Protein AF-0000000075527143 (afdb_homodimer)

Solvent-accessible surface area (backbone atoms only — not comparable to full-atom values): 62314 Å² total; per-residue (Å²): 132,77,71,43,80,44,74,42,84,62,47,63,58,47,31,34,53,36,48,44,52,30,52,75,68,61,48,81,47,60,26,31,40,34,23,93,89,42,77,44,71,37,40,59,63,62,45,31,33,53,15,58,44,46,29,58,50,49,64,45,95,42,78,63,37,70,41,49,66,47,80,48,83,88,42,47,52,67,7,45,50,36,50,51,45,20,70,48,66,33,37,35,72,39,32,86,89,49,39,66,39,33,50,48,24,29,60,69,38,38,25,69,74,53,50,61,53,51,35,51,49,43,53,71,61,50,41,93,87,37,26,44,58,39,30,44,51,20,56,74,71,67,32,62,69,28,25,54,53,32,49,50,48,45,34,66,42,41,42,63,55,64,70,41,60,57,86,80,38,55,67,64,70,45,47,70,69,61,51,46,51,54,55,59,46,52,64,39,45,55,56,55,57,57,59,52,50,51,51,52,53,51,40,35,64,72,38,73,79,48,53,81,50,44,63,69,49,58,71,47,53,38,52,54,63,42,55,66,69,57,50,52,48,61,73,68,49,74,88,58,87,72,52,69,67,54,50,50,51,49,50,51,26,51,51,48,68,73,38,65,67,36,40,45,78,64,67,46,80,36,54,52,71,46,38,55,40,71,24,38,34,40,41,42,9,26,43,90,88,32,73,28,36,60,25,38,30,36,24,82,87,78,70,43,77,42,66,53,63,58,49,100,54,47,27,30,48,48,40,65,51,68,49,70,61,26,41,35,39,41,36,4,33,25,71,53,81,65,87,70,86,70,87,72,83,52,72,38,52,31,27,52,26,38,35,35,38,53,93,74,54,41,77,44,78,54,63,43,50,92,56,40,24,19,35,40,28,53,42,72,49,94,69,28,40,37,43,38,32,3,27,27,66,94,71,36,63,25,27,52,21,35,36,33,36,38,82,71,52,42,60,42,81,52,72,56,50,99,54,33,24,28,28,29,22,35,34,58,60,93,76,25,39,37,39,37,36,6,32,39,83,88,38,91,57,57,27,30,51,24,37,34,36,36,78,89,75,63,50,78,40,80,51,62,52,52,97,61,45,19,25,52,27,47,47,47,61,52,91,82,33,39,36,41,45,31,6,49,89,40,38,37,31,48,30,35,36,34,32,74,88,75,52,43,72,46,81,50,71,52,49,92,58,54,40,30,46,44,16,55,42,74,57,86,67,29,41,35,38,40,34,2,29,25,80,50,95,93,32,86,39,69,31,30,47,26,36,32,35,35,68,87,74,60,44,77,42,81,73,53,67,50,95,59,38,32,31,42,27,40,41,45,76,36,58,35,57,54,76,42,77,81,55,59,61,53,43,59,50,61,64,58,54,71,76,101,132,78,72,43,80,44,75,43,84,61,47,61,59,47,31,35,54,36,48,44,50,30,49,76,67,62,47,79,47,58,28,32,39,34,23,92,89,42,77,44,70,37,42,58,64,62,44,31,32,53,14,57,44,45,29,59,49,49,64,44,95,41,78,64,35,70,42,50,67,48,79,48,82,90,44,47,52,67,9,45,50,36,49,51,44,19,71,46,67,32,38,34,73,40,35,85,88,49,38,65,40,33,52,47,24,29,60,69,39,39,25,68,74,53,50,61,53,51,33,51,50,42,52,72,62,51,40,94,87,38,27,43,57,40,29,44,52,20,57,75,71,67,33,61,68,29,26,53,52,30,48,51,49,45,36,65,42,40,42,63,53,65,72,41,61,57,86,80,36,55,67,64,70,46,47,69,70,59,50,47,52,55,56,59,48,52,64,40,44,55,56,54,57,58,59,52,51,51,48,51,53,51,39,36,65,72,39,70,81,46,53,81,49,44,65,68,49,57,71,46,51,39,52,53,64,43,56,66,68,56,49,53,49,60,73,66,49,74,89,60,87,72,52,70,68,55,51,50,50,51,49,51,27,52,51,46,67,72,39,65,67,38,40,45,79,64,67,46,80,35,53,53,72,47,38,56,40,73,24,37,33,39,39,42,9,25,43,90,88,31,71,28,36,60,26,37,30,37,25,82,88,78,69,43,77,42,65,54,63,57,48,98,52,47,29,30,46,48,40,66,52,68,49,70,60,26,42,35,40,39,34,3,34,25,73,52,82,63,88,72,88,70,87,72,84,54,72,37,51,32,25,53,25,39,35,37,39,53,92,75,53,41,77,43,78,52,62,42,51,91,58,40,24,19,34,40,26,53,44,71,51,95,68,30,40,37,42,38,34,3,28,27,66,95,70,35,64,26,25,53,20,37,36,33,36,38,80,70,50,41,60,44,81,51,72,56,50,98,54,33,25,29,28,30,23,35,36,55,59,95,76,25,40,38,39,37,36,7,32,40,82,87,39,92,57,55,27,30,50,24,36,33,37,35,77,90,74,62,50,78,40,82,50,61,51,51,97,61,46,20,24,53,28,46,46,46,60,51,91,82,33,38,36,40,44,31,6,51,90,39,38,38,30,49,31,35,35,35,31,74,88,74,53,43,73,44,82,51,69,53,50,92,59,52,40,30,46,43,16,55,42,74,57,87,67,30,41,35,38,39,35,3,29,25,78,50,97,94,32,85,38,69,30,30,48,27,37,33,35,34,67,86,74,60,45,78,43,83,72,51,67,50,96,59,39,33,31,41,27,41,41,45,74,36,58,34,57,56,78,42,78,82,54,60,60,53,41,63,49,60,62,56,53,72,74,101

Structure (mmCIF, N/CA/C/O backbone):
data_AF-0000000075527143-model_v1
#
loop_
_entity.id
_entity.type
_entity.pdbx_description
1 polymer 'Kelch-like family member 34'
#
loop_
_atom_site.group_PDB
_atom_site.id
_atom_site.type_symbol
_atom_site.label_atom_id
_atom_site.label_alt_id
_atom_site.label_comp_id
_atom_site.label_asym_id
_atom_site.label_entity_id
_atom_site.label_seq_id
_atom_site.pdbx_PDB_ins_code
_atom_site.Cartn_x
_atom_site.Cartn_y
_atom_site.Cartn_z
_atom_site.occupancy
_atom_site.B_iso_or_equiv
_atom_site.auth_seq_id
_atom_site.auth_comp_id
_atom_site.auth_asym_id
_atom_site.auth_atom_id
_atom_site.pdbx_PDB_model_num
ATOM 1 N N . MET A 1 1 ? -13.523 -28.516 17.469 1 49.75 1 MET A N 1
ATOM 2 C CA . MET A 1 1 ? -13.703 -28.453 16.016 1 49.75 1 MET A CA 1
ATOM 3 C C . MET A 1 1 ? -13.367 -27.062 15.484 1 49.75 1 MET A C 1
ATOM 5 O O . MET A 1 1 ? -13.922 -26.078 15.953 1 49.75 1 MET A O 1
ATOM 9 N N . SER A 1 2 ? -12.242 -26.844 14.867 1 66.81 2 SER A N 1
ATOM 10 C CA . SER A 1 2 ? -11.648 -25.547 14.516 1 66.81 2 SER A CA 1
ATOM 11 C C . SER A 1 2 ? -12.484 -24.828 13.461 1 66.81 2 SER A C 1
ATOM 13 O O . SER A 1 2 ? -12.93 -25.453 12.492 1 66.81 2 SER A O 1
ATOM 15 N N . TYR A 1 3 ? -13.219 -23.75 13.961 1 78.56 3 TYR A N 1
ATOM 16 C CA . TYR A 1 3 ? -14 -22.938 13.031 1 78.56 3 TYR A CA 1
ATOM 17 C C . TYR A 1 3 ? -13.141 -21.859 12.398 1 78.56 3 TYR A C 1
ATOM 19 O O . TYR A 1 3 ? -12.18 -21.375 13.008 1 78.56 3 TYR A O 1
ATOM 27 N N . PHE A 1 4 ? -13.398 -21.781 11.078 1 87.38 4 PHE A N 1
ATOM 28 C CA . PHE A 1 4 ? -12.773 -20.703 10.305 1 87.38 4 PHE A CA 1
ATOM 29 C C . PHE A 1 4 ? -13.812 -19.688 9.867 1 87.38 4 PHE A C 1
ATOM 31 O O . PHE A 1 4 ? -14.922 -20.047 9.484 1 87.38 4 PHE A O 1
ATOM 38 N N . LEU A 1 5 ? -13.508 -18.359 10.242 1 91.12 5 LEU A N 1
ATOM 39 C CA . LEU A 1 5 ? -14.391 -17.297 9.789 1 91.12 5 LEU A CA 1
ATOM 40 C C . LEU A 1 5 ? -13.875 -16.672 8.5 1 91.12 5 LEU A C 1
ATOM 42 O O . LEU A 1 5 ? -12.727 -16.219 8.438 1 91.12 5 LEU A O 1
ATOM 46 N N . ALA A 1 6 ? -14.742 -16.75 7.461 1 93.12 6 ALA A N 1
ATOM 47 C CA . ALA A 1 6 ? -14.383 -16.172 6.176 1 93.12 6 ALA A CA 1
ATOM 48 C C . ALA A 1 6 ? -15.211 -14.914 5.898 1 93.12 6 ALA A C 1
ATOM 50 O O . ALA A 1 6 ? -16.422 -14.906 6.109 1 93.12 6 ALA A O 1
ATOM 51 N N . TYR A 1 7 ? -14.539 -13.883 5.512 1 94.25 7 TYR A N 1
ATOM 52 C CA . TYR A 1 7 ? -15.188 -12.594 5.281 1 94.25 7 TYR A CA 1
ATOM 53 C C . TYR A 1 7 ? -15.383 -12.336 3.791 1 94.25 7 TYR A C 1
ATOM 55 O O . TYR A 1 7 ? -14.469 -12.562 2.994 1 94.25 7 TYR A O 1
ATOM 63 N N . CYS A 1 8 ? -16.516 -11.914 3.455 1 94.25 8 CYS A N 1
ATOM 64 C CA . CYS A 1 8 ? -16.797 -11.539 2.072 1 94.25 8 CYS A CA 1
ATOM 65 C C . CYS A 1 8 ? -16.859 -10.023 1.916 1 94.25 8 CYS A C 1
ATOM 67 O O . CYS A 1 8 ? -17.875 -9.398 2.223 1 94.25 8 CYS A O 1
ATOM 69 N N . LYS A 1 9 ? -15.914 -9.438 1.314 1 90.12 9 LYS A N 1
ATOM 70 C CA . LYS A 1 9 ? -15.75 -7.988 1.203 1 90.12 9 LYS A CA 1
ATOM 71 C C . LYS A 1 9 ? -16.828 -7.379 0.318 1 90.12 9 LYS A C 1
ATOM 73 O O . LYS A 1 9 ? -17.266 -6.246 0.547 1 90.12 9 LYS A O 1
ATOM 78 N N . SER A 1 10 ? -17.281 -8.078 -0.637 1 93.06 10 SER A N 1
ATOM 79 C CA . SER A 1 10 ? -18.203 -7.535 -1.631 1 93.06 10 SER A CA 1
ATOM 80 C C . SER A 1 10 ? -19.656 -7.652 -1.166 1 93.06 10 SER A C 1
ATOM 82 O O . SER A 1 10 ? -20.547 -7.059 -1.762 1 93.06 10 SER A O 1
ATOM 84 N N . HIS A 1 11 ? -19.906 -8.352 -0.127 1 95.5 11 HIS A N 1
ATOM 85 C CA . HIS A 1 11 ? -21.266 -8.648 0.3 1 95.5 11 HIS A CA 1
ATOM 86 C C . HIS A 1 11 ? -22.031 -7.375 0.634 1 95.5 11 HIS A C 1
ATOM 88 O O . HIS A 1 11 ? -23.141 -7.172 0.148 1 95.5 11 HIS A O 1
ATOM 94 N N . ARG A 1 12 ? -21.516 -6.516 1.445 1 94.75 12 ARG A N 1
ATOM 95 C CA . ARG A 1 12 ? -22.172 -5.281 1.861 1 94.75 12 ARG A CA 1
ATOM 96 C C . ARG A 1 12 ? -22.531 -4.418 0.657 1 94.75 12 ARG A C 1
ATOM 98 O O . ARG A 1 12 ? -23.625 -3.885 0.575 1 94.75 12 ARG A O 1
ATOM 105 N N . GLY A 1 13 ? -21.547 -4.301 -0.17 1 94.25 13 GLY A N 1
ATOM 106 C CA . GLY A 1 13 ? -21.797 -3.533 -1.378 1 94.25 13 GLY A CA 1
ATOM 107 C C . GLY A 1 13 ? -22.938 -4.094 -2.219 1 94.25 13 GLY A C 1
ATOM 108 O O . GLY A 1 13 ? -23.781 -3.344 -2.711 1 94.25 13 GLY A O 1
ATOM 109 N N . THR A 1 14 ? -22.984 -5.359 -2.379 1 95.19 14 THR A N 1
ATOM 110 C CA . THR A 1 14 ? -24.031 -6.02 -3.154 1 95.19 14 THR A CA 1
ATOM 111 C C . THR A 1 14 ? -25.406 -5.793 -2.52 1 95.19 14 THR A C 1
ATOM 113 O O . THR A 1 14 ? -26.375 -5.539 -3.223 1 95.19 14 THR A O 1
ATOM 116 N N . VAL A 1 15 ? -25.391 -5.863 -1.252 1 96.25 15 VAL A N 1
ATOM 117 C CA . VAL A 1 15 ? -26.641 -5.66 -0.527 1 96.25 15 VAL A CA 1
ATOM 118 C C . VAL A 1 15 ? -27.156 -4.254 -0.786 1 96.25 15 VAL A C 1
ATOM 120 O O . VAL A 1 15 ? -28.344 -4.066 -1.061 1 96.25 15 VAL A O 1
ATOM 123 N N . PHE A 1 16 ? -26.391 -3.281 -0.712 1 96.44 16 PHE A N 1
ATOM 124 C CA . PHE A 1 16 ? -26.781 -1.896 -0.93 1 96.44 16 PHE A CA 1
ATOM 125 C C . PHE A 1 16 ? -27.266 -1.689 -2.363 1 96.44 16 PHE A C 1
ATOM 127 O O . PHE A 1 16 ? -28.25 -0.982 -2.602 1 96.44 16 PHE A O 1
ATOM 134 N N . THR A 1 17 ? -26.578 -2.334 -3.281 1 96.12 17 THR A N 1
ATOM 135 C CA . THR A 1 17 ? -27 -2.256 -4.676 1 96.12 17 THR A CA 1
ATOM 136 C C . THR A 1 17 ? -28.406 -2.828 -4.848 1 96.12 17 THR A C 1
ATOM 138 O O . THR A 1 17 ? -29.234 -2.25 -5.551 1 96.12 17 THR A O 1
ATOM 141 N N . GLN A 1 18 ? -28.609 -3.859 -4.195 1 96.06 18 GLN A N 1
ATOM 142 C CA . GLN A 1 18 ? -29.922 -4.496 -4.285 1 96.06 18 GLN A CA 1
ATOM 143 C C . GLN A 1 18 ? -30.984 -3.646 -3.607 1 96.06 18 GLN A C 1
ATOM 145 O O . GLN A 1 18 ? -32.125 -3.564 -4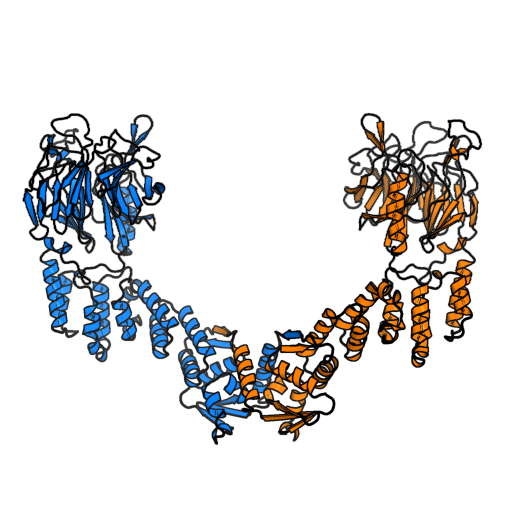.09 1 96.06 18 GLN A O 1
ATOM 150 N N . TYR A 1 19 ? -30.656 -3.041 -2.5 1 96.94 19 TYR A N 1
ATOM 151 C CA . TYR A 1 19 ? -31.594 -2.137 -1.843 1 96.94 19 TYR A CA 1
ATOM 152 C C . TYR A 1 19 ? -31.984 -0.989 -2.768 1 96.94 19 TYR A C 1
ATOM 154 O O . TYR A 1 19 ? -33.125 -0.568 -2.787 1 96.94 19 TYR A O 1
ATOM 162 N N . GLN A 1 20 ? -31.016 -0.452 -3.457 1 96.5 20 GLN A N 1
ATOM 163 C CA . GLN A 1 20 ? -31.281 0.609 -4.418 1 96.5 20 GLN A CA 1
ATOM 164 C C . GLN A 1 20 ? -32.281 0.147 -5.48 1 96.5 20 GLN A C 1
ATOM 166 O O . GLN A 1 20 ? -33.219 0.874 -5.824 1 96.5 20 GLN A O 1
ATOM 171 N N . MET A 1 21 ? -32.094 -1.056 -5.926 1 96.06 21 MET A N 1
ATOM 172 C CA . MET A 1 21 ? -32.969 -1.613 -6.941 1 96.06 21 MET A CA 1
ATOM 173 C C . MET A 1 21 ? -34.375 -1.828 -6.383 1 96.06 21 MET A C 1
ATOM 175 O O . MET A 1 21 ? -35.375 -1.49 -7.035 1 96.06 21 MET A O 1
ATOM 179 N N . LEU A 1 22 ? -34.406 -2.361 -5.184 1 95.44 22 LEU A N 1
ATOM 180 C CA . LEU A 1 22 ? -35.688 -2.58 -4.539 1 95.44 22 LEU A CA 1
ATOM 181 C C . LEU A 1 22 ? -36.469 -1.267 -4.391 1 95.44 22 LEU A C 1
ATOM 183 O O . LEU A 1 22 ? -37.656 -1.209 -4.648 1 95.44 22 LEU A O 1
ATOM 187 N N . ARG A 1 23 ? -35.75 -0.227 -3.979 1 95.81 23 ARG A N 1
ATOM 188 C CA . ARG A 1 23 ? -36.406 1.069 -3.787 1 95.81 23 ARG A CA 1
ATOM 189 C C . ARG A 1 23 ? -36.875 1.646 -5.117 1 95.81 23 ARG A C 1
ATOM 191 O O . ARG A 1 23 ? -38 2.176 -5.207 1 95.81 23 ARG A O 1
ATOM 198 N N . ALA A 1 24 ? -36.031 1.55 -6.133 1 95.25 24 ALA A N 1
ATOM 199 C CA . ALA A 1 24 ? -36.375 2.061 -7.461 1 95.25 24 ALA A CA 1
ATOM 200 C C . ALA A 1 24 ? -37.625 1.395 -8 1 95.25 24 ALA A C 1
ATOM 202 O O . ALA A 1 24 ? -38.438 2.043 -8.656 1 95.25 24 ALA A O 1
ATOM 203 N N . GLU A 1 25 ? -37.812 0.14 -7.633 1 93.75 25 GLU A N 1
ATOM 204 C CA . GLU A 1 25 ? -38.969 -0.621 -8.117 1 93.75 25 GLU A CA 1
ATOM 205 C C . GLU A 1 25 ? -40.125 -0.594 -7.102 1 93.75 25 GLU A C 1
ATOM 207 O O . GLU A 1 25 ? -41.156 -1.226 -7.312 1 93.75 25 GLU A O 1
ATOM 212 N N . ARG A 1 26 ? -39.906 0.109 -5.977 1 93.38 26 ARG A N 1
ATOM 213 C CA . ARG A 1 26 ? -40.875 0.227 -4.895 1 93.38 26 ARG A CA 1
ATOM 214 C C . ARG A 1 26 ? -41.281 -1.146 -4.355 1 93.38 26 ARG A C 1
ATOM 216 O O . ARG A 1 26 ? -42.438 -1.403 -4.094 1 93.38 26 ARG A O 1
ATOM 223 N N . GLN A 1 27 ? -40.25 -2.027 -4.418 1 92.38 27 GLN A N 1
ATOM 224 C CA . GLN A 1 27 ? -40.469 -3.369 -3.887 1 92.38 27 GLN A CA 1
ATOM 225 C C . GLN A 1 27 ? -40.125 -3.439 -2.404 1 92.38 27 GLN A C 1
ATOM 227 O O . GLN A 1 27 ? -39.094 -2.912 -1.979 1 92.38 27 GLN A O 1
ATOM 232 N N . LEU A 1 28 ? -41 -3.988 -1.606 1 91.94 28 LEU A N 1
ATOM 233 C CA . LEU A 1 28 ? -40.844 -4.246 -0.178 1 91.94 28 LEU A CA 1
ATOM 234 C C . LEU A 1 28 ? -40.688 -2.939 0.596 1 91.94 28 LEU A C 1
ATOM 236 O O . LEU A 1 28 ? -40.156 -2.93 1.705 1 91.94 28 LEU A O 1
ATOM 240 N N . CYS A 1 29 ? -40.969 -1.819 -0.063 1 94 29 CYS A N 1
ATOM 241 C CA . CYS A 1 29 ? -41 -0.562 0.677 1 94 29 CYS A CA 1
ATOM 242 C C . CYS A 1 29 ? -42.188 -0.521 1.646 1 94 29 CYS A C 1
ATOM 244 O O . CYS A 1 29 ? -43.344 -0.59 1.227 1 94 29 CYS A O 1
ATOM 246 N N . ASP A 1 30 ? -41.906 -0.37 2.867 1 92.06 30 ASP A N 1
ATOM 247 C CA . ASP A 1 30 ? -42.969 -0.5 3.863 1 92.06 30 ASP A CA 1
ATOM 248 C C . ASP A 1 30 ? -43.25 0.843 4.523 1 92.06 30 ASP A C 1
ATOM 250 O O . ASP A 1 30 ? -44.031 0.912 5.48 1 92.06 30 ASP A O 1
ATOM 254 N N . VAL A 1 31 ? -42.688 1.921 4.039 1 94.31 31 VAL A N 1
ATOM 255 C CA . VAL A 1 31 ? -42.969 3.258 4.539 1 94.31 31 VAL A CA 1
ATOM 256 C C . VAL A 1 31 ? -42.844 4.273 3.406 1 94.31 31 VAL A C 1
ATOM 258 O O . VAL A 1 31 ? -42.031 4.098 2.496 1 94.31 31 VAL A O 1
ATOM 261 N N . SER A 1 32 ? -43.656 5.27 3.43 1 96.38 32 SER A N 1
ATOM 262 C CA . SER A 1 32 ? -43.594 6.41 2.521 1 96.38 32 SER A CA 1
ATOM 263 C C . SER A 1 32 ? -43.438 7.719 3.289 1 96.38 32 SER A C 1
ATOM 265 O O . SER A 1 32 ? -44.281 8.055 4.129 1 96.38 32 SER A O 1
ATOM 267 N N . LEU A 1 33 ? -42.375 8.422 3.062 1 96.56 33 LEU A N 1
ATOM 268 C CA . LEU A 1 33 ? -42.094 9.719 3.686 1 96.56 33 LEU A CA 1
ATOM 269 C C . LEU A 1 33 ? -42.656 10.852 2.826 1 96.56 33 LEU A C 1
ATOM 271 O O . LEU A 1 33 ? -42.406 10.898 1.619 1 96.56 33 LEU A O 1
ATOM 275 N N . ILE A 1 34 ? -43.406 11.711 3.396 1 97.12 34 ILE A N 1
ATOM 276 C CA . ILE A 1 34 ? -44.031 12.805 2.662 1 97.12 34 ILE A CA 1
ATOM 277 C C . ILE A 1 34 ? -43.438 14.133 3.135 1 97.12 34 ILE A C 1
ATOM 279 O O . ILE A 1 34 ? -43.5 14.453 4.324 1 97.12 34 ILE A O 1
ATOM 283 N N . VAL A 1 35 ? -42.875 14.891 2.242 1 96.62 35 VAL A N 1
ATOM 284 C CA . VAL A 1 35 ? -42.344 16.203 2.504 1 96.62 35 VAL A CA 1
ATOM 285 C C . VAL A 1 35 ? -42.719 17.172 1.377 1 96.62 35 VAL A C 1
ATOM 287 O O . VAL A 1 35 ? -42.469 16.891 0.203 1 96.62 35 VAL A O 1
ATOM 290 N N . ASP A 1 36 ? -43.281 18.297 1.653 1 92.88 36 ASP A N 1
ATOM 291 C CA . ASP A 1 36 ? -43.625 19.328 0.684 1 92.88 36 ASP A CA 1
ATOM 292 C C . ASP A 1 36 ? -44.469 18.75 -0.448 1 92.88 36 ASP A C 1
ATOM 294 O O . ASP A 1 36 ? -44.219 19 -1.624 1 92.88 36 ASP A O 1
ATOM 298 N N . GLY A 1 37 ? -45.312 17.734 -0.16 1 92.38 37 GLY A N 1
ATOM 299 C CA . GLY A 1 37 ? -46.188 17.125 -1.146 1 92.38 37 GLY A CA 1
ATOM 300 C C . GLY A 1 37 ? -45.531 16.031 -1.945 1 92.38 37 GLY A C 1
ATOM 301 O O . GLY A 1 37 ? -46.156 15.375 -2.766 1 92.38 37 GLY A O 1
ATOM 302 N N . ASN A 1 38 ? -44.219 15.82 -1.76 1 96.38 38 ASN A N 1
ATOM 303 C CA . ASN A 1 38 ? -43.5 14.75 -2.441 1 96.38 38 ASN A CA 1
ATOM 304 C C . ASN A 1 38 ? -43.438 13.477 -1.597 1 96.38 38 ASN A C 1
ATOM 306 O O . ASN A 1 38 ? -43.281 13.547 -0.376 1 96.38 38 ASN A O 1
ATOM 310 N N . GLU A 1 39 ? -43.594 12.367 -2.262 1 96.62 39 GLU A N 1
ATOM 311 C CA . GLU A 1 39 ? -43.562 11.078 -1.584 1 96.62 39 GLU A CA 1
ATOM 312 C C . GLU A 1 39 ? -42.25 10.336 -1.861 1 96.62 39 GLU A C 1
ATOM 314 O O . GLU A 1 39 ? -41.812 10.227 -3.014 1 96.62 39 GLU A O 1
ATOM 319 N N . PHE A 1 40 ? -41.625 9.812 -0.819 1 97.56 40 PHE A N 1
ATOM 320 C CA . PHE A 1 40 ? -40.375 9.055 -0.914 1 97.56 40 PHE A CA 1
ATOM 321 C C . PHE A 1 40 ? -40.531 7.68 -0.278 1 97.56 40 PHE A C 1
ATOM 323 O O . PHE A 1 40 ? -40.469 7.547 0.946 1 97.56 40 PHE A O 1
ATOM 330 N N . PRO A 1 41 ? -40.75 6.688 -1.113 1 97 41 PRO A N 1
ATOM 331 C CA . PRO A 1 41 ? -40.812 5.336 -0.547 1 97 41 PRO A CA 1
ATOM 332 C C . PRO A 1 41 ? -39.469 4.879 0.03 1 97 41 PRO A C 1
ATOM 334 O O . PRO A 1 41 ? -38.406 5.223 -0.506 1 97 41 PRO A O 1
ATOM 337 N N . ALA A 1 42 ? -39.438 4.168 1.118 1 97.25 42 ALA A N 1
ATOM 338 C CA . ALA A 1 42 ? -38.219 3.695 1.765 1 97.25 42 ALA A CA 1
ATOM 339 C C . ALA A 1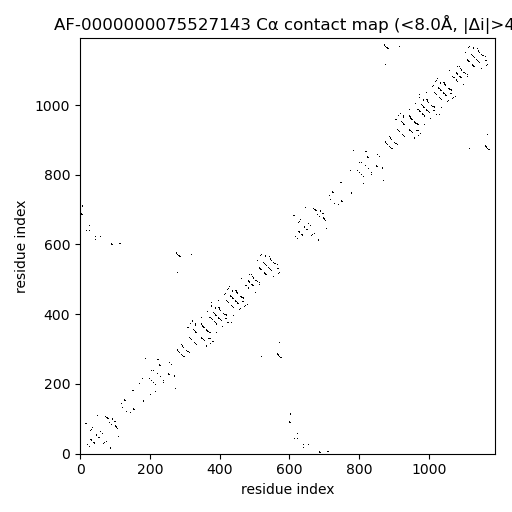 42 ? -38.469 2.422 2.564 1 97.25 42 ALA A C 1
ATOM 341 O O . ALA A 1 42 ? -39.594 1.94 2.623 1 97.25 42 ALA A O 1
ATOM 342 N N . HIS A 1 43 ? -37.5 1.777 3.01 1 96 43 HIS A N 1
ATOM 343 C CA . HIS A 1 43 ? -37.562 0.599 3.865 1 96 43 HIS A CA 1
ATOM 344 C C . HIS A 1 43 ? -37.344 0.968 5.328 1 96 43 HIS A C 1
ATOM 346 O O . HIS A 1 43 ? -36.312 1.522 5.68 1 96 43 HIS A O 1
ATOM 352 N N . LYS A 1 44 ? -38.25 0.644 6.211 1 95.12 44 LYS A N 1
ATOM 353 C CA . LYS A 1 44 ? -38.219 1.036 7.617 1 95.12 44 LYS A CA 1
ATOM 354 C C . LYS A 1 44 ? -36.938 0.553 8.289 1 95.12 44 LYS A C 1
ATOM 356 O O . LYS A 1 44 ? -36.281 1.314 9 1 95.12 44 LYS A O 1
ATOM 361 N N . SER A 1 45 ? -36.625 -0.708 8.047 1 94.88 45 SER A N 1
ATOM 362 C CA . SER A 1 45 ? -35.469 -1.288 8.727 1 94.88 45 SER A CA 1
ATOM 363 C C . SER A 1 45 ? -34.188 -0.594 8.305 1 94.88 45 SER A C 1
ATOM 365 O O . SER A 1 45 ? -33.344 -0.301 9.141 1 94.88 45 SER A O 1
ATOM 367 N N . LEU A 1 46 ? -34.031 -0.299 6.977 1 96.94 46 LEU A N 1
ATOM 368 C CA . LEU A 1 46 ? -32.844 0.393 6.508 1 96.94 46 LEU A CA 1
ATOM 369 C C . LEU A 1 46 ? -32.781 1.806 7.074 1 96.94 46 LEU A C 1
ATOM 371 O O . LEU A 1 46 ? -31.703 2.264 7.48 1 96.94 46 LEU A O 1
ATOM 375 N N . LEU A 1 47 ? -33.906 2.488 7.078 1 96.94 47 LEU A N 1
ATOM 376 C CA . LEU A 1 47 ? -33.938 3.824 7.664 1 96.94 47 LEU A CA 1
ATOM 377 C C . LEU A 1 47 ? -33.562 3.791 9.133 1 96.94 47 LEU A C 1
ATOM 379 O O . LEU A 1 47 ? -32.75 4.625 9.586 1 96.94 47 LEU A O 1
ATOM 383 N N . ALA A 1 48 ? -34.094 2.809 9.867 1 95.75 48 ALA A N 1
ATOM 384 C CA . ALA A 1 48 ? -33.812 2.682 11.297 1 95.75 48 ALA A CA 1
ATOM 385 C C . ALA A 1 48 ? -32.344 2.389 11.547 1 95.75 48 ALA A C 1
ATOM 387 O O . ALA A 1 48 ? -31.781 2.773 12.578 1 95.75 48 ALA A O 1
ATOM 388 N N . CYS A 1 49 ? -31.688 1.731 10.594 1 96.38 49 CYS A N 1
ATOM 389 C CA . CYS A 1 49 ? -30.281 1.384 10.742 1 96.38 49 CYS A CA 1
ATOM 390 C C . CYS A 1 49 ? -29.391 2.588 10.461 1 96.38 49 CYS A C 1
ATOM 392 O O . CYS A 1 49 ? -28.234 2.629 10.906 1 96.38 49 CYS A O 1
ATOM 394 N N . SER A 1 50 ? -29.844 3.59 9.75 1 96.5 50 SER A N 1
ATOM 395 C CA . SER A 1 50 ? -29 4.688 9.281 1 96.5 50 SER A CA 1
ATOM 396 C C . SER A 1 50 ? -29.344 5.988 9.992 1 96.5 50 SER A C 1
ATOM 398 O O . SER A 1 50 ? -28.594 6.965 9.922 1 96.5 50 SER A O 1
ATOM 400 N N . SER A 1 51 ? -30.469 6.051 10.656 1 96.81 51 SER A N 1
ATOM 401 C CA . SER A 1 51 ? -30.984 7.277 11.266 1 96.81 51 SER A CA 1
ATOM 402 C C . SER A 1 51 ? -31.5 7.016 12.68 1 96.81 51 SER A C 1
ATOM 404 O O . SER A 1 51 ? -32.406 6.199 12.883 1 96.81 51 SER A O 1
ATOM 406 N N . ASP A 1 52 ? -31.031 7.773 13.625 1 95.06 52 ASP A N 1
ATOM 407 C CA . ASP A 1 52 ? -31.484 7.629 15.008 1 95.06 52 ASP A CA 1
ATOM 408 C C . ASP A 1 52 ? -32.938 8.109 15.164 1 95.06 52 ASP A C 1
ATOM 410 O O . ASP A 1 52 ? -33.656 7.59 15.992 1 95.06 52 ASP A O 1
ATOM 414 N N . TYR A 1 53 ? -33.25 9.102 14.398 1 95.12 53 TYR A N 1
ATOM 415 C CA . TYR A 1 53 ? -34.625 9.617 14.398 1 95.12 53 TYR A CA 1
ATOM 416 C C . TYR A 1 53 ? -35.625 8.523 14.016 1 95.12 53 TYR A C 1
ATOM 418 O O . TYR A 1 53 ? -36.562 8.258 14.758 1 95.12 53 TYR A O 1
ATOM 426 N N . PHE A 1 54 ? -35.375 7.828 12.938 1 94.88 54 PHE A N 1
ATOM 427 C CA . PHE A 1 54 ? -36.281 6.777 12.469 1 94.88 54 PHE A CA 1
ATOM 428 C C . PHE A 1 54 ? -36.219 5.555 13.375 1 94.88 54 PHE A C 1
ATOM 430 O O . PHE A 1 54 ? -37.219 4.863 13.57 1 94.88 54 PHE A O 1
ATOM 437 N N . ARG A 1 55 ? -35 5.262 13.867 1 93.88 55 ARG A N 1
ATOM 438 C CA . ARG A 1 55 ? -34.844 4.145 14.789 1 93.88 55 ARG A CA 1
ATOM 439 C C . ARG A 1 55 ? -35.75 4.328 16.016 1 93.88 55 ARG A C 1
ATOM 441 O O . ARG A 1 55 ? -36.406 3.387 16.453 1 93.88 55 ARG A O 1
ATOM 448 N N . ALA A 1 56 ? -35.781 5.512 16.547 1 91.44 56 ALA A N 1
ATOM 449 C CA . ALA A 1 56 ? -36.656 5.824 17.703 1 91.44 56 ALA A CA 1
ATOM 450 C C . ALA A 1 56 ? -38.125 5.801 17.312 1 91.44 56 ALA A C 1
ATOM 452 O O . ALA A 1 56 ? -38.969 5.309 18.062 1 91.44 56 ALA A O 1
ATOM 453 N N . MET A 1 57 ? -38.375 6.281 16.156 1 91.25 57 MET A N 1
ATOM 454 C CA . MET A 1 57 ? -39.75 6.375 15.688 1 91.25 57 MET A CA 1
ATOM 455 C C . MET A 1 57 ? -40.375 4.988 15.516 1 91.25 57 MET A C 1
ATOM 457 O O . MET A 1 57 ? -41.5 4.758 15.898 1 91.25 57 MET A O 1
ATOM 461 N N . PHE A 1 58 ? -39.562 4.031 14.961 1 91.31 58 PHE A N 1
ATOM 462 C CA . PHE A 1 58 ? -40.125 2.734 14.586 1 91.31 58 PHE A CA 1
ATOM 463 C C . PHE A 1 58 ? -39.938 1.732 15.727 1 91.31 58 PHE A C 1
ATOM 465 O O . PHE A 1 58 ? -40.438 0.604 15.641 1 91.31 58 PHE A O 1
ATOM 472 N N . LYS A 1 59 ? -38.938 1.945 16.672 1 79.81 59 LYS A N 1
ATOM 473 C CA . LYS A 1 59 ? -38.75 1.046 17.812 1 79.81 59 LYS A CA 1
ATOM 474 C C . LYS A 1 59 ? -40.031 0.87 18.609 1 79.81 59 LYS A C 1
ATOM 476 O O . LYS A 1 59 ? -40.375 -0.243 19.016 1 79.81 59 LYS A O 1
ATOM 481 N N . ASP A 1 60 ? -40.719 1.931 19.016 1 65.12 60 ASP A N 1
ATOM 482 C CA . ASP A 1 60 ? -41.781 1.876 20.016 1 65.12 60 ASP A CA 1
ATOM 483 C C . ASP A 1 60 ? -43.094 1.333 19.391 1 65.12 60 ASP A C 1
ATOM 485 O O . ASP A 1 60 ? -43.344 1.558 18.219 1 65.12 60 ASP A O 1
ATOM 489 N N . HIS A 1 61 ? -43.406 0.055 19.844 1 61.56 61 HIS A N 1
ATOM 490 C CA . HIS A 1 61 ? -44.688 -0.561 19.5 1 61.56 61 HIS A CA 1
ATOM 491 C C . HIS A 1 61 ? -45.812 0.457 19.547 1 61.56 61 HIS A C 1
ATOM 493 O O . HIS A 1 61 ? -46.875 0.18 20.109 1 61.56 61 HIS A O 1
ATOM 499 N N . THR A 1 62 ? -45.438 1.638 19.125 1 60.34 62 THR A N 1
ATOM 500 C CA . THR A 1 62 ? -46.5 2.641 19.094 1 60.34 62 THR A CA 1
ATOM 501 C C . THR A 1 62 ? -47.188 2.65 17.75 1 60.34 62 THR A C 1
ATOM 503 O O . THR A 1 62 ? -46.75 1.979 16.812 1 60.34 62 THR A O 1
ATOM 506 N N . LYS A 1 63 ? -48.344 3.256 17.641 1 61.56 63 LYS A N 1
ATOM 507 C CA . LYS A 1 63 ? -49.156 3.396 16.438 1 61.56 63 LYS A CA 1
ATOM 508 C C . LYS A 1 63 ? -48.312 3.891 15.266 1 61.56 63 LYS A C 1
ATOM 510 O O . LYS A 1 63 ? -48.5 3.469 14.125 1 61.56 63 LYS A O 1
ATOM 515 N N . GLU A 1 64 ? -47.219 4.645 15.578 1 60.75 64 GLU A N 1
ATOM 516 C CA . GLU A 1 64 ? -46.375 5.246 14.555 1 60.75 64 GLU A CA 1
ATOM 517 C C . GLU A 1 64 ? -45.406 4.227 13.969 1 60.75 64 GLU A C 1
ATOM 519 O O . GLU A 1 64 ? -45.062 4.316 12.797 1 60.75 64 GLU A O 1
ATOM 524 N N . SER A 1 65 ? -45.125 3.289 14.82 1 68.56 65 SER A N 1
ATOM 525 C CA . SER A 1 65 ? -44.188 2.254 14.383 1 68.56 65 SER A CA 1
ATOM 526 C C . SER A 1 65 ? -44.812 1.4 13.273 1 68.56 65 SER A C 1
ATOM 528 O O . SER A 1 65 ? -44.062 0.875 12.422 1 68.56 65 SER A O 1
ATOM 530 N N . LYS A 1 66 ? -46.094 1.477 13.25 1 76.44 66 LYS A N 1
ATOM 531 C CA . LYS A 1 66 ? -46.781 0.659 12.258 1 76.44 66 LYS A CA 1
ATOM 532 C C . LYS A 1 66 ? -47.281 1.51 11.086 1 76.44 66 LYS A C 1
ATOM 534 O O . LYS A 1 66 ? -47.875 0.99 10.141 1 76.44 66 LYS A O 1
ATOM 539 N N . ALA A 1 67 ? -46.969 2.812 11.18 1 81.88 67 ALA A N 1
ATOM 540 C CA . ALA A 1 67 ? -47.438 3.736 10.156 1 81.88 67 ALA A CA 1
ATOM 541 C C . ALA A 1 67 ? -46.75 3.457 8.812 1 81.88 67 ALA A C 1
ATOM 543 O O . ALA A 1 67 ? -45.562 3.199 8.766 1 81.88 67 ALA A O 1
ATOM 544 N N . THR A 1 68 ? -47.531 3.518 7.805 1 89.38 68 THR A N 1
ATOM 545 C CA . THR A 1 68 ? -47.031 3.324 6.453 1 89.38 68 THR A CA 1
ATOM 546 C C . THR A 1 68 ? -46.75 4.668 5.781 1 89.38 68 THR A C 1
ATOM 548 O O . THR A 1 68 ? -46.094 4.719 4.734 1 89.38 68 THR A O 1
ATOM 551 N N . ILE A 1 69 ? -47.25 5.742 6.441 1 94.12 69 ILE A N 1
ATOM 552 C CA . ILE A 1 69 ? -47 7.082 5.918 1 94.12 69 ILE A CA 1
ATOM 553 C C . ILE A 1 69 ? -46.469 7.984 7.039 1 94.12 69 ILE A C 1
ATOM 555 O O . ILE A 1 69 ? -47.062 8.039 8.117 1 94.12 69 ILE A O 1
ATOM 559 N N . VAL A 1 70 ? -45.375 8.648 6.859 1 94 70 VAL A N 1
ATOM 560 C CA . VAL A 1 70 ? -44.781 9.562 7.824 1 94 70 VAL A CA 1
ATOM 561 C C . VAL A 1 70 ? -44.625 10.953 7.199 1 94 70 VAL A C 1
ATOM 563 O O . VAL A 1 70 ? -44.031 11.102 6.137 1 94 70 VAL A O 1
ATOM 566 N N . HIS A 1 71 ? -45.188 11.969 7.82 1 94.56 71 HIS A N 1
ATOM 567 C CA . HIS A 1 71 ? -45.062 13.344 7.359 1 94.56 71 HIS A CA 1
ATOM 568 C C . HIS A 1 71 ? -43.938 14.078 8.078 1 94.56 71 HIS A C 1
ATOM 570 O O . HIS A 1 71 ? -43.906 14.109 9.305 1 94.56 71 HIS A O 1
ATOM 576 N N . LEU A 1 72 ? -43.031 14.547 7.348 1 94.31 72 LEU A N 1
ATOM 577 C CA . LEU A 1 72 ? -41.938 15.336 7.879 1 94.31 72 LEU A CA 1
ATOM 578 C C . LEU A 1 72 ? -42.094 16.812 7.523 1 94.31 72 LEU A C 1
ATOM 580 O O . LEU A 1 72 ? -42.156 17.156 6.344 1 94.31 72 LEU A O 1
ATOM 584 N N . LYS A 1 73 ? -42.125 17.766 8.438 1 91.69 73 LYS A N 1
ATOM 585 C CA . LYS A 1 73 ? -42.438 19.172 8.188 1 91.69 73 LYS A CA 1
ATOM 586 C C . LYS A 1 73 ? -41.219 20.062 8.367 1 91.69 73 LYS A C 1
ATOM 588 O O . LYS A 1 73 ? -41.188 21.203 7.879 1 91.69 73 LYS A O 1
ATOM 593 N N . VAL A 1 74 ? -40.219 19.703 8.922 1 92.31 74 VAL A N 1
ATOM 594 C CA . VAL A 1 74 ? -39.125 20.562 9.328 1 92.31 74 VAL A CA 1
ATOM 595 C C . VAL A 1 74 ? -38.062 20.609 8.234 1 92.31 74 VAL A C 1
ATOM 597 O O . VAL A 1 74 ? -37.312 21.578 8.125 1 92.31 74 VAL A O 1
ATOM 600 N N . ILE A 1 75 ? -38.062 19.562 7.344 1 96.06 75 ILE A N 1
ATOM 601 C CA . ILE A 1 75 ? -36.969 19.469 6.367 1 96.06 75 ILE A CA 1
ATOM 602 C C . ILE A 1 75 ? -37.531 19.625 4.961 1 96.06 75 ILE A C 1
ATOM 604 O O . ILE A 1 75 ? -38.75 19.516 4.75 1 96.06 75 ILE A O 1
ATOM 608 N N . SER A 1 76 ? -36.688 20.031 4.027 1 96.62 76 SER A N 1
ATOM 609 C CA . SER A 1 76 ? -37.062 20.234 2.635 1 96.62 76 SER A CA 1
ATOM 610 C C . SER A 1 76 ? -37.031 18.922 1.857 1 96.62 76 SER A C 1
ATOM 612 O O . SER A 1 76 ? -36.406 17.953 2.305 1 96.62 76 SER A O 1
ATOM 614 N N . ALA A 1 77 ? -37.719 18.906 0.699 1 97.31 77 ALA A N 1
ATOM 615 C CA . ALA A 1 77 ? -37.719 17.734 -0.167 1 97.31 77 ALA A CA 1
ATOM 616 C C . ALA A 1 77 ? -36.312 17.453 -0.706 1 97.31 77 ALA A C 1
ATOM 618 O O . ALA A 1 77 ? -35.906 16.297 -0.795 1 97.31 77 ALA A O 1
ATOM 619 N N . THR A 1 78 ? -35.625 18.547 -1.014 1 96.38 78 THR A N 1
ATOM 620 C CA . THR A 1 78 ? -34.281 18.391 -1.537 1 96.38 78 THR A CA 1
ATOM 621 C C . THR A 1 78 ? -33.344 17.797 -0.484 1 96.38 78 THR A C 1
ATOM 623 O O . THR A 1 78 ? -32.562 16.891 -0.781 1 96.38 78 THR A O 1
ATOM 626 N N . GLY A 1 79 ? -33.406 18.281 0.764 1 97.25 79 GLY A N 1
ATOM 627 C CA . GLY A 1 79 ? -32.594 17.75 1.851 1 97.25 79 GLY A CA 1
ATOM 628 C C . GLY A 1 79 ? -32.875 16.281 2.123 1 97.25 79 GLY A C 1
ATOM 629 O O . GLY A 1 79 ? -31.938 15.492 2.305 1 97.25 79 GLY A O 1
ATOM 630 N N . LEU A 1 80 ? -34.188 15.922 2.068 1 98 80 LEU A N 1
ATOM 631 C CA . LEU A 1 80 ? -34.531 14.531 2.314 1 98 80 LEU A CA 1
ATOM 632 C C . LEU A 1 80 ? -34.031 13.625 1.198 1 98 80 LEU A C 1
ATOM 634 O O . LEU A 1 80 ? -33.531 12.531 1.464 1 98 80 LEU A O 1
ATOM 638 N N . GLN A 1 81 ? -34.188 14.109 0.004 1 97.12 81 GLN A N 1
ATOM 639 C CA . GLN A 1 81 ? -33.719 13.336 -1.136 1 97.12 81 GLN A CA 1
ATOM 640 C C . GLN A 1 81 ? -32.219 13.031 -1.015 1 97.12 81 GLN A C 1
ATOM 642 O O . GLN A 1 81 ? -31.812 11.891 -1.215 1 97.12 81 GLN A O 1
ATOM 647 N N . ASN A 1 82 ? -31.391 14.031 -0.722 1 97.12 82 ASN A N 1
ATOM 648 C CA . ASN A 1 82 ? -29.938 13.844 -0.584 1 97.12 82 ASN A CA 1
ATOM 649 C C . ASN A 1 82 ? -29.609 12.852 0.52 1 97.12 82 ASN A C 1
ATOM 651 O O . ASN A 1 82 ? -28.734 11.992 0.343 1 97.12 82 ASN A O 1
ATOM 655 N N . ILE A 1 83 ? -30.312 12.93 1.586 1 98 83 ILE A N 1
ATOM 656 C CA . ILE A 1 83 ? -30.031 12.07 2.732 1 98 83 ILE A CA 1
ATOM 657 C C . ILE A 1 83 ? -30.469 10.641 2.428 1 98 83 ILE A C 1
ATOM 659 O O . ILE A 1 83 ? -29.781 9.68 2.791 1 98 83 ILE A O 1
ATOM 663 N N . LEU A 1 84 ? -31.625 10.445 1.762 1 97.94 84 LEU A N 1
ATOM 664 C CA . LEU A 1 84 ? -32.062 9.109 1.37 1 97.94 84 LEU A CA 1
ATOM 665 C C . LEU A 1 84 ? -31.078 8.477 0.398 1 97.94 84 LEU A C 1
ATOM 667 O O . LEU A 1 84 ? -30.75 7.289 0.518 1 97.94 84 LEU A O 1
ATOM 671 N N . ASP A 1 85 ? -30.672 9.297 -0.534 1 96.88 85 ASP A N 1
ATOM 672 C CA . ASP A 1 85 ? -29.656 8.789 -1.45 1 96.88 85 ASP A CA 1
ATOM 673 C C . ASP A 1 85 ? -28.406 8.32 -0.691 1 96.88 85 ASP A C 1
ATOM 675 O O . ASP A 1 85 ? -27.844 7.266 -1.003 1 96.88 85 ASP A O 1
ATOM 679 N N . PHE A 1 86 ? -28.031 9.047 0.281 1 97.56 86 PHE A N 1
ATOM 680 C CA . PHE A 1 86 ? -26.891 8.672 1.104 1 97.56 86 PHE A CA 1
ATOM 681 C C . PHE A 1 86 ? -27.156 7.359 1.833 1 97.56 86 PHE A C 1
ATOM 683 O O . PHE A 1 86 ? -26.297 6.469 1.841 1 97.56 86 PHE A O 1
ATOM 690 N N . ILE A 1 87 ? -28.266 7.277 2.383 1 97.94 87 ILE A N 1
ATOM 691 C CA . ILE A 1 87 ? -28.609 6.098 3.166 1 97.94 87 ILE A CA 1
ATOM 692 C C . ILE A 1 87 ? -28.562 4.855 2.279 1 97.94 87 ILE A C 1
ATOM 694 O O . ILE A 1 87 ? -28.062 3.809 2.693 1 97.94 87 ILE A O 1
ATOM 698 N N . TYR A 1 88 ? -28.984 4.965 1.045 1 97.69 88 TYR A N 1
ATOM 699 C CA . TYR A 1 88 ? -29.109 3.809 0.167 1 97.69 88 TYR A CA 1
ATOM 700 C C . TYR A 1 88 ? -27.812 3.564 -0.604 1 97.69 88 TYR A C 1
ATOM 702 O O . TYR A 1 88 ? -27.594 2.467 -1.12 1 97.69 88 TYR A O 1
ATOM 710 N N . THR A 1 89 ? -26.953 4.602 -0.754 1 96.12 89 THR A N 1
ATOM 711 C CA . THR A 1 89 ? -25.797 4.43 -1.639 1 96.12 89 THR A CA 1
ATOM 712 C C . THR A 1 89 ? -24.5 4.656 -0.88 1 96.12 89 THR A C 1
ATOM 714 O O . THR A 1 89 ? -23.422 4.262 -1.349 1 96.12 89 THR A O 1
ATOM 717 N N . SER A 1 90 ? -24.547 5.344 0.216 1 95.75 90 SER A N 1
ATOM 718 C CA . SER A 1 90 ? -23.359 5.77 0.968 1 95.75 90 SER A CA 1
ATOM 719 C C . SER A 1 90 ? -22.703 6.98 0.322 1 95.75 90 SER A C 1
ATOM 721 O O . SER A 1 90 ? -21.609 7.383 0.718 1 95.75 90 SER A O 1
ATOM 723 N N . TRP A 1 91 ? -23.375 7.488 -0.683 1 95.25 91 TRP A N 1
ATOM 724 C CA . TRP A 1 91 ? -22.891 8.688 -1.361 1 95.25 91 TRP A CA 1
ATOM 725 C C . TRP A 1 91 ? -23.797 9.883 -1.055 1 95.25 91 TRP A C 1
ATOM 727 O O . TRP A 1 91 ? -25.016 9.766 -1.083 1 95.25 91 TRP A O 1
ATOM 737 N N . LEU A 1 92 ? -23.141 10.992 -0.749 1 96.75 92 LEU A N 1
ATOM 738 C CA . LEU A 1 92 ? -23.875 12.219 -0.45 1 96.75 92 LEU A CA 1
ATOM 739 C C . LEU A 1 92 ? -23.609 13.281 -1.51 1 96.75 92 LEU A C 1
ATOM 741 O O . LEU A 1 92 ? -22.453 13.594 -1.808 1 96.75 92 LEU A O 1
ATOM 745 N N . SER A 1 93 ? -24.672 13.82 -2.062 1 95.62 93 SER A N 1
ATOM 746 C CA . SER A 1 93 ? -24.562 14.906 -3.029 1 95.62 93 SER A CA 1
ATOM 747 C C . SER A 1 93 ? -24.469 16.266 -2.332 1 95.62 93 SER A C 1
ATOM 749 O O . SER A 1 93 ? -25.359 16.641 -1.567 1 95.62 93 SER A O 1
ATOM 751 N N . LEU A 1 94 ? -23.328 16.922 -2.66 1 94.81 94 LEU A N 1
ATOM 752 C CA . LEU A 1 94 ? -23.062 18.172 -1.961 1 94.81 94 LEU A CA 1
ATOM 753 C C . LEU A 1 94 ? -22.906 19.328 -2.947 1 94.81 94 LEU A C 1
ATOM 755 O O . LEU A 1 94 ? -22.281 19.172 -4.004 1 94.81 94 LEU A O 1
ATOM 759 N N . SER A 1 95 ? -23.531 20.391 -2.734 1 93.44 95 SER A N 1
ATOM 760 C CA . SER A 1 95 ? -23.422 21.672 -3.438 1 93.44 95 SER A CA 1
ATOM 761 C C . SER A 1 95 ? -23.656 22.844 -2.498 1 93.44 95 SER A C 1
ATOM 763 O O . SER A 1 95 ? -24.344 22.703 -1.48 1 93.44 95 SER A O 1
ATOM 765 N N . LEU A 1 96 ? -23.172 24.016 -2.801 1 89.5 96 LEU A N 1
ATOM 766 C CA . LEU A 1 96 ? -23.312 25.188 -1.936 1 89.5 96 LEU A CA 1
ATOM 767 C C . LEU A 1 96 ? -24.766 25.641 -1.882 1 89.5 96 LEU A C 1
ATOM 769 O O . LEU A 1 96 ? -25.234 26.125 -0.849 1 89.5 96 LEU A O 1
ATOM 773 N N . SER A 1 97 ? -25.484 25.359 -2.936 1 90.62 97 SER A N 1
ATOM 774 C CA . SER A 1 97 ? -26.859 25.828 -3.029 1 90.62 97 SER A CA 1
ATOM 775 C C . SER A 1 97 ? -27.797 24.969 -2.195 1 90.62 97 SER A C 1
ATOM 777 O O . SER A 1 97 ? -28.828 25.438 -1.71 1 90.62 97 SER A O 1
ATOM 779 N N . THR A 1 98 ? -27.422 23.688 -2.023 1 94.12 98 THR A N 1
ATOM 780 C CA . THR A 1 98 ? -28.328 22.797 -1.332 1 94.12 98 THR A CA 1
ATOM 781 C C . THR A 1 98 ? -27.734 22.328 -0.003 1 94.12 98 THR A C 1
ATOM 783 O O . THR A 1 98 ? -28.312 21.484 0.678 1 94.12 98 THR A O 1
ATOM 786 N N . LEU A 1 99 ? -26.578 22.906 0.315 1 95.31 99 LEU A N 1
ATOM 787 C CA . LEU A 1 99 ? -25.844 22.438 1.489 1 95.31 99 LEU A CA 1
ATOM 788 C C . LEU A 1 99 ? -26.672 22.641 2.758 1 95.31 99 LEU A C 1
ATOM 790 O O . LEU A 1 99 ? -26.75 21.75 3.605 1 95.31 99 LEU A O 1
ATOM 794 N N . GLU A 1 100 ? -27.312 23.766 2.918 1 95.44 100 GLU A N 1
ATOM 795 C CA . GLU A 1 100 ? -28.094 24.047 4.117 1 95.44 100 GLU A CA 1
ATOM 796 C C . GLU A 1 100 ? -29.266 23.094 4.25 1 95.44 100 GLU A C 1
ATOM 798 O O . GLU A 1 100 ? -29.562 22.594 5.34 1 95.44 100 GLU A O 1
ATOM 803 N N . ASP A 1 101 ? -29.938 22.812 3.146 1 96.81 101 ASP A N 1
ATOM 804 C CA . ASP A 1 101 ? -31.031 21.844 3.141 1 96.81 101 ASP A CA 1
ATOM 805 C C . ASP A 1 101 ? -30.562 20.469 3.58 1 96.81 101 ASP A C 1
ATOM 807 O O . ASP A 1 101 ? -31.234 19.797 4.371 1 96.81 101 ASP A O 1
ATOM 811 N N . THR A 1 102 ? -29.453 20.047 3.018 1 97.19 102 THR A N 1
ATOM 812 C CA . THR A 1 102 ? -28.891 18.734 3.322 1 97.19 102 THR A CA 1
ATOM 813 C C . THR A 1 102 ? -28.516 18.641 4.801 1 97.19 102 THR A C 1
ATOM 815 O O . THR A 1 102 ? -28.844 17.656 5.461 1 97.19 102 THR A O 1
ATOM 818 N N . LEU A 1 103 ? -27.859 19.719 5.293 1 97.5 103 LEU A N 1
ATOM 819 C CA . LEU A 1 103 ? -27.453 19.734 6.691 1 97.5 103 LEU A CA 1
ATOM 820 C C . LEU A 1 103 ? -28.656 19.75 7.617 1 97.5 103 LEU A C 1
ATOM 822 O O . LEU A 1 103 ? -28.656 19.094 8.656 1 97.5 103 LEU A O 1
ATOM 826 N N . GLU A 1 104 ? -29.703 20.469 7.25 1 97.44 104 GLU A N 1
ATOM 827 C CA . GLU A 1 104 ? -30.922 20.5 8.039 1 97.44 104 GLU A CA 1
ATOM 828 C C . GLU A 1 104 ? -31.547 19.109 8.125 1 97.44 104 GLU A C 1
ATOM 830 O O . GLU A 1 104 ? -31.953 18.656 9.203 1 97.44 104 GLU A O 1
ATOM 835 N N . ALA A 1 105 ? -31.625 18.453 7.012 1 97.94 105 ALA A N 1
ATOM 836 C CA . ALA A 1 105 ? -32.219 17.109 6.965 1 97.94 105 ALA A CA 1
ATOM 837 C C . ALA A 1 105 ? -31.344 16.125 7.758 1 97.94 105 ALA A C 1
ATOM 839 O O . ALA A 1 105 ? -31.875 15.312 8.531 1 97.94 105 ALA A O 1
ATOM 840 N N . ALA A 1 106 ? -30.031 16.188 7.535 1 97.69 106 ALA A N 1
ATOM 841 C CA . ALA A 1 106 ? -29.109 15.273 8.227 1 97.69 106 ALA A CA 1
ATOM 842 C C . ALA A 1 106 ? -29.203 15.445 9.734 1 97.69 106 ALA A C 1
ATOM 844 O O . ALA A 1 106 ? -29.25 14.461 10.477 1 97.69 106 ALA A O 1
ATOM 845 N N . SER A 1 107 ? -29.25 16.703 10.18 1 96.62 1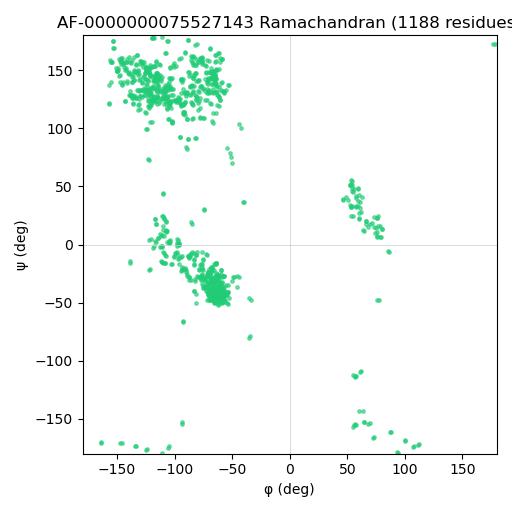07 SER A N 1
ATOM 846 C CA . SER A 1 107 ? -29.312 17 11.602 1 96.62 107 SER A CA 1
ATOM 847 C C . SER A 1 107 ? -30.656 16.625 12.188 1 96.62 107 SER A C 1
ATOM 849 O O . SER A 1 107 ? -30.734 16.016 13.258 1 96.62 107 SER A O 1
ATOM 851 N N . TYR A 1 108 ? -31.734 16.938 11.438 1 97.06 108 TYR A N 1
ATOM 852 C CA . TYR A 1 108 ? -33.094 16.641 11.898 1 97.06 108 TYR A CA 1
ATOM 853 C C . TYR A 1 108 ? -33.312 15.133 12.016 1 97.06 108 TYR A C 1
ATOM 855 O O . TYR A 1 108 ? -33.844 14.641 13.023 1 97.06 108 TYR A O 1
ATOM 863 N N . LEU A 1 109 ? -32.938 14.344 11.031 1 97.19 109 LEU A N 1
ATOM 864 C CA . LEU A 1 109 ? -33.125 12.898 10.977 1 97.19 109 LEU A CA 1
ATOM 865 C C . LEU A 1 109 ? -32.031 12.164 11.719 1 97.19 109 LEU A C 1
ATOM 867 O O . LEU A 1 109 ? -32.062 10.938 11.844 1 97.19 109 LEU A O 1
ATOM 871 N N . GLN A 1 110 ? -31.016 12.898 12.156 1 96.69 110 GLN A N 1
ATOM 872 C CA . GLN A 1 110 ? -29.891 12.359 12.922 1 96.69 110 GLN A CA 1
ATOM 873 C C . GLN A 1 110 ? -29.156 11.273 12.141 1 96.69 110 GLN A C 1
ATOM 875 O O . GLN A 1 110 ? -28.938 10.18 12.656 1 96.69 110 GLN A O 1
ATOM 880 N N . VAL A 1 111 ? -28.859 11.562 10.945 1 97.31 111 VAL A N 1
ATOM 881 C CA . VAL A 1 111 ? -27.984 10.727 10.133 1 97.31 111 VAL A CA 1
ATOM 882 C C . VAL A 1 111 ? -26.531 11.141 10.336 1 97.31 111 VAL A C 1
ATOM 884 O O . VAL A 1 111 ? -26 11.961 9.578 1 97.31 111 VAL A O 1
ATOM 887 N N . LEU A 1 112 ? -25.906 10.586 11.211 1 94.25 112 LEU A N 1
ATOM 888 C CA . LEU A 1 112 ? -24.641 11.039 11.773 1 94.25 112 LEU A CA 1
ATOM 889 C C . LEU A 1 112 ? -23.5 10.867 10.766 1 94.25 112 LEU A C 1
ATOM 891 O O . LEU A 1 112 ? -22.516 11.609 10.797 1 94.25 112 LEU A O 1
ATOM 895 N N . GLY A 1 113 ? -23.641 9.977 9.836 1 94.81 113 GLY A N 1
ATOM 896 C CA . GLY A 1 113 ? -22.578 9.734 8.859 1 94.81 113 GLY A CA 1
ATOM 897 C C . GLY A 1 113 ? -22.516 10.805 7.785 1 94.81 113 GLY A C 1
ATOM 898 O O . GLY A 1 113 ? -21.469 10.977 7.141 1 94.81 113 GLY A O 1
ATOM 899 N N . ALA A 1 114 ? -23.484 11.57 7.621 1 96.81 114 ALA A N 1
ATOM 900 C CA . ALA A 1 114 ? -23.562 12.57 6.555 1 96.81 114 ALA A CA 1
ATOM 901 C C . ALA A 1 114 ? -22.969 13.898 7.012 1 96.81 114 ALA A C 1
ATOM 903 O O . ALA A 1 114 ? -22.469 14.68 6.195 1 96.81 114 ALA A O 1
ATOM 904 N N . ILE A 1 115 ? -22.984 14.172 8.266 1 96.75 115 ILE A N 1
ATOM 905 C CA . ILE A 1 115 ? -22.641 15.477 8.828 1 96.75 115 ILE A CA 1
ATOM 906 C C . ILE A 1 115 ? -21.141 15.742 8.625 1 96.75 115 ILE A C 1
ATOM 908 O O . ILE A 1 115 ? -20.766 16.797 8.125 1 96.75 115 ILE A O 1
ATOM 912 N N . PRO A 1 116 ? -20.328 14.719 8.969 1 95.81 116 PRO A N 1
ATOM 913 C CA . PRO A 1 116 ? -18.891 14.977 8.75 1 95.81 116 PRO A CA 1
ATOM 914 C C . PRO A 1 116 ? -18.562 15.211 7.273 1 95.81 116 PRO A C 1
ATOM 916 O O . PRO A 1 116 ? -17.625 15.953 6.961 1 95.81 116 PRO A O 1
ATOM 919 N N . LEU A 1 117 ? -19.312 14.594 6.371 1 96.44 117 LEU A N 1
ATOM 920 C CA . LEU A 1 117 ? -19.094 14.812 4.945 1 96.44 117 LEU A CA 1
ATOM 921 C C . LEU A 1 117 ? -19.406 16.25 4.562 1 96.44 117 LEU A C 1
ATOM 923 O O . LEU A 1 117 ? -18.672 16.859 3.771 1 96.44 117 LEU A O 1
ATOM 927 N N . CYS A 1 118 ? -20.375 16.781 5.121 1 96.5 118 CYS A N 1
ATOM 928 C CA . CYS A 1 118 ? -20.75 18.172 4.887 1 96.5 118 CYS A CA 1
ATOM 929 C C . CYS A 1 118 ? -19.688 19.109 5.438 1 96.5 118 CYS A C 1
ATOM 931 O O . CYS A 1 118 ? -19.312 20.094 4.785 1 96.5 118 CYS A O 1
ATOM 933 N N . SER A 1 119 ? -19.266 18.828 6.656 1 96.5 119 SER A N 1
ATOM 934 C CA . SER A 1 119 ? -18.219 19.625 7.289 1 96.5 119 SER A CA 1
ATOM 935 C C . SER A 1 119 ? -16.953 19.672 6.422 1 96.5 119 SER A C 1
ATOM 937 O O . SER A 1 119 ? -16.406 20.75 6.184 1 96.5 119 SER A O 1
ATOM 939 N N . GLN A 1 120 ? -16.641 18.516 5.918 1 95.88 120 GLN A N 1
ATOM 940 C CA . GLN A 1 120 ? -15.453 18.438 5.074 1 95.88 120 GLN A CA 1
ATOM 941 C C . GLN A 1 120 ? -15.656 19.188 3.764 1 95.88 120 GLN A C 1
ATOM 943 O O . GLN A 1 120 ? -14.727 19.812 3.252 1 95.88 120 GLN A O 1
ATOM 948 N N . PHE A 1 121 ? -16.75 19.109 3.248 1 96.12 121 PHE A N 1
ATOM 949 C CA . PHE A 1 121 ? -17.078 19.828 2.033 1 96.12 121 PHE A CA 1
ATOM 950 C C . PHE A 1 121 ? -16.938 21.328 2.246 1 96.12 121 PHE A C 1
ATOM 952 O O . PHE A 1 121 ? -16.391 22.031 1.397 1 96.12 121 PHE A O 1
ATOM 959 N N . LEU A 1 122 ? -17.312 21.859 3.365 1 96.12 122 LEU A N 1
ATOM 960 C CA . LEU A 1 122 ? -17.203 23.266 3.707 1 96.12 122 LEU A CA 1
ATOM 961 C C . LEU A 1 122 ? -15.75 23.703 3.809 1 96.12 122 LEU A C 1
ATOM 963 O O . LEU A 1 122 ? -15.375 24.766 3.301 1 96.12 122 LEU A O 1
ATOM 967 N N . ILE A 1 123 ? -15.023 22.875 4.473 1 94.81 123 ILE A N 1
ATOM 968 C CA . ILE A 1 123 ? -13.602 23.172 4.629 1 94.81 123 ILE A CA 1
ATOM 969 C C . ILE A 1 123 ? -12.938 23.266 3.258 1 94.81 123 ILE A C 1
ATOM 971 O O . ILE A 1 123 ? -12.188 24.203 2.992 1 94.81 123 ILE A O 1
ATOM 975 N N . ASN A 1 124 ? -13.367 22.375 2.35 1 93.44 124 ASN A N 1
ATOM 976 C CA . ASN A 1 124 ? -12.742 22.297 1.034 1 93.44 124 ASN A CA 1
ATOM 977 C C . ASN A 1 124 ? -13.188 23.453 0.134 1 93.44 124 ASN A C 1
ATOM 979 O O . ASN A 1 124 ? -12.469 23.828 -0.79 1 93.44 124 ASN A O 1
ATOM 983 N N . THR A 1 125 ? -14.281 23.938 0.394 1 92.19 125 THR A N 1
ATOM 984 C CA . THR A 1 125 ? -14.836 24.984 -0.467 1 92.19 125 THR A CA 1
ATOM 985 C C . THR A 1 125 ? -14.562 26.359 0.115 1 92.19 125 THR A C 1
ATOM 987 O O . THR A 1 125 ? -14.992 27.375 -0.446 1 92.19 125 THR A O 1
ATOM 990 N N . CYS A 1 126 ? -13.836 26.422 1.189 1 93.94 126 CYS A N 1
ATOM 991 C CA . CYS A 1 126 ? -13.555 27.688 1.863 1 93.94 126 CYS A CA 1
ATOM 992 C C . CYS A 1 126 ? -12.516 28.5 1.091 1 93.94 126 CYS A C 1
ATOM 994 O O . CYS A 1 126 ? -11.375 28.062 0.935 1 93.94 126 CYS A O 1
ATOM 996 N N . ASP A 1 127 ? -12.961 29.516 0.509 1 94 127 ASP A N 1
ATOM 997 C CA . ASP A 1 127 ? -12.086 30.438 -0.203 1 94 127 ASP A CA 1
ATOM 998 C C . ASP A 1 127 ? -12.406 31.891 0.161 1 94 127 ASP A C 1
ATOM 1000 O O . ASP A 1 127 ? -13.172 32.156 1.087 1 94 127 ASP A O 1
ATOM 1004 N N . LEU A 1 128 ? -11.828 32.875 -0.46 1 93.25 128 LEU A N 1
ATOM 1005 C CA . LEU A 1 128 ? -11.945 34.281 -0.101 1 93.25 128 LEU A CA 1
ATOM 1006 C C . LEU A 1 128 ? -13.383 34.781 -0.273 1 93.25 128 LEU A C 1
ATOM 1008 O O . LEU A 1 128 ? -13.859 35.594 0.509 1 93.25 128 LEU A O 1
ATOM 1012 N N . GLU A 1 129 ? -14.125 34.219 -1.182 1 90.88 129 GLU A N 1
ATOM 1013 C CA . GLU A 1 129 ? -15.484 34.656 -1.475 1 90.88 129 GLU A CA 1
ATOM 1014 C C . GLU A 1 129 ? -16.5 33.969 -0.582 1 90.88 129 GLU A C 1
ATOM 1016 O O . GLU A 1 129 ? -17.547 34.531 -0.25 1 90.88 129 GLU A O 1
ATOM 1021 N N . SER A 1 130 ? -16.109 32.719 -0.149 1 92.56 130 SER A N 1
ATOM 1022 C CA . SER A 1 130 ? -17.125 31.922 0.52 1 92.56 130 SER A CA 1
ATOM 1023 C C . SER A 1 130 ? -16.828 31.766 2.004 1 92.56 130 SER A C 1
ATOM 1025 O O . SER A 1 130 ? -17.609 31.172 2.75 1 92.56 130 SER A O 1
ATOM 1027 N N . CYS A 1 131 ? -15.672 32.219 2.496 1 94.88 131 CYS A N 1
ATOM 1028 C CA . CYS A 1 131 ? -15.203 31.922 3.846 1 94.88 131 CYS A CA 1
ATOM 1029 C C . CYS A 1 131 ? -16.203 32.406 4.891 1 94.88 131 CYS A C 1
ATOM 1031 O O . CYS A 1 131 ? -16.469 31.719 5.871 1 94.88 131 CYS A O 1
ATOM 1033 N N . CYS A 1 132 ? -16.766 33.656 4.707 1 95.12 132 CYS A N 1
ATOM 1034 C CA . CYS A 1 132 ? -17.719 34.156 5.684 1 95.12 132 CYS A CA 1
ATOM 1035 C C . CYS A 1 132 ? -19 33.344 5.695 1 95.12 132 CYS A C 1
ATOM 1037 O O . CYS A 1 132 ? -19.547 33.062 6.758 1 95.12 132 CYS A O 1
ATOM 1039 N N . PHE A 1 133 ? -19.438 32.938 4.523 1 94.19 133 PHE A N 1
ATOM 1040 C CA . PHE A 1 133 ? -20.594 32.031 4.418 1 94.19 133 PHE A CA 1
ATOM 1041 C C . PHE A 1 133 ? -20.328 30.719 5.137 1 94.19 133 PHE A C 1
ATOM 1043 O O . PHE A 1 133 ? -21.172 30.234 5.891 1 94.19 133 PHE A O 1
ATOM 1050 N N . VAL A 1 134 ? -19.156 30.156 4.906 1 95.19 134 VAL A N 1
ATOM 1051 C CA . VAL A 1 134 ? -18.766 28.875 5.48 1 95.19 134 VAL A CA 1
ATOM 1052 C C . VAL A 1 134 ? -18.766 28.969 7.004 1 95.19 134 VAL A C 1
ATOM 1054 O O . VAL A 1 134 ? -19.297 28.078 7.688 1 95.19 134 VAL A O 1
ATOM 1057 N N . VAL A 1 135 ? -18.219 30.062 7.512 1 97 135 VAL A N 1
ATOM 1058 C CA . VAL A 1 135 ? -18.156 30.25 8.961 1 97 135 VAL A CA 1
ATOM 1059 C C . VAL A 1 135 ? -19.562 30.312 9.531 1 97 135 VAL A C 1
ATOM 1061 O O . VAL A 1 135 ? -19.859 29.672 10.547 1 97 135 VAL A O 1
ATOM 1064 N N . ASN A 1 136 ? -20.469 31.047 8.891 1 96.62 136 ASN A N 1
ATOM 1065 C CA . ASN A 1 136 ? -21.828 31.203 9.391 1 96.62 136 ASN A CA 1
ATOM 1066 C C . ASN A 1 136 ? -22.609 29.891 9.352 1 96.62 136 ASN A C 1
ATOM 1068 O O . ASN A 1 136 ? -23.344 29.562 10.289 1 96.62 136 ASN A O 1
ATOM 1072 N N . ILE A 1 137 ? -22.438 29.094 8.273 1 96.38 137 ILE A N 1
ATOM 1073 C CA . ILE A 1 137 ? -23.094 27.797 8.156 1 96.38 137 ILE A CA 1
ATOM 1074 C C . ILE A 1 137 ? -22.547 26.844 9.203 1 96.38 137 ILE A C 1
ATOM 1076 O O . ILE A 1 137 ? -23.312 26.141 9.875 1 96.38 137 ILE A O 1
ATOM 1080 N N . ALA A 1 138 ? -21.172 26.797 9.289 1 96.94 138 ALA A N 1
ATOM 1081 C CA . ALA A 1 138 ? -20.547 25.922 10.273 1 96.94 138 ALA A CA 1
ATOM 1082 C C . ALA A 1 138 ? -21.031 26.25 11.688 1 96.94 138 ALA A C 1
ATOM 1084 O O . ALA A 1 138 ? -21.266 25.344 12.492 1 96.94 138 ALA A O 1
ATOM 1085 N N . PHE A 1 139 ? -21.234 27.594 11.93 1 97 139 PHE A N 1
ATOM 1086 C CA . PHE A 1 139 ? -21.719 28.016 13.242 1 97 139 PHE A CA 1
ATOM 1087 C C . PHE A 1 139 ? -23.172 27.609 13.445 1 97 139 PHE A C 1
ATOM 1089 O O . PHE A 1 139 ? -23.531 27.094 14.5 1 97 139 PHE A O 1
ATOM 1096 N N . LYS A 1 140 ? -24.016 27.797 12.477 1 95.88 140 LYS A N 1
ATOM 1097 C CA . LYS A 1 140 ? -25.453 27.516 12.555 1 95.88 140 LYS A CA 1
ATOM 1098 C C . LYS A 1 140 ? -25.703 26.047 12.859 1 95.88 140 LYS A C 1
ATOM 1100 O O . LYS A 1 140 ? -26.594 25.703 13.641 1 95.88 140 LYS A O 1
ATOM 1105 N 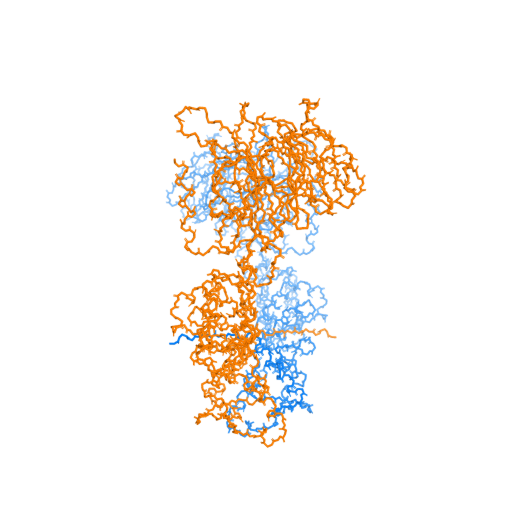N . PHE A 1 141 ? -24.906 25.109 12.281 1 96.44 141 PHE A N 1
ATOM 1106 C CA . PHE A 1 141 ? -25.156 23.688 12.398 1 96.44 141 PHE A CA 1
ATOM 1107 C C . PHE A 1 141 ? -24.156 23.031 13.336 1 96.44 141 PHE A C 1
ATOM 1109 O O . PHE A 1 141 ? -24 21.797 13.336 1 96.44 141 PHE A O 1
ATOM 1116 N N . TYR A 1 142 ? -23.375 23.891 14.086 1 95.5 142 TYR A N 1
ATOM 1117 C CA . TYR A 1 142 ? -22.469 23.469 15.148 1 95.5 142 TYR A CA 1
ATOM 1118 C C . TYR A 1 142 ? -21.391 22.531 14.609 1 95.5 142 TYR A C 1
ATOM 1120 O O . TYR A 1 142 ? -21.125 21.484 15.211 1 95.5 142 TYR A O 1
ATOM 1128 N N . LEU A 1 143 ? -20.922 22.797 13.391 1 96.88 143 LEU A N 1
ATOM 1129 C CA . LEU A 1 143 ? -19.812 22.047 12.812 1 96.88 143 LEU A CA 1
ATOM 1130 C C . LEU A 1 143 ? -18.484 22.578 13.32 1 96.88 143 LEU A C 1
ATOM 1132 O O . LEU A 1 143 ? -17.859 23.438 12.688 1 96.88 143 LEU A O 1
ATOM 1136 N N . THR A 1 144 ? -17.953 22.078 14.344 1 96.5 144 THR A N 1
ATOM 1137 C CA . THR A 1 144 ? -16.828 22.625 15.094 1 96.5 144 THR A CA 1
ATOM 1138 C C . THR A 1 144 ? -15.555 22.609 14.25 1 96.5 144 THR A C 1
ATOM 1140 O O . THR A 1 144 ? -14.805 23.594 14.234 1 96.5 144 THR A O 1
ATOM 1143 N N . ASP A 1 145 ? -15.328 21.484 13.531 1 96.38 145 ASP A N 1
ATOM 1144 C CA . ASP A 1 145 ? -14.117 21.391 12.727 1 96.38 145 ASP A CA 1
ATOM 1145 C C . ASP A 1 145 ? -14.109 22.422 11.602 1 96.38 145 ASP A C 1
ATOM 1147 O O . ASP A 1 145 ? -13.117 23.109 11.398 1 96.38 145 ASP A O 1
ATOM 1151 N N . ALA A 1 146 ? -15.188 22.484 10.875 1 97.06 146 ALA A N 1
ATOM 1152 C CA . ALA A 1 146 ? -15.305 23.438 9.773 1 97.06 146 ALA A CA 1
ATOM 1153 C C . ALA A 1 146 ? -15.227 24.875 10.281 1 97.06 146 ALA A C 1
ATOM 1155 O O . ALA A 1 146 ? -14.641 25.75 9.625 1 97.06 146 ALA A O 1
ATOM 1156 N N . LEU A 1 147 ? -15.758 25.125 11.438 1 97.56 147 LEU A N 1
ATOM 1157 C CA . LEU A 1 147 ? -15.742 26.469 12.031 1 97.56 147 LEU A CA 1
ATOM 1158 C C . LEU A 1 147 ? -14.32 26.891 12.367 1 97.56 147 LEU A C 1
ATOM 1160 O O . LEU A 1 147 ? -13.898 28 12.008 1 97.56 147 LEU A O 1
ATOM 1164 N N . THR A 1 148 ? -13.625 26.047 13.023 1 97.19 148 THR A N 1
ATOM 1165 C CA . THR A 1 148 ? -12.25 26.344 13.422 1 97.19 148 THR A CA 1
ATOM 1166 C C . THR A 1 148 ? -11.383 26.625 12.203 1 97.19 148 THR A C 1
ATOM 1168 O O . THR A 1 148 ? -10.641 27.609 12.172 1 97.19 148 THR A O 1
ATOM 1171 N N . GLU A 1 149 ? -11.516 25.766 11.211 1 97 149 GLU A N 1
ATOM 1172 C CA . GLU A 1 149 ? -10.703 25.906 10.008 1 97 149 GLU A CA 1
ATOM 1173 C C . GLU A 1 149 ? -11.094 27.172 9.234 1 97 149 GLU A C 1
ATOM 1175 O O . GLU A 1 149 ? -10.234 27.859 8.68 1 97 149 GLU A O 1
ATOM 1180 N N . ALA A 1 150 ? -12.32 27.406 9.141 1 97.25 150 ALA A N 1
ATOM 1181 C CA . ALA A 1 150 ? -12.797 28.578 8.406 1 97.25 150 ALA A CA 1
ATOM 1182 C C . ALA A 1 150 ? -12.391 29.859 9.109 1 97.25 150 ALA A C 1
ATOM 1184 O O . ALA A 1 150 ? -12.023 30.844 8.461 1 97.25 150 ALA A O 1
ATOM 1185 N N . GLU A 1 151 ? -12.461 29.938 10.406 1 97.44 151 GLU A N 1
ATOM 1186 C CA . GLU A 1 151 ? -12.016 31.094 11.164 1 97.44 151 GLU A CA 1
ATOM 1187 C C . GLU A 1 151 ? -10.516 31.328 10.969 1 97.44 151 GLU A C 1
ATOM 1189 O O . GLU A 1 151 ? -10.086 32.469 10.781 1 97.44 151 GLU A O 1
ATOM 1194 N N . LYS A 1 152 ? -9.828 30.234 11.086 1 96.94 152 LYS A N 1
ATOM 1195 C CA . LYS A 1 152 ? -8.391 30.328 10.836 1 96.94 152 LYS A CA 1
ATOM 1196 C C . LYS A 1 152 ? -8.109 30.906 9.453 1 96.94 152 LYS A C 1
ATOM 1198 O O . LYS A 1 152 ? -7.195 31.703 9.273 1 96.94 152 LYS A O 1
ATOM 1203 N N . TYR A 1 153 ? -8.891 30.453 8.492 1 97.31 153 TYR A N 1
ATOM 1204 C CA . TYR A 1 153 ? -8.742 30.953 7.133 1 97.31 153 TYR A CA 1
ATOM 1205 C C . TYR A 1 153 ? -9 32.438 7.07 1 97.31 153 TYR A C 1
ATOM 1207 O O . TYR A 1 153 ? -8.25 33.188 6.422 1 97.31 153 TYR A O 1
ATOM 1215 N N . ILE A 1 154 ? -10.008 32.906 7.711 1 96.69 154 ILE A N 1
ATOM 1216 C CA . ILE A 1 154 ? -10.344 34.312 7.711 1 96.69 154 ILE A CA 1
ATOM 1217 C C . ILE A 1 154 ? -9.227 35.125 8.391 1 96.69 154 ILE A C 1
ATOM 1219 O O . ILE A 1 154 ? -8.797 36.156 7.879 1 96.69 154 ILE A O 1
ATOM 1223 N N . ILE A 1 155 ? -8.734 34.625 9.492 1 96.56 155 ILE A N 1
ATOM 1224 C CA . ILE A 1 155 ? -7.684 35.312 10.242 1 96.56 155 ILE A CA 1
ATOM 1225 C C . ILE A 1 155 ? -6.441 35.469 9.367 1 96.56 155 ILE A C 1
ATOM 1227 O O . ILE A 1 155 ? -5.863 36.531 9.273 1 96.56 155 ILE A O 1
ATOM 1231 N N . THR A 1 156 ? -6.109 34.406 8.719 1 94.88 156 THR A N 1
ATOM 1232 C CA . THR A 1 156 ? -4.902 34.375 7.895 1 94.88 156 THR A CA 1
ATOM 1233 C C . THR A 1 156 ? -5.055 35.312 6.688 1 94.88 156 THR A C 1
ATOM 1235 O O . THR A 1 156 ? -4.074 35.906 6.227 1 94.88 156 THR A O 1
ATOM 1238 N N . ASN A 1 157 ? -6.336 35.5 6.211 1 95.06 157 ASN A N 1
ATOM 1239 C CA . ASN A 1 157 ? -6.539 36.25 4.977 1 95.06 157 ASN A CA 1
ATOM 1240 C C . ASN A 1 157 ? -7.336 37.531 5.223 1 95.06 157 ASN A C 1
ATOM 1242 O O . ASN A 1 157 ? -7.887 38.125 4.289 1 95.06 157 ASN A O 1
ATOM 1246 N N . LEU A 1 158 ? -7.402 37.938 6.406 1 94.94 158 LEU A N 1
ATOM 1247 C CA . LEU A 1 158 ? -8.203 39.094 6.75 1 94.94 158 LEU A CA 1
ATOM 1248 C C . LEU A 1 158 ? -7.703 40.344 6.012 1 94.94 158 LEU A C 1
ATOM 1250 O O . LEU A 1 158 ? -8.5 41.188 5.609 1 94.94 158 LEU A O 1
ATOM 1254 N N . TRP A 1 159 ? -6.355 40.438 5.82 1 92.62 159 TRP A N 1
ATOM 1255 C CA . TRP A 1 159 ? -5.762 41.562 5.137 1 92.62 159 TRP A CA 1
ATOM 1256 C C . TRP A 1 159 ? -6.289 41.688 3.709 1 92.62 159 TRP A C 1
ATOM 1258 O O . TRP A 1 159 ? -6.492 42.781 3.203 1 92.62 159 TRP A O 1
ATOM 1268 N N . ARG A 1 160 ? -6.582 40.625 3.055 1 92.56 160 ARG A N 1
ATOM 1269 C CA . ARG A 1 160 ? -7.129 40.656 1.703 1 92.56 160 ARG A CA 1
ATOM 1270 C C . ARG A 1 160 ? -8.594 41.062 1.711 1 92.56 160 ARG A C 1
ATOM 1272 O O . ARG A 1 160 ? -9.031 41.812 0.833 1 92.56 160 ARG A O 1
ATOM 1279 N N . LEU A 1 161 ? -9.305 40.594 2.709 1 93.38 161 LEU A N 1
ATOM 1280 C CA . LEU A 1 161 ? -10.727 40.906 2.818 1 93.38 161 LEU A CA 1
ATOM 1281 C C . LEU A 1 161 ? -10.938 42.406 3.105 1 93.38 161 LEU A C 1
ATOM 1283 O O . LEU A 1 161 ? -11.914 43 2.645 1 93.38 161 LEU A O 1
ATOM 1287 N N . LEU A 1 162 ? -10.016 42.969 3.82 1 93.12 162 LEU A N 1
ATOM 1288 C CA . LEU A 1 162 ? -10.156 44.375 4.223 1 93.12 162 LEU A CA 1
ATOM 1289 C C . LEU A 1 162 ? -9.688 45.312 3.111 1 93.12 162 LEU A C 1
ATOM 1291 O O . LEU A 1 162 ? -9.945 46.531 3.162 1 93.12 162 LEU A O 1
ATOM 1295 N N . GLN A 1 163 ? -8.961 44.812 2.195 1 88.06 163 GLN A N 1
ATOM 1296 C CA . GLN A 1 163 ? -8.539 45.625 1.058 1 88.06 163 GLN A CA 1
ATOM 1297 C C . GLN A 1 163 ? -9.711 45.906 0.124 1 88.06 163 GLN A C 1
ATOM 1299 O O . GLN A 1 163 ? -9.727 46.938 -0.563 1 88.06 163 GLN A O 1
ATOM 1304 N N . GLU A 1 164 ? -10.633 45 0.158 1 82.69 164 GLU A N 1
ATOM 1305 C CA . GLU A 1 164 ? -11.844 45.188 -0.64 1 82.69 164 GLU A CA 1
ATOM 1306 C C . GLU A 1 164 ? -12.875 46.031 0.107 1 82.69 164 GLU A C 1
ATOM 1308 O O . GLU A 1 164 ? -12.734 46.281 1.308 1 82.69 164 GLU A O 1
ATOM 1313 N N . ASP A 1 165 ? -13.789 46.531 -0.725 1 81.94 165 ASP A N 1
ATOM 1314 C CA . ASP A 1 165 ? -14.891 47.219 -0.074 1 81.94 165 ASP A CA 1
ATOM 1315 C C . ASP A 1 165 ? -15.656 46.281 0.861 1 81.94 165 ASP A C 1
ATOM 1317 O O . ASP A 1 165 ? -16.062 45.188 0.458 1 81.94 165 ASP A O 1
ATOM 1321 N N . LEU A 1 166 ? -15.75 46.688 2.064 1 81.81 166 LEU A N 1
ATOM 1322 C CA . LEU A 1 166 ? -16.375 45.844 3.09 1 81.81 166 LEU A CA 1
ATOM 1323 C C . LEU A 1 166 ? -17.797 45.469 2.688 1 81.81 166 LEU A C 1
ATOM 1325 O O . LEU A 1 166 ? -18.281 44.406 3.059 1 81.81 166 LEU A O 1
ATOM 1329 N N . ASP A 1 167 ? -18.422 46.312 1.9 1 78.25 167 ASP A N 1
ATOM 1330 C CA . ASP A 1 167 ? -19.781 46.062 1.469 1 78.25 167 ASP A CA 1
ATOM 1331 C C . ASP A 1 167 ? -19.844 44.906 0.479 1 78.25 167 ASP A C 1
ATOM 1333 O O . ASP A 1 167 ? -20.875 44.25 0.327 1 78.25 167 ASP A O 1
ATOM 1337 N N . ASP A 1 168 ? -18.703 44.719 -0.16 1 79.56 168 ASP A N 1
ATOM 1338 C CA . ASP A 1 168 ? -18.641 43.656 -1.155 1 79.56 168 ASP A CA 1
ATOM 1339 C C . ASP A 1 168 ? -18.234 42.312 -0.512 1 79.56 168 ASP A C 1
ATOM 1341 O O . ASP A 1 168 ? -18.297 41.281 -1.154 1 79.56 168 ASP A O 1
ATOM 1345 N N . THR A 1 169 ? -17.844 42.531 0.736 1 81.62 169 THR A N 1
ATOM 1346 C CA . THR A 1 169 ? -17.453 41.312 1.441 1 81.62 169 THR A CA 1
ATOM 1347 C C . THR A 1 169 ? -18.531 40.875 2.416 1 81.62 169 THR A C 1
ATOM 1349 O O . THR A 1 169 ? -19.422 41.656 2.756 1 81.62 169 THR A O 1
ATOM 1352 N N . GLU A 1 170 ? -18.609 39.688 2.666 1 89.88 170 GLU A N 1
ATOM 1353 C CA . GLU A 1 170 ? -19.594 39.156 3.602 1 89.88 170 GLU A CA 1
ATOM 1354 C C . GLU A 1 170 ? -19.078 39.219 5.039 1 89.88 170 GLU A C 1
ATOM 1356 O O . GLU A 1 170 ? -19.641 38.594 5.934 1 89.88 170 GLU A O 1
ATOM 1361 N N . LEU A 1 171 ? -18.062 40.094 5.23 1 92.81 171 LEU A N 1
ATOM 1362 C CA . LEU A 1 171 ? -17.453 40.219 6.547 1 92.81 171 LEU A CA 1
ATOM 1363 C C . LEU A 1 171 ? -18.422 40.844 7.539 1 92.81 171 LEU A C 1
ATOM 1365 O O . LEU A 1 171 ? -18.438 40.469 8.719 1 92.81 171 LEU A O 1
ATOM 1369 N N . LEU A 1 172 ? -19.266 41.719 7.027 1 93.75 172 LEU A N 1
ATOM 1370 C CA . LEU A 1 172 ? -20.203 42.438 7.895 1 93.75 172 LEU A CA 1
ATOM 1371 C C . LEU A 1 172 ? -21.344 41.5 8.32 1 93.75 172 LEU A C 1
ATOM 1373 O O . LEU A 1 172 ? -22.078 41.812 9.258 1 93.75 172 LEU A O 1
ATOM 1377 N N . GLU A 1 173 ? -21.469 40.344 7.684 1 93.81 173 GLU A N 1
ATOM 1378 C CA . GLU A 1 173 ? -22.531 39.406 8 1 93.81 173 GLU A CA 1
ATOM 1379 C C . GLU A 1 173 ? -22.047 38.312 8.93 1 93.81 173 GLU A C 1
ATOM 1381 O O . GLU A 1 173 ? -22.812 37.406 9.297 1 93.81 173 GLU A O 1
ATOM 1386 N N . LEU A 1 174 ? -20.766 38.375 9.273 1 95.56 174 LEU A N 1
ATOM 1387 C CA . LEU A 1 174 ? -20.188 37.375 10.148 1 95.56 174 LEU A CA 1
ATOM 1388 C C . LEU A 1 174 ? -20.922 37.344 11.484 1 95.56 174 LEU A C 1
ATOM 1390 O O . LEU A 1 174 ? -21.328 38.375 12.008 1 95.56 174 LEU A O 1
ATOM 1394 N N . ASN A 1 175 ? -21.156 36.156 12.023 1 96 175 ASN A N 1
ATOM 1395 C CA . ASN A 1 175 ? -21.828 36 13.305 1 96 175 ASN A CA 1
ATOM 1396 C C . ASN A 1 175 ? -21 36.594 14.445 1 96 175 ASN A C 1
ATOM 1398 O O . ASN A 1 175 ? -19.812 36.844 14.281 1 96 175 ASN A O 1
ATOM 1402 N N . VAL A 1 176 ? -21.562 36.844 15.602 1 96.19 176 VAL A N 1
ATOM 1403 C CA . VAL A 1 176 ? -20.984 37.562 16.719 1 96.19 176 VAL A CA 1
ATOM 1404 C C . VAL A 1 176 ? -19.797 36.781 17.297 1 96.19 176 VAL A C 1
ATOM 1406 O O . VAL A 1 176 ? -18.719 37.344 17.5 1 96.19 176 VAL A O 1
ATOM 1409 N N . LYS A 1 177 ? -19.984 35.5 17.469 1 96.31 177 LYS A N 1
ATOM 1410 C CA . LYS A 1 177 ? -18.953 34.688 18.109 1 96.31 177 LYS A CA 1
ATOM 1411 C C . LYS A 1 177 ? -17.688 34.656 17.266 1 96.31 177 LYS A C 1
ATOM 1413 O O . LYS A 1 177 ? -16.578 34.844 17.797 1 96.31 177 LYS A O 1
ATOM 1418 N N . SER A 1 178 ? -17.828 34.469 15.961 1 97.25 178 SER A N 1
ATOM 1419 C CA . SER A 1 178 ? -16.672 34.406 15.07 1 97.25 178 SER A CA 1
ATOM 1420 C C . SER A 1 178 ? -15.984 35.75 14.969 1 97.25 178 SER A C 1
ATOM 1422 O O . SER A 1 178 ? -14.75 35.844 14.914 1 97.25 178 SER A O 1
ATOM 1424 N N . MET A 1 179 ? -16.766 36.875 14.891 1 97.25 179 MET A N 1
ATOM 1425 C CA . MET A 1 179 ? -16.172 38.188 14.859 1 97.25 179 MET A CA 1
ATOM 1426 C C . MET A 1 179 ? -15.344 38.469 16.109 1 97.25 179 MET A C 1
ATOM 1428 O O . MET A 1 179 ? -14.219 38.969 16 1 97.25 179 MET A O 1
ATOM 1432 N N . ILE A 1 180 ? -15.852 38.125 17.25 1 97 180 ILE A N 1
ATOM 1433 C CA . ILE A 1 180 ? -15.133 38.312 18.516 1 97 180 ILE A CA 1
ATOM 1434 C C . ILE A 1 180 ? -13.828 37.5 18.469 1 97 180 ILE A C 1
ATOM 1436 O O . ILE A 1 180 ? -12.766 38.031 18.844 1 97 180 ILE A O 1
ATOM 1440 N N . ASN A 1 181 ? -13.93 36.281 17.969 1 96.88 181 ASN A N 1
ATOM 1441 C CA . ASN A 1 181 ? -12.758 35.406 17.922 1 96.88 181 ASN A CA 1
ATOM 1442 C C . ASN A 1 181 ? -11.68 35.969 17 1 96.88 181 ASN A C 1
ATOM 1444 O O . ASN A 1 181 ? -10.492 35.875 17.281 1 96.88 181 ASN A O 1
ATOM 1448 N N . ILE A 1 182 ? -12.109 36.531 15.898 1 96.62 182 ILE A N 1
ATOM 1449 C CA . ILE A 1 182 ? -11.18 37.094 14.93 1 96.62 182 ILE A CA 1
ATOM 1450 C C . ILE A 1 182 ? -10.477 38.312 15.555 1 96.62 182 ILE A C 1
ATOM 1452 O O . ILE A 1 182 ? -9.25 38.406 15.508 1 96.62 182 ILE A O 1
ATOM 1456 N N . ILE A 1 183 ? -11.242 39.219 16.203 1 96.75 183 ILE A N 1
ATOM 1457 C CA . ILE A 1 183 ? -10.695 40.438 16.781 1 96.75 183 ILE A CA 1
ATOM 1458 C C . ILE A 1 183 ? -9.812 40.094 17.969 1 96.75 183 ILE A C 1
ATOM 1460 O O . ILE A 1 183 ? -8.812 40.781 18.234 1 96.75 183 ILE A O 1
ATOM 1464 N N . LYS A 1 184 ? -10.062 39.062 18.641 1 96 184 LYS A N 1
ATOM 1465 C CA . LYS A 1 184 ? -9.305 38.625 19.812 1 96 184 LYS A CA 1
ATOM 1466 C C . LYS A 1 184 ? -7.973 38 19.406 1 96 184 LYS A C 1
ATOM 1468 O O . LYS A 1 184 ? -7.043 37.906 20.203 1 96 184 LYS A O 1
ATOM 1473 N N . SER A 1 185 ? -7.859 37.562 18.203 1 95.88 185 SER A N 1
ATOM 1474 C CA . SER A 1 185 ? -6.711 36.781 17.75 1 95.88 185 SER A CA 1
ATOM 1475 C C . SER A 1 185 ? -5.434 37.594 17.781 1 95.88 185 SER A C 1
ATOM 1477 O O . SER A 1 185 ? -5.434 38.781 17.406 1 95.88 185 SER A O 1
ATOM 1479 N N . ASN A 1 186 ? -4.367 36.969 18.234 1 94.19 186 ASN A N 1
ATOM 1480 C CA . ASN A 1 186 ? -3.051 37.594 18.25 1 94.19 186 ASN A CA 1
ATOM 1481 C C . ASN A 1 186 ? -2.318 37.375 16.922 1 94.19 186 ASN A C 1
ATOM 1483 O O . ASN A 1 186 ? -1.312 38.031 16.656 1 94.19 186 ASN A O 1
ATOM 1487 N N . ASP A 1 187 ? -2.93 36.469 16.125 1 92.88 187 ASP A N 1
ATOM 1488 C CA . ASP A 1 187 ? -2.168 36 14.984 1 92.88 187 ASP A CA 1
ATOM 1489 C C . ASP A 1 187 ? -2.754 36.531 13.672 1 92.88 187 ASP A C 1
ATOM 1491 O O . ASP A 1 187 ? -2.965 35.75 12.727 1 92.88 187 ASP A O 1
ATOM 1495 N N . ILE A 1 188 ? -3.096 37.781 13.656 1 94.5 188 ILE A N 1
ATOM 1496 C CA . ILE A 1 188 ? -3.611 38.406 12.445 1 94.5 188 ILE A CA 1
ATOM 1497 C C . ILE A 1 188 ? -2.463 39.031 11.664 1 94.5 188 ILE A C 1
ATOM 1499 O O . ILE A 1 188 ? -1.899 40.062 12.094 1 94.5 188 ILE A O 1
ATOM 1503 N N . PRO A 1 189 ? -2.219 38.5 10.531 1 92.38 189 PRO A N 1
ATOM 1504 C CA . PRO A 1 189 ? -1.079 39.062 9.789 1 92.38 189 PRO A CA 1
ATOM 1505 C C . PRO A 1 189 ? -1.456 40.25 8.93 1 92.38 189 PRO A C 1
ATOM 1507 O O . PRO A 1 189 ? -2.576 40.312 8.422 1 92.38 189 PRO A O 1
ATOM 1510 N N . ARG A 1 190 ? -0.588 41.219 8.789 1 89.62 190 ARG A N 1
ATOM 1511 C CA . ARG A 1 190 ? -0.589 42.281 7.781 1 89.62 190 ARG A CA 1
ATOM 1512 C C . ARG A 1 190 ? -1.783 43.219 7.961 1 89.62 190 ARG A C 1
ATOM 1514 O O . ARG A 1 190 ? -2.32 43.75 6.984 1 89.62 190 ARG A O 1
ATOM 1521 N N . VAL A 1 191 ? -2.357 43.25 9.078 1 92.75 191 VAL A N 1
ATOM 1522 C CA . VAL A 1 191 ? -3.484 44.156 9.352 1 92.75 191 VAL A CA 1
ATOM 1523 C C . VAL A 1 191 ? -3.115 45.125 10.469 1 92.75 191 VAL A C 1
ATOM 1525 O O . VAL A 1 191 ? -2.604 44.719 11.508 1 92.75 191 VAL A O 1
ATOM 1528 N N . SER A 1 192 ? -3.287 46.406 10.234 1 91.81 192 SER A N 1
ATOM 1529 C CA . SER A 1 192 ? -3.041 47.406 11.258 1 91.81 192 SER A CA 1
ATOM 1530 C C . SER A 1 192 ? -4.172 47.438 12.281 1 91.81 192 SER A C 1
ATOM 1532 O O . SER A 1 192 ? -5.297 47.031 11.984 1 91.81 192 SER A O 1
ATOM 1534 N N . GLU A 1 193 ? -3.836 47.906 13.469 1 93.88 193 GLU A N 1
ATOM 1535 C CA . GLU A 1 193 ? -4.863 48 14.5 1 93.88 193 GLU A CA 1
ATOM 1536 C C . GLU A 1 193 ? -5.953 49 14.094 1 93.88 193 GLU A C 1
ATOM 1538 O O . GLU A 1 193 ? -7.113 48.844 14.469 1 93.88 193 GLU A O 1
ATOM 1543 N N . LYS A 1 194 ? -5.559 49.969 13.352 1 94.12 194 LYS A N 1
ATOM 1544 C CA . LYS A 1 194 ? -6.527 50.969 12.852 1 94.12 194 LYS A CA 1
ATOM 1545 C C . LYS A 1 194 ? -7.566 50.281 11.961 1 94.12 194 LYS A C 1
ATOM 1547 O O . LYS A 1 194 ? -8.766 50.562 12.062 1 94.12 194 LYS A O 1
ATOM 1552 N N . SER A 1 195 ? -7.102 49.438 11.039 1 93.69 195 SER A N 1
ATOM 1553 C CA . SER A 1 195 ? -8.008 48.719 10.148 1 93.69 195 SER A CA 1
ATOM 1554 C C . SER A 1 195 ? -8.953 47.812 10.938 1 93.69 195 SER A C 1
ATOM 1556 O O . SER A 1 195 ? -10.125 47.688 10.578 1 93.69 195 SER A O 1
ATOM 1558 N N . LEU A 1 196 ? -8.477 47.219 11.984 1 95.44 196 LEU A N 1
ATOM 1559 C CA . LEU A 1 196 ? -9.32 46.344 12.82 1 95.44 196 LEU A CA 1
ATOM 1560 C C . LEU A 1 196 ? -10.383 47.188 13.539 1 95.44 196 LEU A C 1
ATOM 1562 O O . LEU A 1 196 ? -11.539 46.75 13.633 1 95.44 196 LEU A O 1
ATOM 1566 N N . LEU A 1 197 ? -9.914 48.344 14.062 1 96.06 197 LEU A N 1
ATOM 1567 C CA . LEU A 1 197 ? -10.867 49.25 14.703 1 96.06 197 LEU A CA 1
ATOM 1568 C C . LEU A 1 197 ? -11.969 49.656 13.727 1 96.06 197 LEU A C 1
ATOM 1570 O O . LEU A 1 197 ? -13.148 49.656 14.078 1 96.06 197 LEU A O 1
ATOM 1574 N N . THR A 1 198 ? -11.602 50 12.516 1 94.5 198 THR A N 1
ATOM 1575 C CA . THR A 1 198 ? -12.562 50.375 11.492 1 94.5 198 THR A CA 1
ATOM 1576 C C . THR A 1 198 ? -13.539 49.25 11.211 1 94.5 198 THR A C 1
ATOM 1578 O O . THR A 1 198 ? -14.742 49.469 11.055 1 94.5 198 THR A O 1
ATOM 1581 N N . LEU A 1 199 ? -13.055 48.031 11.102 1 95.25 199 LEU A N 1
ATOM 1582 C CA . LEU A 1 199 ? -13.898 46.844 10.883 1 95.25 199 LEU A CA 1
ATOM 1583 C C . LEU A 1 199 ? -14.922 46.719 12 1 95.25 199 LEU A C 1
ATOM 1585 O O . LEU A 1 199 ? -16.109 46.5 11.742 1 95.25 199 LEU A O 1
ATOM 1589 N N . VAL A 1 200 ? -14.453 46.844 13.273 1 96.38 200 VAL A N 1
ATOM 1590 C CA . VAL A 1 200 ? -15.328 46.688 14.438 1 96.38 200 VAL A CA 1
ATOM 1591 C C . VAL A 1 200 ? -16.422 47.75 14.398 1 96.38 200 VAL A C 1
ATOM 1593 O O . VAL A 1 200 ? -17.609 47.438 14.594 1 96.38 200 VAL A O 1
ATOM 1596 N N . LEU A 1 201 ? -16.047 48.969 14.133 1 95.19 201 LEU A N 1
ATOM 1597 C CA . LEU A 1 201 ? -17.016 50.062 14.078 1 95.19 201 LEU A CA 1
ATOM 1598 C C . LEU A 1 201 ? -18.062 49.812 12.992 1 95.19 201 LEU A C 1
ATOM 1600 O O . LEU A 1 201 ? -19.266 49.938 13.242 1 95.19 201 LEU A O 1
ATOM 1604 N N . ASN A 1 202 ? -17.641 49.438 11.781 1 94.62 202 ASN A N 1
ATOM 1605 C CA . ASN A 1 202 ? -18.562 49.156 10.68 1 94.62 202 ASN A CA 1
ATOM 1606 C C . ASN A 1 202 ? -19.469 47.969 10.992 1 94.62 202 ASN A C 1
ATOM 1608 O O . ASN A 1 202 ? -20.641 47.969 10.648 1 94.62 202 ASN A O 1
ATOM 1612 N N . TRP A 1 203 ? -18.859 46.969 11.57 1 95.81 203 TRP A N 1
ATOM 1613 C CA . TRP A 1 203 ? -19.609 45.75 11.906 1 95.81 203 TRP A CA 1
ATOM 1614 C C . TRP A 1 203 ? -20.703 46.062 12.93 1 95.81 203 TRP A C 1
ATOM 1616 O O . TRP A 1 203 ? -21.828 45.594 12.805 1 95.81 203 TRP A O 1
ATOM 1626 N N . LEU A 1 204 ? -20.438 46.906 13.945 1 95.31 204 LEU A N 1
ATOM 1627 C CA . LEU A 1 204 ? -21.406 47.281 14.961 1 95.31 204 LEU A CA 1
ATOM 1628 C C . LEU A 1 204 ? -22.484 48.188 14.375 1 95.31 204 LEU A C 1
ATOM 1630 O O . LEU A 1 204 ? -23.641 48.125 14.789 1 95.31 204 LEU A O 1
ATOM 1634 N N . GLN A 1 205 ? -22.156 48.938 13.438 1 93.44 205 GLN A N 1
ATOM 1635 C CA . GLN A 1 205 ? -23.094 49.844 12.797 1 93.44 205 GLN A CA 1
ATOM 1636 C C . GLN A 1 205 ? -24.016 49.094 11.844 1 93.44 205 GLN A C 1
ATOM 1638 O O . GLN A 1 205 ? -25.141 49.531 11.594 1 93.44 205 GLN A O 1
ATOM 1643 N N . TYR A 1 206 ? -23.594 48.062 11.273 1 92.88 206 TYR A N 1
ATOM 1644 C CA . TYR A 1 206 ? -24.328 47.281 10.289 1 92.88 206 TYR A CA 1
ATOM 1645 C C . TYR A 1 206 ? -25.609 46.719 10.875 1 92.88 206 TYR A C 1
ATOM 1647 O O . TYR A 1 206 ? -26.641 46.656 10.195 1 92.88 206 TYR A O 1
ATOM 1655 N N . ASP A 1 207 ? -25.609 46.375 12.109 1 92.62 207 ASP A N 1
ATOM 1656 C CA . ASP A 1 207 ? -26.766 45.844 12.812 1 92.62 207 ASP A CA 1
ATOM 1657 C C . ASP A 1 207 ? -26.812 46.344 14.25 1 92.62 207 ASP A C 1
ATOM 1659 O O . ASP A 1 207 ? -25.953 46 15.062 1 92.62 207 ASP A O 1
ATOM 1663 N N . ARG A 1 208 ? -27.859 46.969 14.664 1 91 208 ARG A N 1
ATOM 1664 C CA . ARG A 1 208 ? -28 47.625 15.953 1 91 208 ARG A CA 1
ATOM 1665 C C . ARG A 1 208 ? -28.062 46.625 17.094 1 91 208 ARG A C 1
ATOM 1667 O O . ARG A 1 208 ? -27.703 46.938 18.234 1 91 208 ARG A O 1
ATOM 1674 N N . ILE A 1 209 ? -28.469 45.5 16.781 1 93.44 209 ILE A N 1
ATOM 1675 C CA . ILE A 1 209 ? -28.594 44.438 17.797 1 93.44 209 ILE A CA 1
ATOM 1676 C C . ILE A 1 209 ? -27.203 44.062 18.328 1 93.44 209 ILE A C 1
ATOM 1678 O O . ILE A 1 209 ? -27.078 43.656 19.469 1 93.44 209 ILE A O 1
ATOM 1682 N N . ARG A 1 210 ? -26.172 44.375 17.516 1 95.5 210 ARG A N 1
ATOM 1683 C CA . ARG A 1 210 ? -24.812 43.969 17.844 1 95.5 210 ARG A CA 1
ATOM 1684 C C . ARG A 1 210 ? -24.188 44.938 18.844 1 95.5 210 ARG A C 1
ATOM 1686 O O . ARG A 1 210 ? -23.109 44.656 19.391 1 95.5 210 ARG A O 1
ATOM 1693 N N . LEU A 1 211 ? -24.797 46.062 19.156 1 94.25 211 LEU A N 1
ATOM 1694 C CA . LEU A 1 211 ? -24.25 47.094 20.047 1 94.25 211 LEU A CA 1
ATOM 1695 C C . LEU A 1 211 ? -24.078 46.531 21.453 1 94.25 211 LEU A C 1
ATOM 1697 O O . LEU A 1 211 ? -23.266 47.031 22.234 1 94.25 211 LEU A O 1
ATOM 1701 N N . GLY A 1 212 ? -24.875 45.531 21.719 1 92.81 212 GLY A N 1
ATOM 1702 C CA . GLY A 1 212 ? -24.75 44.875 23 1 92.81 212 GLY A CA 1
ATOM 1703 C C . GLY A 1 212 ? -23.391 44.188 23.188 1 92.81 212 GLY A C 1
ATOM 1704 O O . GLY A 1 212 ? -22.969 43.938 24.312 1 92.81 212 GLY A O 1
ATOM 1705 N N . TYR A 1 213 ? -22.641 43.969 22.094 1 94.94 213 TYR A N 1
ATOM 1706 C CA . TYR A 1 213 ? -21.359 43.25 22.141 1 94.94 213 TYR A CA 1
ATOM 1707 C C . TYR A 1 213 ? -20.203 44.25 21.938 1 94.94 213 TYR A C 1
ATOM 1709 O O . TYR A 1 213 ? -19.062 43.812 21.734 1 94.94 213 TYR A O 1
ATOM 1717 N N . ALA A 1 214 ? -20.469 45.5 21.984 1 94.69 214 ALA A N 1
ATOM 1718 C CA . ALA A 1 214 ? -19.453 46.531 21.734 1 94.69 214 ALA A CA 1
ATOM 1719 C C . ALA A 1 214 ? -18.328 46.469 22.75 1 94.69 214 ALA A C 1
ATOM 1721 O O . ALA A 1 214 ? -17.156 46.531 22.391 1 94.69 214 ALA A O 1
ATOM 1722 N N . LYS A 1 215 ? -18.656 46.25 23.969 1 94.12 215 LYS A N 1
ATOM 1723 C CA . LYS A 1 215 ? -17.656 46.219 25.031 1 94.12 215 LYS A CA 1
ATOM 1724 C C . LYS A 1 215 ? -16.609 45.125 24.766 1 94.12 215 LYS A C 1
ATOM 1726 O O . LYS A 1 215 ? -15.414 45.375 24.828 1 94.12 215 LYS A O 1
ATOM 1731 N N . VAL A 1 216 ? -17.125 43.906 24.469 1 95.25 216 VAL A N 1
ATOM 1732 C CA . VAL A 1 216 ? -16.219 42.781 24.281 1 95.25 216 VAL A CA 1
ATOM 1733 C C . VAL A 1 216 ? -15.312 43.031 23.078 1 95.25 216 VAL A C 1
ATOM 1735 O O . VAL A 1 216 ? -14.133 42.656 23.109 1 95.25 216 VAL A O 1
ATOM 1738 N N . LEU A 1 217 ? -15.82 43.625 22.047 1 96.5 217 LEU A N 1
ATOM 1739 C CA . LEU A 1 217 ? -15.031 43.906 20.844 1 96.5 217 LEU A CA 1
ATOM 1740 C C . LEU A 1 217 ? -13.992 44.969 21.109 1 96.5 217 LEU A C 1
ATOM 1742 O O . LEU A 1 217 ? -12.812 44.781 20.797 1 96.5 217 LEU A O 1
ATOM 1746 N N . PHE A 1 218 ? -14.406 46.062 21.75 1 96 218 PHE A N 1
ATOM 1747 C CA . PHE A 1 218 ? -13.508 47.188 22 1 96 218 PHE A CA 1
ATOM 1748 C C . PHE A 1 218 ? -12.438 46.812 23.031 1 96 218 PHE A C 1
ATOM 1750 O O . PHE A 1 218 ? -11.312 47.312 22.969 1 96 218 PHE A O 1
ATOM 1757 N N . ASP A 1 219 ? -12.742 45.906 23.906 1 94.88 219 ASP A N 1
ATOM 1758 C CA . ASP A 1 219 ? -11.789 45.406 24.906 1 94.88 219 ASP A CA 1
ATOM 1759 C C . ASP A 1 219 ? -10.633 44.656 24.234 1 94.88 219 ASP A C 1
ATOM 1761 O O . ASP A 1 219 ? -9.602 44.406 24.859 1 94.88 219 ASP A O 1
ATOM 1765 N N . ASN A 1 220 ? -10.812 44.281 22.984 1 95.88 220 ASN A N 1
ATOM 1766 C CA . ASN A 1 220 ? -9.773 43.5 22.328 1 95.88 220 ASN A CA 1
ATOM 1767 C C . ASN A 1 220 ? -9.07 44.312 21.234 1 95.88 220 ASN A C 1
ATOM 1769 O O . ASN A 1 220 ? -8.281 43.781 20.469 1 95.88 220 ASN A O 1
ATOM 1773 N N . ILE A 1 221 ? -9.367 45.562 21.156 1 96.75 221 ILE A N 1
ATOM 1774 C CA . ILE A 1 221 ? -8.609 46.5 20.328 1 96.75 221 ILE A CA 1
ATOM 1775 C C . ILE A 1 221 ? -7.387 46.969 21.094 1 96.75 221 ILE A C 1
ATOM 1777 O O . ILE A 1 221 ? -7.477 47.281 22.281 1 96.75 221 ILE A O 1
ATOM 1781 N N . ARG A 1 222 ? -6.305 47.031 20.469 1 96.38 222 ARG A N 1
ATOM 1782 C CA . ARG A 1 222 ? -5.059 47.469 21.094 1 96.38 222 ARG A CA 1
ATOM 1783 C C . ARG A 1 222 ? -4.801 48.938 20.859 1 96.38 222 ARG A C 1
ATOM 1785 O O . ARG A 1 222 ? -4.082 49.312 19.938 1 96.38 222 ARG A O 1
ATOM 1792 N N . TYR A 1 223 ? -5.242 49.75 21.766 1 96.38 223 TYR A N 1
ATOM 1793 C CA . TYR A 1 223 ? -5.309 51.188 21.625 1 96.38 223 TYR A CA 1
ATOM 1794 C C . TYR A 1 223 ? -3.912 51.812 21.594 1 96.38 223 TYR A C 1
ATOM 1796 O O . TYR A 1 223 ? -3.701 52.844 20.984 1 96.38 223 TYR A O 1
ATOM 1804 N N . GLY A 1 224 ? -2.953 51.156 22.297 1 94.5 224 GLY A N 1
ATOM 1805 C CA . GLY A 1 224 ? -1.585 51.656 22.312 1 94.5 224 GLY A CA 1
ATOM 1806 C C . GLY A 1 224 ? -0.918 51.625 20.953 1 94.5 224 GLY A C 1
ATOM 1807 O O . GLY A 1 224 ? 0.117 52.25 20.734 1 94.5 224 GLY A O 1
ATOM 1808 N N . LEU A 1 225 ? -1.517 50.875 20.031 1 94.19 225 LEU A N 1
ATOM 1809 C CA . LEU A 1 225 ? -0.946 50.75 18.688 1 94.19 225 LEU A CA 1
ATOM 1810 C C . LEU A 1 225 ? -1.622 51.688 17.703 1 94.19 225 LEU A C 1
ATOM 1812 O O . LEU A 1 225 ? -1.29 51.688 16.516 1 94.19 225 LEU A O 1
ATOM 1816 N N . LEU A 1 226 ? -2.562 52.469 18.141 1 96 226 LEU A N 1
ATOM 1817 C CA . LEU A 1 226 ? -3.258 53.438 17.297 1 96 226 LEU A CA 1
ATOM 1818 C C . LEU A 1 226 ? -2.596 54.812 17.391 1 96 226 LEU A C 1
ATOM 1820 O O . LEU A 1 226 ? -2.166 55.25 18.469 1 96 226 LEU A O 1
ATOM 1824 N N . PRO A 1 227 ? -2.525 55.531 16.266 1 93.56 227 PRO A N 1
ATOM 1825 C CA . PRO A 1 227 ? -2.01 56.906 16.312 1 93.56 227 PRO A CA 1
ATOM 1826 C C . PRO A 1 227 ? -2.893 57.844 17.141 1 93.56 227 PRO A C 1
ATOM 1828 O O . PRO A 1 227 ? -4.09 57.594 17.281 1 93.56 227 PRO A O 1
ATOM 1831 N N . LEU A 1 228 ? -2.344 58.906 17.609 1 93.69 228 LEU A N 1
ATOM 1832 C CA . LEU A 1 228 ? -3.031 59.844 18.484 1 93.69 228 LEU A CA 1
ATOM 1833 C C . LEU A 1 228 ? -4.254 60.438 17.797 1 93.69 228 LEU A C 1
ATOM 1835 O O . LEU A 1 228 ? -5.305 60.594 18.422 1 93.69 228 LEU A O 1
ATOM 1839 N N . ASP A 1 229 ? -4.074 60.719 16.547 1 94.31 229 ASP A N 1
ATOM 1840 C CA . ASP A 1 229 ? -5.184 61.312 15.805 1 94.31 229 ASP A CA 1
ATOM 1841 C C . ASP A 1 229 ? -6.371 60.344 15.742 1 94.31 229 ASP A C 1
ATOM 1843 O O . ASP A 1 229 ? -7.523 60.75 15.883 1 94.31 229 ASP A O 1
ATOM 1847 N N . THR A 1 230 ? -6.086 59.125 15.539 1 95.06 230 THR A N 1
ATOM 1848 C CA . THR A 1 230 ? -7.129 58.125 15.469 1 95.06 230 THR A CA 1
ATOM 1849 C C . THR A 1 230 ? -7.816 57.938 16.812 1 95.06 230 THR A C 1
ATOM 1851 O O . THR A 1 230 ? -9.031 57.75 16.891 1 95.06 230 THR A O 1
ATOM 1854 N N . LEU A 1 231 ? -7.078 58 17.875 1 96.38 231 LEU A N 1
ATOM 1855 C CA . LEU A 1 231 ? -7.621 57.875 19.219 1 96.38 231 LEU A CA 1
ATOM 1856 C C . LEU A 1 231 ? -8.562 59.031 19.531 1 96.38 231 LEU A C 1
ATOM 1858 O O . LEU A 1 231 ? -9.641 58.812 20.094 1 96.38 231 LEU A O 1
ATOM 1862 N N . ARG A 1 232 ? -8.172 60.156 19.141 1 95.44 232 ARG A N 1
ATOM 1863 C CA . ARG A 1 232 ? -9 61.344 19.375 1 95.44 232 ARG A CA 1
ATOM 1864 C C . ARG A 1 232 ? -10.297 61.281 18.578 1 95.44 232 ARG A C 1
ATOM 1866 O O . ARG A 1 232 ? -11.367 61.594 19.094 1 95.44 232 ARG A O 1
ATOM 1873 N N . LYS A 1 233 ? -10.148 60.844 17.391 1 95.38 233 LYS A N 1
ATOM 1874 C CA . LYS A 1 233 ? -11.336 60.688 16.547 1 95.38 233 LYS A CA 1
ATOM 1875 C C . LYS A 1 233 ? -12.281 59.656 17.141 1 95.38 233 LYS A C 1
ATOM 1877 O O . LYS A 1 233 ? -13.5 59.812 17.141 1 95.38 233 LYS A O 1
ATOM 1882 N N . LEU A 1 234 ? -11.711 58.562 17.594 1 95.44 234 LEU A N 1
ATOM 1883 C CA . LEU A 1 234 ? -12.508 57.5 18.203 1 95.44 234 LEU A CA 1
ATOM 1884 C C . LEU A 1 234 ? -13.234 58 19.453 1 95.44 234 LEU A C 1
ATOM 1886 O O . LEU A 1 234 ? -14.406 57.688 19.656 1 95.44 234 LEU A O 1
ATOM 1890 N N . TYR A 1 235 ? -12.508 58.781 20.234 1 94.31 235 TYR A N 1
ATOM 1891 C CA . TYR A 1 235 ? -13.07 59.281 21.484 1 94.31 235 TYR A CA 1
ATOM 1892 C C . TYR A 1 235 ? -14.258 60.219 21.203 1 94.31 235 TYR A C 1
ATOM 1894 O O . TYR A 1 235 ? -15.227 60.219 21.969 1 94.31 235 TYR A O 1
ATOM 1902 N N . THR A 1 236 ? -14.289 60.875 20.047 1 93 236 THR A N 1
ATOM 1903 C CA . THR A 1 236 ? -15.273 61.938 19.781 1 93 236 THR A CA 1
ATOM 1904 C C . THR A 1 236 ? -16.391 61.406 18.875 1 93 236 THR A C 1
ATOM 1906 O O . THR A 1 236 ? -17.453 62 18.781 1 93 236 THR A O 1
ATOM 1909 N N . GLN A 1 237 ? -16.141 60.312 18.234 1 89.25 237 GLN A N 1
ATOM 1910 C CA . GLN A 1 237 ? -17.141 59.812 17.281 1 89.25 237 GLN A CA 1
ATOM 1911 C C . GLN A 1 237 ? -18.422 59.438 18 1 89.25 237 GLN A C 1
ATOM 1913 O O . GLN A 1 237 ? -18.391 59 19.156 1 89.25 237 GLN A O 1
ATOM 1918 N N . THR A 1 238 ? -19.609 59.562 17.25 1 87 238 THR A N 1
ATOM 1919 C CA . THR A 1 238 ? -20.922 59.312 17.859 1 87 238 THR A CA 1
ATOM 1920 C C . THR A 1 238 ? -21.625 58.156 17.188 1 87 238 THR A C 1
ATOM 1922 O O . THR A 1 238 ? -22.75 57.812 17.562 1 87 238 THR A O 1
ATOM 1925 N N . ASP A 1 239 ? -21.094 57.562 16.219 1 87.62 239 ASP A N 1
ATOM 1926 C CA . ASP A 1 239 ? -21.734 56.5 15.461 1 87.62 239 ASP A CA 1
ATOM 1927 C C . ASP A 1 239 ? -21.984 55.281 16.359 1 87.62 239 ASP A C 1
ATOM 1929 O O . ASP A 1 239 ? -23.016 54.625 16.25 1 87.62 239 ASP A O 1
ATOM 1933 N N . VAL A 1 240 ? -20.953 54.969 17.219 1 92.88 240 VAL A N 1
ATOM 1934 C CA . VAL A 1 240 ? -21.062 53.875 18.156 1 92.88 240 VAL A CA 1
ATOM 1935 C C . VAL A 1 240 ? -20.906 54.406 19.594 1 92.88 240 VAL A C 1
ATOM 1937 O O . VAL A 1 240 ? -19.891 55 19.922 1 92.88 240 VAL A O 1
ATOM 1940 N N . PRO A 1 241 ? -21.891 54.156 20.328 1 91.75 241 PRO A N 1
ATOM 1941 C CA . PRO A 1 241 ? -21.766 54.625 21.719 1 91.75 241 PRO A CA 1
ATOM 1942 C C . PRO A 1 241 ? -20.641 53.938 22.469 1 91.75 241 PRO A C 1
ATOM 1944 O O . PRO A 1 241 ? -20.469 52.719 22.375 1 91.75 241 PRO A O 1
ATOM 1947 N N . LEU A 1 242 ? -19.812 54.719 23.125 1 92.94 242 LEU A N 1
ATOM 1948 C CA . LEU A 1 242 ? -18.703 54.188 23.906 1 92.94 242 LEU A CA 1
ATOM 1949 C C . LEU A 1 242 ? -19.031 54.188 25.406 1 92.94 242 LEU A C 1
ATOM 1951 O O . LEU A 1 242 ? -19.562 55.188 25.922 1 92.94 242 LEU A O 1
ATOM 1955 N N . THR A 1 243 ? -18.891 53.188 26.047 1 92.12 243 THR A N 1
ATOM 1956 C CA . THR A 1 243 ? -19.078 53.094 27.5 1 92.12 243 THR A CA 1
ATOM 1957 C C . THR A 1 243 ? -17.953 53.875 28.219 1 92.12 243 THR A C 1
ATOM 1959 O O . THR A 1 243 ? -16.953 54.219 27.609 1 92.12 243 THR A O 1
ATOM 1962 N N . ALA A 1 244 ? -18.141 54.031 29.453 1 93.31 244 ALA A N 1
ATOM 1963 C CA . ALA A 1 244 ? -17.156 54.719 30.266 1 93.31 244 ALA A CA 1
ATOM 1964 C C . ALA A 1 244 ? -15.844 53.938 30.328 1 93.31 244 ALA A C 1
ATOM 1966 O O . ALA A 1 244 ? -14.758 54.531 30.328 1 93.31 244 ALA A O 1
ATOM 1967 N N . SER A 1 245 ? -16.016 52.75 30.422 1 93.25 245 SER A N 1
ATOM 1968 C CA . SER A 1 245 ? -14.828 51.906 30.5 1 93.25 245 SER A CA 1
ATOM 1969 C C . SER A 1 245 ? -13.977 52.031 29.234 1 93.25 245 SER A C 1
ATOM 1971 O O . SER A 1 245 ? -12.75 52.094 29.312 1 93.25 245 SER A O 1
ATOM 1973 N N . ILE A 1 246 ? -14.633 52.062 28.078 1 94.5 246 ILE A N 1
ATOM 1974 C CA . ILE A 1 246 ? -13.938 52.156 26.797 1 94.5 246 ILE A CA 1
ATOM 1975 C C . ILE A 1 246 ? -13.266 53.531 26.703 1 94.5 246 ILE A C 1
ATOM 1977 O O . ILE A 1 246 ? -12.117 53.656 26.266 1 94.5 246 ILE A O 1
ATOM 1981 N N . LYS A 1 247 ? -13.93 54.5 27.078 1 95.06 247 LYS A N 1
ATOM 1982 C CA . LYS A 1 247 ? -13.375 55.844 27.078 1 95.06 247 LYS A CA 1
ATOM 1983 C C . LYS A 1 247 ? -12.133 55.938 27.953 1 95.06 247 LYS A C 1
ATOM 1985 O O . LYS A 1 247 ? -11.156 56.594 27.594 1 95.06 247 LYS A O 1
ATOM 1990 N N . CYS A 1 248 ? -12.188 55.281 29.078 1 95.06 248 CYS A N 1
ATOM 1991 C CA . CYS A 1 248 ? -11.023 55.25 29.969 1 95.06 248 CYS A CA 1
ATOM 1992 C C . CYS A 1 248 ? -9.828 54.594 29.266 1 95.06 248 CYS A C 1
ATOM 1994 O O . CYS A 1 248 ? -8.695 55.062 29.422 1 95.06 248 CYS A O 1
ATOM 1996 N N . MET A 1 249 ? -10.102 53.594 28.562 1 94.69 249 MET A N 1
ATOM 1997 C CA . MET A 1 249 ? -9.031 52.906 27.844 1 94.69 249 MET A CA 1
ATOM 1998 C C . MET A 1 249 ? -8.43 53.812 26.766 1 94.69 249 MET A C 1
ATOM 2000 O O . MET A 1 249 ? -7.219 53.812 26.562 1 94.69 249 MET A O 1
ATOM 2004 N N . ILE A 1 250 ? -9.258 54.531 26.109 1 96.44 250 ILE A N 1
ATOM 2005 C CA . ILE A 1 250 ? -8.805 55.469 25.078 1 96.44 250 ILE A CA 1
ATOM 2006 C C . ILE A 1 250 ? -7.934 56.562 25.703 1 96.44 250 ILE A C 1
ATOM 2008 O O . ILE A 1 250 ? -6.863 56.875 25.188 1 96.44 250 ILE A O 1
ATOM 2012 N N . ILE A 1 251 ? -8.352 57.031 26.797 1 96.12 251 ILE A N 1
ATOM 2013 C CA . ILE A 1 251 ? -7.602 58.062 27.516 1 96.12 251 ILE A CA 1
ATOM 2014 C C . ILE A 1 251 ? -6.25 57.5 27.953 1 96.12 251 ILE A C 1
ATOM 2016 O O . ILE A 1 251 ? -5.223 58.188 27.828 1 96.12 251 ILE A O 1
ATOM 2020 N N . LYS A 1 252 ? -6.262 56.375 28.5 1 94.75 252 LYS A N 1
ATOM 2021 C CA . LYS A 1 252 ? -5.02 55.719 28.891 1 94.75 252 LYS A CA 1
ATOM 2022 C C . LYS A 1 252 ? -4.047 55.625 27.719 1 94.75 252 LYS A C 1
ATOM 2024 O O . LYS A 1 252 ? -2.846 55.844 27.891 1 94.75 252 LYS A O 1
ATOM 2029 N N . ALA A 1 253 ? -4.59 55.312 26.578 1 96.19 253 ALA A N 1
ATOM 2030 C CA . ALA A 1 253 ? -3.758 55.219 25.391 1 96.19 253 ALA A CA 1
ATOM 2031 C C . ALA A 1 253 ? -3.219 56.562 24.969 1 96.19 253 ALA A C 1
ATOM 2033 O O . ALA A 1 253 ? -2.068 56.688 24.547 1 96.19 253 ALA A O 1
ATOM 2034 N N . ILE A 1 254 ? -4.051 57.562 25.031 1 95.75 254 ILE A N 1
ATOM 2035 C CA . ILE A 1 254 ? -3.607 58.938 24.734 1 95.75 254 ILE A CA 1
ATOM 2036 C C . ILE A 1 254 ? -2.471 59.312 25.672 1 95.75 254 ILE A C 1
ATOM 2038 O O . ILE A 1 254 ? -1.456 59.875 25.234 1 95.75 254 ILE A O 1
ATOM 2042 N N . ASN A 1 255 ? -2.576 59 26.938 1 94.12 255 ASN A N 1
ATOM 2043 C CA . ASN A 1 255 ? -1.526 59.25 27.922 1 94.12 255 ASN A CA 1
ATOM 2044 C C . ASN A 1 255 ? -0.26 58.469 27.609 1 94.12 255 ASN A C 1
ATOM 2046 O O . ASN A 1 255 ? 0.852 58.969 27.781 1 94.12 255 ASN A O 1
ATOM 2050 N N . TYR A 1 256 ? -0.499 57.281 27.234 1 94.38 256 TYR A N 1
ATOM 2051 C CA . TYR A 1 256 ? 0.612 56.406 26.828 1 94.38 256 TYR A CA 1
ATOM 2052 C C . TYR A 1 256 ? 1.459 57.094 25.766 1 94.38 256 TYR A C 1
ATOM 2054 O O . TYR A 1 256 ? 2.689 57.094 25.844 1 94.38 256 TYR A O 1
ATOM 2062 N N . HIS A 1 257 ? 0.805 57.688 24.766 1 93.56 257 HIS A N 1
ATOM 2063 C CA . HIS A 1 257 ? 1.514 58.344 23.672 1 93.56 257 HIS A CA 1
ATOM 2064 C C . HIS A 1 257 ? 2.074 59.688 24.109 1 93.56 257 HIS A C 1
ATOM 2066 O O . HIS A 1 257 ? 3.012 60.188 23.484 1 93.56 257 HIS A O 1
ATOM 2072 N N . SER A 1 258 ? 1.586 60.25 25.156 1 91.94 258 SER A N 1
ATOM 2073 C CA . SER A 1 258 ? 2.031 61.562 25.641 1 91.94 258 SER A CA 1
ATOM 2074 C C . SER A 1 258 ? 3.299 61.438 26.484 1 91.94 258 SER A C 1
ATOM 2076 O O . SER A 1 258 ? 3.957 62.438 26.766 1 91.94 258 SER A O 1
ATOM 2078 N N . THR A 1 259 ? 3.695 60.281 26.891 1 91.19 259 THR A N 1
ATOM 2079 C CA . THR A 1 259 ? 4.914 60.031 27.656 1 91.19 259 THR A CA 1
ATOM 2080 C C . THR A 1 259 ? 5.809 59.031 26.938 1 91.19 259 THR A C 1
ATOM 2082 O O . THR A 1 259 ? 6.004 57.906 27.438 1 91.19 259 THR A O 1
ATOM 2085 N N . PRO A 1 260 ? 6.414 59.469 25.906 1 90.75 260 PRO A N 1
ATOM 2086 C CA . PRO A 1 260 ? 7.168 58.5 25.078 1 90.75 260 PRO A CA 1
ATOM 2087 C C . PRO A 1 260 ? 8.312 57.844 25.828 1 90.75 260 PRO A C 1
ATOM 2089 O O . PRO A 1 260 ? 8.594 56.656 25.609 1 90.75 260 PRO A O 1
ATOM 2092 N N . SER A 1 261 ? 9.008 58.531 26.734 1 90.06 261 SER A N 1
ATOM 2093 C CA . SER A 1 261 ? 10.172 57.969 27.422 1 90.06 261 SER A CA 1
ATOM 2094 C C . SER A 1 261 ? 9.766 56.844 28.375 1 90.06 261 SER A C 1
ATOM 2096 O O . SER A 1 261 ? 10.555 55.938 28.641 1 90.06 261 SER A O 1
ATOM 2098 N N . LYS A 1 262 ? 8.523 56.812 28.797 1 93.25 262 LYS A N 1
ATOM 2099 C CA . LYS A 1 262 ? 8.07 55.844 29.797 1 93.25 262 LYS A CA 1
ATOM 2100 C C . LYS A 1 262 ? 7.484 54.625 29.125 1 93.25 262 LYS A C 1
ATOM 2102 O O . LYS A 1 262 ? 7.234 53.594 29.781 1 93.25 262 LYS A O 1
ATOM 2107 N N . GLN A 1 263 ? 7.273 54.688 27.891 1 92.75 263 GLN A N 1
ATOM 2108 C CA . GLN A 1 263 ? 6.539 53.688 27.141 1 92.75 263 GLN A CA 1
ATOM 2109 C C . GLN A 1 263 ? 7.133 52.312 27.359 1 92.75 263 GLN A C 1
ATOM 2111 O O . GLN A 1 263 ? 6.402 51.312 27.547 1 92.75 263 GLN A O 1
ATOM 2116 N N . PRO A 1 264 ? 8.438 52.156 27.375 1 92.88 264 PRO A N 1
ATOM 2117 C CA . PRO A 1 264 ? 9.008 50.812 27.531 1 92.88 264 PRO A CA 1
ATOM 2118 C C . PRO A 1 264 ? 8.578 50.125 28.844 1 92.88 264 PRO A C 1
ATOM 2120 O O . PRO A 1 264 ? 8.562 48.906 28.922 1 92.88 264 PRO A O 1
ATOM 2123 N N . LEU A 1 265 ? 8.172 50.938 29.797 1 92.94 265 LEU A N 1
ATOM 2124 C CA . LEU A 1 265 ? 7.828 50.375 31.109 1 92.94 265 LEU A CA 1
ATOM 2125 C C . LEU A 1 265 ? 6.32 50.188 31.234 1 92.94 265 LEU A C 1
ATOM 2127 O O . LEU A 1 265 ? 5.844 49.625 32.219 1 92.94 265 LEU A O 1
ATOM 2131 N N . LEU A 1 266 ? 5.617 50.656 30.25 1 92.06 266 LEU A N 1
ATOM 2132 C CA . LEU A 1 266 ?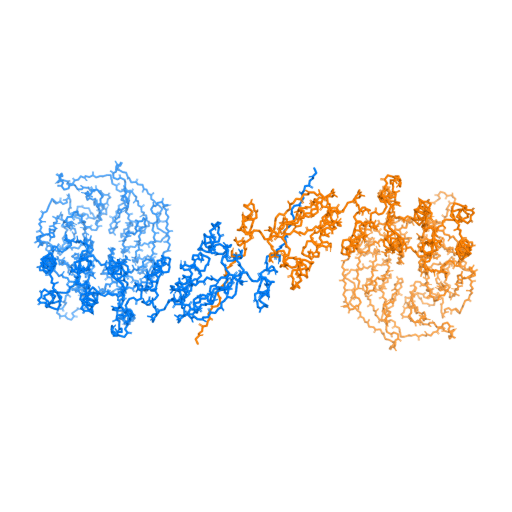 4.16 50.656 30.328 1 92.06 266 LEU A CA 1
ATOM 2133 C C . LEU A 1 266 ? 3.574 49.656 29.344 1 92.06 266 LEU A C 1
ATOM 2135 O O . LEU A 1 266 ? 2.416 49.781 28.938 1 92.06 266 LEU A O 1
ATOM 2139 N N . GLN A 1 267 ? 4.293 48.719 29 1 89.81 267 GLN A N 1
ATOM 2140 C CA . GLN A 1 267 ? 3.826 47.75 28.016 1 89.81 267 GLN A CA 1
ATOM 2141 C C . GLN A 1 267 ? 2.752 46.844 28.609 1 89.81 267 GLN A C 1
ATOM 2143 O O . GLN A 1 267 ? 2.85 46.406 29.766 1 89.81 267 GLN A O 1
ATOM 2148 N N . ASP A 1 268 ? 1.676 46.625 27.906 1 91.12 268 ASP A N 1
ATOM 2149 C CA . ASP A 1 268 ? 0.598 45.719 28.266 1 91.12 268 ASP A CA 1
ATOM 2150 C C . ASP A 1 268 ? -0.031 45.094 27.016 1 91.12 268 ASP A C 1
ATOM 2152 O O . ASP A 1 268 ? 0.536 45.188 25.922 1 91.12 268 ASP A O 1
ATOM 2156 N N . LYS A 1 269 ? -1.093 44.438 27.234 1 91.31 269 LYS A N 1
ATOM 2157 C CA . LYS A 1 269 ? -1.744 43.75 26.109 1 91.31 269 LYS A CA 1
ATOM 2158 C C . LYS A 1 269 ? -2.15 44.75 25.031 1 91.31 269 LYS A C 1
ATOM 2160 O O . LYS A 1 269 ? -2.158 44.406 23.844 1 91.31 269 LYS A O 1
ATOM 2165 N N . PHE A 1 270 ? -2.412 46 25.375 1 92.75 270 PHE A N 1
ATOM 2166 C CA . PHE A 1 270 ? -2.969 47 24.453 1 92.75 270 PHE A CA 1
ATOM 2167 C C . PHE A 1 270 ? -1.865 47.688 23.656 1 92.75 270 PHE A C 1
ATOM 2169 O O . PHE A 1 270 ? -2.143 48.406 22.719 1 92.75 270 PHE A O 1
ATOM 2176 N N . SER A 1 271 ? -0.636 47.406 24.031 1 93 271 SER A N 1
ATOM 2177 C CA . SER A 1 271 ? 0.48 48 23.312 1 93 271 SER A CA 1
ATOM 2178 C C . SER A 1 271 ? 1.331 46.938 22.625 1 93 271 SER A C 1
ATOM 2180 O O . SER A 1 271 ? 2.338 47.25 22 1 93 271 SER A O 1
ATOM 2182 N N . THR A 1 272 ? 0.878 45.719 22.781 1 92.56 272 THR A N 1
ATOM 2183 C CA . THR A 1 272 ? 1.656 44.625 22.219 1 92.56 272 THR A CA 1
ATOM 2184 C C . THR A 1 272 ? 1.282 44.375 20.766 1 92.56 272 THR A C 1
ATOM 2186 O O . THR A 1 272 ? 0.1 44.375 20.406 1 92.56 272 THR A O 1
ATOM 2189 N N . LEU A 1 273 ? 2.24 44.188 19.953 1 91.56 273 LEU A N 1
ATOM 2190 C CA . LEU A 1 273 ? 2.049 43.938 18.516 1 91.56 273 LEU A CA 1
ATOM 2191 C C . LEU A 1 273 ? 1.355 42.594 18.297 1 91.56 273 LEU A C 1
ATOM 2193 O O . LEU A 1 273 ? 1.579 41.625 19.031 1 91.56 273 LEU A O 1
ATOM 2197 N N . ARG A 1 274 ? 0.491 42.562 17.25 1 91.69 274 ARG A N 1
ATOM 2198 C CA . ARG A 1 274 ? -0.075 41.312 16.812 1 91.69 274 ARG A CA 1
ATOM 2199 C C . ARG A 1 274 ? 0.885 40.562 15.898 1 91.69 274 ARG A C 1
ATOM 2201 O O . ARG A 1 274 ? 1.677 41.188 15.188 1 91.69 274 ARG A O 1
ATOM 2208 N N . ASN A 1 275 ? 0.751 39.25 15.859 1 90.06 275 ASN A N 1
ATOM 2209 C CA . ASN A 1 275 ? 1.533 38.406 14.977 1 90.06 275 ASN A CA 1
ATOM 2210 C C . ASN A 1 275 ? 3.014 38.781 15 1 90.06 275 ASN A C 1
ATOM 2212 O O . ASN A 1 275 ? 3.633 38.938 13.953 1 90.06 275 ASN A O 1
ATOM 2216 N N . GLN A 1 276 ? 3.514 39.094 16.141 1 87.69 276 GLN A N 1
ATOM 2217 C CA . GLN A 1 276 ? 4.902 39.531 16.266 1 87.69 276 GLN A CA 1
ATOM 2218 C C . GLN A 1 276 ? 5.863 38.344 16.047 1 87.69 276 GLN A C 1
ATOM 2220 O O . GLN A 1 276 ? 5.555 37.219 16.391 1 87.69 276 GLN A O 1
ATOM 2225 N N . LYS A 1 277 ? 6.902 38.688 15.375 1 89.31 277 LYS A N 1
ATOM 2226 C CA . LYS A 1 277 ? 7.984 37.75 15.117 1 89.31 277 LYS A CA 1
ATOM 2227 C C . LYS A 1 277 ? 9.312 38.281 15.641 1 89.31 277 LYS A C 1
ATOM 2229 O O . LYS A 1 277 ? 9.523 39.5 15.695 1 89.31 277 LYS A O 1
ATOM 2234 N N . GLU A 1 278 ? 10.117 37.375 15.984 1 91.62 278 GLU A N 1
ATOM 2235 C CA . GLU A 1 278 ? 11.43 37.75 16.516 1 91.62 278 GLU A CA 1
ATOM 2236 C C . GLU A 1 278 ? 12.414 38.062 15.383 1 91.62 278 GLU A C 1
ATOM 2238 O O . GLU A 1 278 ? 12.539 37.281 14.43 1 91.62 278 GLU A O 1
ATOM 2243 N N . TRP A 1 279 ? 13.039 39.219 15.508 1 92.94 279 TRP A N 1
ATOM 2244 C CA . TRP A 1 279 ? 14.047 39.625 14.539 1 92.94 279 TRP A CA 1
ATOM 2245 C C . TRP A 1 279 ? 15.352 40 15.234 1 92.94 279 TRP A C 1
ATOM 2247 O O . TRP A 1 279 ? 15.328 40.562 16.344 1 92.94 279 TRP A O 1
ATOM 2257 N N . ILE A 1 280 ? 16.438 39.719 14.617 1 95.06 280 ILE A N 1
ATOM 2258 C CA . ILE A 1 280 ? 17.734 40.188 15.078 1 95.06 280 ILE A CA 1
ATOM 2259 C C . ILE A 1 280 ? 18.062 41.531 14.391 1 95.06 280 ILE A C 1
ATOM 2261 O O . ILE A 1 280 ? 18.25 41.562 13.172 1 95.06 280 ILE A O 1
ATOM 2265 N N . MET A 1 281 ? 18.109 42.531 15.172 1 95.56 281 MET A N 1
ATOM 2266 C CA . MET A 1 281 ? 18.406 43.844 14.633 1 95.56 281 MET A CA 1
ATOM 2267 C C . MET A 1 281 ? 19.906 44.094 14.547 1 95.56 281 MET A C 1
ATOM 2269 O O . MET A 1 281 ? 20.625 43.875 15.516 1 95.56 281 MET A O 1
ATOM 2273 N N . LEU A 1 282 ? 20.359 44.5 13.406 1 94.81 282 LEU A N 1
ATOM 2274 C CA . LEU A 1 282 ? 21.75 44.906 13.18 1 94.81 282 LEU A CA 1
ATOM 2275 C C . LEU A 1 282 ? 21.906 46.406 13.117 1 94.81 282 LEU A C 1
ATOM 2277 O O . LEU A 1 282 ? 21.328 47.062 12.234 1 94.81 282 LEU A O 1
ATOM 2281 N N . VAL A 1 283 ? 22.656 46.906 14.039 1 96.12 283 VAL A N 1
ATOM 2282 C CA . VAL A 1 283 ? 22.719 48.375 14.156 1 96.12 283 VAL A CA 1
ATOM 2283 C C . VAL A 1 283 ? 24.172 48.812 14.102 1 96.12 283 VAL A C 1
ATOM 2285 O O . VAL A 1 283 ? 25.031 48.281 14.805 1 96.12 283 VAL A O 1
ATOM 2288 N N . GLY A 1 284 ? 24.453 49.844 13.281 1 94.19 284 GLY A N 1
ATOM 2289 C CA . GLY A 1 284 ? 25.75 50.5 13.219 1 94.19 284 GLY A CA 1
ATOM 2290 C C . GLY A 1 284 ? 26.812 49.656 12.547 1 94.19 284 GLY A C 1
ATOM 2291 O O . GLY A 1 284 ? 26.484 48.688 11.836 1 94.19 284 GLY A O 1
ATOM 2292 N N . GLY A 1 285 ? 28.125 50.156 12.766 1 92.56 285 GLY A N 1
ATOM 2293 C CA . GLY A 1 285 ? 29.25 49.469 12.18 1 92.56 285 GLY A CA 1
ATOM 2294 C C . GLY A 1 285 ? 29.578 49.938 10.773 1 92.56 285 GLY A C 1
ATOM 2295 O O . GLY A 1 285 ? 29.266 51.062 10.406 1 92.56 285 GLY A O 1
ATOM 2296 N N . THR A 1 286 ? 30.312 49.062 10.125 1 91.19 286 THR A N 1
ATOM 2297 C CA . THR A 1 286 ? 30.75 49.406 8.773 1 91.19 286 THR A CA 1
ATOM 2298 C C . THR A 1 286 ? 30.438 48.25 7.809 1 91.19 286 THR A C 1
ATOM 2300 O O . THR A 1 286 ? 30.453 47.094 8.203 1 91.19 286 THR A O 1
ATOM 2303 N N . ALA A 1 287 ? 30.078 48.656 6.73 1 85.75 287 ALA A N 1
ATOM 2304 C CA . ALA A 1 287 ? 29.969 47.75 5.586 1 85.75 287 ALA A CA 1
ATOM 2305 C C . ALA A 1 287 ? 30.875 48.188 4.441 1 85.75 287 ALA A C 1
ATOM 2307 O O . ALA A 1 287 ? 30.781 49.344 3.988 1 85.75 287 ALA A O 1
ATOM 2308 N N . ASN A 1 288 ? 31.719 47.344 4.016 1 78.56 288 ASN A N 1
ATOM 2309 C CA . ASN A 1 288 ? 32.719 47.688 3.002 1 78.56 288 ASN A CA 1
ATOM 2310 C C . ASN A 1 288 ? 33.531 48.906 3.41 1 78.56 288 ASN A C 1
ATOM 2312 O O . ASN A 1 288 ? 33.656 49.875 2.627 1 78.56 288 ASN A O 1
ATOM 2316 N N . ASP A 1 289 ? 33.75 49.062 4.648 1 78.19 289 ASP A N 1
ATOM 2317 C CA . ASP A 1 289 ? 34.625 50.062 5.25 1 78.19 289 ASP A CA 1
ATOM 2318 C C . ASP A 1 289 ? 33.938 51.438 5.289 1 78.19 289 ASP A C 1
ATOM 2320 O O . ASP A 1 289 ? 34.625 52.469 5.363 1 78.19 289 ASP A O 1
ATOM 2324 N N . THR A 1 290 ? 32.656 51.312 5.09 1 86.12 290 THR A N 1
ATOM 2325 C CA . THR A 1 290 ? 31.906 52.531 5.211 1 86.12 290 THR A CA 1
ATOM 2326 C C . THR A 1 290 ? 30.875 52.438 6.344 1 86.12 290 THR A C 1
ATOM 2328 O O . THR A 1 290 ? 30.25 51.375 6.527 1 86.12 290 THR A O 1
ATOM 2331 N N . PHE A 1 291 ? 30.75 53.531 7.055 1 89.94 291 PHE A N 1
ATOM 2332 C CA . PHE A 1 291 ? 29.781 53.562 8.148 1 89.94 291 PHE A CA 1
ATOM 2333 C C . PHE A 1 291 ? 28.359 53.438 7.613 1 89.94 291 PHE A C 1
ATOM 2335 O O . PHE A 1 291 ? 28.016 54 6.574 1 89.94 291 PHE A O 1
ATOM 2342 N N . VAL A 1 292 ? 27.594 52.75 8.336 1 87.5 292 VAL A N 1
ATOM 2343 C CA . VAL A 1 292 ? 26.234 52.5 7.852 1 87.5 292 VAL A CA 1
ATOM 2344 C C . VAL A 1 292 ? 25.219 53.125 8.789 1 87.5 292 VAL A C 1
ATOM 2346 O O . VAL A 1 292 ? 25.422 53.156 10.008 1 87.5 292 VAL A O 1
ATOM 2349 N N . GLU A 1 293 ? 24.156 53.594 8.188 1 89.62 293 GLU A N 1
ATOM 2350 C CA . GLU A 1 293 ? 23.047 54.156 8.961 1 89.62 293 GLU A CA 1
ATOM 2351 C C . GLU A 1 293 ? 21.828 53.219 8.922 1 89.62 293 GLU A C 1
ATOM 2353 O O . GLU A 1 293 ? 20.906 53.375 9.719 1 89.62 293 GLU A O 1
ATOM 2358 N N . ASN A 1 294 ? 21.938 52.375 8 1 89.5 294 ASN A N 1
ATOM 2359 C CA . ASN A 1 294 ? 20.812 51.469 7.82 1 89.5 294 ASN A CA 1
ATOM 2360 C C . ASN A 1 294 ? 20.719 50.438 8.961 1 89.5 294 ASN A C 1
ATOM 2362 O O . ASN A 1 294 ? 21.734 49.969 9.453 1 89.5 294 ASN A O 1
ATOM 2366 N N . VAL A 1 295 ? 19.562 50.219 9.359 1 93.19 295 VAL A N 1
ATOM 2367 C CA . VAL A 1 295 ? 19.297 49.219 10.367 1 93.19 295 VAL A CA 1
ATOM 2368 C C . VAL A 1 295 ? 18.547 48.031 9.734 1 93.19 295 VAL A C 1
ATOM 2370 O O . VAL A 1 295 ? 17.5 48.219 9.117 1 93.19 295 VAL A O 1
ATOM 2373 N N . LEU A 1 296 ? 19.078 46.875 9.914 1 91.44 296 LEU A N 1
ATOM 2374 C CA . LEU A 1 296 ? 18.5 45.688 9.281 1 91.44 296 LEU A CA 1
ATOM 2375 C C . LEU A 1 296 ? 18.016 44.688 10.328 1 91.44 296 LEU A C 1
ATOM 2377 O O . LEU A 1 296 ? 18.594 44.594 11.406 1 91.44 296 LEU A O 1
ATOM 2381 N N . GLY A 1 297 ? 16.938 44.125 10.008 1 91.38 297 GLY A N 1
ATOM 2382 C CA . GLY A 1 297 ? 16.438 43 10.789 1 91.38 297 GLY A CA 1
ATOM 2383 C C . GLY A 1 297 ? 16.656 41.656 10.094 1 91.38 297 GLY A C 1
ATOM 2384 O O . GLY A 1 297 ? 16.438 41.531 8.883 1 91.38 297 GLY A O 1
ATOM 2385 N N . PHE A 1 298 ? 17.141 40.688 10.906 1 90.56 298 PHE A N 1
ATOM 2386 C CA . PHE A 1 298 ? 17.391 39.344 10.383 1 90.56 298 PHE A CA 1
ATOM 2387 C C . PHE A 1 298 ? 16.516 38.312 11.102 1 90.56 298 PHE A C 1
ATOM 2389 O O . PHE A 1 298 ? 16.531 38.219 12.328 1 90.56 298 PHE A O 1
ATOM 2396 N N . ASP A 1 299 ? 15.75 37.562 10.25 1 89 299 ASP A N 1
ATOM 2397 C CA . ASP A 1 299 ? 14.961 36.469 10.781 1 89 299 ASP A CA 1
ATOM 2398 C C . ASP A 1 299 ? 15.734 35.156 10.727 1 89 299 ASP A C 1
ATOM 2400 O O . ASP A 1 299 ? 15.93 34.594 9.641 1 89 299 ASP A O 1
ATOM 2404 N N . VAL A 1 300 ? 16.078 34.625 11.867 1 82.31 300 VAL A N 1
ATOM 2405 C CA . VAL A 1 300 ? 16.969 33.469 11.906 1 82.31 300 VAL A CA 1
ATOM 2406 C C . VAL A 1 300 ? 16.203 32.25 11.414 1 82.31 300 VAL A C 1
ATOM 2408 O O . VAL A 1 300 ? 16.812 31.297 10.914 1 82.31 300 VAL A O 1
ATOM 2411 N N . TYR A 1 301 ? 14.953 32.219 11.555 1 82.12 301 TYR A N 1
ATOM 2412 C CA . TYR A 1 301 ? 14.195 31.031 11.203 1 82.12 301 TYR A CA 1
ATOM 2413 C C . TYR A 1 301 ? 13.891 31 9.711 1 82.12 301 TYR A C 1
ATOM 2415 O O . TYR A 1 301 ? 14.047 29.953 9.055 1 82.12 301 TYR A O 1
ATOM 2423 N N . SER A 1 302 ? 13.57 32.125 9.18 1 83.25 302 SER A N 1
ATOM 2424 C CA . SER A 1 302 ? 13.211 32.156 7.762 1 83.25 302 SER A CA 1
ATOM 2425 C C . SER A 1 302 ? 14.383 32.656 6.914 1 83.25 302 SER A C 1
ATOM 2427 O O . SER A 1 302 ? 14.336 32.562 5.684 1 83.25 302 SER A O 1
ATOM 2429 N N . HIS A 1 303 ? 15.43 33.156 7.582 1 83.38 303 HIS A N 1
ATOM 2430 C CA . HIS A 1 303 ? 16.625 33.656 6.93 1 83.38 303 HIS A CA 1
ATOM 2431 C C . HIS A 1 303 ? 16.281 34.844 6 1 83.38 303 HIS A C 1
ATOM 2433 O O . HIS A 1 303 ? 16.812 34.906 4.891 1 83.38 303 HIS A O 1
ATOM 2439 N N . LYS A 1 304 ? 15.336 35.531 6.387 1 84.44 304 LYS A N 1
ATOM 2440 C CA . LYS A 1 304 ? 14.938 36.719 5.637 1 84.44 304 LYS A CA 1
ATOM 2441 C C . LYS A 1 304 ? 15.461 38 6.297 1 84.44 304 LYS A C 1
ATOM 2443 O O . LYS A 1 304 ? 15.805 38 7.48 1 84.44 304 LYS A O 1
ATOM 2448 N N . TRP A 1 305 ? 15.625 39.062 5.48 1 87 305 TRP A N 1
ATOM 2449 C CA . TRP A 1 305 ? 16.109 40.344 5.945 1 87 305 TRP A CA 1
ATOM 2450 C C . TRP A 1 305 ? 15.031 41.438 5.777 1 87 305 TRP A C 1
ATOM 2452 O O . TRP A 1 305 ? 14.227 41.375 4.844 1 87 305 TRP A O 1
ATOM 2462 N N . ARG A 1 306 ? 15.008 42.312 6.723 1 87.31 306 ARG A N 1
ATOM 2463 C CA . ARG A 1 306 ? 14.094 43.469 6.605 1 87.31 306 ARG A CA 1
ATOM 2464 C C . ARG A 1 306 ? 14.781 44.75 7.02 1 87.31 306 ARG A C 1
ATOM 2466 O O . ARG A 1 306 ? 15.578 44.75 7.961 1 87.31 306 ARG A O 1
ATOM 2473 N N . SER A 1 307 ? 14.469 45.781 6.25 1 90.06 307 SER A N 1
ATOM 2474 C CA . SER A 1 307 ? 15 47.094 6.609 1 90.06 307 SER A CA 1
ATOM 2475 C C . SER A 1 307 ? 14 47.875 7.461 1 90.06 307 SER A C 1
ATOM 2477 O O . SER A 1 307 ? 12.789 47.781 7.246 1 90.06 307 SER A O 1
ATOM 2479 N N . VAL A 1 308 ? 14.477 48.562 8.398 1 92.25 308 VAL A N 1
ATOM 2480 C CA . VAL A 1 308 ? 13.664 49.5 9.172 1 92.25 308 VAL A CA 1
ATOM 2481 C C . VAL A 1 308 ? 14.195 50.906 9 1 92.25 308 VAL A C 1
ATOM 2483 O O . VAL A 1 308 ? 15.125 51.156 8.227 1 92.25 308 VAL A O 1
ATOM 2486 N N . THR A 1 309 ? 13.461 51.844 9.656 1 94.19 309 THR A N 1
ATOM 2487 C CA . THR A 1 309 ? 13.891 53.25 9.562 1 94.19 309 THR A CA 1
ATOM 2488 C C . THR A 1 309 ? 15.359 53.375 9.961 1 94.19 309 THR A C 1
ATOM 2490 O O . THR A 1 309 ? 15.805 52.781 10.938 1 94.19 309 THR A O 1
ATOM 2493 N N . ASN A 1 310 ? 16.078 54.125 9.242 1 94.31 310 ASN A N 1
ATOM 2494 C CA . ASN A 1 310 ? 17.5 54.344 9.477 1 94.31 310 ASN A CA 1
ATOM 2495 C C . ASN A 1 310 ? 17.75 55.062 10.781 1 94.31 310 ASN A C 1
ATOM 2497 O O . ASN A 1 310 ? 16.984 55.938 11.164 1 94.31 310 ASN A O 1
ATOM 2501 N N . LEU A 1 311 ? 18.828 54.656 11.375 1 93.5 311 LEU A N 1
ATOM 2502 C CA . LEU A 1 311 ? 19.312 55.438 12.523 1 93.5 311 LEU A CA 1
ATOM 2503 C C . LEU A 1 311 ? 19.875 56.781 12.086 1 93.5 311 LEU A C 1
ATOM 2505 O O . LEU A 1 311 ? 20.609 56.844 11.102 1 93.5 311 LEU A O 1
ATOM 2509 N N . HIS A 1 312 ? 19.5 57.875 12.703 1 88.56 312 HIS A N 1
ATOM 2510 C CA . HIS A 1 312 ? 19.953 59.219 12.352 1 88.56 312 HIS A CA 1
ATOM 2511 C C . HIS A 1 312 ? 21.391 59.438 12.82 1 88.56 312 HIS A C 1
ATOM 2513 O O . HIS A 1 312 ? 21.75 60.562 13.211 1 88.56 312 HIS A O 1
ATOM 2519 N N . LEU A 1 313 ? 22.172 58.406 12.875 1 89.81 313 LEU A N 1
ATOM 2520 C CA . LEU A 1 313 ? 23.547 58.469 13.352 1 89.81 313 LEU A CA 1
ATOM 2521 C C . LEU A 1 313 ? 24.375 57.312 12.805 1 89.81 313 LEU A C 1
ATOM 2523 O O . LEU A 1 313 ? 24 56.156 12.914 1 89.81 313 LEU A O 1
ATOM 2527 N N . LYS A 1 314 ? 25.453 57.688 12.086 1 92.56 314 LYS A N 1
ATOM 2528 C CA . LYS A 1 314 ? 26.453 56.656 11.789 1 92.56 314 LYS A CA 1
ATOM 2529 C C . LYS A 1 314 ? 27.375 56.438 12.977 1 92.56 314 LYS A C 1
ATOM 2531 O O . LYS A 1 314 ? 27.984 57.375 13.492 1 92.56 314 LYS A O 1
ATOM 2536 N N . VAL A 1 315 ? 27.5 55.156 13.398 1 94.5 315 VAL A N 1
ATOM 2537 C CA . VAL A 1 315 ? 28.203 54.969 14.664 1 94.5 315 VAL A CA 1
ATOM 2538 C C . VAL A 1 315 ? 28.922 53.625 14.68 1 94.5 315 VAL A C 1
ATOM 2540 O O . VAL A 1 315 ? 28.5 52.688 14 1 94.5 315 VAL A O 1
ATOM 2543 N N . GLN A 1 316 ? 30.016 53.594 15.391 1 94.38 316 GLN A N 1
ATOM 2544 C CA . GLN A 1 316 ? 30.719 52.375 15.75 1 94.38 316 GLN A CA 1
ATOM 2545 C C . GLN A 1 316 ? 31.141 52.375 17.219 1 94.38 316 GLN A C 1
ATOM 2547 O O . GLN A 1 316 ? 31.141 53.438 17.859 1 94.38 316 GLN A O 1
ATOM 2552 N N . HIS A 1 317 ? 31.438 51.25 17.781 1 95.81 317 HIS A N 1
ATOM 2553 C CA . HIS A 1 317 ? 31.844 51.094 19.172 1 95.81 317 HIS A CA 1
ATOM 2554 C C . HIS A 1 317 ? 30.766 51.594 20.125 1 95.81 317 HIS A C 1
ATOM 2556 O O . HIS A 1 317 ? 31.078 52.219 21.141 1 95.81 317 HIS A O 1
ATOM 2562 N N . HIS A 1 318 ? 29.578 51.531 19.641 1 96.69 318 HIS A N 1
ATOM 2563 C CA . HIS A 1 318 ? 28.391 51.844 20.438 1 96.69 318 HIS A CA 1
ATOM 2564 C C . HIS A 1 318 ? 27.875 50.625 21.156 1 96.69 318 HIS A C 1
ATOM 2566 O O . HIS A 1 318 ? 28.438 49.531 21.016 1 96.69 318 HIS A O 1
ATOM 2572 N N . CYS A 1 319 ? 26.828 50.781 22 1 97.31 319 CYS A N 1
ATOM 2573 C CA . CYS A 1 319 ? 26.141 49.656 22.641 1 97.31 319 CYS A CA 1
ATOM 2574 C C . CYS A 1 319 ? 24.641 49.688 22.344 1 97.31 319 CYS A C 1
ATOM 2576 O O . CYS A 1 319 ? 24.094 50.75 22.047 1 97.31 319 CYS A O 1
ATOM 2578 N N . THR A 1 320 ? 24.062 48.562 22.344 1 97.06 320 THR A N 1
ATOM 2579 C CA . THR A 1 320 ? 22.625 48.469 22.172 1 97.06 320 THR A CA 1
ATOM 2580 C C . THR A 1 320 ? 22 47.625 23.297 1 97.06 320 THR A C 1
ATOM 2582 O O . THR A 1 320 ? 22.672 46.781 23.891 1 97.06 320 THR A O 1
ATOM 2585 N N . CYS A 1 321 ? 20.797 47.875 23.609 1 96.38 321 CYS A N 1
ATOM 2586 C CA . CYS A 1 321 ? 20.031 47.062 24.547 1 96.38 321 CYS A CA 1
ATOM 2587 C C . CYS A 1 321 ? 18.531 47.188 24.297 1 96.38 321 CYS A C 1
ATOM 2589 O O . CYS A 1 321 ? 18.094 48.125 23.609 1 96.38 321 CYS A O 1
ATOM 2591 N N . VAL A 1 322 ? 17.844 46.219 24.719 1 96.31 322 VAL A N 1
ATOM 2592 C CA . VAL A 1 322 ? 16.406 46.188 24.469 1 96.31 322 VAL A CA 1
ATOM 2593 C C . VAL A 1 322 ? 15.648 46.125 25.797 1 96.31 322 VAL A C 1
ATOM 2595 O O . VAL A 1 322 ? 15.969 45.281 26.641 1 96.31 322 VAL A O 1
ATOM 2598 N N . ILE A 1 323 ? 14.672 46.938 25.984 1 95.44 323 ILE A N 1
ATOM 2599 C CA . ILE A 1 323 ? 13.773 46.906 27.141 1 95.44 323 ILE A CA 1
ATOM 2600 C C . ILE A 1 323 ? 12.336 47.188 26.672 1 95.44 323 ILE A C 1
ATOM 2602 O O . ILE A 1 323 ? 12.086 48.156 25.984 1 95.44 323 ILE A O 1
ATOM 2606 N N . GLY A 1 324 ? 11.375 46.312 27.062 1 94 324 GLY A N 1
ATOM 2607 C CA . GLY A 1 324 ? 9.992 46.469 26.656 1 94 324 GLY A CA 1
ATOM 2608 C C . GLY A 1 324 ? 9.805 46.438 25.156 1 94 324 GLY A C 1
ATOM 2609 O O . GLY A 1 324 ? 8.945 47.156 24.609 1 94 324 GLY A O 1
ATOM 2610 N N . ASN A 1 325 ? 10.664 45.875 24.469 1 95 325 ASN A N 1
ATOM 2611 C CA . ASN A 1 325 ? 10.703 45.75 23.016 1 95 325 ASN A CA 1
ATOM 2612 C C . ASN A 1 325 ? 11.07 47.062 22.328 1 95 325 ASN A C 1
ATOM 2614 O O . ASN A 1 325 ? 10.648 47.312 21.203 1 95 325 ASN A O 1
ATOM 2618 N N . PHE A 1 326 ? 11.734 47.875 23.094 1 96.5 326 PHE A N 1
ATOM 2619 C CA . PHE A 1 326 ? 12.336 49.062 22.516 1 96.5 326 PHE A CA 1
ATOM 2620 C C . PHE A 1 326 ? 13.852 48.938 22.453 1 96.5 326 PHE A C 1
ATOM 2622 O O . PHE A 1 326 ? 14.484 48.438 23.391 1 96.5 326 PHE A O 1
ATOM 2629 N N . LEU A 1 327 ? 14.352 49.281 21.391 1 97.31 327 LEU A N 1
ATOM 2630 C CA . LEU A 1 327 ? 15.789 49.156 21.172 1 97.31 327 LEU A CA 1
ATOM 2631 C C . LEU A 1 327 ? 16.484 50.5 21.453 1 97.31 327 LEU A C 1
ATOM 2633 O O . LEU A 1 327 ? 16.078 51.531 20.938 1 97.31 327 LEU A O 1
ATOM 2637 N N . TYR A 1 328 ? 17.484 50.469 22.297 1 97.81 328 TYR A N 1
ATOM 2638 C CA . TYR A 1 328 ? 18.281 51.656 22.625 1 97.81 328 TYR A CA 1
ATOM 2639 C C . TYR A 1 328 ? 19.672 51.531 22 1 97.81 328 TYR A C 1
ATOM 2641 O O . TYR A 1 328 ? 20.297 50.469 22.031 1 97.81 328 TYR A O 1
ATOM 2649 N N . VAL A 1 329 ? 20.109 52.594 21.453 1 97.75 329 VAL A N 1
ATOM 2650 C CA . VAL A 1 329 ? 21.469 52.719 20.938 1 97.75 329 VAL A CA 1
ATOM 2651 C C . VAL A 1 329 ? 22.203 53.812 21.688 1 97.75 329 VAL A C 1
ATOM 2653 O O . VAL A 1 329 ? 21.766 54.969 21.734 1 97.75 329 VAL A O 1
ATOM 2656 N N . LEU A 1 330 ? 23.328 53.469 22.266 1 98.06 330 LEU A N 1
ATOM 2657 C CA . LEU A 1 330 ? 24.016 54.406 23.172 1 98.06 330 LEU A CA 1
ATOM 2658 C C . LEU A 1 330 ? 25.422 54.688 22.688 1 98.06 330 LEU A C 1
ATOM 2660 O O . LEU A 1 330 ? 26.219 53.781 22.438 1 98.06 330 LEU A O 1
ATOM 2664 N N . GLY A 1 331 ? 25.766 55.969 22.594 1 97.5 331 GLY A N 1
ATOM 2665 C CA . GLY A 1 331 ? 27.125 56.438 22.422 1 97.5 331 GLY A CA 1
ATOM 2666 C C . GLY A 1 331 ? 27.797 55.875 21.188 1 97.5 331 GLY A C 1
ATOM 2667 O O . GLY A 1 331 ? 27.141 55.594 20.188 1 97.5 331 GLY A O 1
ATOM 2668 N N . GLY A 1 332 ? 29.203 55.875 21.328 1 95.94 332 GLY A N 1
ATOM 2669 C CA . GLY A 1 332 ? 30.016 55.438 20.203 1 95.94 332 GLY A CA 1
ATOM 2670 C C . GLY A 1 332 ? 30.812 56.531 19.562 1 95.94 332 GLY A C 1
ATOM 2671 O O . GLY A 1 332 ? 30.969 57.625 20.141 1 95.94 332 GLY A O 1
ATOM 2672 N N . GLU A 1 333 ? 31.406 56.125 18.469 1 95.38 333 GLU A N 1
ATOM 2673 C CA . GLU A 1 333 ? 32.188 57.062 17.656 1 95.38 333 GLU A CA 1
ATOM 2674 C C . GLU A 1 333 ? 31.469 57.375 16.344 1 95.38 333 GLU A C 1
ATOM 2676 O O . GLU A 1 333 ? 30.922 56.469 15.695 1 95.38 333 GLU A O 1
ATOM 2681 N N . THR A 1 334 ? 31.391 58.625 16.078 1 93.06 334 THR A N 1
ATOM 2682 C CA . THR A 1 334 ? 30.719 59.094 14.859 1 93.06 334 THR A CA 1
ATOM 2683 C C . THR A 1 334 ? 31.656 59.969 14.031 1 93.06 334 THR A C 1
ATOM 2685 O O . THR A 1 334 ? 32.5 60.688 14.586 1 93.06 334 THR A O 1
ATOM 2688 N N . PRO A 1 335 ? 31.578 59.844 12.758 1 87.19 335 PRO A N 1
ATOM 2689 C CA . PRO A 1 335 ? 32.375 60.75 11.922 1 87.19 335 PRO A CA 1
ATOM 2690 C C . PRO A 1 335 ? 31.984 62.219 12.086 1 87.19 335 PRO A C 1
ATOM 2692 O O . PRO A 1 335 ? 30.797 62.531 12.266 1 87.19 335 PRO A O 1
ATOM 2695 N N . GLU A 1 336 ? 33.031 63 12.344 1 74.69 336 GLU A N 1
ATOM 2696 C CA . GLU A 1 336 ? 32.781 64.438 12.531 1 74.69 336 GLU A CA 1
ATOM 2697 C C . GLU A 1 336 ? 32.188 65.062 11.273 1 74.69 336 GLU A C 1
ATOM 2699 O O . GLU A 1 336 ? 32.594 64.688 10.156 1 74.69 336 GLU A O 1
ATOM 2704 N N . ARG A 1 337 ? 31.125 65.562 11.336 1 59.38 337 ARG A N 1
ATOM 2705 C CA . ARG A 1 337 ? 30.609 66.312 10.211 1 59.38 337 ARG A CA 1
ATOM 2706 C C . ARG A 1 337 ? 31.641 67.375 9.727 1 59.38 337 ARG A C 1
ATOM 2708 O O . ARG A 1 337 ? 32.062 68.25 10.484 1 59.38 337 ARG A O 1
ATOM 2715 N N . ALA A 1 338 ? 32.719 66.938 9.023 1 47 338 ALA A N 1
ATOM 2716 C CA . ALA A 1 338 ? 33.656 67.938 8.477 1 47 338 ALA A CA 1
ATOM 2717 C C . ALA A 1 338 ? 32.875 69.125 7.867 1 47 338 ALA A C 1
ATOM 2719 O O . ALA A 1 338 ? 32.031 68.938 6.984 1 47 338 ALA A O 1
ATOM 2720 N N . GLN A 1 339 ? 32.688 70.188 8.383 1 43.25 339 GLN A N 1
ATOM 2721 C CA . GLN A 1 339 ? 32.562 71.312 7.457 1 43.25 339 GLN A CA 1
ATOM 2722 C C . GLN A 1 339 ? 33.5 71.125 6.254 1 43.25 339 GLN A C 1
ATOM 2724 O O . GLN A 1 339 ? 33.156 71.562 5.148 1 43.25 339 GLN A O 1
ATOM 2729 N N . TYR A 1 340 ? 35 71.5 6.422 1 38.19 340 TYR A N 1
ATOM 2730 C CA . TYR A 1 340 ? 36 71.688 5.391 1 38.19 340 TYR A CA 1
ATOM 2731 C C . TYR A 1 340 ? 36.469 70.375 4.84 1 38.19 340 TYR A C 1
ATOM 2733 O O . TYR A 1 340 ? 36.375 69.312 5.508 1 38.19 340 TYR A O 1
ATOM 2741 N N . SER A 1 341 ? 37.094 70.312 3.52 1 39.06 341 SER A N 1
ATOM 2742 C CA . SER A 1 341 ? 37.594 69.438 2.479 1 39.06 341 SER A CA 1
ATOM 2743 C C . SER A 1 341 ? 38.469 68.312 3.059 1 39.06 341 SER A C 1
ATOM 2745 O O . SER A 1 341 ? 39.031 67.5 2.32 1 39.06 341 SER A O 1
ATOM 2747 N N . THR A 1 342 ? 39.281 68.562 4.121 1 40.06 342 THR A N 1
ATOM 2748 C CA . THR A 1 342 ? 40.469 67.75 4.113 1 40.06 342 THR A CA 1
ATOM 2749 C C . THR A 1 342 ? 40.094 66.25 4.379 1 40.06 342 THR A C 1
ATOM 2751 O O . THR A 1 342 ? 39.125 66 5.074 1 40.06 342 THR A O 1
ATOM 2754 N N . LYS A 1 343 ? 40.812 65.25 3.693 1 48.03 343 LYS A N 1
ATOM 2755 C CA . LYS A 1 343 ? 40.906 63.812 3.523 1 48.03 343 LYS A CA 1
ATOM 2756 C C . LYS A 1 343 ? 40.812 63.094 4.867 1 48.03 343 LYS A C 1
ATOM 2758 O O . LYS A 1 343 ? 40.844 61.875 4.922 1 48.03 343 LYS A O 1
ATOM 2763 N N . ASP A 1 344 ? 41.219 63.719 6.023 1 47.44 344 ASP A N 1
ATOM 2764 C CA . ASP A 1 344 ? 41.375 62.875 7.211 1 47.44 344 ASP A CA 1
ATOM 2765 C C . ASP A 1 344 ? 40.062 62.812 8 1 47.44 344 ASP A C 1
ATOM 2767 O O . ASP A 1 344 ? 39.625 63.812 8.578 1 47.44 344 ASP A O 1
ATOM 2771 N N . SER A 1 345 ? 39.125 62.094 7.812 1 56.5 345 SER A N 1
ATOM 2772 C CA . SER A 1 345 ? 37.844 61.875 8.484 1 56.5 345 SER A CA 1
ATOM 2773 C C . SER A 1 345 ? 38.031 61.562 9.969 1 56.5 345 SER A C 1
ATOM 2775 O O . SER A 1 345 ? 38.438 60.469 10.336 1 56.5 345 SER A O 1
ATOM 2777 N N . SER A 1 346 ? 38.188 62.438 10.859 1 76.19 346 SER A N 1
ATOM 2778 C CA . SER A 1 346 ? 38.375 62.312 12.305 1 76.19 346 SER A CA 1
ATOM 2779 C C . SER A 1 346 ? 37.094 61.844 12.984 1 76.19 346 SER A C 1
ATOM 2781 O O . SER A 1 346 ? 36 62.25 12.602 1 76.19 346 SER A O 1
ATOM 2783 N N . LEU A 1 347 ? 37.156 60.844 13.883 1 87.5 347 LEU A N 1
ATOM 2784 C CA . LEU A 1 347 ? 36.062 60.25 14.641 1 87.5 347 LEU A CA 1
ATOM 2785 C C . LEU A 1 347 ? 35.875 60.969 15.984 1 87.5 347 LEU A C 1
ATOM 2787 O O . LEU A 1 347 ? 36.875 61.344 16.609 1 87.5 347 LEU A O 1
ATOM 2791 N N . CYS A 1 348 ? 34.656 61.281 16.219 1 92.25 348 CYS A N 1
ATOM 2792 C CA . CYS A 1 348 ? 34.375 61.875 17.516 1 92.25 348 CYS A CA 1
ATOM 2793 C C . CYS A 1 348 ? 33.5 60.969 18.359 1 92.25 348 CYS A C 1
ATOM 2795 O O . CYS A 1 348 ? 32.594 60.281 17.844 1 92.25 348 CYS A O 1
ATOM 2797 N N . VAL A 1 349 ? 33.781 60.906 19.672 1 95.81 349 VAL A N 1
ATOM 2798 C CA . VAL A 1 349 ? 33 60.125 20.609 1 95.81 349 VAL A CA 1
ATOM 2799 C C . VAL A 1 349 ? 31.75 60.906 21.016 1 95.81 349 VAL A C 1
ATOM 2801 O O . VAL A 1 349 ? 31.781 62.125 21.172 1 95.81 349 VAL A O 1
ATOM 2804 N N . THR A 1 350 ? 30.625 60.281 21.156 1 95.62 350 THR A N 1
ATOM 2805 C CA . THR A 1 350 ? 29.359 60.938 21.422 1 95.62 350 THR A CA 1
ATOM 2806 C C . THR A 1 350 ? 28.672 60.344 22.641 1 95.62 350 THR A C 1
ATOM 2808 O O . THR A 1 350 ? 28.953 59.188 23 1 95.62 350 THR A O 1
ATOM 2811 N N . ASN A 1 351 ? 27.766 61.125 23.281 1 97.31 351 ASN A N 1
ATOM 2812 C CA . ASN A 1 351 ? 26.953 60.656 24.391 1 97.31 351 ASN A CA 1
ATOM 2813 C C . ASN A 1 351 ? 25.484 60.531 24 1 97.31 351 ASN A C 1
ATOM 2815 O O . ASN A 1 351 ? 24.625 60.344 24.859 1 97.31 351 ASN A O 1
ATOM 2819 N N . ILE A 1 352 ? 25.172 60.594 22.75 1 96.38 352 ILE A N 1
ATOM 2820 C CA . ILE A 1 352 ? 23.797 60.594 22.25 1 96.38 352 ILE A CA 1
ATOM 2821 C C . ILE A 1 352 ? 23.172 59.219 22.438 1 96.38 352 ILE A C 1
ATOM 2823 O O . ILE A 1 352 ? 23.859 58.188 22.266 1 96.38 352 ILE A O 1
ATOM 2827 N N . VAL A 1 353 ? 21.953 59.188 22.797 1 97.5 353 VAL A N 1
ATOM 2828 C CA . VAL A 1 353 ? 21.203 57.969 22.953 1 97.5 353 VAL A CA 1
ATOM 2829 C C . VAL A 1 353 ? 19.922 58.031 22.109 1 97.5 353 VAL A C 1
ATOM 2831 O O . VAL A 1 353 ? 19.156 59 22.203 1 97.5 353 VAL A O 1
ATOM 2834 N N . TYR A 1 354 ? 19.703 57 21.297 1 96.94 354 TYR A N 1
ATOM 2835 C CA . TYR A 1 354 ? 18.484 56.875 20.516 1 96.94 354 TYR A CA 1
ATOM 2836 C C . TYR A 1 354 ? 17.672 55.656 20.953 1 96.94 354 TYR A C 1
ATOM 2838 O O . TYR A 1 354 ? 18.25 54.656 21.391 1 96.94 354 TYR A O 1
ATOM 2846 N N . ARG A 1 355 ? 16.422 55.781 20.859 1 97.25 355 ARG A N 1
ATOM 2847 C CA . ARG A 1 355 ? 15.5 54.688 21.125 1 97.25 355 ARG A CA 1
ATOM 2848 C C . ARG A 1 355 ? 14.641 54.406 19.906 1 97.25 355 ARG A C 1
ATOM 2850 O O . ARG A 1 355 ? 14.125 55.312 19.266 1 97.25 355 ARG A O 1
ATOM 2857 N N . TYR A 1 356 ? 14.492 53.156 19.562 1 96.44 356 TYR A N 1
ATOM 2858 C CA . TYR A 1 356 ? 13.695 52.719 18.422 1 96.44 356 TYR A CA 1
ATOM 2859 C C . TYR A 1 356 ? 12.398 52.062 18.875 1 96.44 356 TYR A C 1
ATOM 2861 O O . TYR A 1 356 ? 12.414 51.156 19.719 1 96.44 356 TYR A O 1
ATOM 2869 N N . ASP A 1 357 ? 11.305 52.562 18.359 1 94.5 357 ASP A N 1
ATOM 2870 C CA . ASP A 1 357 ? 9.977 52 18.594 1 94.5 357 ASP A CA 1
ATOM 2871 C C . ASP A 1 357 ? 9.508 51.188 17.406 1 94.5 357 ASP A C 1
ATOM 2873 O O . ASP A 1 357 ? 9.141 51.719 16.359 1 94.5 357 ASP A O 1
ATOM 2877 N N . PRO A 1 358 ? 9.539 49.875 17.562 1 92.62 358 PRO A N 1
ATOM 2878 C CA . PRO A 1 358 ? 9.188 49.031 16.422 1 92.62 358 PRO A CA 1
ATOM 2879 C C . PRO A 1 358 ? 7.719 49.125 16.031 1 92.62 358 PRO A C 1
ATOM 2881 O O . PRO A 1 358 ? 7.34 48.75 14.922 1 92.62 358 PRO A O 1
ATOM 2884 N N . ARG A 1 359 ? 6.828 49.594 16.906 1 89.81 359 ARG A N 1
ATOM 2885 C CA . ARG A 1 359 ? 5.398 49.688 16.625 1 89.81 359 ARG A CA 1
ATOM 2886 C C . ARG A 1 359 ? 5.117 50.719 15.555 1 89.81 359 ARG A C 1
ATOM 2888 O O . ARG A 1 359 ? 4.242 50.531 14.703 1 89.81 359 ARG A O 1
ATOM 2895 N N . PHE A 1 360 ? 5.949 51.781 15.586 1 90.38 360 PHE A N 1
ATOM 2896 C CA . PHE A 1 360 ? 5.723 52.875 14.641 1 90.38 360 PHE A CA 1
ATOM 2897 C C . PHE A 1 360 ? 6.945 53.062 13.758 1 90.38 360 PHE A C 1
ATOM 2899 O O . PHE A 1 360 ? 6.984 54 12.961 1 90.38 360 PHE A O 1
ATOM 2906 N N . ASP A 1 361 ? 7.926 52.219 13.891 1 92 361 ASP A N 1
ATOM 2907 C CA . ASP A 1 361 ? 9.148 52.281 13.102 1 92 361 ASP A CA 1
ATOM 2908 C C . ASP A 1 361 ? 9.781 53.688 13.172 1 92 361 ASP A C 1
ATOM 2910 O O . ASP A 1 361 ? 10.047 54.281 12.133 1 92 361 ASP A O 1
ATOM 2914 N N . GLN A 1 362 ? 9.914 54.094 14.352 1 93.62 362 GLN A N 1
ATOM 2915 C CA . GLN A 1 362 ? 10.422 55.438 14.547 1 93.62 362 GLN A CA 1
ATOM 2916 C C . GLN A 1 362 ? 11.531 55.469 15.594 1 93.62 362 GLN A C 1
ATOM 2918 O O . GLN A 1 362 ? 11.516 54.688 16.547 1 93.62 362 GLN A O 1
ATOM 2923 N N . TRP A 1 363 ? 12.5 56.438 15.383 1 95.81 363 TRP A N 1
ATOM 2924 C CA . TRP A 1 363 ? 13.562 56.688 16.344 1 95.81 363 TRP A CA 1
ATOM 2925 C C . TRP A 1 363 ? 13.273 57.938 17.172 1 95.81 363 TRP A C 1
ATOM 2927 O O . TRP A 1 363 ? 12.727 58.938 16.641 1 95.81 363 TRP A O 1
ATOM 2937 N N . LEU A 1 364 ? 13.602 57.906 18.344 1 96.06 364 LEU A N 1
ATOM 2938 C CA . LEU A 1 364 ? 13.5 59.031 19.234 1 96.06 364 LEU A CA 1
ATOM 2939 C C . LEU A 1 364 ? 14.812 59.25 19.984 1 96.06 364 LEU A C 1
ATOM 2941 O O . LEU A 1 364 ? 15.398 58.312 20.516 1 96.06 364 LEU A O 1
ATOM 2945 N N . GLN A 1 365 ? 15.32 60.5 19.922 1 95.88 365 GLN A N 1
ATOM 2946 C CA . GLN A 1 365 ? 16.484 60.844 20.734 1 95.88 365 GLN A CA 1
ATOM 2947 C C . GLN A 1 365 ? 16.094 61.125 22.172 1 95.88 365 GLN A C 1
ATOM 2949 O O . GLN A 1 365 ? 15.25 61.969 22.438 1 95.88 365 GLN A O 1
ATOM 2954 N N . VAL A 1 366 ? 16.625 60.438 23.078 1 96.75 366 VAL A N 1
ATOM 2955 C CA . VAL A 1 366 ? 16.344 60.656 24.5 1 96.75 366 VAL A CA 1
ATOM 2956 C C . VAL A 1 366 ? 17.531 61.375 25.156 1 96.75 366 VAL A C 1
ATOM 2958 O O . VAL A 1 366 ? 18.453 61.812 24.469 1 96.75 366 VAL A O 1
ATOM 2961 N N . SER A 1 367 ? 17.375 61.469 26.5 1 97.25 367 SER A N 1
ATOM 2962 C CA . SER A 1 367 ? 18.453 62.156 27.203 1 97.25 367 SER A CA 1
ATOM 2963 C C . SER A 1 367 ? 19.797 61.438 26.969 1 97.25 367 SER A C 1
ATOM 2965 O O . SER A 1 367 ? 19.891 60.219 27.047 1 97.25 367 SER A O 1
ATOM 2967 N N . GLY A 1 368 ? 20.781 62.219 26.656 1 97 368 GLY A N 1
ATOM 2968 C CA . GLY A 1 368 ? 22.109 61.688 26.438 1 97 368 GLY A CA 1
ATOM 2969 C C . GLY A 1 368 ? 22.859 61.375 27.719 1 97 368 GLY A C 1
ATOM 2970 O O . GLY A 1 368 ? 22.516 61.906 28.781 1 97 368 GLY A O 1
ATOM 2971 N N . MET A 1 369 ? 23.812 60.562 27.594 1 97.69 369 MET A N 1
ATOM 2972 C CA . MET A 1 369 ? 24.641 60.25 28.734 1 97.69 369 MET A CA 1
ATOM 2973 C C . MET A 1 369 ? 25.375 61.469 29.25 1 97.69 369 MET A C 1
ATOM 2975 O O . MET A 1 369 ? 25.469 62.469 28.547 1 97.69 369 MET A O 1
ATOM 2979 N N . LEU A 1 370 ? 25.906 61.375 30.438 1 97.19 370 LEU A N 1
ATOM 2980 C CA . LEU A 1 370 ? 26.625 62.469 31.047 1 97.19 370 LEU A CA 1
ATOM 2981 C C . LEU A 1 370 ? 27.984 62.688 30.359 1 97.19 370 LEU A C 1
ATOM 2983 O O . LEU A 1 370 ? 28.406 63.812 30.172 1 97.19 370 LEU A O 1
ATOM 2987 N N . GLU A 1 371 ? 28.609 61.625 29.969 1 96.62 371 GLU A N 1
ATOM 2988 C CA . GLU A 1 371 ? 29.922 61.688 29.328 1 96.62 371 GLU A CA 1
ATOM 2989 C C . GLU A 1 371 ? 29.875 61.031 27.953 1 96.62 371 GLU A C 1
ATOM 2991 O O . GLU A 1 371 ? 29.109 60.094 27.719 1 96.62 371 GLU A O 1
ATOM 2996 N N . ASN A 1 372 ? 30.734 61.594 27.078 1 96.56 372 ASN A N 1
ATOM 2997 C CA . ASN A 1 372 ? 30.969 60.906 25.812 1 96.56 372 ASN A CA 1
ATOM 2998 C C . ASN A 1 372 ? 31.719 59.594 26.016 1 96.56 372 ASN A C 1
ATOM 3000 O O . ASN A 1 372 ? 32.688 59.531 26.781 1 96.56 372 ASN A O 1
ATOM 3004 N N . ARG A 1 373 ? 31.266 58.531 25.453 1 96.5 373 ARG A N 1
ATOM 3005 C CA . ARG A 1 373 ? 31.969 57.281 25.672 1 96.5 373 ARG A CA 1
ATOM 3006 C C . ARG A 1 373 ? 31.875 56.375 24.453 1 96.5 373 ARG A C 1
ATOM 3008 O O . ARG A 1 373 ? 30.812 56.281 23.812 1 96.5 373 ARG A O 1
ATOM 3015 N N . ALA A 1 374 ? 32.938 55.719 24.141 1 97.06 374 ALA A N 1
ATOM 3016 C CA . ALA A 1 374 ? 33.031 54.656 23.172 1 97.06 374 ALA A CA 1
ATOM 3017 C C . ALA A 1 374 ? 33.75 53.438 23.781 1 97.06 374 ALA A C 1
ATOM 3019 O O . ALA A 1 374 ? 34.438 53.562 24.797 1 97.06 374 ALA A O 1
ATOM 3020 N N . GLN A 1 375 ? 33.469 52.25 23.219 1 96.62 375 GLN A N 1
ATOM 3021 C CA . GLN A 1 375 ? 34.062 51 23.703 1 96.62 375 GLN A CA 1
ATOM 3022 C C . GLN A 1 375 ? 33.75 50.781 25.172 1 96.62 375 GLN A C 1
ATOM 3024 O O . GLN A 1 375 ? 34.656 50.438 25.953 1 96.62 375 GLN A O 1
ATOM 3029 N N . PHE A 1 376 ? 32.562 51.062 25.531 1 97.56 376 PHE A N 1
ATOM 3030 C CA . PHE A 1 376 ? 32.031 50.844 26.875 1 97.56 376 PHE A CA 1
ATOM 3031 C C . PHE A 1 376 ? 31.094 49.656 26.906 1 97.56 376 PHE A C 1
ATOM 3033 O O . PHE A 1 376 ? 30.859 49 25.875 1 97.56 376 PHE A O 1
ATOM 3040 N N . SER A 1 377 ? 30.594 49.25 28.078 1 96.81 377 SER A N 1
ATOM 3041 C CA . SER A 1 377 ? 29.625 48.188 28.219 1 96.81 377 SER A CA 1
ATOM 3042 C C . SER A 1 377 ? 28.281 48.719 28.734 1 96.81 377 SER A C 1
ATOM 3044 O O . SER A 1 377 ? 28.25 49.719 29.469 1 96.81 377 SER A O 1
ATOM 3046 N N . CYS A 1 378 ? 27.281 48.125 28.266 1 96.69 378 CYS A N 1
ATOM 3047 C CA . CYS A 1 378 ? 25.953 48.531 28.672 1 96.69 378 CYS A CA 1
ATOM 3048 C C . CYS A 1 378 ? 25.141 47.344 29.141 1 96.69 378 CYS A C 1
ATOM 3050 O O . CYS A 1 378 ? 25.25 46.25 28.578 1 96.69 378 CYS A O 1
ATOM 3052 N N . CYS A 1 379 ? 24.375 47.469 30.203 1 95.75 379 CYS A N 1
ATOM 3053 C CA . CYS A 1 379 ? 23.531 46.438 30.734 1 95.75 379 CYS A CA 1
ATOM 3054 C C . CYS A 1 379 ? 22.203 47 31.234 1 95.75 379 CYS A C 1
ATOM 3056 O O . CYS A 1 379 ? 22.109 48.219 31.5 1 95.75 379 CYS A O 1
ATOM 3058 N N . ILE A 1 380 ? 21.266 46.156 31.281 1 95.5 380 ILE A N 1
ATOM 3059 C CA . ILE A 1 380 ? 19.953 46.531 31.781 1 95.5 380 ILE A CA 1
ATOM 3060 C C . ILE A 1 380 ? 19.641 45.812 33.062 1 95.5 380 ILE A C 1
ATOM 3062 O O . ILE A 1 380 ? 19.812 44.594 33.156 1 95.5 380 ILE A O 1
ATOM 3066 N N . ILE A 1 381 ? 19.219 46.5 34.031 1 94.12 381 ILE A N 1
ATOM 3067 C CA . ILE A 1 381 ? 18.656 45.938 35.25 1 94.12 381 ILE A CA 1
ATOM 3068 C C . ILE A 1 381 ? 17.328 46.625 35.562 1 94.12 381 ILE A C 1
ATOM 3070 O O . ILE A 1 381 ? 17.297 47.844 35.844 1 94.12 381 ILE A O 1
ATOM 3074 N N . ASP A 1 382 ? 16.266 45.812 35.531 1 90.31 382 ASP A N 1
ATOM 3075 C CA . ASP A 1 382 ? 14.93 46.344 35.781 1 90.31 382 ASP A CA 1
ATOM 3076 C C . ASP A 1 382 ? 14.602 47.5 34.844 1 90.31 382 ASP A C 1
ATOM 3078 O O . ASP A 1 382 ? 14.531 47.312 33.625 1 90.31 382 ASP A O 1
ATOM 3082 N N . LYS A 1 383 ? 14.477 48.719 35.406 1 92.5 383 LYS A N 1
ATOM 3083 C CA . LYS A 1 383 ? 14.07 49.844 34.562 1 92.5 383 LYS A CA 1
ATOM 3084 C C . LYS A 1 383 ? 15.258 50.781 34.312 1 92.5 383 LYS A C 1
ATOM 3086 O O . LYS A 1 383 ? 15.07 51.906 33.906 1 92.5 383 LYS A O 1
ATOM 3091 N N . TYR A 1 384 ? 16.469 50.188 34.531 1 95.25 384 TYR A N 1
ATOM 3092 C CA . TYR A 1 384 ? 17.641 51.062 34.406 1 95.25 384 TYR A CA 1
ATOM 3093 C C . TYR A 1 384 ? 18.609 50.5 33.375 1 95.25 384 TYR A C 1
ATOM 3095 O O . TYR A 1 384 ? 18.828 49.312 33.281 1 95.25 384 TYR A O 1
ATOM 3103 N N . ILE A 1 385 ? 19.156 51.438 32.656 1 97.31 385 ILE A N 1
ATOM 3104 C CA . ILE A 1 385 ? 20.25 51.125 31.75 1 97.31 385 ILE A CA 1
ATOM 3105 C C . ILE A 1 385 ? 21.578 51.625 32.312 1 97.31 385 ILE A C 1
ATOM 3107 O O . ILE A 1 385 ? 21.703 52.812 32.656 1 97.31 385 ILE A O 1
ATOM 3111 N N . PHE A 1 386 ? 22.531 50.75 32.438 1 97.69 386 PHE A N 1
ATOM 3112 C CA . PHE A 1 386 ? 23.844 51.094 32.938 1 97.69 386 PHE A CA 1
ATOM 3113 C C . PHE A 1 386 ? 24.859 51.25 31.812 1 97.69 386 PHE A C 1
ATOM 3115 O O . PHE A 1 386 ? 24.953 50.375 30.938 1 97.69 386 PHE A O 1
ATOM 3122 N N . ALA A 1 387 ? 25.484 52.344 31.734 1 98.06 387 ALA A N 1
ATOM 3123 C CA . ALA A 1 387 ? 26.641 52.562 30.859 1 98.06 387 ALA A CA 1
ATOM 3124 C C . ALA A 1 387 ? 27.938 52.625 31.656 1 98.06 387 ALA A C 1
ATOM 3126 O O . ALA A 1 387 ? 28.062 53.469 32.562 1 98.06 387 ALA A O 1
ATOM 3127 N N . MET A 1 388 ? 28.938 51.844 31.312 1 97.81 388 MET A N 1
ATOM 3128 C CA . MET A 1 388 ? 30.078 51.656 32.219 1 97.81 388 MET A CA 1
ATOM 3129 C C . MET A 1 388 ? 31.391 51.781 31.469 1 97.81 388 MET A C 1
ATOM 3131 O O . MET A 1 388 ? 31.641 51.062 30.5 1 97.81 388 MET A O 1
ATOM 3135 N N . GLY A 1 389 ? 32.219 52.656 31.984 1 97.75 389 GLY A N 1
ATOM 3136 C CA . GLY A 1 389 ? 33.562 52.812 31.469 1 97.75 389 GLY A CA 1
ATOM 3137 C C . GLY A 1 389 ? 33.594 53.312 30.031 1 97.75 389 GLY A C 1
ATOM 3138 O O . GLY A 1 389 ? 32.75 54.125 29.625 1 97.75 389 GLY A O 1
ATOM 3139 N N . GLY A 1 390 ? 34.688 52.938 29.344 1 97.31 390 GLY A N 1
ATOM 3140 C CA . GLY A 1 390 ? 34.875 53.312 27.953 1 97.31 390 GLY A CA 1
ATOM 3141 C C . GLY A 1 390 ? 35.938 54.375 27.75 1 97.31 390 GLY A C 1
ATOM 3142 O O . GLY A 1 390 ? 36.688 54.688 28.656 1 97.31 390 GLY A O 1
ATOM 3143 N N . ARG A 1 391 ? 35.938 54.75 26.516 1 96.56 391 ARG A N 1
ATOM 3144 C CA . ARG A 1 391 ? 36.875 55.812 26.109 1 96.56 391 ARG A CA 1
ATOM 3145 C C . ARG A 1 391 ? 36.125 57.094 25.812 1 96.56 391 ARG A C 1
ATOM 3147 O O . ARG A 1 391 ? 35.156 57.094 25.047 1 96.56 391 ARG A O 1
ATOM 3154 N N . GLY A 1 392 ? 36.562 58.125 26.438 1 94.25 392 GLY A N 1
ATOM 3155 C CA . GLY A 1 392 ? 35.938 59.438 26.234 1 94.25 392 GLY A CA 1
ATOM 3156 C C . GLY A 1 392 ? 36.625 60.25 25.172 1 94.25 392 GLY A C 1
ATOM 3157 O O . GLY A 1 392 ? 37.25 59.719 24.25 1 94.25 392 GLY A O 1
ATOM 3158 N N . ASP A 1 393 ? 36.5 61.531 25.328 1 91.25 393 ASP A N 1
ATOM 3159 C CA . ASP A 1 393 ? 37.125 62.469 24.406 1 91.25 393 ASP A CA 1
ATOM 3160 C C . ASP A 1 393 ? 38.625 62.406 24.5 1 91.25 393 ASP A C 1
ATOM 3162 O O . ASP A 1 393 ? 39.188 62.188 25.578 1 91.25 393 ASP A O 1
ATOM 3166 N N . GLN A 1 394 ? 39.25 62.656 23.406 1 87.25 394 GLN A N 1
ATOM 3167 C CA . GLN A 1 394 ? 40.688 62.719 23.328 1 87.25 394 GLN A CA 1
ATOM 3168 C C . GLN A 1 394 ? 41.312 61.406 23.875 1 87.25 394 GLN A C 1
ATOM 3170 O O . GLN A 1 394 ? 42.312 61.469 24.594 1 87.25 394 GLN A O 1
ATOM 3175 N N . GLN A 1 395 ? 40.656 60.344 23.875 1 86.81 395 GLN A N 1
ATOM 3176 C CA . GLN A 1 395 ? 41.125 59 24.172 1 86.81 395 GLN A CA 1
ATOM 3177 C C . GLN A 1 395 ? 41.312 58.812 25.672 1 86.81 395 GLN A C 1
ATOM 3179 O O . GLN A 1 395 ? 42.062 57.906 26.094 1 86.81 395 GLN A O 1
ATOM 3184 N N . THR A 1 396 ? 40.625 59.625 26.391 1 92.62 396 THR A N 1
ATOM 3185 C CA . THR A 1 396 ? 40.719 59.469 27.828 1 92.62 396 THR A CA 1
ATOM 3186 C C . THR A 1 396 ? 39.875 58.281 28.297 1 92.62 396 THR A C 1
ATOM 3188 O O . THR A 1 396 ? 38.781 58.031 27.812 1 92.62 396 THR A O 1
ATOM 3191 N N . LEU A 1 397 ? 40.469 57.5 29.188 1 95.25 397 LEU A N 1
ATOM 3192 C CA . LEU A 1 397 ? 39.75 56.344 29.719 1 95.25 397 LEU A CA 1
ATOM 3193 C C . LEU A 1 397 ? 38.812 56.75 30.859 1 95.25 397 LEU A C 1
ATOM 3195 O O . LEU A 1 397 ? 39.156 57.625 31.641 1 95.25 397 LEU A O 1
ATOM 3199 N N . LEU A 1 398 ? 37.75 56.094 30.953 1 96.12 398 LEU A N 1
ATOM 3200 C CA . LEU A 1 398 ? 36.75 56.438 31.953 1 96.12 398 LEU A CA 1
ATOM 3201 C C . LEU A 1 398 ? 36.562 55.312 32.938 1 96.12 398 LEU A C 1
ATOM 3203 O O . LEU A 1 398 ? 36.625 54.125 32.562 1 96.12 398 LEU A O 1
ATOM 3207 N N . SER A 1 399 ? 36.281 55.625 34.219 1 96.44 399 SER A N 1
ATOM 3208 C CA . SER A 1 399 ? 35.875 54.656 35.219 1 96.44 399 SER A CA 1
ATOM 3209 C C . SER A 1 399 ? 34.406 54.906 35.625 1 96.44 399 SER A C 1
ATOM 3211 O O . SER A 1 399 ? 33.844 54.094 36.375 1 96.44 399 SER A O 1
ATOM 3213 N N . THR A 1 400 ? 33.844 55.906 35.062 1 96.44 400 THR A N 1
ATOM 3214 C CA . THR A 1 400 ? 32.5 56.312 35.5 1 96.44 400 THR A CA 1
ATOM 3215 C C . THR A 1 400 ? 31.453 55.312 35.062 1 96.44 400 THR A C 1
ATOM 3217 O O . THR A 1 400 ? 31.562 54.719 34 1 96.44 400 THR A O 1
ATOM 3220 N N . VAL A 1 401 ? 30.5 55.125 35.906 1 97.19 401 VAL A N 1
ATOM 3221 C CA . VAL A 1 401 ? 29.297 54.344 35.625 1 97.19 401 VAL A CA 1
ATOM 3222 C C . VAL A 1 401 ? 28.078 55.25 35.719 1 97.19 401 VAL A C 1
ATOM 3224 O O . VAL A 1 401 ? 27.875 55.938 36.719 1 97.19 401 VAL A O 1
ATOM 3227 N N . GLU A 1 402 ? 27.328 55.312 34.656 1 97.62 402 GLU A N 1
ATOM 3228 C CA . GLU A 1 402 ? 26.109 56.125 34.625 1 97.62 402 GLU A CA 1
ATOM 3229 C C . GLU A 1 402 ? 24.859 55.25 34.469 1 97.62 402 GLU A C 1
ATOM 3231 O O . GLU A 1 402 ? 24.922 54.188 33.844 1 97.62 402 GLU A O 1
ATOM 3236 N N . VAL A 1 403 ? 23.828 55.656 35.031 1 97.06 403 VAL A N 1
ATOM 3237 C CA . VAL A 1 403 ? 22.562 54.906 35.031 1 97.06 403 VAL A CA 1
ATOM 3238 C C . VAL A 1 403 ? 21.453 55.781 34.438 1 97.06 403 VAL A C 1
ATOM 3240 O O . VAL A 1 403 ? 21.266 56.906 34.875 1 97.06 403 VAL A O 1
ATOM 3243 N N . TYR A 1 404 ? 20.844 55.25 33.5 1 97.56 404 TYR A N 1
ATOM 3244 C CA . TYR A 1 404 ? 19.703 55.906 32.875 1 97.56 404 TYR A CA 1
ATOM 3245 C C . TYR A 1 404 ? 18.406 55.438 33.5 1 97.56 404 TYR A C 1
ATOM 3247 O O . TYR A 1 404 ? 18.094 54.25 33.5 1 97.56 404 TYR A O 1
ATOM 3255 N N . ASP A 1 405 ? 17.672 56.312 34.062 1 96.38 405 ASP A N 1
ATOM 3256 C CA . ASP A 1 405 ? 16.312 56.031 34.562 1 96.38 405 ASP A CA 1
ATOM 3257 C C . ASP A 1 405 ? 15.281 56.281 33.469 1 96.38 405 ASP A C 1
ATOM 3259 O O . ASP A 1 405 ? 14.945 57.406 33.156 1 96.38 405 ASP A O 1
ATOM 3263 N N . ILE A 1 406 ? 14.781 55.25 33 1 95 406 ILE A N 1
ATOM 3264 C CA . ILE A 1 406 ? 13.867 55.312 31.859 1 95 406 ILE A CA 1
ATOM 3265 C C . ILE A 1 406 ? 12.625 56.125 32.25 1 95 406 ILE A C 1
ATOM 3267 O O . ILE A 1 406 ? 12.102 56.875 31.438 1 95 406 ILE A O 1
ATOM 3271 N N . ASN A 1 407 ? 12.211 55.969 33.469 1 93.31 407 ASN A N 1
ATOM 3272 C CA . ASN A 1 407 ? 11.023 56.656 33.938 1 93.31 407 ASN A CA 1
ATOM 3273 C C . ASN A 1 407 ? 11.234 58.188 33.938 1 93.31 407 ASN A C 1
ATOM 3275 O O . ASN A 1 407 ? 10.312 58.938 33.625 1 93.31 407 ASN A O 1
ATOM 3279 N N . ARG A 1 408 ? 12.406 58.594 34.156 1 94 408 ARG A N 1
ATOM 3280 C CA . ARG A 1 408 ? 12.68 60.031 34.312 1 94 408 ARG A CA 1
ATOM 3281 C C . ARG A 1 408 ? 13.422 60.562 33.094 1 94 408 ARG A C 1
ATOM 3283 O O . ARG A 1 408 ? 13.555 61.781 32.969 1 94 408 ARG A O 1
ATOM 3290 N N . ASP A 1 409 ? 13.844 59.781 32.25 1 95.94 409 ASP A N 1
ATOM 3291 C CA . ASP A 1 409 ? 14.648 60.188 31.109 1 95.94 409 ASP A CA 1
ATOM 3292 C C . ASP A 1 409 ? 15.852 61.031 31.547 1 95.94 409 ASP A C 1
ATOM 3294 O O . ASP A 1 409 ? 16.062 62.125 31.047 1 95.94 409 ASP A O 1
ATOM 3298 N N . THR A 1 410 ? 16.516 60.438 32.5 1 97.25 410 THR A N 1
ATOM 3299 C CA . THR A 1 410 ? 17.672 61.156 33.031 1 97.25 410 THR A CA 1
ATOM 3300 C C . THR A 1 410 ? 18.797 60.156 33.344 1 97.25 410 THR A C 1
ATOM 3302 O O . THR A 1 410 ? 18.547 59 33.625 1 97.25 410 THR A O 1
ATOM 3305 N N . TRP A 1 411 ? 20.031 60.688 33.25 1 97.62 411 TRP A N 1
ATOM 3306 C CA . TRP A 1 411 ? 21.219 59.906 33.594 1 97.62 411 TRP A CA 1
ATOM 3307 C C . TRP A 1 411 ? 21.797 60.406 34.938 1 97.62 411 TRP A C 1
ATOM 3309 O O . TRP A 1 411 ? 21.828 61.594 35.188 1 97.62 411 TRP A O 1
ATOM 3319 N N . THR A 1 412 ? 22.141 59.5 35.719 1 97.12 412 THR A N 1
ATOM 3320 C CA . THR A 1 412 ? 22.812 59.812 37 1 97.12 412 THR A CA 1
ATOM 3321 C C . THR A 1 412 ? 24.078 59 37.156 1 97.12 412 THR A C 1
ATOM 3323 O O . THR A 1 412 ? 24.219 57.938 36.531 1 97.12 412 THR A O 1
ATOM 3326 N N . LYS A 1 413 ? 24.984 59.5 38 1 95.62 413 LYS A N 1
ATOM 3327 C CA . LYS A 1 413 ? 26.219 58.75 38.25 1 95.62 413 LYS A CA 1
ATOM 3328 C C . LYS A 1 413 ? 26.016 57.656 39.281 1 95.62 413 LYS A C 1
ATOM 3330 O O . LYS A 1 413 ? 25.219 57.812 40.219 1 95.62 413 LYS A O 1
ATOM 3335 N N . CYS A 1 414 ? 26.703 56.625 39.125 1 94.31 414 CYS A N 1
ATOM 3336 C CA . CYS A 1 414 ? 26.75 55.5 40.031 1 94.31 414 CYS A CA 1
ATOM 3337 C C . CYS A 1 414 ? 28.188 55.219 40.469 1 94.31 414 CYS A C 1
ATOM 3339 O O . CYS A 1 414 ? 29.094 56 40.219 1 94.31 414 CYS A O 1
ATOM 3341 N N . LYS A 1 415 ? 28.328 54.094 41.281 1 94.75 415 LYS A N 1
ATOM 3342 C CA . LYS A 1 415 ? 29.656 53.719 41.75 1 94.75 415 LYS A CA 1
ATOM 3343 C C . LYS A 1 415 ? 30.609 53.5 40.594 1 94.75 415 LYS A C 1
ATOM 3345 O O . LYS A 1 415 ? 30.297 52.75 39.656 1 94.75 415 LYS A O 1
ATOM 3350 N N . ASP A 1 416 ? 31.781 54.125 40.688 1 96.25 416 ASP A N 1
ATOM 3351 C CA . ASP A 1 416 ? 32.781 54.031 39.625 1 96.25 416 ASP A CA 1
ATOM 3352 C C . ASP A 1 416 ? 33.344 52.594 39.562 1 96.25 416 ASP A C 1
ATOM 3354 O O . ASP A 1 416 ? 33.344 51.875 40.562 1 96.25 416 ASP A O 1
ATOM 3358 N N . LEU A 1 417 ? 33.75 52.25 38.375 1 96.12 417 LEU A N 1
ATOM 3359 C CA . LEU A 1 417 ? 34.5 51 38.188 1 96.12 417 LEU A CA 1
ATOM 3360 C C . LEU A 1 417 ? 35.812 51.031 39 1 96.12 417 LEU A C 1
ATOM 3362 O O . LEU A 1 417 ? 36.281 52.094 39.375 1 96.12 417 LEU A O 1
ATOM 3366 N N . PRO A 1 418 ? 36.344 49.844 39.312 1 92.25 418 PRO A N 1
ATOM 3367 C CA . PRO A 1 418 ? 37.594 49.812 40.094 1 92.25 418 PRO A CA 1
ATOM 3368 C C . PRO A 1 418 ? 38.781 50.5 39.375 1 92.25 418 PRO A C 1
ATOM 3370 O O . PRO A 1 418 ? 39.688 50.969 40.062 1 92.25 418 PRO A O 1
ATOM 3373 N N . SER A 1 419 ? 38.781 50.531 38.125 1 94 419 SER A N 1
ATOM 3374 C CA . SER A 1 419 ? 39.812 51.188 37.312 1 94 419 SER A CA 1
ATOM 3375 C C . SER A 1 419 ? 39.219 51.781 36.031 1 94 419 SER A C 1
ATOM 3377 O O . SER A 1 419 ? 38.125 51.375 35.594 1 94 419 SER A O 1
ATOM 3379 N N . LYS A 1 420 ? 39.938 52.812 35.531 1 95.81 420 LYS A N 1
ATOM 3380 C CA . LYS A 1 420 ? 39.562 53.281 34.188 1 95.81 420 LYS A CA 1
ATOM 3381 C C . LYS A 1 420 ? 39.844 52.188 33.156 1 95.81 420 LYS A C 1
ATOM 3383 O O . LYS A 1 420 ? 40.938 51.594 33.156 1 95.81 420 LYS A O 1
ATOM 3388 N N . MET A 1 421 ? 38.875 51.906 32.312 1 95 421 MET A N 1
ATOM 3389 C CA . MET A 1 421 ? 39.094 50.844 31.375 1 95 421 MET A CA 1
ATOM 3390 C C . MET A 1 421 ? 38.219 51 30.125 1 95 421 MET A C 1
ATOM 3392 O O . MET A 1 421 ? 37.188 51.719 30.172 1 95 421 MET A O 1
ATOM 3396 N N . HIS A 1 422 ? 38.594 50.438 29.047 1 95.69 422 HIS A N 1
ATOM 3397 C CA . HIS A 1 422 ? 37.812 50.344 27.812 1 95.69 422 HIS A CA 1
ATOM 3398 C C . HIS A 1 422 ? 37.969 48.969 27.156 1 95.69 422 HIS A C 1
ATOM 3400 O O . HIS A 1 422 ? 38.875 48.219 27.516 1 95.69 422 HIS A O 1
ATOM 3406 N N . GLY A 1 423 ? 37.031 48.594 26.25 1 95.56 423 GLY A N 1
ATOM 3407 C CA . GLY A 1 423 ? 37.094 47.344 25.516 1 95.56 423 GLY A CA 1
ATOM 3408 C C . GLY A 1 423 ? 36.719 46.156 26.359 1 95.56 423 GLY A C 1
ATOM 3409 O O . GLY A 1 423 ? 36.969 45 25.953 1 95.56 423 GLY A O 1
ATOM 3410 N N . HIS A 1 424 ? 36.25 46.375 27.562 1 96.25 424 HIS A N 1
ATOM 3411 C CA . HIS A 1 424 ? 35.719 45.312 28.406 1 96.25 424 HIS A CA 1
ATOM 3412 C C . HIS A 1 424 ? 34.312 44.906 27.984 1 96.25 424 HIS A C 1
ATOM 3414 O O . HIS A 1 424 ? 33.688 45.656 27.219 1 96.25 424 HIS A O 1
ATOM 3420 N N . ALA A 1 425 ? 33.875 43.719 28.391 1 96.62 425 ALA A N 1
ATOM 3421 C CA . ALA A 1 425 ? 32.531 43.25 28.094 1 96.62 425 ALA A CA 1
ATOM 3422 C C . ALA A 1 425 ? 31.703 43.125 29.359 1 96.62 425 ALA A C 1
ATOM 3424 O O . ALA A 1 425 ? 32.25 42.969 30.453 1 96.62 425 ALA A O 1
ATOM 3425 N N . GLY A 1 426 ? 30.391 43.219 29.172 1 96.62 426 GLY A N 1
ATOM 3426 C CA . GLY A 1 426 ? 29.516 43.125 30.312 1 96.62 426 GLY A CA 1
ATOM 3427 C C . GLY A 1 426 ? 28.234 42.375 30.016 1 96.62 426 GLY A C 1
ATOM 3428 O O . GLY A 1 426 ? 27.781 42.344 28.859 1 96.62 426 GLY A O 1
ATOM 3429 N N . THR A 1 427 ? 27.672 41.719 31 1 96.75 427 THR A N 1
ATOM 3430 C CA . THR A 1 427 ? 26.359 41.094 30.922 1 96.75 427 THR A CA 1
ATOM 3431 C C . THR A 1 427 ? 25.719 41 32.312 1 96.75 427 THR A C 1
ATOM 3433 O O . THR A 1 427 ? 26.312 41.438 33.281 1 96.75 427 THR A O 1
ATOM 3436 N N . VAL A 1 428 ? 24.531 40.562 32.312 1 96.62 428 VAL A N 1
ATOM 3437 C CA . VAL A 1 428 ? 23.781 40.531 33.562 1 96.62 428 VAL A CA 1
ATOM 3438 C C . VAL A 1 428 ? 23.312 39.094 33.812 1 96.62 428 VAL A C 1
ATOM 3440 O O . VAL A 1 428 ? 22.859 38.406 32.906 1 96.62 428 VAL A O 1
ATOM 3443 N N . HIS A 1 429 ? 23.516 38.594 35 1 95.94 429 HIS A N 1
ATOM 3444 C CA . HIS A 1 429 ? 22.938 37.344 35.5 1 95.94 429 HIS A CA 1
ATOM 3445 C C . HIS A 1 429 ? 22.312 37.531 36.875 1 95.94 429 HIS A C 1
ATOM 3447 O O . HIS A 1 429 ? 22.969 37.969 37.812 1 95.94 429 HIS A O 1
ATOM 3453 N N . SER A 1 430 ? 20.969 37.25 37.031 1 93.44 430 SER A N 1
ATOM 3454 C CA . SER A 1 430 ? 20.234 37.344 38.281 1 93.44 430 SER A CA 1
ATOM 3455 C C . SER A 1 430 ? 20.391 38.719 38.906 1 93.44 430 SER A C 1
ATOM 3457 O O . SER A 1 430 ? 20.734 38.844 40.062 1 93.44 430 SER A O 1
ATOM 3459 N N . ASN A 1 431 ? 20.25 39.781 38.094 1 92.75 431 ASN A N 1
ATOM 3460 C CA . ASN A 1 431 ? 20.25 41.188 38.5 1 92.75 431 ASN A CA 1
ATOM 3461 C C . ASN A 1 431 ? 21.625 41.625 39 1 92.75 431 ASN A C 1
ATOM 3463 O O . ASN A 1 431 ? 21.734 42.562 39.781 1 92.75 431 ASN A O 1
ATOM 3467 N N . ILE A 1 432 ? 22.625 40.781 38.688 1 96.25 432 ILE A N 1
ATOM 3468 C CA . ILE A 1 432 ? 24 41.156 38.969 1 96.25 432 ILE A CA 1
ATOM 3469 C C . ILE A 1 432 ? 24.75 41.438 37.688 1 96.25 432 ILE A C 1
ATOM 3471 O O . ILE A 1 432 ? 24.672 40.688 36.719 1 96.25 432 ILE A O 1
ATOM 3475 N N . ILE A 1 433 ? 25.438 42.594 37.656 1 97.06 433 ILE A N 1
ATOM 3476 C CA . ILE A 1 433 ? 26.234 42.938 36.5 1 97.06 433 ILE A CA 1
ATOM 3477 C C . ILE A 1 433 ? 27.625 42.281 36.594 1 97.06 433 ILE A C 1
ATOM 3479 O O . ILE A 1 433 ? 28.25 42.312 37.625 1 97.06 433 ILE A O 1
ATOM 3483 N N . TYR A 1 434 ? 28.078 41.656 35.562 1 97.5 434 TYR A N 1
ATOM 3484 C CA . TYR A 1 434 ? 29.438 41.125 35.438 1 97.5 434 TYR A CA 1
ATOM 3485 C C . TYR A 1 434 ? 30.203 41.812 34.344 1 97.5 434 TYR A C 1
ATOM 3487 O O . TYR A 1 434 ? 29.703 41.938 33.219 1 97.5 434 TYR A O 1
ATOM 3495 N N . ILE A 1 435 ? 31.344 42.312 34.594 1 97.5 435 ILE A N 1
ATOM 3496 C CA . ILE A 1 435 ? 32.219 42.906 33.562 1 97.5 435 ILE A CA 1
ATOM 3497 C C . ILE A 1 435 ? 33.531 42.125 33.531 1 97.5 435 ILE A C 1
ATOM 3499 O O . ILE A 1 435 ? 34.031 41.719 34.594 1 97.5 435 ILE A O 1
ATOM 3503 N N . SER A 1 436 ? 34.094 41.969 32.375 1 96.12 436 SER A N 1
ATOM 3504 C CA . SER A 1 436 ? 35.344 41.188 32.25 1 96.12 436 SER A CA 1
ATOM 3505 C C . SER A 1 436 ? 36.281 41.844 31.25 1 96.12 436 SER A C 1
ATOM 3507 O O . SER A 1 436 ? 35.844 42.5 30.297 1 96.12 436 SER A O 1
ATOM 3509 N N . GLY A 1 437 ? 37.562 41.688 31.531 1 95.75 437 GLY A N 1
ATOM 3510 C CA . GLY A 1 437 ? 38.594 42.031 30.578 1 95.75 437 GLY A CA 1
ATOM 3511 C C . GLY A 1 437 ? 38.75 43.5 30.328 1 95.75 437 GLY A C 1
ATOM 3512 O O . GLY A 1 437 ? 38.469 44.312 31.234 1 95.75 437 GLY A O 1
ATOM 3513 N N . GLY A 1 438 ? 39.25 43.906 29.125 1 95.19 438 GLY A N 1
ATOM 3514 C CA . GLY A 1 438 ? 39.531 45.281 28.734 1 95.19 438 GLY A CA 1
ATOM 3515 C C . GLY A 1 438 ? 40.969 45.688 29.016 1 95.19 438 GLY A C 1
ATOM 3516 O O . GLY A 1 438 ? 41.812 44.875 29.391 1 95.19 438 GLY A O 1
ATOM 3517 N N . LYS A 1 439 ? 41.188 46.906 28.688 1 94.75 439 LYS A N 1
ATOM 3518 C CA . LYS A 1 439 ? 42.469 47.531 28.969 1 94.75 439 LYS A CA 1
ATOM 3519 C C . LYS A 1 439 ? 42.312 48.656 29.984 1 94.75 439 LYS A C 1
ATOM 3521 O O . LYS A 1 439 ? 41.344 49.438 29.906 1 94.75 439 LYS A O 1
ATOM 3526 N N . THR A 1 440 ? 43.219 48.688 30.875 1 92.31 440 THR A N 1
ATOM 3527 C CA . THR A 1 440 ? 43.156 49.719 31.922 1 92.31 440 THR A CA 1
ATOM 3528 C C . THR A 1 440 ? 44.25 50.781 31.703 1 92.31 440 THR A C 1
ATOM 3530 O O . THR A 1 440 ? 45.125 50.625 30.844 1 92.31 440 THR A O 1
ATOM 3533 N N . ASP A 1 441 ? 44.094 51.875 32.375 1 87.5 441 ASP A N 1
ATOM 3534 C CA . ASP A 1 441 ? 45.062 52.938 32.25 1 87.5 441 ASP A CA 1
ATOM 3535 C C . ASP A 1 441 ? 46.406 52.531 32.906 1 87.5 441 ASP A C 1
ATOM 3537 O O . ASP A 1 441 ? 47.438 53.125 32.562 1 87.5 441 ASP A O 1
ATOM 3541 N N . THR A 1 442 ? 46.406 51.656 33.719 1 83.56 442 THR A N 1
ATOM 3542 C CA . THR A 1 442 ? 47.594 51.281 34.469 1 83.56 442 THR A CA 1
ATOM 3543 C C . THR A 1 442 ? 48.375 50.188 33.719 1 83.56 442 THR A C 1
ATOM 3545 O O . THR A 1 442 ? 49.562 49.969 33.969 1 83.56 442 THR A O 1
ATOM 3548 N N . GLN A 1 443 ? 47.719 49.469 32.906 1 80.75 443 GLN A N 1
ATOM 3549 C CA . GLN A 1 443 ? 48.344 48.344 32.219 1 80.75 443 GLN A CA 1
ATOM 3550 C C . GLN A 1 443 ? 48.094 48.438 30.719 1 80.75 443 GLN A C 1
ATOM 3552 O O . GLN A 1 443 ? 46.969 48.562 30.266 1 80.75 443 GLN A O 1
ATOM 3557 N N . ALA A 1 444 ? 49.156 48.25 29.953 1 80.88 444 ALA A N 1
ATOM 3558 C CA . ALA A 1 444 ? 49.062 48.312 28.484 1 80.88 444 ALA A CA 1
ATOM 3559 C C . ALA A 1 444 ? 48.438 47.031 27.938 1 80.88 444 ALA A C 1
ATOM 3561 O O . ALA A 1 444 ? 47.781 47.062 26.906 1 80.88 444 ALA A O 1
ATOM 3562 N N . ASN A 1 445 ? 48.625 45.938 28.703 1 86.88 445 ASN A N 1
ATOM 3563 C CA . ASN A 1 445 ? 48.125 44.656 28.219 1 86.88 445 ASN A CA 1
ATOM 3564 C C . ASN A 1 445 ? 46.656 44.469 28.594 1 86.88 445 ASN A C 1
ATOM 3566 O O . ASN A 1 445 ? 46.156 45.125 29.516 1 86.88 445 ASN A O 1
ATOM 3570 N N . SER A 1 446 ? 45.969 43.562 27.844 1 91.75 446 SER A N 1
ATOM 3571 C CA . SER A 1 446 ? 44.562 43.219 28.141 1 91.75 446 SER A CA 1
ATOM 3572 C C . SER A 1 446 ? 44.438 42.562 29.5 1 91.75 446 SER A C 1
ATOM 3574 O O . SER A 1 446 ? 45.375 41.906 29.969 1 91.75 446 SER A O 1
ATOM 3576 N N . SER A 1 447 ? 43.375 42.719 30.125 1 93.06 447 SER A N 1
ATOM 3577 C CA . SER A 1 447 ? 43.125 42.188 31.453 1 93.06 447 SER A CA 1
ATOM 3578 C C . SER A 1 447 ? 42.312 40.875 31.406 1 93.06 447 SER A C 1
ATOM 3580 O O . SER A 1 447 ? 41.594 40.656 30.453 1 93.06 447 SER A O 1
ATOM 3582 N N . LYS A 1 448 ? 42.5 40.031 32.469 1 94.06 448 LYS A N 1
ATOM 3583 C CA . LYS A 1 448 ? 41.719 38.844 32.656 1 94.06 448 LYS A CA 1
ATOM 3584 C C . LYS A 1 448 ? 40.719 39.031 33.812 1 94.06 448 LYS A C 1
ATOM 3586 O O . LYS A 1 448 ? 40 38.094 34.188 1 94.06 448 LYS A O 1
ATOM 3591 N N . ASP A 1 449 ? 40.688 40.125 34.375 1 95.56 449 ASP A N 1
ATOM 3592 C CA . ASP A 1 449 ? 39.938 40.344 35.594 1 95.56 449 ASP A CA 1
ATOM 3593 C C . ASP A 1 449 ? 38.438 40.375 35.344 1 95.56 449 ASP A C 1
ATOM 3595 O O . ASP A 1 449 ? 38 40.75 34.25 1 95.56 449 ASP A O 1
ATOM 3599 N N . VAL A 1 450 ? 37.75 39.938 36.312 1 97.31 450 VAL A N 1
ATOM 3600 C CA . VAL A 1 450 ? 36.281 39.938 36.281 1 97.31 450 VAL A CA 1
ATOM 3601 C C . VAL A 1 450 ? 35.75 40.562 37.562 1 97.31 450 VAL A C 1
ATOM 3603 O O . VAL A 1 450 ? 36.219 40.281 38.656 1 97.31 450 VAL A O 1
ATOM 3606 N N . TYR A 1 451 ? 34.812 41.438 37.375 1 97.25 451 TYR A N 1
ATOM 3607 C CA . TYR A 1 451 ? 34.156 42.094 38.5 1 97.25 451 TYR A CA 1
ATOM 3608 C C . TYR A 1 451 ? 32.656 41.938 38.438 1 97.25 451 TYR A C 1
ATOM 3610 O O . TYR A 1 451 ? 32.094 41.844 37.344 1 97.25 451 TYR A O 1
ATOM 3618 N N . SER A 1 452 ? 32.031 41.875 39.531 1 97.38 452 SER A N 1
ATOM 3619 C CA . SER A 1 452 ? 30.578 41.844 39.594 1 97.38 452 SER A CA 1
ATOM 3620 C C . SER A 1 452 ? 30.047 43 40.438 1 97.38 452 SER A C 1
ATOM 3622 O O . SER A 1 452 ? 30.75 43.531 41.312 1 97.38 452 SER A O 1
ATOM 3624 N N . PHE A 1 453 ? 28.906 43.438 40.156 1 95.88 453 PHE A N 1
ATOM 3625 C CA . PHE A 1 453 ? 28.266 44.531 40.844 1 95.88 453 PHE A CA 1
ATOM 3626 C C . PHE A 1 453 ? 26.812 44.25 41.156 1 95.88 453 PHE A C 1
ATOM 3628 O O . PHE A 1 453 ? 26.031 43.938 40.25 1 95.88 453 PHE A O 1
ATOM 3635 N N . ASN A 1 454 ? 26.484 44.281 42.375 1 92 454 ASN A N 1
ATOM 3636 C CA . ASN A 1 454 ? 25.109 44.188 42.844 1 92 454 ASN A CA 1
ATOM 3637 C C . ASN A 1 454 ? 24.594 45.531 43.344 1 92 454 ASN A C 1
ATOM 3639 O O . ASN A 1 454 ? 25.141 46.125 44.25 1 92 454 ASN A O 1
ATOM 3643 N N . ARG A 1 455 ? 23.594 46 42.688 1 85.38 455 ARG A N 1
ATOM 3644 C CA . ARG A 1 455 ? 23.078 47.344 43 1 85.38 455 ARG A CA 1
ATOM 3645 C C . ARG A 1 455 ? 22.75 47.469 44.469 1 85.38 455 ARG A C 1
ATOM 3647 O O . ARG A 1 455 ? 22.891 48.562 45.062 1 85.38 455 ARG A O 1
ATOM 3654 N N . LEU A 1 456 ? 22.281 46.438 45.125 1 86.5 456 LEU A N 1
ATOM 3655 C CA . LEU A 1 456 ? 21.922 46.469 46.531 1 86.5 456 LEU A CA 1
ATOM 3656 C C . LEU A 1 456 ? 23.172 46.625 47.406 1 86.5 456 LEU A C 1
ATOM 3658 O O . LEU A 1 456 ? 23.156 47.344 48.406 1 86.5 456 LEU A O 1
ATOM 3662 N N . GLU A 1 457 ? 24.219 45.969 47 1 87.5 457 GLU A N 1
ATOM 3663 C CA . GLU A 1 457 ? 25.453 46.062 47.781 1 87.5 457 GLU A CA 1
ATOM 3664 C C . GLU A 1 457 ? 26.234 47.312 47.438 1 87.5 457 GLU A C 1
ATOM 3666 O O . GLU A 1 457 ? 26.969 47.844 48.281 1 87.5 457 GLU A O 1
ATOM 3671 N N . GLY A 1 458 ? 26.141 47.781 46.281 1 86.69 458 GLY A N 1
ATOM 3672 C CA . GLY A 1 458 ? 26.703 49.062 45.875 1 86.69 458 GLY A CA 1
ATOM 3673 C C . GLY A 1 458 ? 28.203 49.031 45.688 1 86.69 458 GLY A C 1
ATOM 3674 O O . GLY A 1 458 ? 28.875 50.062 45.781 1 86.69 458 GLY A O 1
ATOM 3675 N N . GLN A 1 459 ? 28.797 47.875 45.688 1 90.88 459 GLN A N 1
ATOM 3676 C CA . GLN A 1 459 ? 30.25 47.781 45.531 1 90.88 459 GLN A CA 1
ATOM 3677 C C . GLN A 1 459 ? 30.609 46.719 44.469 1 90.88 459 GLN A C 1
ATOM 3679 O O . GLN A 1 459 ? 29.906 45.75 44.281 1 90.88 459 GLN A O 1
ATOM 3684 N N . TRP A 1 460 ? 31.688 47.031 43.781 1 95.44 460 TRP A N 1
ATOM 3685 C CA . TRP A 1 460 ? 32.25 46.062 42.812 1 95.44 460 TRP A CA 1
ATOM 3686 C C . TRP A 1 460 ? 33.062 45 43.531 1 95.44 460 TRP A C 1
ATOM 3688 O O . TRP A 1 460 ? 33.844 45.312 44.406 1 95.44 460 TRP A O 1
ATOM 3698 N N . LYS A 1 461 ? 32.844 43.781 43.219 1 95.56 461 LYS A N 1
ATOM 3699 C CA . LYS A 1 461 ? 33.562 42.656 43.781 1 95.56 461 LYS A CA 1
ATOM 3700 C C . LYS A 1 461 ? 34.375 41.938 42.719 1 95.56 461 LYS A C 1
ATOM 3702 O O . LYS A 1 461 ? 33.875 41.656 41.625 1 95.56 461 LYS A O 1
ATOM 3707 N N . LYS A 1 462 ? 35.625 41.656 43.062 1 95.88 462 LYS A N 1
ATOM 3708 C CA . LYS A 1 462 ? 36.438 40.875 42.125 1 95.88 462 LYS A CA 1
ATOM 3709 C C . LYS A 1 462 ? 36.062 39.406 42.125 1 95.88 462 LYS A C 1
ATOM 3711 O O . LYS A 1 462 ? 35.875 38.812 43.188 1 95.88 462 LYS A O 1
ATOM 3716 N N . GLN A 1 463 ? 35.906 38.812 41.031 1 97.38 463 GLN A N 1
ATOM 3717 C CA . GLN A 1 463 ? 35.594 37.406 40.844 1 97.38 463 GLN A CA 1
ATOM 3718 C C . GLN A 1 463 ? 36.75 36.625 40.25 1 97.38 463 GLN A C 1
ATOM 3720 O O . GLN A 1 463 ? 37.812 37.188 40 1 97.38 463 GLN A O 1
ATOM 3725 N N . ALA A 1 464 ? 36.5 35.281 40.031 1 97.12 464 ALA A N 1
ATOM 3726 C CA . ALA A 1 464 ? 37.562 34.469 39.406 1 97.12 464 ALA A CA 1
ATOM 3727 C C . ALA A 1 464 ? 37.938 35.031 38.031 1 97.12 464 ALA A C 1
ATOM 3729 O O . ALA A 1 464 ? 37.062 35.344 37.219 1 97.12 464 ALA A O 1
ATOM 3730 N N . SER A 1 465 ? 39.188 35.188 37.781 1 96.44 465 SER A N 1
ATOM 3731 C CA . SER A 1 465 ? 39.688 35.719 36.5 1 96.44 465 SER A CA 1
ATOM 3732 C C . SER A 1 465 ? 39.469 34.75 35.344 1 96.44 465 SER A C 1
ATOM 3734 O O . SER A 1 465 ? 39.438 33.531 35.562 1 96.44 465 SER A O 1
ATOM 3736 N N . MET A 1 466 ? 39.281 35.344 34.219 1 95.62 466 MET A N 1
ATOM 3737 C CA . MET A 1 466 ? 39.219 34.5 33 1 95.62 466 MET A CA 1
ATOM 3738 C C . MET A 1 466 ? 40.531 33.75 32.812 1 95.62 466 MET A C 1
ATOM 3740 O O . MET A 1 466 ? 41.531 34.094 33.406 1 95.62 466 MET A O 1
ATOM 3744 N N . SER A 1 467 ? 40.469 32.656 32 1 92.94 467 SER A N 1
ATOM 3745 C CA . SER A 1 467 ? 41.688 31.891 31.688 1 92.94 467 SER A CA 1
ATOM 3746 C C . SER A 1 467 ? 42.562 32.656 30.703 1 92.94 467 SER A C 1
ATOM 3748 O O . SER A 1 467 ? 43.781 32.5 30.703 1 92.94 467 SER A O 1
ATOM 3750 N N . ILE A 1 468 ? 41.906 33.438 29.844 1 92.06 468 ILE A N 1
ATOM 3751 C CA . ILE A 1 468 ? 42.625 34.219 28.812 1 92.06 468 ILE A CA 1
ATOM 3752 C C . ILE A 1 468 ? 42.219 35.688 28.906 1 92.06 468 ILE A C 1
ATOM 3754 O O . ILE A 1 468 ? 41.062 36 29.062 1 92.06 468 ILE A O 1
ATOM 3758 N N . ALA A 1 469 ? 43.281 36.562 28.844 1 93.62 469 ALA A N 1
ATOM 3759 C CA . ALA A 1 469 ? 43 38 28.812 1 93.62 469 ALA A CA 1
ATOM 3760 C C . ALA A 1 469 ? 42.312 38.406 27.516 1 93.62 469 ALA A C 1
ATOM 3762 O O . ALA A 1 469 ? 42.656 37.875 26.453 1 93.62 469 ALA A O 1
ATOM 3763 N N . ARG A 1 470 ? 41.406 39.312 27.625 1 95 470 ARG A N 1
ATOM 3764 C CA . ARG A 1 470 ? 40.594 39.656 26.438 1 95 470 ARG A CA 1
ATOM 3765 C C . ARG A 1 470 ? 40.406 41.156 26.312 1 95 470 ARG A C 1
ATOM 3767 O O . ARG A 1 470 ? 40.281 41.844 27.312 1 95 470 ARG A O 1
ATOM 3774 N N . PHE A 1 471 ? 40.344 41.594 25.125 1 95.06 471 PHE A N 1
ATOM 3775 C CA . PHE A 1 471 ? 40.031 42.938 24.734 1 95.06 471 PHE A CA 1
ATOM 3776 C C . PHE A 1 471 ? 39.094 42.969 23.531 1 95.06 471 PHE A C 1
ATOM 3778 O O . PHE A 1 471 ? 39.344 42.25 22.531 1 95.06 471 PHE A O 1
ATOM 3785 N N . GLY A 1 472 ? 38 43.719 23.656 1 94.19 472 GLY A N 1
ATOM 3786 C CA . GLY A 1 472 ? 37.062 43.781 22.547 1 94.19 472 GLY A CA 1
ATOM 3787 C C . GLY A 1 472 ? 36.219 42.531 22.391 1 94.19 472 GLY A C 1
ATOM 3788 O O . GLY A 1 472 ? 35.719 42.25 21.297 1 94.19 472 GLY A O 1
ATOM 3789 N N . HIS A 1 473 ? 36.188 41.656 23.391 1 95.38 473 HIS A N 1
ATOM 3790 C CA . HIS A 1 473 ? 35.344 40.469 23.406 1 95.38 473 HIS A CA 1
ATOM 3791 C C . HIS A 1 473 ? 33.906 40.812 23.812 1 95.38 473 HIS A C 1
ATOM 3793 O O . HIS A 1 473 ? 33.594 41.969 24.078 1 95.38 473 HIS A O 1
ATOM 3799 N N . GLN A 1 474 ? 32.969 39.844 23.719 1 96.25 474 GLN A N 1
ATOM 3800 C CA . GLN A 1 474 ? 31.594 40.031 24.141 1 96.25 474 GLN A CA 1
ATOM 3801 C C . GLN A 1 474 ? 31.156 38.906 25.078 1 96.25 474 GLN A C 1
ATOM 3803 O O . GLN A 1 474 ? 31.734 37.844 25.078 1 96.25 474 GLN A O 1
ATOM 3808 N N . MET A 1 475 ? 30.156 39.219 25.844 1 97.25 475 MET A N 1
ATOM 3809 C CA . MET A 1 475 ? 29.609 38.281 26.812 1 97.25 475 MET A CA 1
ATOM 3810 C C . MET A 1 475 ? 28.125 38.062 26.594 1 97.25 475 MET A C 1
ATOM 3812 O O . MET A 1 475 ? 27.422 38.969 26.109 1 97.25 475 MET A O 1
ATOM 3816 N N . ALA A 1 476 ? 27.703 36.906 26.906 1 96.44 476 ALA A N 1
ATOM 3817 C CA . ALA A 1 476 ? 26.281 36.562 26.812 1 96.44 476 ALA A CA 1
ATOM 3818 C C . ALA A 1 476 ? 25.859 35.688 27.984 1 96.44 476 ALA A C 1
ATOM 3820 O O . ALA A 1 476 ? 26.609 34.781 28.391 1 96.44 476 ALA A O 1
ATOM 3821 N N . THR A 1 477 ? 24.766 35.938 28.484 1 97.06 477 THR A N 1
ATOM 3822 C CA . THR A 1 477 ? 24.172 35.062 29.516 1 97.06 477 THR A CA 1
ATOM 3823 C C . THR A 1 477 ? 23.156 34.125 28.891 1 97.06 477 THR A C 1
ATOM 3825 O O . THR A 1 477 ? 22.234 34.531 28.188 1 97.06 477 THR A O 1
ATOM 3828 N N . VAL A 1 478 ? 23.359 32.906 29.094 1 95.88 478 VAL A N 1
ATOM 3829 C CA . VAL A 1 478 ? 22.422 31.875 28.688 1 95.88 478 VAL A CA 1
ATOM 3830 C C . VAL A 1 478 ? 22.062 31 29.875 1 95.88 478 VAL A C 1
ATOM 3832 O O . VAL A 1 478 ? 22.922 30.312 30.438 1 95.88 478 VAL A O 1
ATOM 3835 N N . LYS A 1 479 ? 20.828 31.031 30.312 1 92.94 479 LYS A N 1
ATOM 3836 C CA . LYS A 1 479 ? 20.344 30.328 31.5 1 92.94 479 LYS A CA 1
ATOM 3837 C C . LYS A 1 479 ? 21.141 30.734 32.75 1 92.94 479 LYS A C 1
ATOM 3839 O O . LYS A 1 479 ? 21.172 31.906 33.094 1 92.94 479 LYS A O 1
ATOM 3844 N N . ASP A 1 480 ? 21.844 29.812 33.25 1 93.94 480 ASP A N 1
ATOM 3845 C CA . ASP A 1 480 ? 22.484 30.094 34.531 1 93.94 480 ASP A CA 1
ATOM 3846 C C . ASP A 1 480 ? 24 30.25 34.406 1 93.94 480 ASP A C 1
ATOM 3848 O O . ASP A 1 480 ? 24.734 30.125 35.375 1 93.94 480 ASP A O 1
ATOM 3852 N N . ALA A 1 481 ? 24.375 30.578 33.125 1 95.81 481 ALA A N 1
ATOM 3853 C CA . ALA A 1 481 ? 25.812 30.703 32.906 1 95.81 481 ALA A CA 1
ATOM 3854 C C . ALA A 1 481 ? 26.125 31.922 32.031 1 95.81 481 ALA A C 1
ATOM 3856 O O . ALA A 1 481 ? 25.25 32.438 31.328 1 95.81 481 ALA A O 1
ATOM 3857 N N . ILE A 1 482 ? 27.344 32.375 32.188 1 97.44 482 ILE A N 1
ATOM 3858 C CA . ILE A 1 482 ? 27.844 33.5 31.406 1 97.44 482 ILE A CA 1
ATOM 3859 C C . ILE A 1 482 ? 28.938 33 30.453 1 97.44 482 ILE A C 1
ATOM 3861 O O . ILE A 1 482 ? 29.844 32.281 30.859 1 97.44 482 ILE A O 1
ATOM 3865 N N . PHE A 1 483 ? 28.875 33.375 29.25 1 97.06 483 PHE A N 1
ATOM 3866 C CA . PHE A 1 483 ? 29.828 32.969 28.234 1 97.06 483 PHE A CA 1
ATOM 3867 C C . PHE A 1 483 ? 30.625 34.156 27.734 1 97.06 483 PHE A C 1
ATOM 3869 O O . PHE A 1 483 ? 30.094 35.25 27.562 1 97.06 483 PHE A O 1
ATOM 3876 N N . THR A 1 484 ? 31.859 34 27.469 1 96.69 484 THR A N 1
ATOM 3877 C CA . THR A 1 484 ? 32.719 35 26.844 1 96.69 484 THR A CA 1
ATOM 3878 C C . THR A 1 484 ? 33.188 34.531 25.469 1 96.69 484 THR A C 1
ATOM 3880 O O . THR A 1 484 ? 33.531 33.375 25.297 1 96.69 484 THR A O 1
ATOM 3883 N N . PHE A 1 485 ? 33.125 35.438 24.547 1 95.12 485 PHE A N 1
ATOM 3884 C CA . PHE A 1 485 ? 33.438 35.062 23.172 1 95.12 485 PHE A CA 1
ATOM 3885 C C . PHE A 1 485 ? 34.594 35.906 22.625 1 95.12 485 PHE A C 1
ATOM 3887 O O . PHE A 1 485 ? 34.469 37.156 22.547 1 95.12 485 PHE A O 1
ATOM 3894 N N . LEU A 1 486 ? 35.656 35.375 22.281 1 93.31 486 LEU A N 1
ATOM 3895 C CA . LEU A 1 486 ? 36.719 35.844 21.438 1 93.31 486 LEU A CA 1
ATOM 3896 C C . LEU A 1 486 ? 37.281 37.156 21.953 1 93.31 486 LEU A C 1
ATOM 3898 O O . LEU A 1 486 ? 37.375 37.375 23.172 1 93.31 486 LEU A O 1
ATOM 3902 N N . GLY A 1 487 ? 37.906 38.062 21.156 1 91.62 487 GLY A N 1
ATOM 3903 C CA . GLY A 1 487 ? 38.5 39.344 21.391 1 91.62 487 GLY A CA 1
ATOM 3904 C C . GLY A 1 487 ? 39.156 39.938 20.141 1 91.62 487 GLY A C 1
ATOM 3905 O O . GLY A 1 487 ? 39.094 39.344 19.062 1 91.62 487 GLY A O 1
ATOM 3906 N N . ILE A 1 488 ? 39.531 41.125 20.344 1 85.75 488 ILE A N 1
ATOM 3907 C CA . ILE A 1 488 ? 40.312 41.75 19.266 1 85.75 488 ILE A CA 1
ATOM 3908 C C . ILE A 1 488 ? 41.781 41.375 19.391 1 85.75 488 ILE A C 1
ATOM 3910 O O . ILE A 1 488 ? 42.375 41.594 20.438 1 85.75 488 ILE A O 1
ATOM 3914 N N . TYR A 1 489 ? 42.375 40.719 18.391 1 72.75 489 TYR A N 1
ATOM 3915 C CA . TYR A 1 489 ? 43.75 40.281 18.219 1 72.75 489 TYR A CA 1
ATOM 3916 C C . TYR A 1 489 ? 44.031 39.031 19.047 1 72.75 489 TYR A C 1
ATOM 3918 O O . TYR A 1 489 ? 44.438 38 18.516 1 72.75 489 TYR A O 1
ATOM 3926 N N . GLU A 1 490 ? 43.656 38.969 20.391 1 78.88 490 GLU A N 1
ATOM 3927 C CA . GLU A 1 490 ? 43.75 37.719 21.156 1 78.88 490 GLU A CA 1
ATOM 3928 C C . GLU A 1 490 ? 42.625 37.594 22.172 1 78.88 490 GLU A C 1
ATOM 3930 O O . GLU A 1 490 ? 42.281 38.562 22.859 1 78.88 490 GLU A O 1
ATOM 3935 N N . PRO A 1 491 ? 42 36.438 22.359 1 77.25 491 PRO A N 1
ATOM 3936 C CA . PRO A 1 491 ? 42.062 35.25 21.484 1 77.25 491 PRO A CA 1
ATOM 3937 C C . PRO A 1 491 ? 41.156 35.375 20.266 1 77.25 491 PRO A C 1
ATOM 3939 O O . PRO A 1 491 ? 40.156 36.094 20.297 1 77.25 491 PRO A O 1
ATOM 3942 N N . PHE A 1 492 ? 41.531 34.594 19.234 1 76.56 492 PHE A N 1
ATOM 3943 C CA . PHE A 1 492 ? 40.812 34.656 17.969 1 76.56 492 PHE A CA 1
ATOM 3944 C C . PHE A 1 492 ? 39.719 33.594 17.906 1 76.56 492 PHE A C 1
ATOM 3946 O O . PHE A 1 492 ? 38.781 33.688 17.109 1 76.56 492 PHE A O 1
ATOM 3953 N N . SER A 1 493 ? 39.875 32.562 18.781 1 87 493 SER A N 1
ATOM 3954 C CA . SER A 1 493 ? 38.938 31.438 18.594 1 87 493 SER A CA 1
ATOM 3955 C C . SER A 1 493 ? 38.438 30.922 19.922 1 87 493 SER A C 1
ATOM 3957 O O . SER A 1 493 ? 37.344 30.312 19.969 1 87 493 SER A O 1
ATOM 3959 N N . ASP A 1 494 ? 39 31.25 20.953 1 90.5 494 ASP A N 1
ATOM 3960 C CA . ASP A 1 494 ? 38.719 30.594 22.219 1 90.5 494 ASP A CA 1
ATOM 3961 C C . ASP A 1 494 ? 37.469 31.203 22.891 1 90.5 494 ASP A C 1
ATOM 3963 O O . ASP A 1 494 ? 37.281 32.438 22.844 1 90.5 494 ASP A O 1
ATOM 3967 N N . ILE A 1 495 ? 36.656 30.422 23.547 1 95.06 495 ILE A N 1
ATOM 3968 C CA . ILE A 1 495 ? 35.5 30.844 24.328 1 95.06 495 ILE A CA 1
ATOM 3969 C C . ILE A 1 495 ? 35.5 30.125 25.672 1 95.06 495 ILE A C 1
ATOM 3971 O O . ILE A 1 495 ? 36.125 29.062 25.828 1 95.06 495 ILE A O 1
ATOM 3975 N N . GLU A 1 496 ? 34.875 30.688 26.656 1 95.25 496 GLU A N 1
ATOM 3976 C CA . GLU A 1 496 ? 34.812 30.078 27.969 1 95.25 496 GLU A CA 1
ATOM 3977 C C . GLU A 1 496 ? 33.5 30.422 28.672 1 95.25 496 GLU A C 1
ATOM 3979 O O . GLU A 1 496 ? 32.844 31.391 28.312 1 95.25 496 GLU A O 1
ATOM 3984 N N . LYS A 1 497 ? 33.219 29.625 29.594 1 96.75 497 LYS A N 1
ATOM 3985 C CA . LYS A 1 497 ? 31.984 29.719 30.359 1 96.75 497 LYS A CA 1
ATOM 3986 C C . LYS A 1 497 ? 32.281 29.984 31.844 1 96.75 497 LYS A C 1
ATOM 3988 O O . LYS A 1 497 ? 33.188 29.391 32.406 1 96.75 497 LYS A O 1
ATOM 3993 N N . TYR A 1 498 ? 31.547 30.906 32.375 1 97.31 498 TYR A N 1
ATOM 3994 C CA . TYR A 1 498 ? 31.641 31.25 33.781 1 97.31 498 TYR A CA 1
ATOM 3995 C C . TYR A 1 498 ? 30.406 30.797 34.531 1 97.31 498 TYR A C 1
ATOM 3997 O O . TYR A 1 498 ? 29.281 31.094 34.125 1 97.31 498 TYR A O 1
ATOM 4005 N N . ASP A 1 499 ? 30.562 30.125 35.656 1 96.44 499 ASP A N 1
ATOM 4006 C CA . ASP A 1 499 ? 29.484 29.75 36.562 1 96.44 499 ASP A CA 1
ATOM 4007 C C . ASP A 1 499 ? 29.453 30.672 37.781 1 96.44 499 ASP A C 1
ATOM 4009 O O . ASP A 1 499 ? 30.281 30.547 38.688 1 96.44 499 ASP A O 1
ATOM 4013 N N . PRO A 1 500 ? 28.5 31.516 37.75 1 94.75 500 PRO A N 1
ATOM 4014 C CA . PRO A 1 500 ? 28.453 32.469 38.875 1 94.75 500 PRO A CA 1
ATOM 4015 C C . PRO A 1 500 ? 28.25 31.766 40.219 1 94.75 500 PRO A C 1
ATOM 4017 O O . PRO A 1 500 ? 28.641 32.312 41.25 1 94.75 500 PRO A O 1
ATOM 4020 N N . LYS A 1 501 ? 27.672 30.656 40.25 1 94.38 501 LYS A N 1
ATOM 4021 C CA . LYS A 1 501 ? 27.438 29.938 41.5 1 94.38 501 LYS A CA 1
ATOM 4022 C C . LYS A 1 501 ? 28.734 29.391 42.094 1 94.38 501 LYS A C 1
ATOM 4024 O O . LYS A 1 501 ? 28.984 29.484 43.281 1 94.38 501 LYS A O 1
ATOM 4029 N N . THR A 1 502 ? 29.531 28.844 41.219 1 94.94 502 THR A N 1
ATOM 4030 C CA . THR A 1 502 ? 30.766 28.219 41.688 1 94.94 502 THR A CA 1
ATOM 4031 C C . THR A 1 502 ? 31.953 29.156 41.5 1 94.94 502 THR A C 1
ATOM 4033 O O . THR A 1 502 ? 33.062 28.875 41.969 1 94.94 502 THR A O 1
ATOM 4036 N N . ASN A 1 503 ? 31.781 30.297 40.844 1 96.31 503 ASN A N 1
ATOM 4037 C CA . ASN A 1 503 ? 32.844 31.25 40.562 1 96.31 503 ASN A CA 1
ATOM 4038 C C . ASN A 1 503 ? 34.031 30.594 39.844 1 96.31 503 ASN A C 1
ATOM 4040 O O . ASN A 1 503 ? 35.156 30.734 40.281 1 96.31 503 ASN A O 1
ATOM 4044 N N . GLN A 1 504 ? 33.656 29.844 38.781 1 96.12 504 GLN A N 1
ATOM 4045 C CA . GLN A 1 504 ? 34.656 29.094 38.031 1 96.12 504 GLN A CA 1
ATOM 4046 C C . GLN A 1 504 ? 34.469 29.266 36.531 1 96.12 504 GLN A C 1
ATOM 4048 O O . GLN A 1 504 ? 33.344 29.469 36.062 1 96.12 504 GLN A O 1
ATOM 4053 N N . TRP A 1 505 ? 35.625 29.203 35.875 1 95.94 505 TRP A N 1
ATOM 4054 C CA . TRP A 1 505 ? 35.625 29.281 34.406 1 95.94 505 TRP A CA 1
ATOM 4055 C C . TRP A 1 505 ? 35.906 27.906 33.781 1 95.94 505 TRP A C 1
ATOM 4057 O O . TRP A 1 505 ? 36.688 27.125 34.344 1 95.94 505 TRP A O 1
ATOM 4067 N N . THR A 1 506 ? 35.25 27.547 32.781 1 95.69 506 THR A N 1
ATOM 4068 C CA . THR A 1 506 ? 35.5 26.344 32 1 95.69 506 THR A CA 1
ATOM 4069 C C . THR A 1 506 ? 35.75 26.672 30.531 1 95.69 506 THR A C 1
ATOM 4071 O O . THR A 1 506 ? 34.969 27.438 29.922 1 95.69 506 THR A O 1
ATOM 4074 N N . ARG A 1 507 ? 36.75 26.109 29.906 1 93.31 507 ARG A N 1
ATOM 4075 C CA . ARG A 1 507 ? 37.031 26.328 28.484 1 93.31 507 ARG A CA 1
ATOM 4076 C C . ARG A 1 507 ? 36.125 25.484 27.625 1 93.31 507 ARG A C 1
ATOM 4078 O O . ARG A 1 507 ? 35.812 24.344 27.953 1 93.31 507 ARG A O 1
ATOM 4085 N N . LEU A 1 508 ? 35.719 26.047 26.562 1 95.31 508 LEU A N 1
ATOM 4086 C CA . LEU A 1 508 ? 34.781 25.359 25.672 1 95.31 508 LEU A CA 1
ATOM 4087 C C . LEU A 1 508 ? 35.375 25.172 24.297 1 95.31 508 LEU A C 1
ATOM 4089 O O . LEU A 1 508 ? 36.531 25.578 24.047 1 95.31 508 LEU A O 1
ATOM 4093 N N . ARG A 1 509 ? 34.656 24.516 23.391 1 91.56 509 ARG A N 1
ATOM 4094 C CA . ARG A 1 509 ? 35.156 24.266 22.031 1 91.56 509 ARG A CA 1
ATOM 4095 C C . ARG A 1 509 ? 35.406 25.578 21.297 1 91.56 509 ARG A C 1
ATOM 4097 O O . ARG A 1 509 ? 34.531 26.422 21.188 1 91.56 509 ARG A O 1
ATOM 4104 N N . PRO A 1 510 ? 36.562 25.75 20.766 1 92 510 PRO A N 1
ATOM 4105 C CA . PRO A 1 510 ? 36.875 27.016 20.078 1 92 510 PRO A CA 1
ATOM 4106 C C . PRO A 1 510 ? 36.188 27.141 18.734 1 92 510 PRO A C 1
ATOM 4108 O O . PRO A 1 510 ? 35.812 26.125 18.141 1 92 510 PRO A O 1
ATOM 4111 N N . LEU A 1 511 ? 36 28.406 18.344 1 91.25 511 LEU A N 1
ATOM 4112 C CA . LEU A 1 511 ? 35.469 28.688 17 1 91.25 511 LEU A CA 1
ATOM 4113 C C . LEU A 1 511 ? 36.438 28.188 15.938 1 91.25 511 LEU A C 1
ATOM 4115 O O . LEU A 1 511 ? 37.656 28.328 16.078 1 91.25 511 LEU A O 1
ATOM 4119 N N . PRO A 1 512 ? 35.969 27.562 14.938 1 80.81 512 PRO A N 1
ATOM 4120 C CA . PRO A 1 512 ? 36.844 26.953 13.938 1 80.81 512 PRO A CA 1
ATOM 4121 C C . PRO A 1 512 ? 37.656 27.984 13.172 1 80.81 512 PRO A C 1
ATOM 4123 O O . PRO A 1 512 ? 38.75 27.672 12.695 1 80.81 512 PRO A O 1
ATOM 4126 N N . PHE A 1 513 ? 37.125 29.203 12.984 1 83.31 513 PHE A N 1
ATOM 4127 C CA . PHE A 1 513 ? 37.844 30.25 12.289 1 83.31 513 PHE A CA 1
ATOM 4128 C C . PHE A 1 513 ? 37.969 31.5 13.156 1 83.31 513 PHE A C 1
ATOM 4130 O O . PHE A 1 513 ? 37.094 31.781 13.977 1 83.31 513 PHE A O 1
ATOM 4137 N N . ASP A 1 514 ? 39 32.281 12.922 1 85.94 514 ASP A N 1
ATOM 4138 C CA . ASP A 1 514 ? 39.188 33.5 13.695 1 85.94 514 ASP A CA 1
ATOM 4139 C C . ASP A 1 514 ? 38.125 34.531 13.375 1 85.94 514 ASP A C 1
ATOM 4141 O O . ASP A 1 514 ? 37.594 34.562 12.258 1 85.94 514 ASP A O 1
ATOM 4145 N N . ARG A 1 515 ? 37.781 35.312 14.383 1 91.5 515 ARG A N 1
ATOM 4146 C CA . ARG A 1 515 ? 36.781 36.344 14.18 1 91.5 515 ARG A CA 1
ATOM 4147 C C . ARG A 1 515 ? 36.969 37.469 15.211 1 91.5 515 ARG A C 1
ATOM 4149 O O . ARG A 1 515 ? 37.281 37.219 16.375 1 91.5 515 ARG A O 1
ATOM 4156 N N . PHE A 1 516 ? 36.812 38.656 14.742 1 91.44 516 PHE A N 1
ATOM 4157 C CA . PHE A 1 516 ? 36.75 39.812 15.648 1 91.44 516 PHE A CA 1
ATOM 4158 C C . PHE A 1 516 ? 35.812 40.875 15.094 1 91.44 516 PHE A C 1
ATOM 4160 O O . PHE A 1 516 ? 35.438 40.844 13.93 1 91.44 516 PHE A O 1
ATOM 4167 N N . SER A 1 517 ? 35.312 41.812 15.953 1 92.94 517 SER A N 1
ATOM 4168 C CA . SER A 1 517 ? 34.375 42.875 15.617 1 92.94 517 SER A CA 1
ATOM 4169 C C . SER A 1 517 ? 33.062 42.312 15.086 1 92.94 517 SER A C 1
ATOM 4171 O O . SER A 1 517 ? 32.531 42.781 14.062 1 92.94 517 SER A O 1
ATOM 4173 N N . TYR A 1 518 ? 32.562 41.312 15.664 1 93.12 518 TYR A N 1
ATOM 4174 C CA . TYR A 1 518 ? 31.344 40.594 15.305 1 93.12 518 TYR A CA 1
ATOM 4175 C C . TYR A 1 518 ? 30.172 41.094 16.141 1 93.12 518 TYR A C 1
ATOM 4177 O O . TYR A 1 518 ? 30.359 41.75 17.172 1 93.12 518 TYR A O 1
ATOM 4185 N N . GLY A 1 519 ? 28.969 40.844 15.625 1 95.06 519 GLY A N 1
ATOM 4186 C CA . GLY A 1 519 ? 27.781 41 16.438 1 95.06 519 GLY A CA 1
ATOM 4187 C C . GLY A 1 519 ? 27.422 39.75 17.234 1 95.06 519 GLY A C 1
ATOM 4188 O O . GLY A 1 519 ? 27.656 38.625 16.781 1 95.06 519 GLY A O 1
ATOM 4189 N N . LEU A 1 520 ? 26.844 39.906 18.375 1 96.06 520 LEU A N 1
ATOM 4190 C CA . LEU A 1 520 ? 26.5 38.781 19.234 1 96.06 520 LEU A CA 1
ATOM 4191 C C . LEU A 1 520 ? 25.062 38.938 19.734 1 96.06 520 LEU A C 1
ATOM 4193 O O . LEU A 1 520 ? 24.641 40 20.156 1 96.06 520 LEU A O 1
ATOM 4197 N N . VAL A 1 521 ? 24.375 37.812 19.609 1 96 521 VAL A N 1
ATOM 4198 C CA . VAL A 1 521 ? 23 37.812 20.125 1 96 521 VAL A CA 1
ATOM 4199 C C . VAL A 1 521 ? 22.609 36.406 20.594 1 96 521 VAL A C 1
ATOM 4201 O O . VAL A 1 521 ? 23.156 35.438 20.094 1 96 521 VAL A O 1
ATOM 4204 N N . VAL A 1 522 ? 21.781 36.344 21.562 1 95.69 522 VAL A N 1
ATOM 4205 C CA . VAL A 1 522 ? 21.281 35.062 22.062 1 95.69 522 VAL A CA 1
ATOM 4206 C C . VAL A 1 522 ? 19.859 34.844 21.578 1 95.69 522 VAL A C 1
ATOM 4208 O O . VAL A 1 522 ? 18.984 35.719 21.734 1 95.69 522 VAL A O 1
ATOM 4211 N N . VAL A 1 523 ? 19.688 33.812 20.953 1 92.75 523 VAL A N 1
ATOM 4212 C CA . VAL A 1 523 ? 18.359 33.375 20.547 1 92.75 523 VAL A CA 1
ATOM 4213 C C . VAL A 1 523 ? 18.094 32 21.156 1 92.75 523 VAL A C 1
ATOM 4215 O O . VAL A 1 523 ? 18.672 31 20.719 1 92.75 523 VAL A O 1
ATOM 4218 N N . GLU A 1 524 ? 17.219 31.953 22.234 1 88.69 524 GLU A N 1
ATOM 4219 C CA . GLU A 1 524 ? 16.938 30.75 23 1 88.69 524 GLU A CA 1
ATOM 4220 C C . GLU A 1 524 ? 18.219 30.219 23.672 1 88.69 524 GLU A C 1
ATOM 4222 O O . GLU A 1 524 ? 18.844 30.938 24.453 1 88.69 524 GLU A O 1
ATOM 4227 N N . GLN A 1 525 ? 18.703 29.062 23.141 1 91.12 525 GLN A N 1
ATOM 4228 C CA . GLN A 1 525 ? 19.891 28.516 23.781 1 91.12 525 GLN A CA 1
ATOM 4229 C C . GLN A 1 525 ? 21.094 28.484 22.828 1 91.12 525 GLN A C 1
ATOM 4231 O O . GLN A 1 525 ? 22.078 27.797 23.078 1 91.12 525 GLN A O 1
ATOM 4236 N N . THR A 1 526 ? 20.953 29.328 21.859 1 93.75 526 THR A N 1
ATOM 4237 C CA . THR A 1 526 ? 22.016 29.422 20.875 1 93.75 526 THR A CA 1
ATOM 4238 C C . THR A 1 526 ? 22.578 30.844 20.828 1 93.75 526 THR A C 1
ATOM 4240 O O . THR A 1 526 ? 21.828 31.812 20.797 1 93.75 526 THR A O 1
ATOM 4243 N N . VAL A 1 527 ? 23.875 30.953 20.891 1 96.38 527 VAL A N 1
ATOM 4244 C CA . VAL A 1 527 ? 24.531 32.25 20.734 1 96.38 527 VAL A CA 1
ATOM 4245 C C . VAL A 1 527 ? 24.984 32.438 19.297 1 96.38 527 VAL A C 1
ATOM 4247 O O . VAL A 1 527 ? 25.719 31.594 18.766 1 96.38 527 VAL A O 1
ATOM 4250 N N . LEU A 1 528 ? 24.562 33.5 18.688 1 95.94 528 LEU A N 1
ATOM 4251 C CA . LEU A 1 528 ? 24.891 33.75 17.281 1 95.94 528 LEU A CA 1
ATOM 4252 C C . LEU A 1 528 ? 25.969 34.812 17.156 1 95.94 528 LEU A C 1
ATOM 4254 O O . LEU A 1 528 ? 25.922 35.812 17.844 1 95.94 528 LEU A O 1
ATOM 4258 N N . LEU A 1 529 ? 26.938 34.594 16.359 1 95.56 529 LEU A N 1
ATOM 4259 C CA . LEU A 1 529 ? 27.922 35.562 15.93 1 95.56 529 LEU A CA 1
ATOM 4260 C C . LEU A 1 529 ? 27.656 36 14.5 1 95.56 529 LEU A C 1
ATOM 4262 O O . LEU A 1 529 ? 27.562 35.188 13.594 1 95.56 529 LEU A O 1
ATOM 4266 N N . LEU A 1 530 ? 27.469 37.25 14.375 1 94.56 530 LEU A N 1
ATOM 4267 C CA . LEU A 1 530 ? 27.141 37.781 13.055 1 94.56 530 LEU A CA 1
ATOM 4268 C C . LEU A 1 530 ? 28.281 38.625 12.516 1 94.56 530 LEU A C 1
ATOM 4270 O O . LEU A 1 530 ? 28.672 39.594 13.148 1 94.56 530 LEU A O 1
ATOM 4274 N N . GLY A 1 531 ? 28.703 38.281 11.383 1 92.81 531 GLY A N 1
ATOM 4275 C CA . GLY A 1 531 ? 29.703 39.031 10.664 1 92.81 531 GLY A CA 1
ATOM 4276 C C . GLY A 1 531 ? 31.016 39.156 11.398 1 92.81 531 GLY A C 1
ATOM 4277 O O . GLY A 1 531 ? 31.469 38.188 12.008 1 92.81 531 GLY A O 1
ATOM 4278 N N . GLY A 1 532 ? 31.641 40.375 11.227 1 92.94 532 GLY A N 1
ATOM 4279 C CA . GLY A 1 532 ? 32.969 40.594 11.773 1 92.94 532 GLY A CA 1
ATOM 4280 C C . GLY A 1 532 ? 34.062 40.469 10.734 1 92.94 532 GLY A C 1
ATOM 4281 O O . GLY A 1 532 ? 33.812 40.625 9.539 1 92.94 532 GLY A O 1
ATOM 4282 N N . LYS A 1 533 ? 35.219 40.438 11.32 1 91.69 533 LYS A N 1
ATOM 4283 C CA . LYS A 1 533 ? 36.406 40.312 10.461 1 91.69 533 LYS A CA 1
ATOM 4284 C C . LYS A 1 533 ? 37.219 39.062 10.82 1 91.69 533 LYS A C 1
ATOM 4286 O O . LYS A 1 533 ? 37.094 38.531 11.93 1 91.69 533 LYS A O 1
ATOM 4291 N N . LYS A 1 534 ? 37.906 38.594 9.828 1 87.31 534 LYS A N 1
ATOM 4292 C CA . LYS A 1 534 ? 38.844 37.5 10.023 1 87.31 534 LYS A CA 1
ATOM 4293 C C . LYS A 1 534 ? 40.188 37.781 9.367 1 87.31 534 LYS A C 1
ATOM 4295 O O . LYS A 1 534 ? 40.312 38.688 8.547 1 87.31 534 LYS A O 1
ATOM 4300 N N . TRP A 1 535 ? 41.125 36.969 9.844 1 82.75 535 TRP A N 1
ATOM 4301 C CA . TRP A 1 535 ? 42.438 37.094 9.219 1 82.75 535 TRP A CA 1
ATOM 4302 C C . TRP A 1 535 ? 42.562 36.125 8.031 1 82.75 535 TRP A C 1
ATOM 4304 O O . TRP A 1 535 ? 42.281 34.938 8.148 1 82.75 535 TRP A O 1
ATOM 4314 N N . GLN A 1 536 ? 42.844 36.781 6.953 1 79.75 536 GLN A N 1
ATOM 4315 C CA . GLN A 1 536 ? 43.125 36 5.75 1 79.75 536 GLN A CA 1
ATOM 4316 C C . GLN A 1 536 ? 44.344 36.562 5 1 79.75 536 GLN A C 1
ATOM 4318 O O . GLN A 1 536 ? 44.344 37.75 4.641 1 79.75 536 GLN A O 1
ATOM 4323 N N . ASP A 1 537 ? 45.281 35.812 4.734 1 79.5 537 ASP A N 1
ATOM 4324 C CA . ASP A 1 537 ? 46.5 36.219 4.039 1 79.5 537 ASP A CA 1
ATOM 4325 C C . ASP A 1 537 ? 47.125 37.469 4.672 1 79.5 537 ASP A C 1
ATOM 4327 O O . ASP A 1 537 ? 47.406 38.438 3.977 1 79.5 537 ASP A O 1
ATOM 4331 N N . SER A 1 538 ? 47.094 37.562 5.988 1 79.94 538 SER A N 1
ATOM 4332 C CA . SER A 1 538 ? 47.688 38.594 6.812 1 79.94 538 SER A CA 1
ATOM 4333 C C . SER A 1 538 ? 46.938 39.906 6.668 1 79.94 538 SER A C 1
ATOM 4335 O O . SER A 1 538 ? 47.531 40.969 6.91 1 79.94 538 SER A O 1
ATOM 4337 N N . GLN A 1 539 ? 45.688 39.688 6.141 1 85.62 539 GLN A N 1
ATOM 4338 C CA . GLN A 1 539 ? 44.844 40.875 6.051 1 85.62 539 GLN A CA 1
ATOM 4339 C C . GLN A 1 539 ? 43.531 40.656 6.766 1 85.62 539 GLN A C 1
ATOM 4341 O O . GLN A 1 539 ? 43.031 39.531 6.859 1 85.62 539 GLN A O 1
ATOM 4346 N N . GLU A 1 540 ? 43.031 41.781 7.258 1 86.12 540 GLU A N 1
ATOM 4347 C CA . GLU A 1 540 ? 41.719 41.75 7.844 1 86.12 540 GLU A CA 1
ATOM 4348 C C . GLU A 1 540 ? 40.625 41.781 6.766 1 86.12 540 GLU A C 1
ATOM 4350 O O . GLU A 1 540 ? 40.594 42.719 5.953 1 86.12 540 GLU A O 1
ATOM 4355 N N . VAL A 1 541 ? 39.875 40.688 6.727 1 88.75 541 VAL A N 1
ATOM 4356 C CA . VAL A 1 541 ? 38.812 40.594 5.723 1 88.75 541 VAL A CA 1
ATOM 4357 C C . VAL A 1 541 ? 37.469 40.469 6.414 1 88.75 541 VAL A C 1
ATOM 4359 O O . VAL A 1 541 ? 37.312 39.594 7.289 1 88.75 541 VAL A O 1
ATOM 4362 N N . PRO A 1 542 ? 36.562 41.312 6.051 1 90.19 542 PRO A N 1
ATOM 4363 C CA . PRO A 1 542 ? 35.219 41.156 6.617 1 90.19 542 PRO A CA 1
ATOM 4364 C C . PRO A 1 542 ? 34.562 39.875 6.176 1 90.19 542 PRO A C 1
ATOM 4366 O O . PRO A 1 542 ? 34.812 39.375 5.066 1 90.19 542 PRO A O 1
ATOM 4369 N N . THR A 1 543 ? 33.75 39.281 7.023 1 90.25 543 THR A N 1
ATOM 4370 C CA . THR A 1 543 ? 33.062 38.031 6.707 1 90.25 543 THR A CA 1
ATOM 4371 C C . THR A 1 543 ? 31.531 38.219 6.77 1 90.25 543 THR A C 1
ATOM 4373 O O . THR A 1 543 ? 31.047 39.062 7.539 1 90.25 543 THR A O 1
ATOM 4376 N N . GLN A 1 544 ? 30.859 37.406 6.008 1 89.62 544 GLN A N 1
ATOM 4377 C CA . GLN A 1 544 ? 29.391 37.469 5.977 1 89.62 544 GLN A CA 1
ATOM 4378 C C . GLN A 1 544 ? 28.781 36.312 6.766 1 89.62 544 GLN A C 1
ATOM 4380 O O . GLN A 1 544 ? 27.562 36.219 6.887 1 89.62 544 GLN A O 1
ATOM 4385 N N . ASN A 1 545 ? 29.578 35.531 7.375 1 89.56 545 ASN A N 1
ATOM 4386 C CA . ASN A 1 545 ? 29.109 34.281 7.957 1 89.56 545 ASN A CA 1
ATOM 4387 C C . ASN A 1 545 ? 28.391 34.5 9.281 1 89.56 545 ASN A C 1
ATOM 4389 O O . ASN A 1 545 ? 28.812 35.344 10.086 1 89.56 545 ASN A O 1
ATOM 4393 N N . ILE A 1 546 ? 27.312 33.844 9.43 1 92.19 546 ILE A N 1
ATOM 4394 C CA . ILE A 1 546 ? 26.625 33.75 10.711 1 92.19 546 ILE A CA 1
ATOM 4395 C C . ILE A 1 546 ? 26.797 32.344 11.305 1 92.19 546 ILE A C 1
ATOM 4397 O O . ILE A 1 546 ? 26.422 31.344 10.672 1 92.19 546 ILE A O 1
ATOM 4401 N N . VAL A 1 547 ? 27.375 32.312 12.469 1 94.31 547 VAL A N 1
ATOM 4402 C CA . VAL A 1 547 ? 27.609 31.016 13.109 1 94.31 547 VAL A CA 1
ATOM 4403 C C . VAL A 1 547 ? 26.906 30.969 14.461 1 94.31 547 VAL A C 1
ATOM 4405 O O . VAL A 1 547 ? 26.75 32 15.125 1 94.31 547 VAL A O 1
ATOM 4408 N N . GLY A 1 548 ? 26.453 29.812 14.805 1 94.62 548 GLY A N 1
ATOM 4409 C CA . GLY A 1 548 ? 25.75 29.609 16.062 1 94.62 548 GLY A CA 1
ATOM 4410 C C . GLY A 1 548 ? 26.453 28.625 16.969 1 94.62 548 GLY A C 1
ATOM 4411 O O . GLY A 1 548 ? 26.969 27.609 16.5 1 94.62 548 GLY A O 1
ATOM 4412 N N . TYR A 1 549 ? 26.516 29.031 18.203 1 95.75 549 TYR A N 1
ATOM 4413 C CA . TYR A 1 549 ? 27.062 28.156 19.234 1 95.75 549 TYR A CA 1
ATOM 4414 C C . TYR A 1 549 ? 25.953 27.562 20.094 1 95.75 549 TYR A C 1
ATOM 4416 O O . TYR A 1 549 ? 25.234 28.297 20.781 1 95.75 549 TYR A O 1
ATOM 4424 N N . ASP A 1 550 ? 25.875 26.25 20.109 1 94.44 550 ASP A N 1
ATOM 4425 C CA . ASP A 1 550 ? 24.906 25.531 20.953 1 94.44 550 ASP A CA 1
ATOM 4426 C C . ASP A 1 550 ? 25.469 25.328 22.359 1 94.44 550 ASP A C 1
ATOM 4428 O O . ASP A 1 550 ? 26.328 24.469 22.578 1 94.44 550 ASP A O 1
ATOM 4432 N N . THR A 1 551 ? 24.969 26 23.234 1 93.12 551 THR A N 1
ATOM 4433 C CA . THR A 1 551 ? 25.516 26.031 24.578 1 93.12 551 THR A CA 1
ATOM 4434 C C . THR A 1 551 ? 25.266 24.719 25.312 1 93.12 551 THR A C 1
ATOM 4436 O O . THR A 1 551 ? 25.969 24.375 26.25 1 93.12 551 THR A O 1
ATOM 4439 N N . GLU A 1 552 ? 24.297 24.062 24.938 1 91.5 552 GLU A N 1
ATOM 4440 C CA . GLU A 1 552 ? 23.969 22.797 25.578 1 91.5 552 GLU A CA 1
ATOM 4441 C C . GLU A 1 552 ? 24.906 21.672 25.125 1 91.5 552 GLU A C 1
ATOM 4443 O O . GLU A 1 552 ? 25.328 20.844 25.938 1 91.5 552 GLU A O 1
ATOM 4448 N N . ASN A 1 553 ? 25.312 21.75 23.891 1 92.25 553 ASN A N 1
ATOM 4449 C CA . ASN A 1 553 ? 26.078 20.641 23.344 1 92.25 553 ASN A CA 1
ATOM 4450 C C . ASN A 1 553 ? 27.531 21.031 23.078 1 92.25 553 ASN A C 1
ATOM 4452 O O . ASN A 1 553 ? 28.344 20.203 22.656 1 92.25 553 ASN A O 1
ATOM 4456 N N . ASP A 1 554 ? 27.906 22.234 23.328 1 94.25 554 ASP A N 1
ATOM 4457 C CA . ASP A 1 554 ? 29.266 22.734 23.125 1 94.25 554 ASP A CA 1
ATOM 4458 C C . ASP A 1 554 ? 29.75 22.469 21.703 1 94.25 554 ASP A C 1
ATOM 4460 O O . ASP A 1 554 ? 30.781 21.844 21.484 1 94.25 554 ASP A O 1
ATOM 4464 N N . CYS A 1 555 ? 28.922 22.969 20.812 1 93.06 555 CYS A N 1
ATOM 4465 C CA . CYS A 1 555 ? 29.266 22.766 19.406 1 93.06 555 CYS A CA 1
ATOM 4466 C C . CYS A 1 555 ? 28.875 23.969 18.562 1 93.06 555 CYS A C 1
ATOM 4468 O O . CYS A 1 555 ? 27.984 24.734 18.953 1 93.06 555 CYS A O 1
ATOM 4470 N N . TRP A 1 556 ? 29.547 24.125 17.438 1 92.81 556 TRP A N 1
ATOM 4471 C CA . TRP A 1 556 ? 29.312 25.234 16.516 1 92.81 556 TRP A CA 1
ATOM 4472 C C . TRP A 1 556 ? 28.547 24.75 15.289 1 92.81 556 TRP A C 1
ATOM 4474 O O . TRP A 1 556 ? 28.766 23.641 14.812 1 92.81 556 TRP A O 1
ATOM 4484 N N . GLU A 1 557 ? 27.719 25.562 14.844 1 92.56 557 GLU A N 1
ATOM 4485 C CA . GLU A 1 557 ? 27 25.297 13.602 1 92.56 557 GLU A CA 1
ATOM 4486 C C . GLU A 1 557 ? 26.969 26.531 12.703 1 92.56 557 GLU A C 1
ATOM 4488 O O . GLU A 1 557 ? 26.812 27.656 13.188 1 92.56 557 GLU A O 1
ATOM 4493 N N . GLU A 1 558 ? 27.109 26.266 11.445 1 89.19 558 GLU A N 1
ATOM 4494 C CA . GLU A 1 558 ? 26.922 27.344 10.492 1 89.19 558 GLU A CA 1
ATOM 4495 C C . GLU A 1 558 ? 25.438 27.578 10.195 1 89.19 558 GLU A C 1
ATOM 4497 O O . GLU A 1 558 ? 24.734 26.641 9.812 1 89.19 558 GLU A O 1
ATOM 4502 N N . ILE A 1 559 ? 24.969 28.766 10.375 1 87.88 559 ILE A N 1
ATOM 4503 C CA . ILE A 1 559 ? 23.547 29.062 10.219 1 87.88 559 ILE A CA 1
ATOM 4504 C C . ILE A 1 559 ? 23.266 29.531 8.797 1 87.88 559 ILE A C 1
ATOM 4506 O O . ILE A 1 559 ? 22.516 28.891 8.062 1 87.88 559 ILE A O 1
ATOM 4510 N N . CYS A 1 560 ? 23.781 30.672 8.422 1 88.19 560 CYS A N 1
ATOM 4511 C CA . CYS A 1 560 ? 23.641 31.219 7.078 1 88.19 560 CYS A CA 1
ATOM 4512 C C . CYS A 1 560 ? 24.672 32.344 6.844 1 88.19 560 CYS A C 1
ATOM 4514 O O . CYS A 1 560 ? 25.656 32.438 7.582 1 88.19 560 CYS A O 1
ATOM 4516 N N . SER A 1 561 ? 24.5 33.062 5.699 1 87.44 561 SER A N 1
ATOM 4517 C CA . SER A 1 561 ? 25.375 34.156 5.352 1 87.44 561 SER A CA 1
ATOM 4518 C C . SER A 1 561 ? 24.594 35.469 5.121 1 87.44 561 SER A C 1
ATOM 4520 O O . SER A 1 561 ? 23.5 35.438 4.555 1 87.44 561 SER A O 1
ATOM 4522 N N . MET A 1 562 ? 25.188 36.5 5.66 1 83.31 562 MET A N 1
ATOM 4523 C CA . MET A 1 562 ? 24.594 37.781 5.398 1 83.31 562 MET A CA 1
ATOM 4524 C C . MET A 1 562 ? 24.812 38.219 3.951 1 83.31 562 MET A C 1
ATOM 4526 O O . MET A 1 562 ? 25.719 37.688 3.279 1 83.31 562 MET A O 1
ATOM 4530 N N . ALA A 1 563 ? 23.938 39.156 3.488 1 74.75 563 ALA A N 1
ATOM 4531 C CA . ALA A 1 563 ? 24.062 39.656 2.119 1 74.75 563 ALA A CA 1
ATOM 4532 C C . ALA A 1 563 ? 25.359 40.438 1.931 1 74.75 563 ALA A C 1
ATOM 4534 O O . ALA A 1 563 ? 25.953 40.406 0.852 1 74.75 563 ALA A O 1
ATOM 4535 N N . PHE A 1 564 ? 25.734 41.188 2.969 1 80.62 564 PHE A N 1
ATOM 4536 C CA . PHE A 1 564 ? 26.969 41.969 2.926 1 80.62 564 PHE A CA 1
ATOM 4537 C C . PHE A 1 564 ? 27.797 41.75 4.195 1 80.62 564 PHE A C 1
ATOM 4539 O O . PHE A 1 564 ? 27.234 41.5 5.262 1 80.62 564 PHE A O 1
ATOM 4546 N N . PRO A 1 565 ? 29.078 41.875 3.928 1 88.62 565 PRO A N 1
ATOM 4547 C CA . PRO A 1 565 ? 29.906 41.75 5.125 1 88.62 565 PRO A CA 1
ATOM 4548 C C . PRO A 1 565 ? 29.828 42.969 6.039 1 88.62 565 PRO A C 1
ATOM 4550 O O . PRO A 1 565 ? 29.984 44.094 5.574 1 88.62 565 PRO A O 1
ATOM 4553 N N . PHE A 1 566 ? 29.5 42.781 7.207 1 90.38 566 PHE A N 1
ATOM 4554 C CA . PHE A 1 566 ? 29.422 43.812 8.219 1 90.38 566 PHE A CA 1
ATOM 4555 C C . PHE A 1 566 ? 30.453 43.594 9.312 1 90.38 566 PHE A C 1
ATOM 4557 O O . PHE A 1 566 ? 30.766 42.438 9.656 1 90.38 566 PHE A O 1
ATOM 4564 N N . SER A 1 567 ? 31.016 44.688 9.789 1 92.5 567 SER A N 1
ATOM 4565 C CA . SER A 1 567 ? 31.891 44.625 10.945 1 92.5 567 SER A CA 1
ATOM 4566 C C . SER A 1 567 ? 31.594 45.75 11.938 1 92.5 567 SER A C 1
ATOM 4568 O O . SER A 1 567 ? 31.156 46.844 11.539 1 92.5 567 SER A O 1
ATOM 4570 N N . GLY A 1 568 ? 31.734 45.469 13.227 1 92.62 568 GLY A N 1
ATOM 4571 C CA . GLY A 1 568 ? 31.531 46.469 14.266 1 92.62 568 GLY A CA 1
ATOM 4572 C C . GLY A 1 568 ? 30.062 46.688 14.578 1 92.62 568 GLY A C 1
ATOM 4573 O O . GLY A 1 568 ? 29.719 47.719 15.18 1 92.62 568 GLY A O 1
ATOM 4574 N N . LEU A 1 569 ? 29.234 45.844 14.141 1 92.06 569 LEU A N 1
ATOM 4575 C CA . LEU A 1 569 ? 27.797 46.031 14.375 1 92.06 569 LEU A CA 1
ATOM 4576 C C . LEU A 1 569 ? 27.406 45.5 15.742 1 92.06 569 LEU A C 1
ATOM 4578 O O . LEU A 1 569 ? 28.125 44.688 16.328 1 92.06 569 LEU A O 1
ATOM 4582 N N . GLN A 1 570 ? 26.328 46 16.266 1 95.44 570 GLN A N 1
ATOM 4583 C CA . GLN A 1 570 ? 25.688 45.469 17.453 1 95.44 570 GLN A CA 1
ATOM 4584 C C . GLN A 1 570 ? 24.328 44.844 17.109 1 95.44 570 GLN A C 1
ATOM 4586 O O . GLN A 1 570 ? 23.641 45.312 16.219 1 95.44 570 GLN A O 1
ATOM 4591 N N . CYS A 1 571 ? 24.078 43.781 17.797 1 95.44 571 CYS A N 1
ATOM 4592 C CA . CYS A 1 571 ? 22.844 43.031 17.5 1 95.44 571 CYS A CA 1
ATOM 4593 C C . CYS A 1 571 ? 21.969 42.938 18.719 1 95.44 571 CYS A C 1
ATOM 4595 O O . CYS A 1 571 ? 22.453 42.781 19.844 1 95.44 571 CYS A O 1
ATOM 4597 N N . SER A 1 572 ? 20.672 42.969 18.5 1 95.88 572 SER A N 1
ATOM 4598 C CA . SER A 1 572 ? 19.656 42.812 19.531 1 95.88 572 SER A CA 1
ATOM 4599 C C . SER A 1 572 ? 18.406 42.156 18.953 1 95.88 572 SER A C 1
ATOM 4601 O O . SER A 1 572 ? 18.125 42.281 17.766 1 95.88 572 SER A O 1
ATOM 4603 N N . VAL A 1 573 ? 17.734 41.438 19.844 1 95.38 573 VAL A N 1
ATOM 4604 C CA . VAL A 1 573 ? 16.5 40.781 19.406 1 95.38 573 VAL A CA 1
ATOM 4605 C C . VAL A 1 573 ? 15.305 41.688 19.672 1 95.38 573 VAL A C 1
ATOM 4607 O O . VAL A 1 573 ? 15.148 42.219 20.766 1 95.38 573 VAL A O 1
ATOM 4610 N N . LEU A 1 574 ? 14.539 41.844 18.719 1 95.12 574 LEU A N 1
ATOM 4611 C CA . LEU A 1 574 ? 13.344 42.656 18.812 1 95.12 574 LEU A CA 1
ATOM 4612 C C . LEU A 1 574 ? 12.148 41.969 18.172 1 95.12 574 LEU A C 1
ATOM 4614 O O . LEU A 1 574 ? 12.32 41.156 17.266 1 95.12 574 LEU A O 1
ATOM 4618 N N . GLN A 1 575 ? 10.977 42.281 18.719 1 93.5 575 GLN A N 1
ATOM 4619 C CA . GLN A 1 575 ? 9.742 41.781 18.109 1 93.5 575 GLN A CA 1
ATOM 4620 C C . GLN A 1 575 ? 9.195 42.812 17.109 1 93.5 575 GLN A C 1
ATOM 4622 O O . GLN A 1 575 ? 9.008 43.969 17.453 1 93.5 575 GLN A O 1
ATOM 4627 N N . LEU A 1 576 ? 9.086 42.344 15.906 1 92 576 LEU A N 1
ATOM 4628 C CA . LEU A 1 576 ? 8.531 43.219 14.883 1 92 576 LEU A CA 1
ATOM 4629 C C . LEU A 1 576 ? 7.23 42.656 14.32 1 92 576 LEU A C 1
ATOM 4631 O O . LEU A 1 576 ? 6.973 41.438 14.453 1 92 576 LEU A O 1
ATOM 4635 N N . SER A 1 577 ? 6.387 43.562 13.836 1 83.88 577 SER A N 1
ATOM 4636 C CA . SER A 1 577 ? 5.16 43.125 13.188 1 83.88 577 SER A CA 1
ATOM 4637 C C . SER A 1 577 ? 5.438 42.594 11.789 1 83.88 577 SER A C 1
ATOM 4639 O O . SER A 1 577 ? 6.531 42.781 11.25 1 83.88 577 SER A O 1
ATOM 4641 N N . ASP A 1 578 ? 4.512 41.812 11.242 1 76.81 578 ASP A N 1
ATOM 4642 C CA . ASP A 1 578 ? 4.648 41.312 9.875 1 76.81 578 ASP A CA 1
ATOM 4643 C C . ASP A 1 578 ? 4.637 42.438 8.867 1 76.81 578 ASP A C 1
ATOM 4645 O O . ASP A 1 578 ? 4.066 43.5 9.133 1 76.81 578 ASP A O 1
ATOM 4649 N N . VAL A 1 579 ? 5.668 42.312 7.781 1 62.34 579 VAL A N 1
ATOM 4650 C CA . VAL A 1 579 ? 5.863 43.344 6.789 1 62.34 579 VAL A CA 1
ATOM 4651 C C . VAL A 1 579 ? 4.617 43.5 5.918 1 62.34 579 VAL A C 1
ATOM 4653 O O . VAL A 1 579 ? 4.043 42.469 5.492 1 62.34 579 VAL A O 1
ATOM 4656 N N . THR A 1 580 ? 3.951 44.562 5.98 1 55.56 580 THR A N 1
ATOM 4657 C CA . THR A 1 580 ? 2.877 44.812 5.027 1 55.56 580 THR A CA 1
ATOM 4658 C C . THR A 1 580 ? 3.43 44.938 3.609 1 55.56 580 THR A C 1
ATOM 4660 O O . THR A 1 580 ? 4.621 45.188 3.418 1 55.56 580 THR A O 1
ATOM 4663 N N . GLU A 1 581 ? 2.824 44.531 2.496 1 47.94 581 GLU A N 1
ATOM 4664 C CA . GLU A 1 581 ? 3.211 44.625 1.092 1 47.94 581 GLU A CA 1
ATOM 4665 C C . GLU A 1 581 ? 3.947 45.906 0.807 1 47.94 581 GLU A C 1
ATOM 4667 O O . GLU A 1 581 ? 4.867 45.938 -0.013 1 47.94 581 GLU A O 1
ATOM 4672 N N . SER A 1 582 ? 3.541 47.031 1.24 1 44.59 582 SER A N 1
ATOM 4673 C CA . SER A 1 582 ? 4.215 48.281 0.904 1 44.59 582 SER A CA 1
ATOM 4674 C C . SER A 1 582 ? 5.664 48.281 1.369 1 44.59 582 SER A C 1
ATOM 4676 O O . SER A 1 582 ? 6.516 48.938 0.782 1 44.59 582 SER A O 1
ATOM 4678 N N . ASP A 1 583 ? 6.051 47.625 2.254 1 46.22 583 ASP A N 1
ATOM 4679 C CA . ASP A 1 583 ? 7.379 47.562 2.859 1 46.22 583 ASP A CA 1
ATOM 4680 C C . ASP A 1 583 ? 8.273 46.562 2.131 1 46.22 583 ASP A C 1
ATOM 4682 O O . ASP A 1 583 ? 9.5 46.625 2.238 1 46.22 583 ASP A O 1
ATOM 4686 N N . GLU A 1 584 ? 7.82 45.562 1.58 1 44.12 584 GLU A N 1
ATOM 4687 C CA . GLU A 1 584 ? 8.609 44.562 0.884 1 44.12 584 GLU A CA 1
ATOM 4688 C C . GLU A 1 584 ? 9.273 45.125 -0.361 1 44.12 584 GLU A C 1
ATOM 4690 O O . GLU A 1 584 ? 10.312 44.656 -0.797 1 44.12 584 GLU A O 1
ATOM 4695 N N . LYS A 1 585 ? 8.727 46 -1.017 1 44.59 585 LYS A N 1
ATOM 4696 C CA . LYS A 1 585 ? 9.367 46.594 -2.191 1 44.59 585 LYS A CA 1
ATOM 4697 C C . LYS A 1 585 ? 10.586 47.438 -1.799 1 44.59 585 LYS A C 1
ATOM 4699 O O . LYS A 1 585 ? 11.438 47.719 -2.639 1 44.59 585 LYS A O 1
ATOM 4704 N N . CYS A 1 586 ? 10.469 48.125 -0.784 1 35.5 586 CYS A N 1
ATOM 4705 C CA . CYS A 1 586 ? 11.594 49 -0.442 1 35.5 586 CYS A CA 1
ATOM 4706 C C . CYS A 1 586 ? 12.805 48.188 -0.025 1 35.5 586 CYS A C 1
ATOM 4708 O O . CYS A 1 586 ? 13.93 48.688 -0.036 1 35.5 586 CYS A O 1
ATOM 4710 N N . SER A 1 587 ? 12.664 47.062 0.638 1 41.59 587 SER A N 1
ATOM 4711 C CA . SER A 1 587 ? 13.82 46.344 1.148 1 41.59 587 SER A CA 1
ATOM 4712 C C . SER A 1 587 ? 14.641 45.75 0.013 1 41.59 587 SER A C 1
ATOM 4714 O O . SER A 1 587 ? 15.789 45.344 0.211 1 41.59 587 SER A O 1
ATOM 4716 N N . LYS A 1 588 ? 14.125 45.375 -0.961 1 41.81 588 LYS A N 1
ATOM 4717 C CA . LYS A 1 588 ? 14.906 44.906 -2.104 1 41.81 588 LYS A CA 1
ATOM 4718 C C . LYS A 1 588 ? 15.734 46.062 -2.691 1 41.81 588 LYS A C 1
ATOM 4720 O O . LYS A 1 588 ? 16.828 45.812 -3.209 1 41.81 588 LYS A O 1
ATOM 4725 N N . VAL A 1 589 ? 15.156 47.25 -2.883 1 36.91 589 VAL A N 1
ATOM 4726 C CA . VAL A 1 589 ? 15.789 48.312 -3.627 1 36.91 589 VAL A CA 1
ATOM 4727 C C . VAL A 1 589 ? 16.969 48.875 -2.834 1 36.91 589 VAL A C 1
ATOM 4729 O O . VAL A 1 589 ? 18.031 49.156 -3.402 1 36.91 589 VAL A O 1
ATOM 4732 N N . HIS A 1 590 ? 16.734 49.156 -1.583 1 37 590 HIS A N 1
ATOM 4733 C CA . HIS A 1 590 ? 17.797 49.844 -0.876 1 37 590 HIS A CA 1
ATOM 4734 C C . HIS A 1 590 ? 18.953 48.875 -0.566 1 37 590 HIS A C 1
ATOM 4736 O O . HIS A 1 590 ? 20.062 49.312 -0.234 1 37 590 HIS A O 1
ATOM 4742 N N . ALA A 1 591 ? 18.688 47.656 -0.412 1 36.09 591 ALA A N 1
ATOM 4743 C CA . ALA A 1 591 ? 19.812 46.75 -0.223 1 36.09 591 ALA A CA 1
ATOM 4744 C C . ALA A 1 591 ? 20.688 46.688 -1.481 1 36.09 591 ALA A C 1
ATOM 4746 O O . ALA A 1 591 ? 21.906 46.531 -1.397 1 36.09 591 ALA A O 1
ATOM 4747 N N . LEU A 1 592 ? 20.141 46.781 -2.764 1 34.03 592 LEU A N 1
ATOM 4748 C CA . LEU A 1 592 ? 20.953 46.625 -3.967 1 34.03 592 LEU A CA 1
ATOM 4749 C C . LEU A 1 592 ? 21.688 47.938 -4.289 1 34.03 592 LEU A C 1
ATOM 4751 O O . LEU A 1 592 ? 22.703 47.906 -4.984 1 34.03 592 LEU A O 1
ATOM 4755 N N . LYS A 1 593 ? 20.922 49.094 -4.328 1 36.28 593 LYS A N 1
ATOM 4756 C CA . LYS A 1 593 ? 21.609 50.219 -4.957 1 36.28 593 LYS A CA 1
ATOM 4757 C C . LYS A 1 593 ? 22.844 50.625 -4.156 1 36.28 593 LYS A C 1
ATOM 4759 O O . LYS A 1 593 ? 23.688 51.375 -4.645 1 36.28 593 LYS A O 1
ATOM 4764 N N . LYS A 1 594 ? 22.641 50.781 -2.857 1 35.69 594 LYS A N 1
ATOM 4765 C CA . LYS A 1 594 ? 23.734 51.531 -2.246 1 35.69 594 LYS A CA 1
ATOM 4766 C C . LYS A 1 594 ? 25 50.688 -2.162 1 35.69 594 LYS A C 1
ATOM 4768 O O . LYS A 1 594 ? 25.984 51.094 -1.536 1 35.69 594 LYS A O 1
ATOM 4773 N N . VAL A 1 595 ? 24.891 49.344 -2.473 1 31.16 595 VAL A N 1
ATOM 4774 C CA . VAL A 1 595 ? 26.219 48.75 -2.605 1 31.16 595 VAL A CA 1
ATOM 4775 C C . VAL A 1 595 ? 26.844 49.156 -3.932 1 31.16 595 VAL A C 1
ATOM 4777 O O . VAL A 1 595 ? 27.938 48.688 -4.285 1 31.16 595 VAL A O 1
ATOM 4780 N N . GLN A 1 596 ? 26.141 49.844 -4.859 1 24.78 596 GLN A N 1
ATOM 4781 C CA . GLN A 1 596 ? 26.969 50.375 -5.93 1 24.78 596 GLN A CA 1
ATOM 4782 C C . GLN A 1 596 ? 27.672 51.656 -5.488 1 24.78 596 GLN A C 1
ATOM 4784 O O . GLN A 1 596 ? 27.047 52.531 -4.855 1 24.78 596 GLN A O 1
ATOM 4789 N N . MET B 1 1 ? -24.297 24.234 -11.656 1 49.78 1 MET B N 1
ATOM 4790 C CA . MET B 1 1 ? -24 24.219 -10.227 1 49.78 1 MET B CA 1
ATOM 4791 C C . MET B 1 1 ? -23.203 22.969 -9.852 1 49.78 1 MET B C 1
ATOM 4793 O O . MET B 1 1 ? -23.625 21.844 -10.141 1 49.78 1 MET B O 1
ATOM 4797 N N . SER B 1 2 ? -21.922 23.031 -9.617 1 66.38 2 SER B N 1
ATOM 4798 C CA . SER B 1 2 ? -20.969 21.938 -9.5 1 66.38 2 SER B CA 1
ATOM 4799 C C . SER B 1 2 ? -21.25 21.078 -8.266 1 66.38 2 SER B C 1
ATOM 4801 O O . SER B 1 2 ? -21.516 21.625 -7.184 1 66.38 2 SER B O 1
ATOM 4803 N N . TYR B 1 3 ? -21.844 19.844 -8.547 1 78.62 3 TYR B N 1
ATOM 4804 C CA . TYR B 1 3 ? -22.109 18.922 -7.441 1 78.62 3 TYR B CA 1
ATOM 4805 C C . TYR B 1 3 ? -20.875 18.078 -7.148 1 78.62 3 TYR B C 1
ATOM 4807 O O . TYR B 1 3 ? -20.078 17.781 -8.047 1 78.62 3 TYR B O 1
ATOM 4815 N N . PHE B 1 4 ? -20.672 17.984 -5.816 1 87.38 4 PHE B N 1
ATOM 4816 C CA . PHE B 1 4 ? -19.625 17.094 -5.324 1 87.38 4 PHE B CA 1
ATOM 4817 C C . PHE B 1 4 ? -20.234 15.891 -4.617 1 87.38 4 PHE B C 1
ATOM 4819 O O . PHE B 1 4 ? -21.219 16.016 -3.887 1 87.38 4 PHE B O 1
ATOM 4826 N N . LEU B 1 5 ? -19.781 14.656 -5.109 1 91.19 5 LEU B N 1
ATOM 4827 C CA . LEU B 1 5 ? -20.219 13.445 -4.441 1 91.19 5 LEU B CA 1
ATOM 4828 C C . LEU B 1 5 ? -19.203 12.992 -3.398 1 91.19 5 LEU B C 1
ATOM 4830 O O . LEU B 1 5 ? -18.016 12.805 -3.715 1 91.19 5 LEU B O 1
ATOM 4834 N N . ALA B 1 6 ? -19.703 12.93 -2.146 1 93.31 6 ALA B N 1
ATOM 4835 C CA . ALA B 1 6 ? -18.828 12.484 -1.057 1 93.31 6 ALA B CA 1
ATOM 4836 C C . ALA B 1 6 ? -19.234 11.094 -0.575 1 93.31 6 ALA B C 1
ATOM 4838 O O . ALA B 1 6 ? -20.422 10.812 -0.393 1 93.31 6 ALA B O 1
ATOM 4839 N N . TYR B 1 7 ? -18.281 10.242 -0.462 1 94.31 7 TYR B N 1
ATOM 4840 C CA . TYR B 1 7 ? -18.516 8.859 -0.083 1 94.31 7 TYR B CA 1
ATOM 4841 C C . TYR B 1 7 ? -18.172 8.625 1.385 1 94.31 7 TYR B C 1
ATOM 4843 O O . TYR B 1 7 ? -17.125 9.07 1.864 1 94.31 7 TYR B O 1
ATOM 4851 N N . CYS B 1 8 ? -19.031 7.977 2.047 1 94.38 8 CYS B N 1
ATOM 4852 C CA . CYS B 1 8 ? -18.781 7.602 3.434 1 94.38 8 CYS B CA 1
ATOM 4853 C C . CYS B 1 8 ? -18.453 6.121 3.547 1 94.38 8 CYS B C 1
ATOM 4855 O O . CYS B 1 8 ? -19.344 5.273 3.547 1 94.38 8 CYS B O 1
ATOM 4857 N N . LYS B 1 9 ? -17.25 5.789 3.801 1 90.38 9 LYS B N 1
ATOM 4858 C CA . LYS B 1 9 ? -16.734 4.418 3.805 1 90.38 9 LYS B CA 1
ATOM 4859 C C . LYS B 1 9 ? -17.328 3.617 4.965 1 90.38 9 LYS B C 1
ATOM 4861 O O . LYS B 1 9 ? -17.547 2.41 4.844 1 90.38 9 LYS B O 1
ATOM 4866 N N . SER B 1 10 ? -17.609 4.242 6.039 1 93.19 10 SER B N 1
ATOM 4867 C CA . SER B 1 10 ? -18.031 3.549 7.25 1 93.19 10 SER B CA 1
ATOM 4868 C C . SER B 1 10 ? -19.547 3.326 7.266 1 93.19 10 SER B C 1
ATOM 4870 O O . SER B 1 10 ? -20.062 2.564 8.094 1 93.19 10 SER B O 1
ATOM 4872 N N . HIS B 1 11 ? -20.266 3.898 6.387 1 95.56 11 HIS B N 1
ATOM 4873 C CA . HIS B 1 11 ? -21.719 3.873 6.418 1 95.56 11 HIS B CA 1
ATOM 4874 C C . HIS B 1 11 ? -22.25 2.447 6.293 1 95.56 11 HIS B C 1
ATOM 4876 O O . HIS B 1 11 ? -23.094 2.018 7.094 1 95.56 11 HIS B O 1
ATOM 4882 N N . ARG B 1 12 ? -21.844 1.701 5.336 1 94.81 12 ARG B N 1
ATOM 4883 C CA . ARG B 1 12 ? -22.297 0.336 5.102 1 94.81 12 ARG B CA 1
ATOM 4884 C C . ARG B 1 12 ? -22.062 -0.54 6.328 1 94.81 12 ARG B C 1
ATOM 4886 O O . ARG B 1 12 ? -22.938 -1.3 6.734 1 94.81 12 ARG B O 1
ATOM 4893 N N . GLY B 1 13 ? -20.875 -0.414 6.805 1 94.31 13 GLY B N 1
ATOM 4894 C CA . GLY B 1 13 ? -20.562 -1.175 8 1 94.31 13 GLY B CA 1
ATOM 4895 C C . GLY B 1 13 ? -21.469 -0.848 9.172 1 94.31 13 GLY B C 1
ATOM 4896 O O . GLY B 1 13 ? -21.922 -1.748 9.875 1 94.31 13 GLY B O 1
ATOM 4897 N N . THR B 1 14 ? -21.75 0.386 9.391 1 95.31 14 THR B N 1
ATOM 4898 C CA . THR B 1 14 ? -22.625 0.825 10.477 1 95.31 14 THR B CA 1
ATOM 4899 C C . THR B 1 14 ? -24.031 0.276 10.289 1 95.31 14 THR B C 1
ATOM 4901 O O . THR B 1 14 ? -24.656 -0.163 11.258 1 95.31 14 THR B O 1
ATOM 4904 N N . VAL B 1 15 ? -24.438 0.295 9.078 1 96.31 15 VAL B N 1
ATOM 4905 C CA . VAL B 1 15 ? -25.766 -0.205 8.773 1 96.31 15 VAL B CA 1
ATOM 4906 C C . VAL B 1 15 ? -25.859 -1.686 9.141 1 96.31 15 VAL B C 1
ATOM 4908 O O . VAL B 1 15 ? -26.828 -2.119 9.766 1 96.31 15 VAL B O 1
ATOM 4911 N N . PHE B 1 16 ? -24.938 -2.457 8.789 1 96.62 16 PHE B N 1
ATOM 4912 C CA . PHE B 1 16 ? -24.938 -3.887 9.07 1 96.62 16 PHE B CA 1
ATOM 4913 C C . PHE B 1 16 ? -24.891 -4.141 10.57 1 96.62 16 PHE B C 1
ATOM 4915 O O . PHE B 1 16 ? -25.562 -5.035 11.078 1 96.62 16 PHE B O 1
ATOM 4922 N N . THR B 1 17 ? -24.109 -3.328 11.266 1 96.19 17 THR B N 1
ATOM 4923 C CA . THR B 1 17 ? -24.047 -3.447 12.719 1 96.19 17 THR B CA 1
ATOM 4924 C C . THR B 1 17 ? -25.422 -3.195 13.336 1 96.19 17 THR B C 1
ATOM 4926 O O . THR B 1 17 ? -25.844 -3.92 14.242 1 96.19 17 THR B O 1
ATOM 4929 N N . GLN B 1 18 ? -26.031 -2.252 12.812 1 96.06 18 GLN B N 1
ATOM 4930 C CA . GLN B 1 18 ? -27.359 -1.921 13.328 1 96.06 18 GLN B CA 1
ATOM 4931 C C . GLN B 1 18 ? -28.375 -3.012 12.984 1 96.06 18 GLN B C 1
ATOM 4933 O O . GLN B 1 18 ? -29.25 -3.328 13.789 1 96.06 18 GLN B O 1
ATOM 4938 N N . TYR B 1 19 ? -28.281 -3.57 11.805 1 97 19 TYR B N 1
ATOM 4939 C CA . TYR B 1 19 ? -29.141 -4.684 11.438 1 97 19 TYR B CA 1
ATOM 4940 C C . TYR B 1 19 ? -28.969 -5.855 12.398 1 97 19 TYR B C 1
ATOM 4942 O O . TYR B 1 19 ? -29.938 -6.523 12.766 1 97 19 TYR B O 1
ATOM 4950 N N . GLN B 1 20 ? -27.734 -6.141 12.742 1 96.5 20 GLN B N 1
ATOM 4951 C CA . GLN B 1 20 ? -27.453 -7.199 13.703 1 96.5 20 GLN B CA 1
ATOM 4952 C C . GLN B 1 20 ? -28.141 -6.93 15.039 1 96.5 20 GLN B C 1
ATOM 4954 O O . GLN B 1 20 ? -28.734 -7.832 15.633 1 96.5 20 GLN B O 1
ATOM 4959 N N . MET B 1 21 ? -28.094 -5.699 15.445 1 96.12 21 MET B N 1
ATOM 4960 C CA . MET B 1 21 ? -28.719 -5.316 16.703 1 96.12 21 MET B CA 1
ATOM 4961 C C . MET B 1 21 ? -30.25 -5.438 16.625 1 96.12 21 MET B C 1
ATOM 4963 O O . MET B 1 21 ? -30.875 -5.961 17.547 1 96.12 21 MET B O 1
ATOM 4967 N N . LEU B 1 22 ? -30.75 -4.965 15.5 1 95.44 22 LEU B N 1
ATOM 4968 C CA . LEU B 1 22 ? -32.188 -5.066 15.305 1 95.44 22 LEU B CA 1
ATOM 4969 C C . LEU B 1 22 ? -32.656 -6.52 15.352 1 95.44 22 LEU B C 1
ATOM 4971 O O . LEU B 1 22 ? -33.688 -6.832 15.969 1 95.44 22 LEU B O 1
ATOM 4975 N N . ARG B 1 23 ? -31.906 -7.391 14.711 1 95.81 23 ARG B N 1
ATOM 4976 C CA . ARG B 1 23 ? -32.281 -8.805 14.688 1 95.81 23 ARG B CA 1
ATOM 4977 C C . ARG B 1 23 ? -32.156 -9.422 16.078 1 95.81 23 ARG B C 1
ATOM 4979 O O . ARG B 1 23 ? -33.062 -10.18 16.5 1 95.81 23 ARG B O 1
ATOM 4986 N N . ALA B 1 24 ? -31.094 -9.109 16.781 1 95.25 24 ALA B N 1
ATOM 4987 C CA . ALA B 1 24 ? -30.875 -9.633 18.141 1 95.25 24 ALA B CA 1
ATOM 4988 C C . ALA B 1 24 ? -32.031 -9.242 19.062 1 95.25 24 ALA B C 1
ATOM 4990 O O . ALA B 1 24 ? -32.438 -10.031 19.922 1 95.25 24 ALA B O 1
ATOM 4991 N N . GLU B 1 25 ? -32.594 -8.07 18.812 1 93.75 25 GLU B N 1
ATOM 4992 C CA . GLU B 1 25 ? -33.688 -7.57 19.656 1 93.75 25 GLU B CA 1
ATOM 4993 C C . GLU B 1 25 ? -35.031 -7.891 19.047 1 93.75 25 GLU B C 1
ATOM 4995 O O . GLU B 1 25 ? -36.062 -7.504 19.609 1 93.75 25 GLU B O 1
ATOM 5000 N N . ARG B 1 26 ? -35.031 -8.57 17.891 1 93.38 26 ARG B N 1
ATOM 5001 C CA . ARG B 1 26 ? -36.25 -8.945 17.172 1 93.38 26 ARG B CA 1
ATOM 5002 C C . ARG B 1 26 ? -37.094 -7.711 16.828 1 93.38 26 ARG B C 1
ATOM 5004 O O . ARG B 1 26 ? -38.312 -7.734 16.953 1 93.38 26 ARG B O 1
ATOM 5011 N N . GLN B 1 27 ? -36.344 -6.617 16.594 1 92.5 27 GLN B N 1
ATOM 5012 C CA . GLN B 1 27 ? -37 -5.375 16.219 1 92.5 27 GLN B CA 1
ATOM 5013 C C . GLN B 1 27 ? -37.156 -5.277 14.703 1 92.5 27 GLN B C 1
ATOM 5015 O O . GLN B 1 27 ? -36.219 -5.57 13.953 1 92.5 27 GLN B O 1
ATOM 5020 N N . LEU B 1 28 ? -38.344 -4.965 14.242 1 91.94 28 LEU B N 1
ATOM 5021 C CA . LEU B 1 28 ? -38.688 -4.73 12.844 1 91.94 28 LEU B CA 1
ATOM 5022 C C . LEU B 1 28 ? -38.5 -5.996 12.016 1 91.94 28 LEU B C 1
ATOM 5024 O O . LEU B 1 28 ? -38.375 -5.926 10.797 1 91.94 28 LEU B O 1
ATOM 5028 N N . CYS B 1 29 ? -38.312 -7.133 12.68 1 94 29 CYS B N 1
ATOM 5029 C CA . CYS B 1 29 ? -38.281 -8.383 11.938 1 94 29 CYS B CA 1
ATOM 5030 C C . CYS B 1 29 ? -39.656 -8.719 11.383 1 94 29 CYS B C 1
ATOM 5032 O O . CYS B 1 29 ? -40.625 -8.891 12.148 1 94 29 CYS B O 1
ATOM 5034 N N . ASP B 1 30 ? -39.75 -8.852 10.141 1 92.06 30 ASP B N 1
ATOM 5035 C CA . ASP B 1 30 ? -41.062 -9 9.523 1 92.06 30 ASP B CA 1
ATOM 5036 C C . ASP B 1 30 ? -41.25 -10.398 8.945 1 92.06 30 ASP B C 1
ATOM 5038 O O . ASP B 1 30 ? -42.25 -10.664 8.273 1 92.06 30 ASP B O 1
ATOM 5042 N N . VAL B 1 31 ? -40.344 -11.297 9.18 1 94.25 31 VAL B N 1
ATOM 5043 C CA . VAL B 1 31 ? -40.469 -12.688 8.75 1 94.25 31 VAL B CA 1
ATOM 5044 C C . VAL B 1 31 ? -39.781 -13.609 9.75 1 94.25 31 VAL B C 1
ATOM 5046 O O . VAL B 1 31 ? -38.781 -13.227 10.367 1 94.25 31 VAL B O 1
ATOM 5049 N N . SER B 1 32 ? -40.312 -14.758 9.93 1 96.38 32 SER B N 1
ATOM 5050 C CA . SER B 1 32 ? -39.719 -15.828 10.734 1 96.38 32 SER B CA 1
ATOM 5051 C C . SER B 1 32 ? -39.5 -17.094 9.906 1 96.38 32 SER B C 1
ATOM 5053 O O . SER B 1 32 ? -40.469 -17.641 9.359 1 96.38 32 SER B O 1
ATOM 5055 N N . LEU B 1 33 ? -38.312 -17.531 9.766 1 96.56 33 LEU B N 1
ATOM 5056 C CA . LEU B 1 33 ? -37.969 -18.766 9.047 1 96.56 33 LEU B CA 1
ATOM 5057 C C . LEU B 1 33 ? -37.969 -19.953 9.992 1 96.56 33 LEU B C 1
ATOM 5059 O O . LEU B 1 33 ? -37.344 -19.906 11.055 1 96.56 33 LEU B O 1
ATOM 5063 N N . ILE B 1 34 ? -38.625 -20.969 9.641 1 97.12 34 ILE B N 1
ATOM 5064 C CA . ILE B 1 34 ? -38.75 -22.156 10.492 1 97.12 34 ILE B CA 1
ATOM 5065 C C . ILE B 1 34 ? -38.062 -23.344 9.82 1 97.12 34 ILE B C 1
ATOM 5067 O O . ILE B 1 34 ? -38.406 -23.719 8.695 1 97.12 34 ILE B O 1
ATOM 5071 N N . VAL B 1 35 ? -37.094 -23.922 10.469 1 96.62 35 VAL B N 1
ATOM 5072 C CA . VAL B 1 35 ? -36.375 -25.094 10 1 96.62 35 VAL B CA 1
ATOM 5073 C C . VAL B 1 35 ? -36.188 -26.078 11.156 1 96.62 35 VAL B C 1
ATOM 5075 O O . VAL B 1 35 ? -35.656 -25.703 12.203 1 96.62 35 VAL B O 1
ATOM 5078 N N . ASP B 1 36 ? -36.531 -27.312 11.031 1 92.88 36 ASP B N 1
ATOM 5079 C CA . ASP B 1 36 ? -36.312 -28.359 12.031 1 92.88 36 ASP B CA 1
ATOM 5080 C C . ASP B 1 36 ? -36.875 -27.938 13.383 1 92.88 36 ASP B C 1
ATOM 5082 O O . ASP B 1 36 ? -36.219 -28.094 14.414 1 92.88 36 ASP B O 1
ATOM 5086 N N . GLY B 1 37 ? -37.969 -27.141 13.406 1 92.38 37 GLY B N 1
ATOM 5087 C CA . GLY B 1 37 ? -38.625 -26.719 14.641 1 92.38 37 GLY B CA 1
ATOM 5088 C C . GLY B 1 37 ? -38 -25.469 15.234 1 92.38 37 GLY B C 1
ATOM 5089 O O . GLY B 1 37 ? -38.469 -24.938 16.234 1 92.38 37 GLY B O 1
ATOM 5090 N N . ASN B 1 38 ? -36.875 -24.984 14.656 1 96.38 38 ASN B N 1
ATOM 5091 C CA . ASN B 1 38 ? -36.25 -23.75 15.117 1 96.38 38 ASN B CA 1
ATOM 5092 C C . ASN B 1 38 ? -36.75 -22.531 14.344 1 96.38 38 ASN B C 1
ATOM 5094 O O . ASN B 1 38 ? -36.969 -22.609 13.133 1 96.38 38 ASN B O 1
ATOM 5098 N N . GLU B 1 39 ? -36.906 -21.453 15.055 1 96.62 39 GLU B N 1
ATOM 5099 C CA . GLU B 1 39 ? -37.375 -20.219 14.445 1 96.62 39 GLU B CA 1
ATOM 5100 C C . GLU B 1 39 ? -36.25 -19.203 14.336 1 96.62 39 GLU B C 1
ATOM 5102 O O . GLU B 1 39 ? -35.531 -18.953 15.305 1 96.62 39 GLU B O 1
ATOM 5107 N N . PHE B 1 40 ? -36.094 -18.578 13.172 1 97.56 40 PHE B N 1
ATOM 5108 C CA . PHE B 1 40 ? -35.094 -17.562 12.898 1 97.56 40 PHE B CA 1
ATOM 5109 C C . PHE B 1 40 ? -35.719 -16.281 12.391 1 97.56 40 PHE B C 1
ATOM 5111 O O . PHE B 1 40 ? -36.094 -16.188 11.219 1 97.56 40 PHE B O 1
ATOM 5118 N N . PRO B 1 41 ? -35.875 -15.336 13.289 1 97 41 PRO B N 1
ATOM 5119 C CA . PRO B 1 41 ? -36.406 -14.047 12.82 1 97 41 PRO B CA 1
ATOM 5120 C C . PRO B 1 41 ? -35.469 -13.328 11.875 1 97 41 PRO B C 1
ATOM 5122 O O . PRO B 1 41 ? -34.25 -13.406 12.047 1 97 41 PRO B O 1
ATOM 5125 N N . ALA B 1 42 ? -35.906 -12.672 10.852 1 97.25 42 ALA B N 1
ATOM 5126 C CA . ALA B 1 42 ? -35.094 -11.961 9.875 1 97.25 42 ALA B CA 1
ATOM 5127 C C . ALA B 1 42 ? -35.875 -10.805 9.242 1 97.25 42 ALA B C 1
ATOM 5129 O O . ALA B 1 42 ? -37.031 -10.586 9.555 1 97.25 42 ALA B O 1
ATOM 5130 N N . HIS B 1 43 ? -35.25 -9.977 8.547 1 95.94 43 HIS B N 1
ATOM 5131 C CA . HIS B 1 43 ? -35.844 -8.867 7.797 1 95.94 43 HIS B CA 1
ATOM 5132 C C . HIS B 1 43 ? -36 -9.234 6.324 1 95.94 43 HIS B C 1
ATOM 5134 O O . HIS B 1 43 ? -35.031 -9.555 5.645 1 95.94 43 HIS B O 1
ATOM 5140 N N . LYS B 1 44 ? -37.188 -9.148 5.777 1 95.12 44 LYS B N 1
ATOM 5141 C CA . LYS B 1 44 ? -37.5 -9.578 4.418 1 95.12 44 LYS B CA 1
ATOM 5142 C C . LYS B 1 44 ? -36.625 -8.852 3.395 1 95.12 44 LYS B C 1
ATOM 5144 O O . LYS B 1 44 ? -36.094 -9.469 2.484 1 95.12 44 LYS B O 1
ATOM 5149 N N . SER B 1 45 ? -36.562 -7.547 3.574 1 94.88 45 SER B N 1
ATOM 5150 C CA . SER B 1 45 ? -35.844 -6.75 2.592 1 94.88 45 SER B CA 1
ATOM 5151 C C . SER B 1 45 ? -34.344 -7.125 2.566 1 94.88 45 SER B C 1
ATOM 5153 O O . SER B 1 45 ? -33.75 -7.254 1.493 1 94.88 45 SER B O 1
ATOM 5155 N N . LEU B 1 46 ? -33.75 -7.332 3.764 1 96.94 46 LEU B N 1
ATOM 5156 C CA . LEU B 1 46 ? -32.344 -7.723 3.814 1 96.94 46 LEU B CA 1
ATOM 5157 C C . LEU B 1 46 ? -32.125 -9.109 3.201 1 96.94 46 LEU B C 1
ATOM 5159 O O . LEU B 1 46 ? -31.172 -9.328 2.469 1 96.94 46 LEU B O 1
ATOM 5163 N N . LEU B 1 47 ? -33.031 -10.023 3.527 1 96.88 47 LEU B N 1
ATOM 5164 C CA . LEU B 1 47 ? -32.969 -11.352 2.939 1 96.88 47 LEU B CA 1
ATOM 5165 C C . LEU B 1 47 ? -33.062 -11.281 1.42 1 96.88 47 LEU B C 1
ATOM 5167 O O . LEU B 1 47 ? -32.281 -11.938 0.714 1 96.88 47 LEU B O 1
ATOM 5171 N N . ALA B 1 48 ? -34 -10.469 0.926 1 95.69 48 ALA B N 1
ATOM 5172 C CA . ALA B 1 48 ? -34.219 -10.336 -0.512 1 95.69 48 ALA B CA 1
ATOM 5173 C C . ALA B 1 48 ? -33 -9.734 -1.198 1 95.69 48 ALA B C 1
ATOM 5175 O O . ALA B 1 48 ? -32.75 -10.023 -2.367 1 95.69 48 ALA B O 1
ATOM 5176 N N . CYS B 1 49 ? -32.25 -8.914 -0.474 1 96.44 49 CYS B N 1
ATOM 5177 C CA . CYS B 1 49 ? -31.078 -8.273 -1.042 1 96.44 49 CYS B CA 1
ATOM 5178 C C . CYS B 1 49 ? -29.906 -9.234 -1.096 1 96.44 49 CYS B C 1
ATOM 5180 O O . CYS B 1 49 ? -28.969 -9.039 -1.869 1 96.44 49 CYS B O 1
ATOM 5182 N N . SER B 1 50 ? -29.875 -10.289 -0.313 1 96.5 50 SER B N 1
ATOM 5183 C CA . SER B 1 50 ? -28.719 -11.156 -0.171 1 96.5 50 SER B CA 1
ATOM 5184 C C . SER B 1 50 ? -28.969 -12.523 -0.793 1 96.5 50 SER B C 1
ATOM 5186 O O . SER B 1 50 ? -28.031 -13.305 -0.991 1 96.5 50 SER B O 1
ATOM 5188 N N . SER B 1 51 ? -30.203 -12.867 -1.064 1 96.88 51 SER B N 1
ATOM 5189 C CA . SER B 1 51 ? -30.594 -14.195 -1.531 1 96.88 51 SER B CA 1
ATOM 5190 C C . SER B 1 51 ? -31.562 -14.102 -2.705 1 96.88 51 SER B C 1
ATOM 5192 O O . SER B 1 51 ? -32.625 -13.5 -2.586 1 96.88 51 SER B O 1
ATOM 5194 N N . ASP B 1 52 ? -31.266 -14.773 -3.777 1 95.06 52 ASP B N 1
ATOM 5195 C CA . ASP B 1 52 ? -32.156 -14.781 -4.938 1 95.06 52 ASP B CA 1
ATOM 5196 C C . ASP B 1 52 ? -33.438 -15.578 -4.652 1 95.06 52 ASP B C 1
ATOM 5198 O O . ASP B 1 52 ? -34.5 -15.266 -5.188 1 95.06 52 ASP B O 1
ATOM 5202 N N . TYR B 1 53 ? -33.281 -16.594 -3.854 1 95.06 53 TYR B N 1
ATOM 5203 C CA . TYR B 1 53 ? -34.438 -17.391 -3.447 1 95.06 53 TYR B CA 1
ATOM 5204 C C . TYR B 1 53 ? -35.469 -16.531 -2.738 1 95.06 53 TYR B C 1
ATOM 5206 O O . TYR B 1 53 ? -36.656 -16.516 -3.129 1 95.06 53 TYR B O 1
ATOM 5214 N N . PHE B 1 54 ? -35.062 -15.75 -1.769 1 94.75 54 PHE B N 1
ATOM 5215 C CA . PHE B 1 54 ? -36 -14.914 -1.006 1 94.75 54 PHE B CA 1
ATOM 5216 C C . PHE B 1 54 ? -36.469 -13.742 -1.847 1 94.75 54 PHE B C 1
ATOM 5218 O O . PHE B 1 54 ? -37.625 -13.289 -1.698 1 94.75 54 PHE B O 1
ATOM 5225 N N . ARG B 1 55 ? -35.562 -13.203 -2.674 1 93.81 55 ARG B N 1
ATOM 5226 C CA . ARG B 1 55 ? -35.969 -12.109 -3.559 1 93.81 55 ARG B CA 1
ATOM 5227 C C . ARG B 1 55 ? -37.125 -12.531 -4.445 1 93.81 55 ARG B C 1
ATOM 5229 O O . ARG B 1 55 ? -38.094 -11.773 -4.625 1 93.81 55 ARG B O 1
ATOM 5236 N N . ALA B 1 56 ? -37.094 -13.719 -4.984 1 91.38 56 ALA B N 1
ATOM 5237 C CA . ALA B 1 56 ? -38.156 -14.258 -5.816 1 91.38 56 ALA B CA 1
ATOM 5238 C C . ALA B 1 56 ? -39.406 -14.547 -4.988 1 91.38 56 ALA B C 1
ATOM 5240 O O . ALA B 1 56 ? -40.531 -14.281 -5.43 1 91.38 56 ALA B O 1
ATOM 5241 N N . MET B 1 57 ? -39.188 -15.039 -3.83 1 91.12 57 MET B N 1
ATOM 5242 C CA . MET B 1 57 ? -40.281 -15.422 -2.959 1 91.12 57 MET B CA 1
ATOM 5243 C C . MET B 1 57 ? -41.094 -14.195 -2.553 1 91.12 57 MET B C 1
ATOM 5245 O O . MET B 1 57 ? -42.344 -14.242 -2.553 1 91.12 57 MET B O 1
ATOM 5249 N N . PHE B 1 58 ? -40.406 -13.062 -2.242 1 91.25 58 PHE B N 1
ATOM 5250 C CA . PHE B 1 58 ? -41.094 -11.898 -1.673 1 91.25 58 PHE B CA 1
ATOM 5251 C C . PHE B 1 58 ? -41.5 -10.93 -2.768 1 91.25 58 PHE B C 1
ATOM 5253 O O . PHE B 1 58 ? -42.188 -9.938 -2.496 1 91.25 58 PHE B O 1
ATOM 5260 N N . LYS B 1 59 ? -40.844 -10.945 -3.986 1 80 59 LYS B N 1
ATOM 5261 C CA . LYS B 1 59 ? -41.219 -10.07 -5.094 1 80 59 LYS B CA 1
ATOM 5262 C C . LYS B 1 59 ? -42.688 -10.211 -5.438 1 80 59 LYS B C 1
ATOM 5264 O O . LYS B 1 59 ? -43.375 -9.219 -5.68 1 80 59 LYS B O 1
ATOM 5269 N N . ASP B 1 60 ? -43.25 -11.406 -5.637 1 65.69 60 ASP B N 1
ATOM 5270 C CA . ASP B 1 60 ? -44.562 -11.633 -6.223 1 65.69 60 ASP B CA 1
ATOM 5271 C C . ASP B 1 60 ? -45.656 -11.359 -5.207 1 65.69 60 ASP B C 1
ATOM 5273 O O . ASP B 1 60 ? -45.469 -11.57 -4.008 1 65.69 60 ASP B O 1
ATOM 5277 N N . HIS B 1 61 ? -46.375 -10.195 -5.5 1 62.09 61 HIS B N 1
ATOM 5278 C CA . HIS B 1 61 ? -47.594 -9.859 -4.734 1 62.09 61 HIS B CA 1
ATOM 5279 C C . HIS B 1 61 ? -48.438 -11.102 -4.465 1 62.09 61 HIS B C 1
ATOM 5281 O O . HIS B 1 61 ? -49.656 -11.07 -4.652 1 62.09 61 HIS B O 1
ATOM 5287 N N . THR B 1 62 ? -47.688 -12.164 -4.238 1 59.94 62 THR B N 1
ATOM 5288 C CA . THR B 1 62 ? -48.438 -13.367 -3.924 1 59.94 62 THR B CA 1
ATOM 5289 C C . THR B 1 62 ? -48.656 -13.5 -2.418 1 59.94 62 THR B C 1
ATOM 5291 O O . THR B 1 62 ? -48.094 -12.727 -1.639 1 59.94 62 THR B O 1
ATOM 5294 N N . LYS B 1 63 ? -49.531 -14.344 -2.02 1 61.5 63 LYS B N 1
ATOM 5295 C CA . LYS B 1 63 ? -49.875 -14.633 -0.628 1 61.5 63 LYS B CA 1
ATOM 5296 C C . LYS B 1 63 ? -48.594 -14.898 0.196 1 61.5 63 LYS B C 1
ATOM 5298 O O . LYS B 1 63 ? -48.531 -14.492 1.357 1 61.5 63 LYS B O 1
ATOM 5303 N N . GLU B 1 64 ? -47.562 -15.383 -0.475 1 60.5 64 GLU B N 1
ATOM 5304 C CA . GLU B 1 64 ? -46.344 -15.75 0.205 1 60.5 64 GLU B CA 1
ATOM 5305 C C . GLU B 1 64 ? -45.469 -14.523 0.498 1 60.5 64 GLU B C 1
ATOM 5307 O O . GLU B 1 64 ? -44.75 -14.492 1.496 1 60.5 64 GLU B O 1
ATOM 5312 N N . SER B 1 65 ? -45.688 -13.586 -0.373 1 68.31 65 SER B N 1
ATOM 5313 C CA . SER B 1 65 ? -44.906 -12.359 -0.214 1 68.31 65 SER B CA 1
ATOM 5314 C C . SER B 1 65 ? -45.312 -11.617 1.058 1 68.31 65 SER B C 1
ATOM 5316 O O . SER B 1 65 ? -44.469 -10.922 1.655 1 68.31 65 SER B O 1
ATOM 5318 N N . LYS B 1 66 ? -46.469 -11.969 1.499 1 76.31 66 LYS B N 1
ATOM 5319 C CA . LYS B 1 66 ? -46.969 -11.281 2.686 1 76.31 66 LYS B CA 1
ATOM 5320 C C . LYS B 1 66 ? -46.875 -12.172 3.92 1 76.31 66 LYS B C 1
ATOM 5322 O O . LYS B 1 66 ? -47.25 -11.758 5.023 1 76.31 66 LYS B O 1
ATOM 5327 N N . ALA B 1 67 ? -46.344 -13.383 3.699 1 81.75 67 ALA B N 1
ATOM 5328 C CA . ALA B 1 67 ? -46.25 -14.344 4.793 1 81.75 67 ALA B CA 1
ATOM 5329 C C . ALA B 1 67 ? -45.25 -13.875 5.863 1 81.75 67 ALA B C 1
ATOM 5331 O O . ALA B 1 67 ? -44.188 -13.352 5.547 1 81.75 67 ALA B O 1
ATOM 5332 N N . THR B 1 68 ? -45.656 -14.078 7.07 1 89.31 68 THR B N 1
ATOM 5333 C CA . THR B 1 68 ? -44.812 -13.727 8.203 1 89.31 68 THR B CA 1
ATOM 5334 C C . THR B 1 68 ? -44.031 -14.945 8.703 1 89.31 68 THR B C 1
ATOM 5336 O O . THR B 1 68 ? -43.094 -14.82 9.5 1 89.31 68 THR B O 1
ATOM 5339 N N . ILE B 1 69 ? -44.438 -16.125 8.18 1 94.12 69 ILE B N 1
ATOM 5340 C CA . ILE B 1 69 ? -43.781 -17.359 8.547 1 94.12 69 ILE B CA 1
ATOM 5341 C C . ILE B 1 69 ? -43.438 -18.156 7.293 1 94.12 69 ILE B C 1
ATOM 5343 O O . ILE B 1 69 ? -44.312 -18.391 6.449 1 94.12 69 ILE B O 1
ATOM 5347 N N . VAL B 1 70 ? -42.219 -18.547 7.086 1 93.88 70 VAL B N 1
ATOM 5348 C CA . VAL B 1 70 ? -41.75 -19.344 5.949 1 93.88 70 VAL B CA 1
ATOM 5349 C C . VAL B 1 70 ? -41.125 -20.641 6.445 1 93.88 70 VAL B C 1
ATOM 5351 O O . VAL B 1 70 ? -40.188 -20.625 7.262 1 93.88 70 VAL B O 1
ATOM 5354 N N . HIS B 1 71 ? -41.594 -21.781 5.988 1 94.56 71 HIS B N 1
ATOM 5355 C CA . HIS B 1 71 ? -41.031 -23.078 6.344 1 94.56 71 HIS B CA 1
ATOM 5356 C C . HIS B 1 71 ? -40.062 -23.562 5.285 1 94.56 71 HIS B C 1
ATOM 5358 O O . HIS B 1 71 ? -40.406 -23.641 4.102 1 94.56 71 HIS B O 1
ATOM 5364 N N . LEU B 1 72 ? -38.906 -23.812 5.684 1 94.31 72 LEU B N 1
ATOM 5365 C CA . LEU B 1 72 ? -37.875 -24.344 4.805 1 94.31 72 LEU B CA 1
ATOM 5366 C C . LEU B 1 72 ? -37.594 -25.812 5.141 1 94.31 72 LEU B C 1
ATOM 5368 O O . LEU B 1 72 ? -37.188 -26.125 6.262 1 94.31 72 LEU B O 1
ATOM 5372 N N . LYS B 1 73 ? -37.688 -26.781 4.238 1 91.75 73 LYS B N 1
ATOM 5373 C CA . LYS B 1 73 ? -37.594 -28.203 4.531 1 91.75 73 LYS B CA 1
ATOM 5374 C C . LYS B 1 73 ? -36.344 -28.812 3.947 1 91.75 73 LYS B C 1
ATOM 5376 O O . LYS B 1 73 ? -35.906 -29.906 4.355 1 91.75 73 LYS B O 1
ATOM 5381 N N . VAL B 1 74 ? -35.656 -28.266 3.109 1 92.38 74 VAL B N 1
ATOM 5382 C CA . VAL B 1 74 ? -34.594 -28.875 2.344 1 92.38 74 VAL B CA 1
ATOM 5383 C C . VAL B 1 74 ? -33.25 -28.641 3.055 1 92.38 74 VAL B C 1
ATOM 5385 O O . VAL B 1 74 ? -32.312 -29.422 2.883 1 92.38 74 VAL B O 1
ATOM 5388 N N . ILE B 1 75 ? -33.219 -27.594 3.945 1 96.12 75 ILE B N 1
ATOM 5389 C CA . ILE B 1 75 ? -31.922 -27.234 4.539 1 96.12 75 ILE B CA 1
ATOM 5390 C C . ILE B 1 75 ? -31.969 -27.469 6.047 1 96.12 75 ILE B C 1
ATOM 5392 O O . ILE B 1 75 ? -33.062 -27.609 6.629 1 96.12 75 ILE B O 1
ATOM 5396 N N . SER B 1 76 ? -30.797 -27.641 6.652 1 96.69 76 SER B N 1
ATOM 5397 C CA . SER B 1 76 ? -30.688 -27.859 8.086 1 96.69 76 SER B CA 1
ATOM 5398 C C . SER B 1 76 ? -30.688 -26.547 8.859 1 96.69 76 SER B C 1
ATOM 5400 O O . SER B 1 76 ? -30.469 -25.484 8.273 1 96.69 76 SER B O 1
ATOM 5402 N N . ALA B 1 77 ? -30.969 -26.641 10.172 1 97.31 77 ALA B N 1
ATOM 5403 C CA . ALA B 1 77 ? -30.953 -25.469 11.039 1 97.31 77 ALA B CA 1
ATOM 5404 C C . ALA B 1 77 ? -29.547 -24.875 11.125 1 97.31 77 ALA B C 1
ATOM 5406 O O . ALA B 1 77 ? -29.391 -23.641 11.125 1 97.31 77 ALA B O 1
ATOM 5407 N N . THR B 1 78 ? -28.594 -25.766 11.164 1 96.31 78 THR B N 1
ATOM 5408 C CA . THR B 1 78 ? -27.203 -25.312 11.242 1 96.31 78 THR B CA 1
ATOM 5409 C C . THR B 1 78 ? -26.812 -24.562 9.977 1 96.31 78 THR B C 1
ATOM 5411 O O . THR B 1 78 ? -26.203 -23.5 10.047 1 96.31 78 THR B O 1
ATOM 5414 N N . GLY B 1 79 ? -27.125 -25.094 8.781 1 97.25 79 GLY B N 1
ATOM 5415 C CA . GLY B 1 79 ? -26.828 -24.438 7.52 1 97.25 79 GLY B CA 1
ATOM 5416 C C . GLY B 1 79 ? -27.5 -23.078 7.398 1 97.25 79 GLY B C 1
ATOM 5417 O O . GLY B 1 79 ? -26.859 -22.109 6.961 1 97.25 79 GLY B O 1
ATOM 5418 N N . LEU B 1 80 ? -28.766 -23 7.883 1 98 80 LEU B N 1
ATOM 5419 C CA . LEU B 1 80 ? -29.484 -21.734 7.812 1 98 80 LEU B CA 1
ATOM 5420 C C . LEU B 1 80 ? -28.859 -20.703 8.742 1 98 80 LEU B C 1
ATOM 5422 O O . LEU B 1 80 ? -28.719 -19.531 8.375 1 98 80 LEU B O 1
ATOM 5426 N N . GLN B 1 81 ? -28.531 -21.156 9.906 1 97.12 81 GLN B N 1
ATOM 5427 C CA . GLN B 1 81 ? -27.906 -20.266 10.867 1 97.12 81 GLN B CA 1
ATOM 5428 C C . GLN B 1 81 ? -26.641 -19.641 10.305 1 97.12 81 GLN B C 1
ATOM 5430 O O . GLN B 1 81 ? -26.438 -18.422 10.398 1 97.12 81 GLN B O 1
ATOM 5435 N N . ASN B 1 82 ? -25.734 -20.438 9.727 1 97.12 82 ASN B N 1
ATOM 5436 C CA . ASN B 1 82 ? -24.484 -19.953 9.148 1 97.12 82 ASN B CA 1
ATOM 5437 C C . ASN B 1 82 ? -24.734 -18.938 8.031 1 97.12 82 ASN B C 1
ATOM 5439 O O . ASN B 1 82 ? -24.062 -17.906 7.965 1 97.12 82 ASN B O 1
ATOM 5443 N N . ILE B 1 83 ? -25.703 -19.219 7.234 1 98 83 ILE B N 1
ATOM 5444 C CA . ILE B 1 83 ? -26 -18.359 6.09 1 98 83 ILE B CA 1
ATOM 5445 C C . ILE B 1 83 ? -26.625 -17.047 6.57 1 98 83 ILE B C 1
ATOM 5447 O O . ILE B 1 83 ? -26.312 -15.984 6.043 1 98 83 ILE B O 1
ATOM 5451 N N . LEU B 1 84 ? -27.516 -17.094 7.578 1 97.94 84 LEU B N 1
ATOM 5452 C CA . LEU B 1 84 ? -28.094 -15.867 8.133 1 97.94 84 LEU B CA 1
ATOM 5453 C C . LEU B 1 84 ? -27.016 -15 8.773 1 97.94 84 LEU B C 1
ATOM 5455 O O . LEU B 1 84 ? -27.031 -13.781 8.609 1 97.94 84 LEU B O 1
ATOM 5459 N N . ASP B 1 85 ? -26.172 -15.672 9.5 1 96.88 85 ASP B N 1
ATOM 5460 C CA . ASP B 1 85 ? -25.062 -14.922 10.07 1 96.88 85 ASP B CA 1
ATOM 5461 C C . ASP B 1 85 ? -24.25 -14.219 8.984 1 96.88 85 ASP B C 1
ATOM 5463 O O . ASP B 1 85 ? -23.875 -13.062 9.141 1 96.88 85 ASP B O 1
ATOM 5467 N N . PHE B 1 86 ? -24.047 -14.883 7.91 1 97.5 86 PHE B N 1
ATOM 5468 C CA . PHE B 1 86 ? -23.328 -14.297 6.785 1 97.5 86 PHE B CA 1
ATOM 5469 C C . PHE B 1 86 ? -24.094 -13.102 6.223 1 97.5 86 PHE B C 1
ATOM 5471 O O . PHE B 1 86 ? -23.5 -12.039 5.992 1 97.5 86 PHE B O 1
ATOM 5478 N N . ILE B 1 87 ? -25.312 -13.273 6.047 1 97.94 87 ILE B N 1
ATOM 5479 C CA . ILE B 1 87 ? -26.141 -12.234 5.457 1 97.94 87 ILE B CA 1
ATOM 5480 C C . ILE B 1 87 ? -26.094 -10.977 6.332 1 97.94 87 ILE B C 1
ATOM 5482 O O . ILE B 1 87 ? -25.984 -9.859 5.82 1 97.94 87 ILE B O 1
ATOM 5486 N N . TYR B 1 88 ? -26.062 -11.141 7.625 1 97.69 88 TYR B N 1
ATOM 5487 C CA . TYR B 1 88 ? -26.156 -10.008 8.539 1 97.69 88 TYR B CA 1
ATOM 5488 C C . TYR B 1 88 ? -24.781 -9.461 8.883 1 97.69 88 TYR B C 1
ATOM 5490 O O . TYR B 1 88 ? -24.656 -8.328 9.344 1 97.69 88 TYR B O 1
ATOM 5498 N N . THR B 1 89 ? -23.703 -10.273 8.711 1 96.19 89 THR B N 1
ATOM 5499 C CA . THR B 1 89 ? -22.406 -9.82 9.195 1 96.19 89 THR B CA 1
ATOM 5500 C C . THR B 1 89 ? -21.375 -9.773 8.062 1 96.19 89 THR B C 1
ATOM 5502 O O . THR B 1 89 ? -20.328 -9.141 8.188 1 96.19 89 THR B O 1
ATOM 5505 N N . SER B 1 90 ? -21.609 -10.5 7.012 1 95.75 90 SER B N 1
ATOM 5506 C CA . SER B 1 90 ? -20.656 -10.68 5.914 1 95.75 90 SER B CA 1
ATOM 5507 C C . SER B 1 90 ? -19.578 -11.695 6.277 1 95.75 90 SER B C 1
ATOM 5509 O O . SER B 1 90 ? -18.609 -11.867 5.543 1 95.75 90 SER B O 1
ATOM 5511 N N . TRP B 1 91 ? -19.781 -12.297 7.434 1 95.19 91 TRP B N 1
ATOM 5512 C CA . TRP B 1 91 ? -18.875 -13.344 7.879 1 95.19 91 TRP B CA 1
ATOM 5513 C C . TRP B 1 91 ? -19.531 -14.711 7.82 1 95.19 91 TRP B C 1
ATOM 5515 O O . TRP B 1 91 ? -20.688 -14.867 8.234 1 95.19 91 TRP B O 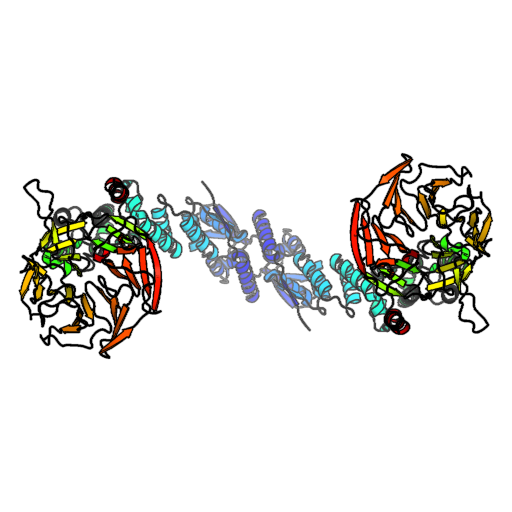1
ATOM 5525 N N . LEU B 1 92 ? -18.766 -15.664 7.289 1 96.75 92 LEU B N 1
ATOM 5526 C CA . LEU B 1 92 ? -19.281 -17.031 7.184 1 96.75 92 LEU B CA 1
ATOM 5527 C C . LEU B 1 92 ? -18.469 -17.984 8.062 1 96.75 92 LEU B C 1
ATOM 5529 O O . LEU B 1 92 ? -17.234 -18.016 7.973 1 96.75 92 LEU B O 1
ATOM 5533 N N . SER B 1 93 ? -19.172 -18.719 8.906 1 95.69 93 SER B N 1
ATOM 5534 C CA . SER B 1 93 ? -18.516 -19.719 9.75 1 95.69 93 SER B CA 1
ATOM 5535 C C . SER B 1 93 ? -18.359 -21.047 9.008 1 95.69 93 SER B C 1
ATOM 5537 O O . SER B 1 93 ? -19.328 -21.625 8.539 1 95.69 93 SER B O 1
ATOM 5539 N N . LEU B 1 94 ? -17.062 -21.438 8.938 1 94.81 94 LEU B N 1
ATOM 5540 C CA . LEU B 1 94 ? -16.766 -22.625 8.148 1 94.81 94 LEU B CA 1
ATOM 5541 C C . LEU B 1 94 ? -16.062 -23.672 8.992 1 94.81 94 LEU B C 1
ATOM 5543 O O . LEU B 1 94 ? -15.195 -23.344 9.805 1 94.81 94 LEU B O 1
ATOM 5547 N N . SER B 1 95 ? -16.469 -24.859 8.938 1 93.44 95 SER B N 1
ATOM 5548 C CA . SER B 1 95 ? -15.852 -26.047 9.523 1 93.44 95 SER B CA 1
ATOM 5549 C C . SER B 1 95 ? -16.109 -27.281 8.664 1 93.44 95 SER B C 1
ATOM 5551 O O . SER B 1 95 ? -17.094 -27.328 7.914 1 93.44 95 SER B O 1
ATOM 5553 N N . LEU B 1 96 ? -15.312 -28.312 8.766 1 89.44 96 LEU B N 1
ATOM 5554 C CA . LEU B 1 96 ? -15.461 -29.516 7.941 1 89.44 96 LEU B CA 1
ATOM 5555 C C . LEU B 1 96 ? -16.719 -30.281 8.328 1 89.44 96 LEU B C 1
ATOM 5557 O O . LEU B 1 96 ? -17.359 -30.891 7.473 1 89.44 96 LEU B O 1
ATOM 5561 N N . SER B 1 97 ? -17.109 -30.125 9.555 1 90.62 97 SER B N 1
ATOM 5562 C CA . SER B 1 97 ? -18.25 -30.875 10.055 1 90.62 97 SER B CA 1
ATOM 5563 C C . SER B 1 97 ? -19.578 -30.266 9.586 1 90.62 97 SER B C 1
ATOM 5565 O O . SER B 1 97 ? -20.562 -30.984 9.422 1 90.62 97 SER B O 1
ATOM 5567 N N . THR B 1 98 ? -19.531 -28.953 9.359 1 94.06 98 THR B N 1
ATOM 5568 C CA . THR B 1 98 ? -20.797 -28.297 9.016 1 94.06 98 THR B CA 1
ATOM 5569 C C . THR B 1 98 ? -20.766 -27.766 7.586 1 94.06 98 THR B C 1
ATOM 5571 O O . THR B 1 98 ? -21.703 -27.094 7.152 1 94.06 98 THR B O 1
ATOM 5574 N N . LEU B 1 99 ? -19.672 -28.094 6.902 1 95.31 99 LEU B N 1
ATOM 5575 C CA . LEU B 1 99 ? -19.469 -27.516 5.578 1 95.31 99 LEU B CA 1
ATOM 5576 C C . LEU B 1 99 ? -20.578 -27.953 4.625 1 95.31 99 LEU B C 1
ATOM 5578 O O . LEU B 1 99 ? -21.109 -27.125 3.877 1 95.31 99 LEU B O 1
ATOM 5582 N N . GLU B 1 100 ? -20.969 -29.172 4.629 1 95.44 100 GLU B N 1
ATOM 5583 C CA . GLU B 1 100 ? -22.016 -29.672 3.725 1 95.44 100 GLU B CA 1
ATOM 5584 C C . GLU B 1 100 ? -23.359 -29 4.004 1 95.44 100 GLU B C 1
ATOM 5586 O O . GLU B 1 100 ? -24.062 -28.625 3.074 1 95.44 100 GLU B O 1
ATOM 5591 N N . ASP B 1 101 ? -23.688 -28.828 5.266 1 96.75 101 ASP B N 1
ATOM 5592 C CA . ASP B 1 101 ? -24.906 -28.141 5.648 1 96.75 101 ASP B CA 1
ATOM 5593 C C . ASP B 1 101 ? -24.922 -26.703 5.137 1 96.75 101 ASP B C 1
ATOM 5595 O O . ASP B 1 101 ? -25.922 -26.234 4.621 1 96.75 101 ASP B O 1
ATOM 5599 N N . THR B 1 102 ? -23.797 -26.047 5.336 1 97.19 102 THR B N 1
ATOM 5600 C CA . THR B 1 102 ? -23.672 -24.656 4.918 1 97.19 102 THR B CA 1
ATOM 5601 C C . THR B 1 102 ? -23.812 -24.531 3.404 1 97.19 102 THR B C 1
ATOM 5603 O O . THR B 1 102 ? -24.531 -23.656 2.912 1 97.19 102 THR B O 1
ATOM 5606 N N . LEU B 1 103 ? -23.125 -25.438 2.691 1 97.5 103 LEU B N 1
ATOM 5607 C CA . LEU B 1 103 ? -23.172 -25.406 1.234 1 97.5 103 LEU B CA 1
ATOM 5608 C C . LEU B 1 103 ? -24.578 -25.719 0.734 1 97.5 103 LEU B C 1
ATOM 5610 O O . LEU B 1 103 ? -25.047 -25.109 -0.231 1 97.5 103 LEU B O 1
ATOM 5614 N N . GLU B 1 104 ? -25.266 -26.625 1.386 1 97.38 104 GLU B N 1
ATOM 5615 C CA . GLU B 1 104 ? -26.641 -26.953 1.021 1 97.38 104 GLU B CA 1
ATOM 5616 C C . GLU B 1 104 ? -27.547 -25.734 1.187 1 97.38 104 GLU B C 1
ATOM 5618 O O . GLU B 1 104 ? -28.344 -25.422 0.3 1 97.38 104 GLU B O 1
ATOM 5623 N N . ALA B 1 105 ? -27.422 -25.078 2.285 1 97.94 105 ALA B N 1
ATOM 5624 C CA . ALA B 1 105 ? -28.219 -23.891 2.557 1 97.94 105 ALA B CA 1
ATOM 5625 C C . ALA B 1 105 ? -27.891 -22.781 1.574 1 97.94 105 ALA B C 1
ATOM 5627 O O . ALA B 1 105 ? -28.797 -22.125 1.04 1 97.94 105 ALA B O 1
ATOM 5628 N N . ALA B 1 106 ? -26.578 -22.547 1.37 1 97.69 106 ALA B N 1
ATOM 5629 C CA . ALA B 1 106 ? -26.156 -21.484 0.464 1 97.69 106 ALA B CA 1
ATOM 5630 C C . ALA B 1 106 ? -26.672 -21.719 -0.951 1 97.69 106 ALA B C 1
ATOM 5632 O O . ALA B 1 106 ? -27.156 -20.797 -1.607 1 97.69 106 ALA B O 1
ATOM 5633 N N . SER B 1 107 ? -26.578 -22.953 -1.401 1 96.62 107 SER B N 1
ATOM 5634 C CA . SER B 1 107 ? -27.016 -23.312 -2.746 1 96.62 107 SER B CA 1
ATOM 5635 C C . SER B 1 107 ? -28.531 -23.266 -2.867 1 96.62 107 SER B C 1
ATOM 5637 O O . SER B 1 107 ? -29.062 -22.719 -3.838 1 96.62 107 SER B O 1
ATOM 5639 N N . TYR B 1 108 ? -29.219 -23.781 -1.836 1 97.06 108 TYR B N 1
ATOM 5640 C CA . TYR B 1 108 ? -30.688 -23.797 -1.84 1 97.06 108 TYR B CA 1
ATOM 5641 C C . TYR B 1 108 ? -31.25 -22.391 -1.822 1 97.06 108 TYR B C 1
ATOM 5643 O O . TYR B 1 108 ? -32.156 -22.062 -2.6 1 97.06 108 TYR B O 1
ATOM 5651 N N . LEU B 1 109 ? -30.766 -21.5 -0.973 1 97.19 109 LEU B N 1
ATOM 5652 C CA . LEU B 1 109 ? -31.266 -20.141 -0.803 1 97.19 109 LEU B CA 1
ATOM 5653 C C . LEU B 1 109 ? -30.625 -19.203 -1.828 1 97.19 109 LEU B C 1
ATOM 5655 O O . LEU B 1 109 ? -30.969 -18.016 -1.888 1 97.19 109 LEU B O 1
ATOM 5659 N N . GLN B 1 110 ? -29.656 -19.719 -2.592 1 96.62 110 GLN B N 1
ATOM 5660 C CA . GLN B 1 110 ? -28.984 -18.969 -3.652 1 96.62 110 GLN B CA 1
ATOM 5661 C C . GLN B 1 110 ? -28.297 -17.719 -3.102 1 96.62 110 GLN B C 1
ATOM 5663 O O . GLN B 1 110 ? -28.484 -16.625 -3.623 1 96.62 110 GLN B O 1
ATOM 5668 N N . VAL B 1 111 ? -27.578 -17.891 -2.062 1 97.38 111 VAL B N 1
ATOM 5669 C CA . VAL B 1 111 ? -26.703 -16.859 -1.531 1 97.38 111 VAL B CA 1
ATOM 5670 C C . VAL B 1 111 ? -25.344 -16.953 -2.193 1 97.38 111 VAL B C 1
ATOM 5672 O O . VAL B 1 111 ? -24.438 -17.594 -1.671 1 97.38 111 VAL B O 1
ATOM 5675 N N . LEU B 1 112 ? -25.156 -16.297 -3.205 1 94.25 112 LEU B N 1
ATOM 5676 C CA . LEU B 1 112 ? -24.062 -16.484 -4.152 1 94.25 112 LEU B CA 1
ATOM 5677 C C . LEU B 1 112 ? -22.75 -16.031 -3.545 1 94.25 112 LEU B C 1
ATOM 5679 O O . LEU B 1 112 ? -21.688 -16.547 -3.908 1 94.25 112 LEU B O 1
ATOM 5683 N N . GLY B 1 113 ? -22.781 -15.148 -2.59 1 94.88 113 GLY B N 1
ATOM 5684 C CA . GLY B 1 113 ? -21.547 -14.648 -1.988 1 94.88 113 GLY B CA 1
ATOM 5685 C C . GLY B 1 113 ? -20.906 -15.641 -1.032 1 94.88 113 GLY B C 1
ATOM 5686 O O . GLY B 1 113 ? -19.719 -15.547 -0.748 1 94.88 113 GLY B O 1
ATOM 5687 N N . ALA B 1 114 ? -21.594 -16.594 -0.596 1 96.81 114 ALA B N 1
ATOM 5688 C CA . ALA B 1 114 ? -21.109 -17.547 0.401 1 96.81 114 ALA B CA 1
ATOM 5689 C C . ALA B 1 114 ? -20.422 -18.734 -0.264 1 96.81 114 ALA B C 1
ATOM 5691 O O . ALA B 1 114 ? -19.531 -19.359 0.327 1 96.81 114 ALA B O 1
ATOM 5692 N N . ILE B 1 115 ? -20.75 -19.031 -1.458 1 96.75 115 ILE B N 1
ATOM 5693 C CA . ILE B 1 115 ? -20.328 -20.25 -2.146 1 96.75 115 ILE B CA 1
ATOM 5694 C C . ILE B 1 115 ? -18.828 -20.172 -2.428 1 96.75 115 ILE B C 1
ATOM 5696 O O . ILE B 1 115 ? -18.078 -21.109 -2.107 1 96.75 115 ILE B O 1
ATOM 5700 N N . PRO B 1 116 ? -18.391 -19.016 -2.979 1 95.81 116 PRO B N 1
ATOM 5701 C CA . PRO B 1 116 ? -16.938 -18.938 -3.219 1 95.81 116 PRO B CA 1
ATOM 5702 C C . PRO B 1 116 ? -16.125 -19.047 -1.933 1 95.81 116 PRO B C 1
ATOM 5704 O O . PRO B 1 116 ? -15 -19.547 -1.953 1 95.81 116 PRO B O 1
ATOM 5707 N N . LEU B 1 117 ? -16.672 -18.578 -0.819 1 96.5 117 LEU B N 1
ATOM 5708 C CA . LEU B 1 117 ? -15.977 -18.703 0.457 1 96.5 117 LEU B CA 1
ATOM 5709 C C . LEU B 1 117 ? -15.828 -20.172 0.863 1 96.5 117 LEU B C 1
ATOM 5711 O O . LEU B 1 117 ? -14.781 -20.578 1.357 1 96.5 117 LEU B O 1
ATOM 5715 N N . CYS B 1 118 ? -16.797 -20.906 0.625 1 96.56 118 CYS B N 1
ATOM 5716 C CA . CYS B 1 118 ? -16.75 -22.344 0.909 1 96.56 118 CYS B CA 1
ATOM 5717 C C . CYS B 1 118 ? -15.734 -23.047 0.019 1 96.56 118 CYS B C 1
ATOM 5719 O O . CYS B 1 118 ? -14.977 -23.891 0.489 1 96.56 118 CYS B O 1
ATOM 5721 N N . SER B 1 119 ? -15.797 -22.703 -1.261 1 96.5 119 SER B N 1
ATOM 5722 C CA . SER B 1 119 ? -14.852 -23.281 -2.217 1 96.5 119 SER B CA 1
ATOM 5723 C C . SER B 1 119 ? -13.406 -23.016 -1.789 1 96.5 119 SER B C 1
ATOM 5725 O O . SER B 1 119 ? -12.586 -23.938 -1.775 1 96.5 119 SER B O 1
ATOM 5727 N N . GLN B 1 120 ? -13.203 -21.797 -1.369 1 95.94 120 GLN B N 1
ATOM 5728 C CA . GLN B 1 120 ? -11.859 -21.438 -0.935 1 95.94 120 GLN B CA 1
ATOM 5729 C C . GLN B 1 120 ? -11.477 -22.172 0.343 1 95.94 120 GLN B C 1
ATOM 5731 O O . GLN B 1 120 ? -10.32 -22.578 0.512 1 95.94 120 GLN B O 1
ATOM 5736 N N . PHE B 1 121 ? -12.344 -22.312 1.173 1 96.12 121 PHE B N 1
ATOM 5737 C CA . PHE B 1 121 ? -12.109 -23.062 2.404 1 96.12 121 PHE B CA 1
ATOM 5738 C C . PHE B 1 121 ? -11.719 -24.5 2.1 1 96.12 121 PHE B C 1
ATOM 5740 O O . PHE B 1 121 ? -10.781 -25.031 2.701 1 96.12 121 PHE B O 1
ATOM 5747 N N . LEU B 1 122 ? -12.305 -25.125 1.147 1 96.12 122 LEU B N 1
ATOM 5748 C CA . LEU B 1 122 ? -12 -26.5 0.738 1 96.12 122 LEU B CA 1
ATOM 5749 C C . LEU B 1 122 ? -10.594 -26.594 0.171 1 96.12 122 LEU B C 1
ATOM 5751 O O . LEU B 1 122 ? -9.852 -27.531 0.499 1 96.12 122 LEU B O 1
ATOM 5755 N N . ILE B 1 123 ? -10.305 -25.656 -0.662 1 94.94 123 ILE B N 1
ATOM 5756 C CA . ILE B 1 123 ? -8.977 -25.641 -1.265 1 94.94 123 ILE B CA 1
ATOM 5757 C C . ILE B 1 123 ? -7.91 -25.547 -0.172 1 94.94 123 ILE B C 1
ATOM 5759 O O . ILE B 1 123 ? -6.926 -26.281 -0.19 1 94.94 123 ILE B O 1
ATOM 5763 N N . ASN B 1 124 ? -8.227 -24.75 0.853 1 93.5 124 ASN B N 1
ATOM 5764 C CA . ASN B 1 124 ? -7.254 -24.484 1.909 1 93.5 124 ASN B CA 1
ATOM 5765 C C . ASN B 1 124 ? -7.129 -25.672 2.859 1 93.5 124 ASN B C 1
ATOM 5767 O O . ASN B 1 124 ? -6.09 -25.859 3.494 1 93.5 124 ASN B O 1
ATOM 5771 N N . THR B 1 125 ? -8.117 -26.406 2.938 1 92.31 125 THR B N 1
ATOM 5772 C CA . THR B 1 125 ? -8.125 -27.516 3.887 1 92.31 125 THR B CA 1
ATOM 5773 C C . THR B 1 125 ? -7.754 -28.812 3.193 1 92.31 125 THR B C 1
ATOM 5775 O O . THR B 1 125 ? -7.742 -29.875 3.822 1 92.31 125 THR B O 1
ATOM 5778 N N . CYS B 1 126 ? -7.41 -28.766 1.954 1 94 126 CYS B N 1
ATOM 5779 C CA . CYS B 1 126 ? -7.078 -29.953 1.175 1 94 126 CYS B CA 1
ATOM 5780 C C . CYS B 1 126 ? -5.703 -30.484 1.555 1 94 126 CYS B C 1
ATOM 5782 O O . CYS B 1 126 ? -4.695 -29.812 1.37 1 94 126 CYS B O 1
ATOM 5784 N N . ASP B 1 127 ? -5.715 -31.562 2.191 1 94 127 ASP B N 1
ATOM 5785 C CA . ASP B 1 127 ? -4.477 -32.25 2.557 1 94 127 ASP B CA 1
ATOM 5786 C C . ASP B 1 127 ? -4.562 -33.75 2.254 1 94 127 ASP B C 1
ATOM 5788 O O . ASP B 1 127 ? -5.523 -34.188 1.627 1 94 127 ASP B O 1
ATOM 5792 N N . LEU B 1 128 ? -3.615 -34.562 2.625 1 93.31 128 LEU B N 1
ATOM 5793 C CA . LEU B 1 128 ? -3.525 -35.969 2.262 1 93.31 128 LEU B CA 1
ATOM 5794 C C . LEU B 1 128 ? -4.691 -36.75 2.85 1 93.31 128 LEU B C 1
ATOM 5796 O O . LEU B 1 128 ? -5.199 -37.688 2.221 1 93.31 128 LEU B O 1
ATOM 5800 N N . GLU B 1 129 ? -5.219 -36.375 3.965 1 90.94 129 GLU B N 1
ATOM 5801 C CA . GLU B 1 129 ? -6.285 -37.094 4.645 1 90.94 129 GLU B CA 1
ATOM 5802 C C . GLU B 1 129 ? -7.656 -36.656 4.141 1 90.94 129 GLU B C 1
ATOM 5804 O O . GLU B 1 129 ? -8.602 -37.438 4.129 1 90.94 129 GLU B O 1
ATOM 5809 N N . SER B 1 130 ? -7.711 -35.375 3.666 1 92.5 130 SER B N 1
ATOM 5810 C CA . SER B 1 130 ? -9.031 -34.812 3.377 1 92.5 130 SER B CA 1
ATOM 5811 C C . SER B 1 130 ? -9.242 -34.656 1.876 1 92.5 130 SER B C 1
ATOM 5813 O O . SER B 1 130 ? -10.336 -34.281 1.436 1 92.5 130 SER B O 1
ATOM 5815 N N . CYS B 1 131 ? -8.242 -34.875 1.032 1 94.88 131 CYS B N 1
ATOM 5816 C CA . CYS B 1 131 ? -8.281 -34.531 -0.385 1 94.88 131 CYS B CA 1
ATOM 5817 C C . CYS B 1 131 ? -9.422 -35.25 -1.088 1 94.88 131 CYS B C 1
ATOM 5819 O O . CYS B 1 131 ? -10.125 -34.656 -1.91 1 94.88 131 CYS B O 1
ATOM 5821 N N . CYS B 1 132 ? -9.625 -36.562 -0.786 1 95.12 132 CYS B N 1
ATOM 5822 C CA . CYS B 1 132 ? -10.695 -37.312 -1.438 1 95.12 132 CYS B CA 1
ATOM 5823 C C . CYS B 1 132 ? -12.062 -36.781 -1.021 1 95.12 132 CYS B C 1
ATOM 5825 O O . CYS B 1 132 ? -12.969 -36.656 -1.849 1 95.12 132 CYS B O 1
ATOM 5827 N N . PHE B 1 133 ? -12.203 -36.438 0.245 1 94.19 133 PHE B N 1
ATOM 5828 C CA . PHE B 1 133 ? -13.43 -35.812 0.739 1 94.19 133 PHE B CA 1
ATOM 5829 C C . PHE B 1 133 ? -13.695 -34.5 0.027 1 94.19 133 PHE B C 1
ATOM 5831 O O . PHE B 1 133 ? -14.812 -34.25 -0.425 1 94.19 133 PHE B O 1
ATOM 5838 N N . VAL B 1 134 ? -12.664 -33.688 -0.094 1 95.12 134 VAL B N 1
ATOM 5839 C CA . VAL B 1 134 ? -12.766 -32.375 -0.711 1 95.12 134 VAL B CA 1
ATOM 5840 C C . VAL B 1 134 ? -13.219 -32.5 -2.16 1 95.12 134 VAL B C 1
ATOM 5842 O O . VAL B 1 134 ? -14.117 -31.797 -2.609 1 95.12 134 VAL B O 1
ATOM 5845 N N . VAL B 1 135 ? -12.633 -33.469 -2.854 1 96.94 135 VAL B N 1
ATOM 5846 C CA . VAL B 1 135 ? -12.984 -33.688 -4.254 1 96.94 135 VAL B CA 1
ATOM 5847 C C . VAL B 1 135 ? -14.453 -34.094 -4.367 1 96.94 135 VAL B C 1
ATOM 5849 O O . VAL B 1 135 ? -15.18 -33.562 -5.207 1 96.94 135 VAL B O 1
ATOM 5852 N N . ASN B 1 136 ? -14.922 -34.969 -3.512 1 96.62 136 ASN B N 1
ATOM 5853 C CA . ASN B 1 136 ? -16.297 -35.438 -3.57 1 96.62 136 ASN B CA 1
ATOM 5854 C C . ASN B 1 136 ? -17.281 -34.344 -3.238 1 96.62 136 ASN B C 1
ATOM 5856 O O . ASN B 1 136 ? -18.328 -34.219 -3.883 1 96.62 136 ASN B O 1
ATOM 5860 N N . ILE B 1 137 ? -16.969 -33.5 -2.232 1 96.38 137 ILE B N 1
ATOM 5861 C CA . ILE B 1 137 ? -17.844 -32.375 -1.859 1 96.38 137 ILE B CA 1
ATOM 5862 C C . ILE B 1 137 ? -17.875 -31.344 -2.988 1 96.38 137 ILE B C 1
ATOM 5864 O O . ILE B 1 137 ? -18.938 -30.844 -3.355 1 96.38 137 ILE B O 1
ATOM 5868 N N . ALA B 1 138 ? -16.625 -31.016 -3.492 1 97 138 ALA B N 1
ATOM 5869 C CA . ALA B 1 138 ? -16.547 -30.047 -4.586 1 97 138 ALA B CA 1
ATOM 5870 C C . ALA B 1 138 ? -17.359 -30.516 -5.793 1 97 138 ALA B C 1
ATOM 5872 O O . ALA B 1 138 ? -18.016 -29.703 -6.445 1 97 138 ALA B O 1
ATOM 5873 N N . PHE B 1 139 ? -17.328 -31.875 -6.012 1 97 139 PHE B N 1
ATOM 5874 C CA . PHE B 1 139 ? -18.094 -32.438 -7.121 1 97 139 PHE B CA 1
ATOM 5875 C C . PHE B 1 139 ? -19.594 -32.375 -6.844 1 97 139 PHE B C 1
ATOM 5877 O O . PHE B 1 139 ? -20.375 -31.953 -7.711 1 97 139 PHE B O 1
ATOM 5884 N N . LYS B 1 140 ? -20.031 -32.688 -5.676 1 95.88 140 LYS B N 1
ATOM 5885 C CA . LYS B 1 140 ? -21.438 -32.75 -5.293 1 95.88 140 LYS B CA 1
ATOM 5886 C C . LYS B 1 140 ? -22.094 -31.375 -5.441 1 95.88 140 LYS B C 1
ATOM 5888 O O . LYS B 1 140 ? -23.234 -31.281 -5.887 1 95.88 140 LYS B O 1
ATOM 5893 N N . PHE B 1 141 ? -21.375 -30.281 -5.102 1 96.44 141 PHE B N 1
ATOM 5894 C CA . PHE B 1 141 ? -21.969 -28.938 -5.078 1 96.44 141 PHE B CA 1
ATOM 5895 C C . PHE B 1 141 ? -21.469 -28.109 -6.254 1 96.44 141 PHE B C 1
ATOM 5897 O O . PHE B 1 141 ? -21.594 -26.875 -6.25 1 96.44 141 PHE B O 1
ATOM 5904 N N . TYR B 1 142 ? -20.797 -28.812 -7.242 1 95.5 142 TYR B N 1
ATOM 5905 C CA . TYR B 1 142 ? -20.375 -28.234 -8.516 1 95.5 142 TYR B CA 1
ATOM 5906 C C . TYR B 1 142 ? -19.438 -27.062 -8.305 1 95.5 142 TYR B C 1
ATOM 5908 O O . TYR B 1 142 ? -19.594 -26 -8.922 1 95.5 142 TYR B O 1
ATOM 5916 N N . LEU B 1 143 ? -18.562 -27.172 -7.301 1 96.88 143 LEU B N 1
ATOM 5917 C CA . LEU B 1 143 ? -17.516 -26.172 -7.066 1 96.88 143 LEU B CA 1
ATOM 5918 C C . LEU B 1 143 ? -16.312 -26.422 -7.984 1 96.88 143 LEU B C 1
ATOM 5920 O O . LEU B 1 143 ? -15.367 -27.109 -7.605 1 96.88 143 LEU B O 1
ATOM 5924 N N . THR B 1 144 ? -16.266 -25.844 -9.102 1 96.5 144 THR B N 1
ATOM 5925 C CA . THR B 1 144 ? -15.336 -26.156 -10.188 1 96.5 144 THR B CA 1
ATOM 5926 C C . THR B 1 144 ? -13.898 -25.844 -9.781 1 96.5 144 THR B C 1
ATOM 5928 O O . THR B 1 144 ? -12.992 -26.625 -10.039 1 96.5 144 THR B O 1
ATOM 5931 N N . ASP B 1 145 ? -13.711 -24.672 -9.125 1 96.38 145 ASP B N 1
ATOM 5932 C CA . ASP B 1 145 ? -12.359 -24.266 -8.734 1 96.38 145 ASP B CA 1
ATOM 5933 C C . ASP B 1 145 ? -11.781 -25.25 -7.707 1 96.38 145 ASP B C 1
ATOM 5935 O O . ASP B 1 145 ? -10.648 -25.703 -7.855 1 96.38 145 ASP B O 1
ATOM 5939 N N . ALA B 1 146 ? -12.531 -25.516 -6.688 1 97.06 146 ALA B N 1
ATOM 5940 C CA . ALA B 1 146 ? -12.086 -26.438 -5.645 1 97.06 146 ALA B CA 1
ATOM 5941 C C . ALA B 1 146 ? -11.859 -27.844 -6.207 1 97.06 146 ALA B C 1
ATOM 5943 O O . ALA B 1 146 ? -10.914 -28.531 -5.809 1 97.06 146 ALA B O 1
ATOM 5944 N N . LEU B 1 147 ? -12.648 -28.25 -7.145 1 97.5 147 LEU B N 1
ATOM 5945 C CA . LEU B 1 147 ? -12.531 -29.562 -7.77 1 97.5 147 LEU B CA 1
ATOM 5946 C C . LEU B 1 147 ? -11.219 -29.672 -8.547 1 97.5 147 LEU B C 1
ATOM 5948 O O . LEU B 1 147 ? -10.484 -30.656 -8.383 1 97.5 147 LEU B O 1
ATOM 5952 N N . THR B 1 148 ? -10.969 -28.719 -9.352 1 97.19 148 THR B N 1
ATOM 5953 C CA . THR B 1 148 ? -9.758 -28.703 -10.172 1 97.19 148 THR B CA 1
ATOM 5954 C C . THR B 1 148 ? -8.516 -28.75 -9.289 1 97.19 148 THR B C 1
ATOM 5956 O O . THR B 1 148 ? -7.613 -29.562 -9.523 1 97.19 148 THR B O 1
ATOM 5959 N N . GLU B 1 149 ? -8.523 -27.922 -8.273 1 97 149 GLU B N 1
ATOM 5960 C CA . GLU B 1 149 ? -7.367 -27.859 -7.387 1 97 149 GLU B CA 1
ATOM 5961 C C . GLU B 1 149 ? -7.207 -29.141 -6.582 1 97 149 GLU B C 1
ATOM 5963 O O . GLU B 1 149 ? -6.09 -29.609 -6.367 1 97 149 GLU B O 1
ATOM 5968 N N . ALA B 1 150 ? -8.258 -29.641 -6.121 1 97.25 150 ALA B N 1
ATOM 5969 C CA . ALA B 1 150 ? -8.211 -30.859 -5.324 1 97.25 150 ALA B CA 1
ATOM 5970 C C . ALA B 1 150 ? -7.77 -32.062 -6.172 1 97.25 150 ALA B C 1
ATOM 5972 O O . ALA B 1 150 ? -7.012 -32.906 -5.707 1 97.25 150 ALA B O 1
ATOM 5973 N N . GLU B 1 151 ? -8.242 -32.156 -7.383 1 97.44 151 GLU B N 1
ATOM 5974 C CA . GLU B 1 151 ? -7.805 -33.219 -8.281 1 97.44 151 GLU B CA 1
ATOM 5975 C C . GLU B 1 151 ? -6.309 -33.125 -8.57 1 97.44 151 GLU B C 1
ATOM 5977 O O . GLU B 1 151 ? -5.602 -34.125 -8.578 1 97.44 151 GLU B O 1
ATOM 5982 N N . LYS B 1 152 ? -5.934 -31.906 -8.859 1 96.88 152 LYS B N 1
ATOM 5983 C CA . LYS B 1 152 ? -4.508 -31.688 -9.07 1 96.88 152 LYS B CA 1
ATOM 5984 C C . LYS B 1 152 ? -3.691 -32.125 -7.859 1 96.88 152 LYS B C 1
ATOM 5986 O O . LYS B 1 152 ? -2.619 -32.719 -8.008 1 96.88 152 LYS B O 1
ATOM 5991 N N . TYR B 1 153 ? -4.223 -31.844 -6.707 1 97.25 153 TYR B N 1
ATOM 5992 C CA . TYR B 1 153 ? -3.551 -32.25 -5.477 1 97.25 153 TYR B CA 1
ATOM 5993 C C . TYR B 1 153 ? -3.434 -33.781 -5.398 1 97.25 153 TYR B C 1
ATOM 5995 O O . TYR B 1 153 ? -2.375 -34.312 -5.059 1 97.25 153 TYR B O 1
ATOM 6003 N N . ILE B 1 154 ? -4.461 -34.438 -5.715 1 96.69 154 ILE B N 1
ATOM 6004 C CA . ILE B 1 154 ? -4.457 -35.906 -5.664 1 96.69 154 ILE B CA 1
ATOM 6005 C C . ILE B 1 154 ? -3.465 -36.469 -6.684 1 96.69 154 ILE B C 1
ATOM 6007 O O . ILE B 1 154 ? -2.68 -37.344 -6.375 1 96.69 154 ILE B O 1
ATOM 6011 N N . ILE B 1 155 ? -3.459 -35.906 -7.867 1 96.62 155 ILE B N 1
ATOM 6012 C CA . ILE B 1 155 ? -2.57 -36.375 -8.93 1 96.62 155 ILE B CA 1
ATOM 6013 C C . ILE B 1 155 ? -1.117 -36.219 -8.492 1 96.62 155 ILE B C 1
ATOM 6015 O O . ILE B 1 155 ? -0.319 -37.156 -8.625 1 96.62 155 ILE B O 1
ATOM 6019 N N . THR B 1 156 ? -0.841 -35.094 -7.934 1 94.94 156 THR B N 1
ATOM 6020 C CA . THR B 1 156 ? 0.524 -34.781 -7.527 1 94.94 156 THR B CA 1
ATOM 6021 C C . THR B 1 156 ? 0.96 -35.688 -6.367 1 94.94 156 THR B C 1
ATOM 6023 O O . THR B 1 156 ? 2.139 -36.031 -6.25 1 94.94 156 THR B O 1
ATOM 6026 N N . ASN B 1 157 ? -0.036 -36.125 -5.527 1 95.12 157 ASN B N 1
ATOM 6027 C CA . ASN B 1 157 ? 0.325 -36.875 -4.32 1 95.12 157 ASN B CA 1
ATOM 6028 C C . ASN B 1 157 ? -0.208 -38.312 -4.359 1 95.12 157 ASN B C 1
ATOM 6030 O O . ASN B 1 157 ? -0.293 -38.969 -3.322 1 95.12 157 ASN B O 1
ATOM 6034 N N . LEU B 1 158 ? -0.549 -38.75 -5.473 1 94.94 158 LEU B N 1
ATOM 6035 C CA . LEU B 1 158 ? -1.139 -40.062 -5.598 1 94.94 158 LEU B CA 1
ATOM 6036 C C . LEU B 1 158 ? -0.177 -41.156 -5.094 1 94.94 158 LEU B C 1
ATOM 6038 O O . LEU B 1 158 ? -0.603 -42.125 -4.5 1 94.94 158 LEU B O 1
ATOM 6042 N N . TRP B 1 159 ? 1.153 -40.938 -5.34 1 92.69 159 TRP B N 1
ATOM 6043 C CA . TRP B 1 159 ? 2.164 -41.906 -4.914 1 92.69 159 TRP B CA 1
ATOM 6044 C C . TRP B 1 159 ? 2.146 -42.062 -3.4 1 92.69 159 TRP B C 1
ATOM 6046 O O . TRP B 1 159 ? 2.354 -43.188 -2.896 1 92.69 159 TRP B O 1
ATOM 6056 N N . ARG B 1 160 ? 1.854 -41.094 -2.648 1 92.56 160 ARG B N 1
ATOM 6057 C CA . ARG B 1 160 ? 1.766 -41.188 -1.194 1 92.56 160 ARG B CA 1
ATOM 6058 C C . ARG B 1 160 ? 0.502 -41.906 -0.765 1 92.56 160 ARG B C 1
ATOM 6060 O O . ARG B 1 160 ? 0.533 -42.719 0.176 1 92.56 160 ARG B O 1
ATOM 6067 N N . LEU B 1 161 ? -0.57 -41.656 -1.479 1 93.44 161 LEU B N 1
ATOM 6068 C CA . LEU B 1 161 ? -1.85 -42.281 -1.157 1 93.44 161 LEU B CA 1
ATOM 6069 C C . LEU B 1 161 ? -1.806 -43.781 -1.421 1 93.44 161 LEU B C 1
ATOM 6071 O O . LEU B 1 161 ? -2.436 -44.562 -0.702 1 93.44 161 LEU B O 1
ATOM 6075 N N . LEU B 1 162 ? -1.056 -44.156 -2.408 1 93.06 162 LEU B N 1
ATOM 6076 C CA . LEU B 1 162 ? -1.001 -45.562 -2.803 1 93.06 162 LEU B CA 1
ATOM 6077 C C . LEU B 1 162 ? -0.02 -46.344 -1.927 1 93.06 162 LEU B C 1
ATOM 6079 O O . LEU B 1 162 ? -0.006 -47.562 -1.941 1 93.06 162 LEU B O 1
ATOM 6083 N N . GLN B 1 163 ? 0.825 -45.656 -1.255 1 88.25 163 GLN B N 1
ATOM 6084 C CA . GLN B 1 163 ? 1.745 -46.312 -0.336 1 88.25 163 GLN B CA 1
ATOM 6085 C C . GLN B 1 163 ? 1.013 -46.812 0.901 1 88.25 163 GLN B C 1
ATOM 6087 O O . GLN B 1 163 ? 1.438 -47.812 1.518 1 88.25 163 GLN B O 1
ATOM 6092 N N . GLU B 1 164 ? -0.045 -46.156 1.191 1 82.94 164 GLU B N 1
ATOM 6093 C CA . GLU B 1 164 ? -0.875 -46.594 2.312 1 82.94 164 GLU B CA 1
ATOM 6094 C C . GLU B 1 164 ? -1.874 -47.656 1.885 1 82.94 164 GLU B C 1
ATOM 6096 O O . GLU B 1 164 ? -2.066 -47.875 0.69 1 82.94 164 GLU B O 1
ATOM 6101 N N . ASP B 1 165 ? -2.359 -48.312 2.936 1 82.44 165 ASP B N 1
ATOM 6102 C CA . ASP B 1 165 ? -3.434 -49.25 2.627 1 82.44 165 ASP B CA 1
ATOM 6103 C C . ASP B 1 165 ? -4.629 -48.531 2.01 1 82.44 165 ASP B C 1
ATOM 6105 O O . ASP B 1 165 ? -5.125 -47.531 2.564 1 82.44 165 ASP B O 1
ATOM 6109 N N . LEU B 1 166 ? -5.02 -48.969 0.878 1 82.12 166 LEU B N 1
ATOM 6110 C CA . LEU B 1 166 ? -6.098 -48.312 0.131 1 82.12 166 LEU B CA 1
ATOM 6111 C C . LEU B 1 166 ? -7.367 -48.25 0.973 1 82.12 166 LEU B C 1
ATOM 6113 O O . LEU B 1 166 ? -8.164 -47.312 0.816 1 82.12 166 LEU B O 1
ATOM 6117 N N . ASP B 1 167 ? -7.516 -49.188 1.891 1 78.94 167 ASP B N 1
ATOM 6118 C CA . ASP B 1 167 ? -8.703 -49.219 2.74 1 78.94 167 ASP B CA 1
ATOM 6119 C C . ASP B 1 167 ? -8.695 -48.062 3.738 1 78.94 167 ASP B C 1
ATOM 6121 O O . ASP B 1 167 ? -9.742 -47.656 4.23 1 78.94 167 ASP B O 1
ATOM 6125 N N . ASP B 1 168 ? -7.473 -47.625 3.996 1 79.75 168 ASP B N 1
ATOM 6126 C CA . ASP B 1 168 ? -7.328 -46.562 4.961 1 79.75 168 ASP B CA 1
ATOM 6127 C C . ASP B 1 168 ? -7.449 -45.188 4.277 1 79.75 168 ASP B C 1
ATOM 6129 O O . ASP B 1 168 ? -7.523 -44.156 4.945 1 79.75 168 ASP B O 1
ATOM 6133 N N . THR B 1 169 ? -7.434 -45.344 2.959 1 81.75 169 THR B N 1
ATOM 6134 C CA . THR B 1 169 ? -7.559 -44.094 2.215 1 81.75 169 THR B CA 1
ATOM 6135 C C . THR B 1 169 ? -8.969 -43.938 1.646 1 81.75 169 THR B C 1
ATOM 6137 O O . THR B 1 169 ? -9.719 -44.906 1.572 1 81.75 169 THR B O 1
ATOM 6140 N N . GLU B 1 170 ? -9.367 -42.781 1.471 1 89.75 170 GLU B N 1
ATOM 6141 C CA . GLU B 1 170 ? -10.688 -42.5 0.907 1 89.75 170 GLU B CA 1
ATOM 6142 C C . GLU B 1 170 ? -10.648 -42.531 -0.619 1 89.75 170 GLU B C 1
ATOM 6144 O O . GLU B 1 170 ? -11.578 -42.031 -1.272 1 89.75 170 GLU B O 1
ATOM 6149 N N . LEU B 1 171 ? -9.578 -43.156 -1.15 1 92.88 171 LEU B N 1
ATOM 6150 C CA . LEU B 1 171 ? -9.391 -43.188 -2.596 1 92.88 171 LEU B CA 1
ATOM 6151 C C . LEU B 1 171 ? -10.469 -44.062 -3.264 1 92.88 171 LEU B C 1
ATOM 6153 O O . LEU B 1 171 ? -10.93 -43.719 -4.363 1 92.88 171 LEU B O 1
ATOM 6157 N N . LEU B 1 172 ? -10.891 -45.062 -2.559 1 93.75 172 LEU B N 1
ATOM 6158 C CA . LEU B 1 172 ? -11.875 -45.969 -3.123 1 93.75 172 LEU B CA 1
ATOM 6159 C C . LEU B 1 172 ? -13.258 -45.344 -3.139 1 93.75 172 LEU B C 1
ATOM 6161 O O . LEU B 1 172 ? -14.164 -45.844 -3.82 1 93.75 172 LEU B O 1
ATOM 6165 N N . GLU B 1 173 ? -13.438 -44.25 -2.434 1 93.81 173 GLU B N 1
ATOM 6166 C CA . GLU B 1 173 ? -14.727 -43.562 -2.369 1 93.81 173 GLU B CA 1
ATOM 6167 C C . GLU B 1 173 ? -14.805 -42.406 -3.359 1 93.81 173 GLU B C 1
ATOM 6169 O O . GLU B 1 173 ? -15.82 -41.719 -3.443 1 93.81 173 GLU B O 1
ATOM 6174 N N . LEU B 1 174 ? -13.711 -42.219 -4.098 1 95.56 174 LEU B N 1
ATOM 6175 C CA . LEU B 1 174 ? -13.672 -41.125 -5.066 1 95.56 174 LEU B CA 1
ATOM 6176 C C . LEU B 1 174 ? -14.773 -41.281 -6.109 1 95.56 174 LEU B C 1
ATOM 6178 O O . LEU B 1 174 ? -15.086 -42.406 -6.527 1 95.56 174 LEU B O 1
ATOM 6182 N N . ASN B 1 175 ? -15.414 -40.219 -6.488 1 95.94 175 ASN B N 1
ATOM 6183 C CA . ASN B 1 175 ? -16.469 -40.25 -7.496 1 95.94 175 ASN B CA 1
ATOM 6184 C C . ASN B 1 175 ? -15.922 -40.688 -8.859 1 95.94 175 ASN B C 1
ATOM 6186 O O . ASN B 1 175 ? -14.703 -40.656 -9.078 1 95.94 175 ASN B O 1
ATOM 6190 N N . VAL B 1 176 ? -16.734 -41.094 -9.797 1 96.25 176 VAL B N 1
ATOM 6191 C CA . VAL B 1 176 ? -16.391 -41.719 -11.07 1 96.25 176 VAL B CA 1
ATOM 6192 C C . VAL B 1 176 ? -15.648 -40.688 -11.945 1 96.25 176 VAL B C 1
ATOM 6194 O O . VAL B 1 176 ? -14.594 -41 -12.5 1 96.25 176 VAL B O 1
ATOM 6197 N N . LYS B 1 177 ? -16.156 -39.5 -12.008 1 96.25 177 LYS B N 1
ATOM 6198 C CA . LYS B 1 177 ? -15.578 -38.5 -12.898 1 96.25 177 LYS B CA 1
ATOM 6199 C C . LYS B 1 177 ? -14.148 -38.156 -12.492 1 96.25 177 LYS B C 1
ATOM 6201 O O . LYS B 1 177 ? -13.258 -38.125 -13.344 1 96.25 177 LYS B O 1
ATOM 6206 N N . SER B 1 178 ? -13.93 -37.969 -11.203 1 97.25 178 SER B N 1
ATOM 6207 C CA . SER B 1 178 ? -12.594 -37.625 -10.711 1 97.25 178 SER B CA 1
ATOM 6208 C C . SER B 1 178 ? -11.625 -38.781 -10.875 1 97.25 178 SER B C 1
ATOM 6210 O O . SER B 1 178 ? -10.461 -38.594 -11.219 1 97.25 178 SER B O 1
ATOM 6212 N N . MET B 1 179 ? -12.078 -40.031 -10.617 1 97.31 179 MET B N 1
ATOM 6213 C CA . MET B 1 179 ? -11.234 -41.219 -10.812 1 97.31 179 MET B CA 1
ATOM 6214 C C . MET B 1 179 ? -10.789 -41.312 -12.266 1 97.31 179 MET B C 1
ATOM 6216 O O . MET B 1 179 ? -9.609 -41.562 -12.547 1 97.31 179 MET B O 1
ATOM 6220 N N . ILE B 1 180 ? -11.68 -41.156 -13.195 1 97.06 180 ILE B N 1
ATOM 6221 C CA . ILE B 1 180 ? -11.359 -41.188 -14.617 1 97.06 180 ILE B CA 1
ATOM 6222 C C . ILE B 1 180 ? -10.328 -40.125 -14.945 1 97.06 180 ILE B C 1
ATOM 6224 O O . ILE B 1 180 ? -9.344 -40.406 -15.641 1 97.06 180 ILE B O 1
ATOM 6228 N N . ASN B 1 181 ? -10.531 -38.906 -14.398 1 96.81 181 ASN B N 1
ATOM 6229 C CA . ASN B 1 181 ? -9.609 -37.812 -14.664 1 96.81 181 ASN B CA 1
ATOM 6230 C C . ASN B 1 181 ? -8.211 -38.125 -14.141 1 96.81 181 ASN B C 1
ATOM 6232 O O . ASN B 1 181 ? -7.219 -37.781 -14.781 1 96.81 181 ASN B O 1
ATOM 6236 N N . ILE B 1 182 ? -8.148 -38.688 -12.992 1 96.62 182 ILE B N 1
ATOM 6237 C CA . ILE B 1 182 ? -6.863 -39.031 -12.383 1 96.62 182 ILE B CA 1
ATOM 6238 C C . ILE B 1 182 ? -6.141 -40.062 -13.234 1 96.62 182 ILE B C 1
ATOM 6240 O O . ILE B 1 182 ? -4.969 -39.906 -13.57 1 96.62 182 ILE B O 1
ATOM 6244 N N . ILE B 1 183 ? -6.852 -41.156 -13.664 1 96.88 183 ILE B N 1
ATOM 6245 C CA . ILE B 1 183 ? -6.254 -42.25 -14.414 1 96.88 183 ILE B CA 1
ATOM 6246 C C . ILE B 1 183 ? -5.871 -41.75 -15.812 1 96.88 183 ILE B C 1
ATOM 6248 O O . ILE B 1 183 ? -4.875 -42.188 -16.391 1 96.88 183 ILE B O 1
ATOM 6252 N N . LYS B 1 184 ? -6.547 -40.812 -16.328 1 96 184 LYS B N 1
ATOM 6253 C CA . LYS B 1 184 ? -6.301 -40.25 -17.656 1 96 184 LYS B CA 1
ATOM 6254 C C . LYS B 1 184 ? -5.082 -39.344 -17.641 1 96 184 LYS B C 1
ATOM 6256 O O . LYS B 1 184 ? -4.488 -39.062 -18.688 1 96 184 LYS B O 1
ATOM 6261 N N . SER B 1 185 ? -4.691 -38.844 -16.531 1 95.88 185 SER B N 1
ATOM 6262 C CA . SER B 1 185 ? -3.666 -37.812 -16.422 1 95.88 185 SER B CA 1
ATOM 6263 C C . SER B 1 185 ? -2.309 -38.344 -16.891 1 95.88 185 SER B C 1
ATOM 6265 O O . SER B 1 185 ? -1.935 -39.469 -16.562 1 95.88 185 SER B O 1
ATOM 6267 N N . ASN B 1 186 ? -1.604 -37.5 -17.609 1 94.25 186 ASN B N 1
ATOM 6268 C CA . ASN B 1 186 ? -0.249 -37.812 -18.047 1 94.25 186 ASN B CA 1
ATOM 6269 C C . ASN B 1 186 ? 0.789 -37.406 -17.016 1 94.25 186 ASN B C 1
ATOM 6271 O O . ASN B 1 186 ? 1.948 -37.812 -17.094 1 94.25 186 ASN B O 1
ATOM 6275 N N . ASP B 1 187 ? 0.271 -36.625 -16.031 1 92.94 187 ASP B N 1
ATOM 6276 C CA . ASP B 1 187 ? 1.225 -35.969 -15.156 1 92.94 187 ASP B CA 1
ATOM 6277 C C . ASP B 1 187 ? 1.202 -36.562 -13.758 1 92.94 187 ASP B C 1
ATOM 6279 O O . ASP B 1 187 ? 1.142 -35.844 -12.758 1 92.94 187 ASP B O 1
ATOM 6283 N N . ILE B 1 188 ? 1.173 -37.875 -13.688 1 94.44 188 ILE B N 1
ATOM 6284 C CA . ILE B 1 188 ? 1.206 -38.562 -12.398 1 94.44 188 ILE B CA 1
ATOM 6285 C C . ILE B 1 188 ? 2.648 -38.906 -12.039 1 94.44 188 ILE B C 1
ATOM 6287 O O . ILE B 1 188 ? 3.258 -39.781 -12.656 1 94.44 188 ILE B O 1
ATOM 6291 N N . PRO B 1 189 ? 3.105 -38.281 -11.016 1 92.44 189 PRO B N 1
ATOM 6292 C CA . PRO B 1 189 ? 4.508 -38.562 -10.68 1 92.44 189 PRO B CA 1
ATOM 6293 C C . PRO B 1 189 ? 4.688 -39.781 -9.797 1 92.44 189 PRO B C 1
ATOM 6295 O O . PRO B 1 189 ? 3.82 -40.094 -8.977 1 92.44 189 PRO B O 1
ATOM 6298 N N . ARG B 1 190 ? 5.75 -40.531 -9.961 1 89.81 190 ARG B N 1
ATOM 6299 C CA . ARG B 1 190 ? 6.293 -41.531 -9.039 1 89.81 190 ARG B CA 1
ATOM 6300 C C . ARG B 1 190 ? 5.336 -42.719 -8.883 1 89.81 190 ARG B C 1
ATOM 6302 O O . ARG B 1 190 ? 5.25 -43.312 -7.809 1 89.81 190 ARG B O 1
ATOM 6309 N N . VAL B 1 191 ? 4.473 -42.906 -9.766 1 92.81 191 VAL B N 1
ATOM 6310 C CA . VAL B 1 191 ? 3.541 -44.031 -9.719 1 92.81 191 VAL B CA 1
ATOM 6311 C C . VAL B 1 191 ? 3.75 -44.938 -10.93 1 92.81 191 VAL B C 1
ATOM 6313 O O . VAL B 1 191 ? 3.803 -44.438 -12.07 1 92.81 191 VAL B O 1
ATOM 6316 N N . SER B 1 192 ? 3.939 -46.219 -10.711 1 91.94 192 SER B N 1
ATOM 6317 C CA . SER B 1 192 ? 4.07 -47.156 -11.805 1 91.94 192 SER B CA 1
ATOM 6318 C C . SER B 1 192 ? 2.715 -47.469 -12.43 1 91.94 192 SER B C 1
ATOM 6320 O O . SER B 1 192 ? 1.677 -47.312 -11.781 1 91.94 192 SER B O 1
ATOM 6322 N N . GLU B 1 193 ? 2.762 -47.906 -13.672 1 93.81 193 GLU B N 1
ATOM 6323 C CA . GLU B 1 193 ? 1.515 -48.25 -14.336 1 93.81 193 GLU B CA 1
ATOM 6324 C C . GLU B 1 193 ? 0.849 -49.438 -13.664 1 93.81 193 GLU B C 1
ATOM 6326 O O . GLU B 1 193 ? -0.379 -49.562 -13.656 1 93.81 193 GLU B O 1
ATOM 6331 N N . LYS B 1 194 ? 1.654 -50.312 -13.125 1 94.12 194 LYS B N 1
ATOM 6332 C CA . LYS B 1 194 ? 1.124 -51.438 -12.391 1 94.12 194 LYS B CA 1
ATOM 6333 C C . LYS B 1 194 ? 0.291 -51 -11.195 1 94.12 194 LYS B C 1
ATOM 6335 O O . LYS B 1 194 ? -0.786 -51.531 -10.938 1 94.12 194 LYS B O 1
ATOM 6340 N N . SER B 1 195 ? 0.82 -50.062 -10.422 1 93.81 195 SER B N 1
ATOM 6341 C CA . SER B 1 195 ? 0.098 -49.531 -9.273 1 93.81 195 SER B CA 1
ATOM 6342 C C . SER B 1 195 ? -1.22 -48.875 -9.695 1 93.81 195 SER B C 1
ATOM 6344 O O . SER B 1 195 ? -2.227 -49 -8.992 1 93.81 195 SER B O 1
ATOM 6346 N N . LEU B 1 196 ? -1.243 -48.188 -10.812 1 95.5 196 LEU B N 1
ATOM 6347 C CA . LEU B 1 196 ? -2.463 -47.594 -11.32 1 95.5 196 LEU B CA 1
ATOM 6348 C C . LEU B 1 196 ? -3.49 -48.625 -11.711 1 95.5 196 LEU B C 1
ATOM 6350 O O . LEU B 1 196 ? -4.68 -48.469 -11.422 1 95.5 196 LEU B O 1
ATOM 6354 N N . LEU B 1 197 ? -2.955 -49.688 -12.391 1 96.12 197 LEU B N 1
ATOM 6355 C CA . LEU B 1 197 ? -3.836 -50.781 -12.742 1 96.12 197 LEU B CA 1
ATOM 6356 C C . LEU B 1 197 ? -4.465 -51.406 -11.492 1 96.12 197 LEU B C 1
ATOM 6358 O O . LEU B 1 197 ? -5.668 -51.656 -11.461 1 96.12 197 LEU B O 1
ATOM 6362 N N . THR B 1 198 ? -3.678 -51.625 -10.477 1 94.5 198 THR B N 1
ATOM 6363 C CA . THR B 1 198 ? -4.168 -52.188 -9.219 1 94.5 198 THR B CA 1
ATOM 6364 C C . THR B 1 198 ? -5.23 -51.281 -8.602 1 94.5 198 THR B C 1
ATOM 6366 O O . THR B 1 198 ? -6.246 -51.75 -8.102 1 94.5 198 THR B O 1
ATOM 6369 N N . LEU B 1 199 ? -5.016 -49.969 -8.594 1 95.31 199 LEU B N 1
ATOM 6370 C CA . LEU B 1 199 ? -5.984 -49.031 -8.078 1 95.31 199 LEU B CA 1
ATOM 6371 C C . LEU B 1 199 ? -7.312 -49.125 -8.82 1 95.31 199 LEU B C 1
ATOM 6373 O O . LEU B 1 199 ? -8.375 -49.188 -8.195 1 95.31 199 LEU B O 1
ATOM 6377 N N . VAL B 1 200 ? -7.254 -49.188 -10.18 1 96.31 200 VAL B N 1
ATOM 6378 C CA . VAL B 1 200 ? -8.453 -49.281 -11.008 1 96.31 200 VAL B CA 1
ATOM 6379 C C . VAL B 1 200 ? -9.219 -50.562 -10.68 1 96.31 200 VAL B C 1
ATOM 6381 O O . VAL B 1 200 ? -10.438 -50.531 -10.492 1 96.31 200 VAL B O 1
ATOM 6384 N N . LEU B 1 201 ? -8.516 -51.656 -10.594 1 95.19 201 LEU B N 1
ATOM 6385 C CA . LEU B 1 201 ? -9.156 -52.906 -10.289 1 95.19 201 LEU B CA 1
ATOM 6386 C C . LEU B 1 201 ? -9.844 -52.875 -8.93 1 95.19 201 LEU B C 1
ATOM 6388 O O . LEU B 1 201 ? -11 -53.281 -8.797 1 95.19 201 LEU B O 1
ATOM 6392 N N . ASN B 1 202 ? -9.172 -52.406 -7.883 1 94.69 202 ASN B N 1
ATOM 6393 C CA . ASN B 1 202 ? -9.742 -52.281 -6.543 1 94.69 202 ASN B CA 1
ATOM 6394 C C . ASN B 1 202 ? -10.93 -51.344 -6.512 1 94.69 202 ASN B C 1
ATOM 6396 O O . ASN B 1 202 ? -11.922 -51.594 -5.824 1 94.69 202 ASN B O 1
ATOM 6400 N N . TRP B 1 203 ? -10.773 -50.25 -7.211 1 95.81 203 TRP B N 1
ATOM 6401 C CA . TRP B 1 203 ? -11.836 -49.25 -7.254 1 95.81 203 TRP B CA 1
ATOM 6402 C C . TRP B 1 203 ? -13.094 -49.812 -7.898 1 95.81 203 TRP B C 1
ATOM 6404 O O . TRP B 1 203 ? -14.203 -49.594 -7.414 1 95.81 203 TRP B O 1
ATOM 6414 N N . LEU B 1 204 ? -12.984 -50.594 -8.977 1 95.25 204 LEU B N 1
ATOM 6415 C CA . LEU B 1 204 ? -14.109 -51.219 -9.664 1 95.25 204 LEU B CA 1
ATOM 6416 C C . LEU B 1 204 ? -14.734 -52.312 -8.805 1 95.25 204 LEU B C 1
ATOM 6418 O O . LEU B 1 204 ? -15.945 -52.5 -8.836 1 95.25 204 LEU B O 1
ATOM 6422 N N . GLN B 1 205 ? -13.969 -52.938 -8.047 1 93.38 205 GLN B N 1
ATOM 6423 C CA . GLN B 1 205 ? -14.445 -54 -7.184 1 93.38 205 GLN B CA 1
ATOM 6424 C C . GLN B 1 205 ? -15.164 -53.469 -5.961 1 93.38 205 GLN B C 1
ATOM 6426 O O . GLN B 1 205 ? -16.031 -54.125 -5.387 1 93.38 205 GLN B O 1
ATOM 6431 N N . TYR B 1 206 ? -14.82 -52.344 -5.504 1 92.88 206 TYR B N 1
ATOM 6432 C CA . TYR B 1 206 ? -15.359 -51.688 -4.312 1 92.88 206 TYR B CA 1
ATOM 6433 C C . TYR B 1 206 ? -16.859 -51.469 -4.453 1 92.88 206 TYR B C 1
ATOM 6435 O O . TYR B 1 206 ? -17.609 -51.594 -3.484 1 92.88 206 TYR B O 1
ATOM 6443 N N . ASP B 1 207 ? -17.328 -51.156 -5.613 1 92.69 207 ASP B N 1
ATOM 6444 C CA . ASP B 1 207 ? -18.734 -50.906 -5.902 1 92.69 207 ASP B CA 1
ATOM 6445 C C . ASP B 1 207 ? -19.109 -51.438 -7.277 1 92.69 207 ASP B C 1
ATOM 6447 O O . ASP B 1 207 ? -18.609 -50.969 -8.297 1 92.69 207 ASP B O 1
ATOM 6451 N N . ARG B 1 208 ? -20.062 -52.281 -7.375 1 90.94 208 ARG B N 1
ATOM 6452 C CA . ARG B 1 208 ? -20.438 -53 -8.586 1 90.94 208 ARG B CA 1
ATOM 6453 C C . ARG B 1 208 ? -21.078 -52.094 -9.609 1 90.94 208 ARG B C 1
ATOM 6455 O O . ARG B 1 208 ? -21.016 -52.344 -10.812 1 90.94 208 ARG B O 1
ATOM 6462 N N . ILE B 1 209 ? -21.594 -51.062 -9.133 1 93.44 209 ILE B N 1
ATOM 6463 C CA . ILE B 1 209 ? -22.25 -50.125 -10.023 1 93.44 209 ILE B CA 1
ATOM 6464 C C . ILE B 1 209 ? -21.219 -49.469 -10.938 1 93.44 209 ILE B C 1
ATOM 6466 O O . ILE B 1 209 ? -21.531 -49.062 -12.055 1 93.44 209 ILE B O 1
ATOM 6470 N N . ARG B 1 210 ? -19.953 -49.5 -10.5 1 95.5 210 ARG B N 1
ATOM 6471 C CA . ARG B 1 210 ? -18.891 -48.812 -11.211 1 95.5 210 ARG B CA 1
ATOM 6472 C C . ARG B 1 210 ? -18.406 -49.656 -12.398 1 95.5 210 ARG B C 1
ATOM 6474 O O . ARG B 1 210 ? -17.641 -49.156 -13.234 1 95.5 210 ARG B O 1
ATOM 6481 N N . LEU B 1 211 ? -18.812 -50.875 -12.555 1 94.25 211 LEU B N 1
ATOM 6482 C CA . LEU B 1 211 ? -18.359 -51.781 -13.609 1 94.25 211 LEU B CA 1
ATOM 6483 C C . LEU B 1 211 ? -18.766 -51.25 -14.984 1 94.25 211 LEU B C 1
ATOM 6485 O O . LEU B 1 211 ? -18.125 -51.594 -15.992 1 94.25 211 LEU B O 1
ATOM 6489 N N . GLY B 1 212 ? -19.797 -50.469 -14.938 1 92.81 212 GLY B N 1
ATOM 6490 C CA . GLY B 1 212 ? -20.219 -49.844 -16.172 1 92.81 212 GLY B CA 1
ATOM 6491 C C . GLY B 1 212 ? -19.172 -48.875 -16.734 1 92.81 212 GLY B C 1
ATOM 6492 O O . GLY B 1 212 ? -19.188 -48.562 -17.922 1 92.81 212 GLY B O 1
ATOM 6493 N N . TYR B 1 213 ? -18.188 -48.469 -15.922 1 94.94 213 TYR B N 1
ATOM 6494 C CA . TYR B 1 213 ? -17.172 -47.5 -16.344 1 94.94 213 TYR B CA 1
ATOM 6495 C C . TYR B 1 213 ? -15.828 -48.188 -16.547 1 94.94 213 TYR B C 1
ATOM 6497 O O . TYR B 1 213 ? -14.797 -47.531 -16.688 1 94.94 213 TYR B O 1
ATOM 6505 N N . ALA B 1 214 ? -15.805 -49.5 -16.562 1 94.69 214 ALA B N 1
ATOM 6506 C CA . ALA B 1 214 ? -14.562 -50.25 -16.672 1 94.69 214 ALA B CA 1
ATOM 6507 C C . ALA B 1 214 ? -13.852 -49.969 -17.984 1 94.69 214 ALA B C 1
ATOM 6509 O O . ALA B 1 214 ? -12.633 -49.781 -18.016 1 94.69 214 ALA B O 1
ATOM 6510 N N . LYS B 1 215 ? -14.57 -49.875 -19.031 1 94.19 215 LYS B N 1
ATOM 6511 C CA . LYS B 1 215 ? -13.977 -49.656 -20.344 1 94.19 215 LYS B CA 1
ATOM 6512 C C . LYS B 1 215 ? -13.18 -48.375 -20.375 1 94.19 215 LYS B C 1
ATOM 6514 O O . LYS B 1 215 ? -12.023 -48.344 -20.812 1 94.19 215 LYS B O 1
ATOM 6519 N N . VAL B 1 216 ? -13.812 -47.281 -19.891 1 95.25 216 VAL B N 1
ATOM 6520 C CA . VAL B 1 216 ? -13.18 -45.969 -19.938 1 95.25 216 VAL B CA 1
ATOM 6521 C C . VAL B 1 216 ? -11.914 -45.969 -19.094 1 95.25 216 VAL B C 1
ATOM 6523 O O . VAL B 1 216 ? -10.906 -45.375 -19.469 1 95.25 216 VAL B O 1
ATOM 6526 N N . LEU B 1 217 ? -11.93 -46.625 -17.984 1 96.56 217 LEU B N 1
ATOM 6527 C CA . LEU B 1 217 ? -10.766 -46.688 -17.094 1 96.56 217 LEU B CA 1
ATOM 6528 C C . LEU B 1 217 ? -9.648 -47.531 -17.719 1 96.56 217 LEU B C 1
ATOM 6530 O O . LEU B 1 217 ? -8.5 -47.094 -17.766 1 96.56 217 LEU B O 1
ATOM 6534 N N . PHE B 1 218 ? -9.984 -48.688 -18.234 1 95.94 218 PHE B N 1
ATOM 6535 C CA . PHE B 1 218 ? -8.992 -49.594 -18.812 1 95.94 218 PHE B CA 1
ATOM 6536 C C . PHE B 1 218 ? -8.406 -49 -20.094 1 95.94 218 PHE B C 1
ATOM 6538 O O . PHE B 1 218 ? -7.234 -49.25 -20.406 1 95.94 218 PHE B O 1
ATOM 6545 N N . ASP B 1 219 ? -9.156 -48.219 -20.797 1 94.94 219 ASP B N 1
ATOM 6546 C CA . ASP B 1 219 ? -8.68 -47.562 -22 1 94.94 219 ASP B CA 1
ATOM 6547 C C . ASP B 1 219 ? -7.566 -46.562 -21.688 1 94.94 219 ASP B C 1
ATOM 6549 O O . ASP B 1 219 ? -6.855 -46.125 -22.594 1 94.94 219 ASP B O 1
ATOM 6553 N N . ASN B 1 220 ? -7.434 -46.188 -20.438 1 95.88 220 ASN B N 1
ATOM 6554 C CA . ASN B 1 220 ? -6.441 -45.188 -20.078 1 95.88 220 ASN B CA 1
ATOM 6555 C C . ASN B 1 220 ? -5.277 -45.781 -19.297 1 95.88 220 ASN B C 1
ATOM 6557 O O . ASN B 1 220 ? -4.426 -45.062 -18.781 1 95.88 220 ASN B O 1
ATOM 6561 N N . ILE B 1 221 ? -5.254 -47.062 -19.203 1 96.81 221 ILE B N 1
ATOM 6562 C CA . ILE B 1 221 ? -4.094 -47.781 -18.672 1 96.81 221 ILE B CA 1
ATOM 6563 C C . ILE B 1 221 ? -3.088 -48 -19.797 1 96.81 221 ILE B C 1
ATOM 6565 O O . ILE B 1 221 ? -3.471 -48.375 -20.922 1 96.81 221 ILE B O 1
ATOM 6569 N N . ARG B 1 222 ? -1.869 -47.812 -19.547 1 96.38 222 ARG B N 1
ATOM 6570 C CA . ARG B 1 222 ? -0.82 -47.969 -20.547 1 96.38 222 ARG B CA 1
ATOM 6571 C C . ARG B 1 222 ? -0.186 -49.375 -20.469 1 96.38 222 ARG B C 1
ATOM 6573 O O . ARG B 1 222 ? 0.841 -49.531 -19.812 1 96.38 222 ARG B O 1
ATOM 6580 N N . TYR B 1 223 ? -0.705 -50.25 -21.219 1 96.38 223 TYR B N 1
ATOM 6581 C CA . TYR B 1 223 ? -0.405 -51.688 -21.125 1 96.38 223 TYR B CA 1
ATOM 6582 C C . TYR B 1 223 ? 1.032 -51.969 -21.547 1 96.38 223 TYR B C 1
ATOM 6584 O O . TYR B 1 223 ? 1.643 -52.938 -21.078 1 96.38 223 TYR B O 1
ATOM 6592 N N . GLY B 1 224 ? 1.557 -51.156 -22.484 1 94.5 224 GLY B N 1
ATOM 6593 C CA . GLY B 1 224 ? 2.926 -51.344 -22.938 1 94.5 224 GLY B CA 1
ATOM 6594 C C . GLY B 1 224 ? 3.955 -51.125 -21.844 1 94.5 224 GLY B C 1
ATOM 6595 O O . GLY B 1 224 ? 5.113 -51.5 -22 1 94.5 224 GLY B O 1
ATOM 6596 N N . LEU B 1 225 ? 3.539 -50.5 -20.75 1 94.25 225 LEU B N 1
ATOM 6597 C CA . LEU B 1 225 ? 4.449 -50.188 -19.656 1 94.25 225 LEU B CA 1
ATOM 6598 C C . LEU B 1 225 ? 4.336 -51.25 -18.547 1 94.25 225 LEU B C 1
ATOM 6600 O O . LEU B 1 225 ? 5.016 -51.156 -17.531 1 94.25 225 LEU B O 1
ATOM 6604 N N . LEU B 1 226 ? 3.508 -52.25 -18.703 1 96.06 226 LEU B N 1
ATOM 6605 C CA . LEU B 1 226 ? 3.334 -53.312 -17.734 1 96.06 226 LEU B CA 1
ATOM 6606 C C . LEU B 1 226 ? 4.223 -54.5 -18.078 1 96.06 226 LEU B C 1
ATOM 6608 O O . LEU B 1 226 ? 4.379 -54.844 -19.25 1 96.06 226 LEU B O 1
ATOM 6612 N N . PRO B 1 227 ? 4.781 -55.156 -17.062 1 93.56 227 PRO B N 1
ATOM 6613 C CA . PRO B 1 227 ? 5.543 -56.375 -17.312 1 93.56 227 PRO B CA 1
ATOM 6614 C C . PRO B 1 227 ? 4.676 -57.5 -17.859 1 93.56 227 PRO B C 1
ATOM 6616 O O . PRO B 1 227 ? 3.465 -57.531 -17.641 1 93.56 227 PRO B O 1
ATOM 6619 N N . LEU B 1 228 ? 5.273 -58.438 -18.531 1 93.75 228 LEU B N 1
ATOM 6620 C CA . LEU B 1 228 ? 4.574 -59.531 -19.188 1 93.75 228 LEU B CA 1
ATOM 6621 C C . LEU B 1 228 ? 3.787 -60.344 -18.172 1 93.75 228 LEU B C 1
ATOM 6623 O O . LEU B 1 228 ? 2.654 -60.75 -18.453 1 93.75 228 LEU B O 1
ATOM 6627 N N . ASP B 1 229 ? 4.395 -60.562 -17.062 1 94.31 229 ASP B N 1
ATOM 6628 C CA . ASP B 1 229 ? 3.729 -61.344 -16.031 1 94.31 229 ASP B CA 1
ATOM 6629 C C . ASP B 1 229 ? 2.438 -60.656 -15.57 1 94.31 229 ASP B C 1
ATOM 6631 O O . ASP B 1 229 ? 1.417 -61.312 -15.383 1 94.31 229 ASP B O 1
ATOM 6635 N N . THR B 1 230 ? 2.498 -59.406 -15.422 1 95.12 230 THR B N 1
ATOM 6636 C CA . THR B 1 230 ? 1.331 -58.656 -15 1 95.12 230 THR B CA 1
ATOM 6637 C C . THR B 1 230 ? 0.242 -58.688 -16.062 1 95.12 230 THR B C 1
ATOM 6639 O O . THR B 1 230 ? -0.944 -58.781 -15.75 1 95.12 230 THR B O 1
ATOM 6642 N N . LEU B 1 231 ? 0.611 -58.594 -17.297 1 96.38 231 LEU B N 1
ATOM 6643 C CA . LEU B 1 231 ? -0.335 -58.625 -18.406 1 96.38 231 LEU B CA 1
ATOM 6644 C C . LEU B 1 231 ? -1.051 -59.969 -18.453 1 96.38 231 LEU B C 1
ATOM 6646 O O . LEU B 1 231 ? -2.268 -60.031 -18.656 1 96.38 231 LEU B O 1
ATOM 6650 N N . ARG B 1 232 ? -0.32 -61 -18.25 1 95.38 232 ARG B N 1
ATOM 6651 C CA . ARG B 1 232 ? -0.901 -62.344 -18.266 1 95.38 232 ARG B CA 1
ATOM 6652 C C . ARG B 1 232 ? -1.875 -62.531 -17.109 1 95.38 232 ARG B C 1
ATOM 6654 O O . ARG B 1 232 ? -2.957 -63.094 -17.281 1 95.38 232 ARG B O 1
ATOM 6661 N N . LYS B 1 233 ? -1.464 -62.031 -16 1 95.44 233 LYS B N 1
ATOM 6662 C CA . LYS B 1 233 ? -2.34 -62.125 -14.844 1 95.44 233 LYS B CA 1
ATOM 6663 C C . LYS B 1 233 ? -3.623 -61.312 -15.07 1 95.44 233 LYS B C 1
ATOM 6665 O O . LYS B 1 233 ? -4.711 -61.781 -14.703 1 95.44 233 LYS B O 1
ATOM 6670 N N . LEU B 1 234 ? -3.477 -60.156 -15.633 1 95.56 234 LEU B N 1
ATOM 6671 C CA . LEU B 1 234 ? -4.633 -59.312 -15.914 1 95.56 234 LEU B CA 1
ATOM 6672 C C . LEU B 1 234 ? -5.578 -60 -16.891 1 95.56 234 LEU B C 1
ATOM 6674 O O . LEU B 1 234 ? -6.797 -59.969 -16.719 1 95.56 234 LEU B O 1
ATOM 6678 N N . TYR B 1 235 ? -4.992 -60.625 -17.906 1 94.31 235 TYR B N 1
ATOM 6679 C CA . TYR B 1 235 ? -5.781 -61.281 -18.938 1 94.31 235 TYR B CA 1
ATOM 6680 C C . TYR B 1 235 ? -6.594 -62.438 -18.344 1 94.31 235 TYR B C 1
ATOM 6682 O O . TYR B 1 235 ? -7.723 -62.688 -18.781 1 94.31 235 TYR B O 1
ATOM 6690 N N . THR B 1 236 ? -6.125 -63.062 -17.266 1 93.12 236 THR B N 1
ATOM 6691 C CA . THR B 1 236 ? -6.73 -64.25 -16.766 1 93.12 236 THR B CA 1
ATOM 6692 C C . THR B 1 236 ? -7.598 -64 -15.539 1 93.12 236 THR B C 1
ATOM 6694 O O . THR B 1 236 ? -8.43 -64.812 -15.148 1 93.12 236 THR B O 1
ATOM 6697 N N . GLN B 1 237 ? -7.414 -62.875 -14.938 1 89.19 237 GLN B N 1
ATOM 6698 C CA . GLN B 1 237 ? -8.148 -62.562 -13.719 1 89.19 237 GLN B CA 1
ATOM 6699 C C . GLN B 1 237 ? -9.648 -62.5 -13.984 1 89.19 237 GLN B C 1
ATOM 6701 O O . GLN B 1 237 ? -10.07 -62.125 -15.078 1 89.19 237 GLN B O 1
ATOM 6706 N N . THR B 1 238 ? -10.492 -62.844 -12.93 1 87.44 238 THR B N 1
ATOM 6707 C CA . THR B 1 238 ? -11.938 -62.938 -13.094 1 87.44 238 THR B CA 1
ATOM 6708 C C . THR B 1 238 ? -12.648 -61.938 -12.188 1 87.44 238 THR B C 1
ATOM 6710 O O . THR B 1 238 ? -13.875 -61.844 -12.195 1 87.44 238 THR B O 1
ATOM 6713 N N . ASP B 1 239 ? -11.977 -61.219 -11.391 1 87.75 239 ASP B N 1
ATOM 6714 C CA . ASP B 1 239 ? -12.57 -60.281 -10.438 1 87.75 239 ASP B CA 1
ATOM 6715 C C . ASP B 1 239 ? -13.336 -59.156 -11.156 1 87.75 239 ASP B C 1
ATOM 6717 O O . ASP B 1 239 ? -14.414 -58.781 -10.727 1 87.75 239 ASP B O 1
ATOM 6721 N N . VAL B 1 240 ? -12.719 -58.656 -12.273 1 93 240 VAL B N 1
ATOM 6722 C CA . VAL B 1 240 ? -13.344 -57.656 -13.102 1 93 240 VAL B CA 1
ATOM 6723 C C . VAL B 1 240 ? -13.523 -58.156 -14.523 1 93 240 VAL B C 1
ATOM 6725 O O . VAL B 1 240 ? -12.547 -58.531 -15.18 1 93 240 VAL B O 1
ATOM 6728 N N . PRO B 1 241 ? -14.711 -58.188 -14.922 1 91.81 241 PRO B N 1
ATOM 6729 C CA . PRO B 1 241 ? -14.922 -58.656 -16.297 1 91.81 241 PRO B CA 1
ATOM 6730 C C . PRO B 1 241 ? -14.266 -57.75 -17.328 1 91.81 241 PRO B C 1
ATOM 6732 O O . PRO B 1 241 ? -14.344 -56.531 -17.234 1 91.81 241 PRO B O 1
ATOM 6735 N N . LEU B 1 242 ? -13.539 -58.375 -18.25 1 93.06 242 LEU B N 1
ATOM 6736 C CA . LEU B 1 242 ? -12.867 -57.625 -19.312 1 93.06 242 LEU B CA 1
ATOM 6737 C C . LEU B 1 242 ? -13.625 -57.75 -20.625 1 93.06 242 LEU B C 1
ATOM 6739 O O . LEU B 1 242 ? -14.062 -58.844 -21 1 93.06 242 LEU B O 1
ATOM 6743 N N . THR B 1 243 ? -13.922 -56.75 -21.25 1 92.19 243 THR B N 1
ATOM 6744 C CA . THR B 1 243 ? -14.547 -56.75 -22.578 1 92.19 243 THR B CA 1
ATOM 6745 C C . THR B 1 243 ? -13.578 -57.25 -23.625 1 92.19 243 THR B C 1
ATOM 6747 O O . THR B 1 243 ? -12.375 -57.344 -23.375 1 92.19 243 THR B O 1
ATOM 6750 N N . ALA B 1 244 ? -14.086 -57.5 -24.75 1 93.31 244 ALA B N 1
ATOM 6751 C CA . ALA B 1 244 ? -13.266 -58 -25.859 1 93.31 244 ALA B CA 1
ATOM 6752 C C . ALA B 1 244 ? -12.242 -56.938 -26.281 1 93.31 244 ALA B C 1
ATOM 6754 O O . ALA B 1 244 ? -11.102 -57.281 -26.625 1 93.31 244 ALA B O 1
ATOM 6755 N N . SER B 1 245 ? -12.688 -55.812 -26.281 1 93.12 245 SER B N 1
ATOM 6756 C CA . SER B 1 245 ? -11.805 -54.719 -26.672 1 93.12 245 SER B CA 1
ATOM 6757 C C . SER B 1 245 ? -10.602 -54.625 -25.734 1 93.12 245 SER B C 1
ATOM 6759 O O . SER B 1 245 ? -9.477 -54.406 -26.188 1 93.12 245 SER B O 1
ATOM 6761 N N . ILE B 1 246 ? -10.836 -54.75 -24.438 1 94.44 246 ILE B N 1
ATOM 6762 C CA . ILE B 1 246 ? -9.766 -54.688 -23.438 1 94.44 246 ILE B CA 1
ATOM 6763 C C . ILE B 1 246 ? -8.82 -55.875 -23.609 1 94.44 246 ILE B C 1
ATOM 6765 O O . ILE B 1 246 ? -7.598 -55.719 -23.547 1 94.44 246 ILE B O 1
ATOM 6769 N N . LYS B 1 247 ? -9.336 -56.938 -23.812 1 95 247 LYS B N 1
ATOM 6770 C CA . LYS B 1 247 ? -8.523 -58.156 -24.031 1 95 247 LYS B CA 1
ATOM 6771 C C . LYS B 1 247 ? -7.621 -57.969 -25.25 1 95 247 LYS B C 1
ATOM 6773 O O . LYS B 1 247 ? -6.461 -58.406 -25.219 1 95 247 LYS B O 1
ATOM 6778 N N . CYS B 1 248 ? -8.164 -57.406 -26.281 1 95.12 248 CYS B N 1
ATOM 6779 C CA . CYS B 1 248 ? -7.371 -57.125 -27.469 1 95.12 248 CYS B CA 1
ATOM 6780 C C . CYS B 1 248 ? -6.191 -56.219 -27.156 1 95.12 248 CYS B C 1
ATOM 6782 O O . CYS B 1 248 ? -5.086 -56.438 -27.656 1 95.12 248 CYS B O 1
ATOM 6784 N N . MET B 1 249 ? -6.449 -55.281 -26.359 1 94.56 249 MET B N 1
ATOM 6785 C CA . MET B 1 249 ? -5.383 -54.344 -25.984 1 94.56 249 MET B CA 1
ATOM 6786 C C . MET B 1 249 ? -4.305 -55.062 -25.172 1 94.56 249 MET B C 1
ATOM 6788 O O . MET B 1 249 ? -3.113 -54.781 -25.359 1 94.56 249 MET B O 1
ATOM 6792 N N . ILE B 1 250 ? -4.703 -55.938 -24.328 1 96.5 250 ILE B N 1
ATOM 6793 C CA . ILE B 1 250 ? -3.762 -56.719 -23.516 1 96.5 250 ILE B CA 1
ATOM 6794 C C . ILE B 1 250 ? -2.914 -57.594 -24.438 1 96.5 250 ILE B C 1
ATOM 6796 O O . ILE B 1 250 ? -1.69 -57.656 -24.281 1 96.5 250 ILE B O 1
ATOM 6800 N N . ILE B 1 251 ? -3.525 -58.188 -25.359 1 96.12 251 ILE B N 1
ATOM 6801 C CA . ILE B 1 251 ? -2.818 -59.062 -26.312 1 96.12 251 ILE B CA 1
ATOM 6802 C C . ILE B 1 251 ? -1.828 -58.219 -27.125 1 96.12 251 ILE B C 1
ATOM 6804 O O . ILE B 1 251 ? -0.691 -58.656 -27.344 1 96.12 251 ILE B O 1
ATOM 6808 N N . LYS B 1 252 ? -2.256 -57.156 -27.578 1 94.69 252 LYS B N 1
ATOM 6809 C CA . LYS B 1 252 ? -1.369 -56.25 -28.312 1 94.69 252 LYS B CA 1
ATOM 6810 C C . LYS B 1 252 ? -0.131 -55.906 -27.5 1 94.69 252 LYS B C 1
ATOM 6812 O O . LYS B 1 252 ? 0.98 -55.875 -28.031 1 94.69 252 LYS B O 1
ATOM 6817 N N . ALA B 1 253 ? -0.348 -55.688 -26.234 1 96.19 253 ALA B N 1
ATOM 6818 C CA . ALA B 1 253 ? 0.768 -55.344 -25.344 1 96.19 253 ALA B CA 1
ATOM 6819 C C . ALA B 1 253 ? 1.693 -56.562 -25.172 1 96.19 253 ALA B C 1
ATOM 6821 O O . ALA B 1 253 ? 2.916 -56.406 -25.141 1 96.19 253 ALA B O 1
ATOM 6822 N N . ILE B 1 254 ? 1.133 -57.719 -25.016 1 95.81 254 ILE B N 1
ATOM 6823 C CA . ILE B 1 254 ? 1.931 -58.938 -24.922 1 95.81 254 ILE B CA 1
ATOM 6824 C C . ILE B 1 254 ? 2.777 -59.094 -26.188 1 95.81 254 ILE B C 1
ATOM 6826 O O . ILE B 1 254 ? 3.971 -59.406 -26.109 1 95.81 254 ILE B O 1
ATOM 6830 N N . ASN B 1 255 ? 2.213 -58.844 -27.344 1 94.19 255 ASN B N 1
ATOM 6831 C CA . ASN B 1 255 ? 2.939 -58.875 -28.609 1 94.19 255 ASN B CA 1
ATOM 6832 C C . ASN B 1 255 ? 4.035 -57.844 -28.656 1 94.19 255 ASN B C 1
ATOM 6834 O O . ASN B 1 255 ? 5.121 -58.094 -29.188 1 94.19 255 ASN B O 1
ATOM 6838 N N . TYR B 1 256 ? 3.689 -56.719 -28.188 1 94.25 256 TYR B N 1
ATOM 6839 C CA . TYR B 1 256 ? 4.656 -55.625 -28.125 1 94.25 256 TYR B CA 1
ATOM 6840 C C . TYR B 1 256 ? 5.918 -56.062 -27.375 1 94.25 256 TYR B C 1
ATOM 6842 O O . TYR B 1 256 ? 7.031 -55.781 -27.844 1 94.25 256 TYR B O 1
ATOM 6850 N N . HIS B 1 257 ? 5.738 -56.75 -26.281 1 93.56 257 HIS B N 1
ATOM 6851 C CA . HIS B 1 257 ? 6.875 -57.188 -25.484 1 93.56 257 HIS B CA 1
ATOM 6852 C C . HIS B 1 257 ? 7.559 -58.406 -26.109 1 93.56 257 HIS B C 1
ATOM 6854 O O . HIS B 1 257 ? 8.719 -58.688 -25.828 1 93.56 257 HIS B O 1
ATOM 6860 N N . SER B 1 258 ? 6.906 -59.094 -26.984 1 92 258 SER B N 1
ATOM 6861 C CA . SER B 1 258 ? 7.453 -60.281 -27.625 1 92 258 SER B CA 1
ATOM 6862 C C . SER B 1 258 ? 8.344 -59.906 -28.812 1 92 258 SER B C 1
ATOM 6864 O O . SER B 1 258 ? 9.086 -60.75 -29.328 1 92 258 SER B O 1
ATOM 6866 N N . THR B 1 259 ? 8.328 -58.719 -29.281 1 91.12 259 THR B N 1
ATOM 6867 C CA . THR B 1 259 ? 9.172 -58.219 -30.375 1 91.12 259 THR B CA 1
ATOM 6868 C C . THR B 1 259 ? 10 -57.031 -29.938 1 91.12 259 THR B C 1
ATOM 6870 O O . THR B 1 259 ? 9.797 -55.906 -30.422 1 91.12 259 THR B O 1
ATOM 6873 N N . PRO B 1 260 ? 10.984 -57.281 -29.156 1 90.81 260 PRO B N 1
ATOM 6874 C CA . PRO B 1 260 ? 11.727 -56.188 -28.562 1 90.81 260 PRO B CA 1
ATOM 6875 C C . PRO B 1 260 ? 12.414 -55.281 -29.594 1 90.81 260 PRO B C 1
ATOM 6877 O O . PRO B 1 260 ? 12.484 -54.062 -29.422 1 90.81 260 PRO B O 1
ATOM 6880 N N . SER B 1 261 ? 12.922 -55.844 -30.688 1 89.94 261 SER B N 1
ATOM 6881 C CA . SER B 1 261 ? 13.672 -55.062 -31.688 1 89.94 261 SER B CA 1
ATOM 6882 C C . SER B 1 261 ? 12.766 -54.094 -32.406 1 89.94 261 SER B C 1
ATOM 6884 O O . SER B 1 261 ? 13.219 -53.031 -32.875 1 89.94 261 SER B O 1
ATOM 6886 N N . LYS B 1 262 ? 11.477 -54.344 -32.438 1 93.19 262 LYS B N 1
ATOM 6887 C CA . LYS B 1 262 ? 10.547 -53.5 -33.219 1 93.19 262 LYS B CA 1
ATOM 6888 C C . LYS B 1 262 ? 9.938 -52.406 -32.344 1 93.19 262 LYS B C 1
ATOM 6890 O O . LYS B 1 262 ? 9.289 -51.5 -32.844 1 93.19 262 LYS B O 1
ATOM 6895 N N . GLN B 1 263 ? 10.141 -52.5 -31.109 1 92.75 263 GLN B N 1
ATOM 6896 C CA . GLN B 1 263 ? 9.469 -51.656 -30.125 1 92.75 263 GLN B CA 1
ATOM 6897 C C . GLN B 1 263 ? 9.648 -50.188 -30.453 1 92.75 263 GLN B C 1
ATOM 6899 O O . GLN B 1 263 ? 8.695 -49.406 -30.375 1 92.75 263 GLN B O 1
ATOM 6904 N N . PRO B 1 264 ? 10.82 -49.75 -30.875 1 92.94 264 PRO B N 1
ATOM 6905 C CA . PRO B 1 264 ? 11.008 -48.344 -31.141 1 92.94 264 PRO B CA 1
ATOM 6906 C C . PRO B 1 264 ? 10.062 -47.812 -32.219 1 92.94 264 PRO B C 1
ATOM 6908 O O . PRO B 1 264 ? 9.758 -46.594 -32.25 1 92.94 264 PRO B O 1
ATOM 6911 N N . LEU B 1 265 ? 9.562 -48.688 -33.031 1 93.06 265 LEU B N 1
ATOM 6912 C CA . LEU B 1 265 ? 8.727 -48.281 -34.156 1 93.06 265 LEU B CA 1
ATOM 6913 C C . LEU B 1 265 ? 7.246 -48.406 -33.812 1 93.06 265 LEU B C 1
ATOM 6915 O O . LEU B 1 265 ? 6.379 -47.969 -34.562 1 93.06 265 LEU B O 1
ATOM 6919 N N . LEU B 1 266 ? 6.988 -49 -32.688 1 92.06 266 LEU B N 1
ATOM 6920 C CA . LEU B 1 266 ? 5.613 -49.312 -32.312 1 92.06 266 LEU B CA 1
ATOM 6921 C C . LEU B 1 266 ? 5.148 -48.438 -31.141 1 92.06 266 LEU B C 1
ATOM 6923 O O . LEU B 1 266 ? 4.219 -48.781 -30.422 1 92.06 266 LEU B O 1
ATOM 6927 N N . GLN B 1 267 ? 5.73 -47.344 -31 1 89.94 267 GLN B N 1
ATOM 6928 C CA . GLN B 1 267 ? 5.387 -46.469 -29.891 1 89.94 267 GLN B CA 1
ATOM 6929 C C . GLN B 1 267 ? 4.016 -45.844 -30.078 1 89.94 267 GLN B C 1
ATOM 6931 O O . GLN B 1 267 ? 3.666 -45.438 -31.188 1 89.94 267 GLN B O 1
ATOM 6936 N N . ASP B 1 268 ? 3.18 -45.875 -29.062 1 91.12 268 ASP B N 1
ATOM 6937 C CA . ASP B 1 268 ? 1.87 -45.25 -29.047 1 91.12 268 ASP B CA 1
ATOM 6938 C C . ASP B 1 268 ? 1.534 -44.719 -27.641 1 91.12 268 ASP B C 1
ATOM 6940 O O . ASP B 1 268 ? 2.406 -44.688 -26.766 1 91.12 268 ASP B O 1
ATOM 6944 N N . LYS B 1 269 ? 0.333 -44.312 -27.484 1 91.31 269 LYS B N 1
ATOM 6945 C CA . LYS B 1 269 ? -0.077 -43.781 -26.203 1 91.31 269 LYS B CA 1
ATOM 6946 C C . LYS B 1 269 ? 0.097 -44.781 -25.078 1 91.31 269 LYS B C 1
ATOM 6948 O O . LYS B 1 269 ? 0.373 -44.406 -23.938 1 91.31 269 LYS B O 1
ATOM 6953 N N . PHE B 1 270 ? 0.02 -46.094 -25.375 1 92.62 270 PHE B N 1
ATOM 6954 C CA . PHE B 1 270 ? -0 -47.156 -24.375 1 92.62 270 PHE B CA 1
ATOM 6955 C C . PHE B 1 270 ? 1.417 -47.562 -23.984 1 92.62 270 PHE B C 1
ATOM 6957 O O . PHE B 1 270 ? 1.612 -48.312 -23.016 1 92.62 270 PHE B O 1
ATOM 6964 N N . SER B 1 271 ? 2.385 -47.031 -24.719 1 93.06 271 SER B N 1
ATOM 6965 C CA . SER B 1 271 ? 3.771 -47.375 -24.391 1 93.06 271 SER B CA 1
ATOM 6966 C C . SER B 1 271 ? 4.539 -46.125 -23.953 1 93.06 271 SER B C 1
ATOM 6968 O O . SER B 1 271 ? 5.734 -46.188 -23.672 1 93.06 271 SER B O 1
ATOM 6970 N N . THR B 1 272 ? 3.805 -45.031 -23.906 1 92.62 272 THR B N 1
ATOM 6971 C CA . THR B 1 272 ? 4.457 -43.75 -23.562 1 92.62 272 THR B CA 1
ATOM 6972 C C . THR B 1 272 ? 4.508 -43.562 -22.062 1 92.62 272 THR B C 1
ATOM 6974 O O . THR B 1 272 ? 3.512 -43.812 -21.359 1 92.62 272 THR B O 1
ATOM 6977 N N . LEU B 1 273 ? 5.602 -43.125 -21.578 1 91.62 273 LEU B N 1
ATOM 6978 C CA . LEU B 1 273 ? 5.805 -42.875 -20.141 1 91.62 273 LEU B CA 1
ATOM 6979 C C . LEU B 1 273 ? 4.938 -41.719 -19.672 1 91.62 273 LEU B C 1
ATOM 6981 O O . LEU B 1 273 ? 4.695 -40.781 -20.406 1 91.62 273 LEU B O 1
ATOM 6985 N N . ARG B 1 274 ? 4.453 -41.844 -18.391 1 91.62 274 ARG B N 1
ATOM 6986 C CA . ARG B 1 274 ? 3.779 -40.719 -17.766 1 91.62 274 ARG B CA 1
ATOM 6987 C C . ARG B 1 274 ? 4.789 -39.75 -17.141 1 91.62 274 ARG B C 1
ATOM 6989 O O . ARG B 1 274 ? 5.871 -40.188 -16.719 1 91.62 274 ARG B O 1
ATOM 6996 N N . ASN B 1 275 ? 4.398 -38.531 -17.016 1 90.31 275 ASN B N 1
ATOM 6997 C CA . ASN B 1 275 ? 5.203 -37.5 -16.375 1 90.31 275 ASN B CA 1
ATOM 6998 C C . ASN B 1 275 ? 6.645 -37.531 -16.875 1 90.31 275 ASN B C 1
ATOM 7000 O O . ASN B 1 275 ? 7.578 -37.531 -16.062 1 90.31 275 ASN B O 1
ATOM 7004 N N . GLN B 1 276 ? 6.836 -37.781 -18.125 1 88 276 GLN B N 1
ATOM 7005 C CA . GLN B 1 276 ? 8.18 -37.906 -18.672 1 88 276 GLN B CA 1
ATOM 7006 C C . GLN B 1 276 ? 8.883 -36.531 -18.719 1 88 276 GLN B C 1
ATOM 7008 O O . GLN B 1 276 ? 8.242 -35.5 -18.906 1 88 276 GLN B O 1
ATOM 7013 N N . LYS B 1 277 ? 10.133 -36.625 -18.422 1 89.44 277 LYS B N 1
ATOM 7014 C CA . LYS B 1 277 ? 11.008 -35.469 -18.469 1 89.44 277 LYS B CA 1
ATOM 7015 C C . LYS B 1 277 ? 12.195 -35.719 -19.406 1 89.44 277 LYS B C 1
ATOM 7017 O O . LYS B 1 277 ? 12.641 -36.844 -19.562 1 89.44 277 LYS B O 1
ATOM 7022 N N . GLU B 1 278 ? 12.641 -34.656 -19.938 1 91.69 278 GLU B N 1
ATOM 7023 C CA . GLU B 1 278 ? 13.773 -34.719 -20.859 1 91.69 278 GLU B CA 1
ATOM 7024 C C . GLU B 1 278 ? 15.102 -34.781 -20.094 1 91.69 278 GLU B C 1
ATOM 7026 O O . GLU B 1 278 ? 15.344 -33.938 -19.203 1 91.69 278 GLU B O 1
ATOM 7031 N N . TRP B 1 279 ? 15.898 -35.781 -20.453 1 92.94 279 TRP B N 1
ATOM 7032 C CA . TRP B 1 279 ? 17.219 -35.938 -19.859 1 92.94 279 TRP B CA 1
ATOM 7033 C C . TRP B 1 279 ? 18.297 -36.062 -20.938 1 92.94 279 TRP B C 1
ATOM 7035 O O . TRP B 1 279 ? 18.062 -36.625 -22 1 92.94 279 TRP B O 1
ATOM 7045 N N . ILE B 1 280 ? 19.438 -35.5 -20.656 1 95.06 280 ILE B N 1
ATOM 7046 C CA . ILE B 1 280 ? 20.594 -35.688 -21.5 1 95.06 280 ILE B CA 1
ATOM 7047 C C . ILE B 1 280 ? 21.406 -36.875 -21.016 1 95.06 280 ILE B C 1
ATOM 7049 O O . ILE B 1 280 ? 21.969 -36.844 -19.922 1 95.06 280 ILE B O 1
ATOM 7053 N N . MET B 1 281 ? 21.438 -37.906 -21.812 1 95.56 281 MET B N 1
ATOM 7054 C CA . MET B 1 281 ? 22.156 -39.094 -21.438 1 95.56 281 MET B CA 1
ATOM 7055 C C . MET B 1 281 ? 23.625 -39 -21.828 1 95.56 281 MET B C 1
ATOM 7057 O O . MET B 1 281 ? 23.953 -38.656 -22.969 1 95.56 281 MET B O 1
ATOM 7061 N N . LEU B 1 282 ? 24.5 -39.281 -20.891 1 94.75 282 LEU B N 1
ATOM 7062 C CA . LEU B 1 282 ? 25.938 -39.344 -21.125 1 94.75 282 LEU B CA 1
ATOM 7063 C C . LEU B 1 282 ? 26.422 -40.781 -21.172 1 94.75 282 LEU B C 1
ATOM 7065 O O . LEU B 1 282 ? 26.312 -41.5 -20.172 1 94.75 282 LEU B O 1
ATOM 7069 N N . VAL B 1 283 ? 26.953 -41.125 -22.281 1 96.12 283 VAL B N 1
ATOM 7070 C CA . VAL B 1 283 ? 27.297 -42.531 -22.469 1 96.12 283 VAL B CA 1
ATOM 7071 C C . VAL B 1 283 ? 28.766 -42.656 -22.891 1 96.12 283 VAL B C 1
ATOM 7073 O O . VAL B 1 283 ? 29.219 -41.969 -23.797 1 96.12 283 VAL B O 1
ATOM 7076 N N . GLY B 1 284 ? 29.484 -43.562 -22.234 1 94.19 284 GLY B N 1
ATOM 7077 C CA . GLY B 1 284 ? 30.859 -43.906 -22.609 1 94.19 284 GLY B CA 1
ATOM 7078 C C . GLY B 1 284 ? 31.859 -42.844 -22.25 1 94.19 284 GLY B C 1
ATOM 7079 O O . GLY B 1 284 ? 31.562 -41.938 -21.438 1 94.19 284 GLY B O 1
ATOM 7080 N N . GLY B 1 285 ? 33.125 -43.031 -22.891 1 92.75 285 GLY B N 1
ATOM 7081 C CA . GLY B 1 285 ? 34.188 -42.094 -22.641 1 92.75 285 GLY B CA 1
ATOM 7082 C C . GLY B 1 285 ? 35.031 -42.438 -21.422 1 92.75 285 GLY B C 1
ATOM 7083 O O . GLY B 1 285 ? 35.094 -43.625 -21.031 1 92.75 285 GLY B O 1
ATOM 7084 N N . THR B 1 286 ? 35.719 -41.438 -20.984 1 91.19 286 THR B N 1
ATOM 7085 C CA . THR B 1 286 ? 36.594 -41.625 -19.844 1 91.19 286 THR B CA 1
ATOM 7086 C C . THR B 1 286 ? 36.375 -40.531 -18.797 1 91.19 286 THR B C 1
ATOM 7088 O O . THR B 1 286 ? 36 -39.406 -19.125 1 91.19 286 THR B O 1
ATOM 7091 N N . ALA B 1 287 ? 36.438 -40.969 -17.688 1 85.94 287 ALA B N 1
ATOM 7092 C CA . ALA B 1 287 ? 36.5 -40.094 -16.516 1 85.94 287 ALA B CA 1
ATOM 7093 C C . ALA B 1 287 ? 37.781 -40.312 -15.727 1 85.94 287 ALA B C 1
ATOM 7095 O O . ALA B 1 287 ? 38.094 -41.406 -15.32 1 85.94 287 ALA B O 1
ATOM 7096 N N . ASN B 1 288 ? 38.5 -39.25 -15.523 1 78.62 288 ASN B N 1
ATOM 7097 C CA . ASN B 1 288 ? 39.812 -39.344 -14.875 1 78.62 288 ASN B CA 1
ATOM 7098 C C . ASN B 1 288 ? 40.688 -40.375 -15.57 1 78.62 288 ASN B C 1
ATOM 7100 O O . ASN B 1 288 ? 41.312 -41.219 -14.906 1 78.62 288 ASN B O 1
ATOM 7104 N N . ASP B 1 289 ? 40.562 -40.5 -16.828 1 78.19 289 ASP B N 1
ATOM 7105 C CA . ASP B 1 289 ? 41.406 -41.281 -17.719 1 78.19 289 ASP B CA 1
ATOM 7106 C C . ASP B 1 289 ? 41.062 -42.781 -17.594 1 78.19 289 ASP B C 1
ATOM 7108 O O . ASP B 1 289 ? 41.906 -43.625 -17.906 1 78.19 289 ASP B O 1
ATOM 7112 N N . THR B 1 290 ? 39.938 -42.938 -17.016 1 86.19 290 THR B N 1
ATOM 7113 C CA . THR B 1 290 ? 39.438 -44.312 -16.938 1 86.19 290 THR B CA 1
ATOM 7114 C C . THR B 1 290 ? 38.125 -44.469 -17.703 1 86.19 290 THR B C 1
ATOM 7116 O O . THR B 1 290 ? 37.281 -43.594 -17.656 1 86.19 290 THR B O 1
ATOM 7119 N N . PHE B 1 291 ? 38.031 -45.594 -18.391 1 90.06 291 PHE B N 1
ATOM 7120 C CA . PHE B 1 291 ? 36.812 -45.875 -19.141 1 90.06 291 PHE B CA 1
ATOM 7121 C C . PHE B 1 291 ? 35.625 -46.031 -18.188 1 90.06 291 PHE B C 1
ATOM 7123 O O . PHE B 1 291 ? 35.75 -46.625 -17.125 1 90.06 291 PHE B O 1
ATOM 7130 N N . VAL B 1 292 ? 34.562 -45.562 -18.625 1 87.69 292 VAL B N 1
ATOM 7131 C CA . VAL B 1 292 ? 33.406 -45.594 -17.734 1 87.69 292 VAL B CA 1
ATOM 7132 C C . VAL B 1 292 ? 32.312 -46.469 -18.344 1 87.69 292 VAL B C 1
ATOM 7134 O O . VAL B 1 292 ? 32.125 -46.5 -19.562 1 87.69 292 VAL B O 1
ATOM 7137 N N . GLU B 1 293 ? 31.594 -47.156 -17.453 1 89.88 293 GLU B N 1
ATOM 7138 C CA . GLU B 1 293 ? 30.438 -47.969 -17.875 1 89.88 293 GLU B CA 1
ATOM 7139 C C . GLU B 1 293 ? 29.125 -47.312 -17.438 1 89.88 293 GLU B C 1
ATOM 7141 O O . GLU B 1 293 ? 28.062 -47.688 -17.922 1 89.88 293 GLU B O 1
ATOM 7146 N N . ASN B 1 294 ? 29.328 -46.438 -16.562 1 89.62 294 ASN B N 1
ATOM 7147 C CA . ASN B 1 294 ? 28.141 -45.781 -16 1 89.62 294 ASN B CA 1
ATOM 7148 C C . ASN B 1 294 ? 27.484 -44.844 -17.016 1 89.62 294 ASN B C 1
ATOM 7150 O O . ASN B 1 294 ? 28.172 -44.156 -17.781 1 89.62 294 ASN B O 1
ATOM 7154 N N . VAL B 1 295 ? 26.25 -44.906 -17.031 1 93.31 295 VAL B N 1
ATOM 7155 C CA . VAL B 1 295 ? 25.469 -44 -17.875 1 93.31 295 VAL B CA 1
ATOM 7156 C C . VAL B 1 295 ? 24.719 -43 -17 1 93.31 295 VAL B C 1
ATOM 7158 O O . VAL B 1 295 ? 23.953 -43.406 -16.109 1 93.31 295 VAL B O 1
ATOM 7161 N N . LEU B 1 296 ? 24.891 -41.75 -17.281 1 91.5 296 LEU B N 1
ATOM 7162 C CA . LEU B 1 296 ? 24.297 -40.719 -16.469 1 91.5 296 LEU B CA 1
ATOM 7163 C C . LEU B 1 296 ? 23.312 -39.875 -17.266 1 91.5 296 LEU B C 1
ATOM 7165 O O . LEU B 1 296 ? 23.5 -39.688 -18.469 1 91.5 296 LEU B O 1
ATOM 7169 N N . GLY B 1 297 ? 22.266 -39.531 -16.609 1 91.5 297 GLY B N 1
ATOM 7170 C CA . GLY B 1 297 ? 21.344 -38.562 -17.141 1 91.5 297 GLY B CA 1
ATOM 7171 C C . GLY B 1 297 ? 21.453 -37.219 -16.5 1 91.5 297 GLY B C 1
ATOM 7172 O O . GLY B 1 297 ? 21.594 -37.094 -15.273 1 91.5 297 GLY B O 1
ATOM 7173 N N . PHE B 1 298 ? 21.438 -36.156 -17.375 1 90.62 298 PHE B N 1
ATOM 7174 C CA . PHE B 1 298 ? 21.531 -34.781 -16.906 1 90.62 298 PHE B CA 1
ATOM 7175 C C . PHE B 1 298 ? 20.281 -34 -17.297 1 90.62 298 PHE B C 1
ATOM 7177 O O . PHE B 1 298 ? 19.891 -33.969 -18.453 1 90.62 298 PHE B O 1
ATOM 7184 N N . ASP B 1 299 ? 19.672 -33.438 -16.219 1 89 299 ASP B N 1
ATOM 7185 C CA . ASP B 1 299 ? 18.531 -32.531 -16.438 1 89 299 ASP B CA 1
ATOM 7186 C C . ASP B 1 299 ? 18.969 -31.094 -16.578 1 89 299 ASP B C 1
ATOM 7188 O O . ASP B 1 299 ? 19.391 -30.469 -15.586 1 89 299 ASP B O 1
ATOM 7192 N N . VAL B 1 300 ? 18.828 -30.547 -17.75 1 82.5 300 VAL B N 1
ATOM 7193 C CA . VAL B 1 300 ? 19.375 -29.219 -18.016 1 82.5 300 VAL B CA 1
ATOM 7194 C C . VAL B 1 300 ? 18.562 -28.172 -17.266 1 82.5 300 VAL B C 1
ATOM 7196 O O . VAL B 1 300 ? 19.062 -27.094 -16.938 1 82.5 300 VAL B O 1
ATOM 7199 N N . TYR B 1 301 ? 17.344 -28.422 -17 1 82.25 301 TYR B N 1
ATOM 7200 C CA . TYR B 1 301 ? 16.484 -27.422 -16.375 1 82.25 301 TYR B CA 1
ATOM 7201 C C . TYR B 1 301 ? 16.656 -27.406 -14.867 1 82.25 301 TYR B C 1
ATOM 7203 O O . TYR B 1 301 ? 16.781 -26.344 -14.25 1 82.25 301 TYR B O 1
ATOM 7211 N N . SER B 1 302 ? 16.781 -28.562 -14.312 1 83.44 302 SER B N 1
ATOM 7212 C CA . SER B 1 302 ? 16.891 -28.641 -12.859 1 83.44 302 SER B CA 1
ATOM 7213 C C . SER B 1 302 ? 18.344 -28.828 -12.43 1 83.44 302 SER B C 1
ATOM 7215 O O . SER B 1 302 ? 18.656 -28.734 -11.242 1 83.44 302 SER B O 1
ATOM 7217 N N . HIS B 1 303 ? 19.219 -29.109 -13.398 1 83.56 303 HIS B N 1
ATOM 7218 C CA . HIS B 1 303 ? 20.641 -29.344 -13.172 1 83.56 303 HIS B CA 1
ATOM 7219 C C . HIS B 1 303 ? 20.859 -30.516 -12.227 1 83.56 303 HIS B C 1
ATOM 7221 O O . HIS B 1 303 ? 21.734 -30.469 -11.367 1 83.56 303 HIS B O 1
ATOM 7227 N N . LYS B 1 304 ? 20.016 -31.422 -12.32 1 84.5 304 LYS B N 1
ATOM 7228 C CA . LYS B 1 304 ? 20.141 -32.656 -11.531 1 84.5 304 LYS B CA 1
ATOM 7229 C C . LYS B 1 304 ? 20.703 -33.781 -12.375 1 84.5 304 LYS B C 1
ATOM 7231 O O . LYS B 1 304 ? 20.656 -33.75 -13.609 1 84.5 304 LYS B O 1
ATOM 7236 N N . TRP B 1 305 ? 21.328 -34.781 -11.688 1 87 305 TRP B N 1
ATOM 7237 C CA . TRP B 1 305 ? 21.906 -35.938 -12.336 1 87 305 TRP B CA 1
ATOM 7238 C C . TRP B 1 305 ? 21.203 -37.219 -11.891 1 87 305 TRP B C 1
ATOM 7240 O O . TRP B 1 305 ? 20.75 -37.312 -10.75 1 87 305 TRP B O 1
ATOM 7250 N N . ARG B 1 306 ? 21.078 -38.125 -12.805 1 87.31 306 ARG B N 1
ATOM 7251 C CA . ARG B 1 306 ? 20.531 -39.438 -12.461 1 87.31 306 ARG B CA 1
ATOM 7252 C C . ARG B 1 306 ? 21.312 -40.562 -13.125 1 87.31 306 ARG B C 1
ATOM 7254 O O . ARG B 1 306 ? 21.766 -40.406 -14.266 1 87.31 306 ARG B O 1
ATOM 7261 N N . SER B 1 307 ? 21.484 -41.594 -12.344 1 90.12 307 SER B N 1
ATOM 7262 C CA . SER B 1 307 ? 22.156 -42.75 -12.906 1 90.12 307 SER B CA 1
ATOM 7263 C C . SER B 1 307 ? 21.141 -43.781 -13.438 1 90.12 307 SER B C 1
ATOM 7265 O O . SER B 1 307 ? 20.062 -43.938 -12.859 1 90.12 307 SER B O 1
ATOM 7267 N N . VAL B 1 308 ? 21.453 -44.375 -14.5 1 92.31 308 VAL B N 1
ATOM 7268 C CA . VAL B 1 308 ? 20.656 -45.469 -15.031 1 92.31 308 VAL B CA 1
ATOM 7269 C C . VAL B 1 308 ? 21.516 -46.75 -15.086 1 92.31 308 VAL B C 1
ATOM 7271 O O . VAL B 1 308 ? 22.672 -46.75 -14.641 1 92.31 308 VAL B O 1
ATOM 7274 N N . THR B 1 309 ? 20.844 -47.812 -15.531 1 94.25 309 THR B N 1
ATOM 7275 C CA . THR B 1 309 ? 21.578 -49.094 -15.633 1 94.25 309 THR B CA 1
ATOM 7276 C C . THR B 1 309 ? 22.844 -48.906 -16.469 1 94.25 309 THR B C 1
ATOM 7278 O O . THR B 1 309 ? 22.828 -48.25 -17.5 1 94.25 309 THR B O 1
ATOM 7281 N N . ASN B 1 310 ? 23.891 -49.469 -16.031 1 94.5 310 ASN B N 1
ATOM 7282 C CA . ASN B 1 310 ? 25.188 -49.375 -16.688 1 94.5 310 ASN B CA 1
ATOM 7283 C C . ASN B 1 310 ? 25.188 -50.062 -18.047 1 94.5 310 ASN B C 1
ATOM 7285 O O . ASN B 1 310 ? 24.547 -51.094 -18.203 1 94.5 310 ASN B O 1
ATOM 7289 N N . LEU B 1 311 ? 25.922 -49.469 -18.922 1 93.56 311 LEU B N 1
ATOM 7290 C CA . LEU B 1 311 ? 26.172 -50.125 -20.188 1 93.56 311 LEU B CA 1
ATOM 7291 C C . LEU B 1 311 ? 27.125 -51.312 -20 1 93.56 311 LEU B C 1
ATOM 7293 O O . LEU B 1 311 ? 28.125 -51.188 -19.297 1 93.56 311 LEU B O 1
ATOM 7297 N N . HIS B 1 312 ? 26.828 -52.469 -20.5 1 88.62 312 HIS B N 1
ATOM 7298 C CA . HIS B 1 312 ? 27.656 -53.656 -20.359 1 88.62 312 HIS B CA 1
ATOM 7299 C C . HIS B 1 312 ? 28.891 -53.594 -21.25 1 88.62 312 HIS B C 1
ATOM 7301 O O . HIS B 1 312 ? 29.328 -54.594 -21.797 1 88.62 312 HIS B O 1
ATOM 7307 N N . LEU B 1 313 ? 29.375 -52.406 -21.5 1 89.81 313 LEU B N 1
ATOM 7308 C CA . LEU B 1 313 ? 30.516 -52.188 -22.391 1 89.81 313 LEU B CA 1
ATOM 7309 C C . LEU B 1 313 ? 31.219 -50.875 -22.078 1 89.81 313 LEU B C 1
ATOM 7311 O O . LEU B 1 313 ? 30.562 -49.812 -22 1 89.81 313 LEU B O 1
ATOM 7315 N N . LYS B 1 314 ? 32.5 -50.938 -21.734 1 92.69 314 LYS B N 1
ATOM 7316 C CA . LYS B 1 314 ? 33.312 -49.719 -21.703 1 92.69 314 LYS B CA 1
ATOM 7317 C C . LYS B 1 314 ? 33.719 -49.312 -23.109 1 92.69 314 LYS B C 1
ATOM 7319 O O . LYS B 1 314 ? 34.344 -50.125 -23.828 1 92.69 314 LYS B O 1
ATOM 7324 N N . VAL B 1 315 ? 33.438 -48.062 -23.516 1 94.62 315 VAL B N 1
ATOM 7325 C CA . VAL B 1 315 ? 33.688 -47.781 -24.922 1 94.62 315 VAL B CA 1
ATOM 7326 C C . VAL B 1 315 ? 34.031 -46.312 -25.094 1 94.62 315 VAL B C 1
ATOM 7328 O O . VAL B 1 315 ? 33.625 -45.469 -24.297 1 94.62 315 VAL B O 1
ATOM 7331 N N . GLN B 1 316 ? 34.812 -46.031 -26.109 1 94.38 316 GLN B N 1
ATOM 7332 C CA . GLN B 1 316 ? 35.094 -44.719 -26.609 1 94.38 316 GLN B CA 1
ATOM 7333 C C . GLN B 1 316 ? 35.062 -44.688 -28.141 1 94.38 316 GLN B C 1
ATOM 7335 O O . GLN B 1 316 ? 35.094 -45.719 -28.781 1 94.38 316 GLN B O 1
ATOM 7340 N N . HIS B 1 317 ? 34.875 -43.531 -28.719 1 95.81 317 HIS B N 1
ATOM 7341 C CA . HIS B 1 317 ? 34.812 -43.312 -30.156 1 95.81 317 HIS B CA 1
ATOM 7342 C C . HIS B 1 317 ? 33.625 -44.094 -30.75 1 95.81 317 HIS B C 1
ATOM 7344 O O . HIS B 1 317 ? 33.75 -44.656 -31.844 1 95.81 317 HIS B O 1
ATOM 7350 N N . HIS B 1 318 ? 32.656 -44.281 -29.922 1 96.69 318 HIS B N 1
ATOM 7351 C CA . HIS B 1 318 ? 31.391 -44.844 -30.328 1 96.69 318 HIS B CA 1
ATOM 7352 C C . HIS B 1 318 ? 30.422 -43.781 -30.812 1 96.69 318 HIS B C 1
ATOM 7354 O O . HIS B 1 318 ? 30.75 -42.594 -30.797 1 96.69 318 HIS B O 1
ATOM 7360 N N . CYS B 1 319 ? 29.219 -44.188 -31.297 1 97.31 319 CYS B N 1
ATOM 7361 C CA . CYS B 1 319 ? 28.141 -43.281 -31.656 1 97.31 319 CYS B CA 1
ATOM 7362 C C . CYS B 1 319 ? 26.859 -43.625 -30.922 1 97.31 319 CYS B C 1
ATOM 7364 O O . CYS B 1 319 ? 26.672 -44.781 -30.516 1 97.31 319 CYS B O 1
ATOM 7366 N N . THR B 1 320 ? 26.078 -42.656 -30.688 1 97.06 320 THR B N 1
ATOM 7367 C CA . THR B 1 320 ? 24.766 -42.875 -30.094 1 97.06 320 THR B CA 1
ATOM 7368 C C . THR B 1 320 ? 23.672 -42.25 -30.938 1 97.06 320 THR B C 1
ATOM 7370 O O . THR B 1 320 ? 23.922 -41.312 -31.672 1 97.06 320 THR B O 1
ATOM 7373 N N . CYS B 1 321 ? 22.5 -42.75 -30.875 1 96.38 321 CYS B N 1
ATOM 7374 C CA . CYS B 1 321 ? 21.328 -42.156 -31.5 1 96.38 321 CYS B CA 1
ATOM 7375 C C . CYS B 1 321 ? 20.047 -42.594 -30.797 1 96.38 321 CYS B C 1
ATOM 7377 O O . CYS B 1 321 ? 20.062 -43.594 -30.062 1 96.38 321 CYS B O 1
ATOM 7379 N N . VAL B 1 322 ? 19.047 -41.844 -30.969 1 96.38 322 VAL B N 1
ATOM 7380 C CA . VAL B 1 322 ? 17.797 -42.125 -30.281 1 96.38 322 VAL B CA 1
ATOM 7381 C C . VAL B 1 322 ? 16.672 -42.25 -31.312 1 96.38 322 VAL B C 1
ATOM 7383 O O . VAL B 1 322 ? 16.531 -41.406 -32.188 1 96.38 322 VAL B O 1
ATOM 7386 N N . ILE B 1 323 ? 15.883 -43.281 -31.234 1 95.44 323 ILE B N 1
ATOM 7387 C CA . ILE B 1 323 ? 14.688 -43.469 -32.031 1 95.44 323 ILE B CA 1
ATOM 7388 C C . ILE B 1 323 ? 13.562 -44.031 -31.188 1 95.44 323 ILE B C 1
ATOM 7390 O O . ILE B 1 323 ? 13.758 -45 -30.469 1 95.44 323 ILE B O 1
ATOM 7394 N N . GLY B 1 324 ? 12.367 -43.406 -31.219 1 94 324 GLY B N 1
ATOM 7395 C CA . GLY B 1 324 ? 11.242 -43.844 -30.422 1 94 324 GLY B CA 1
ATOM 7396 C C . GLY B 1 324 ? 11.523 -43.812 -28.922 1 94 324 GLY B C 1
ATOM 7397 O O . GLY B 1 324 ? 11.039 -44.656 -28.172 1 94 324 GLY B O 1
ATOM 7398 N N . ASN B 1 325 ? 12.414 -43.094 -28.516 1 95.06 325 ASN B N 1
ATOM 7399 C CA . ASN B 1 325 ? 12.859 -42.875 -27.141 1 95.06 325 ASN B CA 1
ATOM 7400 C C . ASN B 1 325 ? 13.695 -44.062 -26.656 1 95.06 325 ASN B C 1
ATOM 7402 O O . ASN B 1 325 ? 13.703 -44.375 -25.453 1 95.06 325 ASN B O 1
ATOM 7406 N N . PHE B 1 326 ? 14.258 -44.719 -27.609 1 96.5 326 PHE B N 1
ATOM 7407 C CA . PHE B 1 326 ? 15.258 -45.75 -27.297 1 96.5 326 PHE B CA 1
ATOM 7408 C C . PHE B 1 326 ? 16.656 -45.281 -27.688 1 96.5 326 PHE B C 1
ATOM 7410 O O . PHE B 1 326 ? 16.844 -44.688 -28.766 1 96.5 326 PHE B O 1
ATOM 7417 N N . LEU B 1 327 ? 17.516 -45.469 -26.859 1 97.31 327 LEU B N 1
ATOM 7418 C CA . LEU B 1 327 ? 18.891 -45.031 -27.078 1 97.31 327 LEU B CA 1
ATOM 7419 C C . LEU B 1 327 ? 19.734 -46.188 -27.609 1 97.31 327 LEU B C 1
ATOM 7421 O O . LEU B 1 327 ? 19.75 -47.281 -27.031 1 97.31 327 LEU B O 1
ATOM 7425 N N . TYR B 1 328 ? 20.391 -45.969 -28.719 1 97.81 328 TYR B N 1
ATOM 7426 C CA . TYR B 1 328 ? 21.297 -46.938 -29.312 1 97.81 328 TYR B CA 1
ATOM 7427 C C . TYR B 1 328 ? 22.75 -46.531 -29.156 1 97.81 328 TYR B C 1
ATOM 7429 O O . TYR B 1 328 ? 23.094 -45.344 -29.328 1 97.81 328 TYR B O 1
ATOM 7437 N N . VAL B 1 329 ? 23.562 -47.438 -28.797 1 97.75 329 VAL B N 1
ATOM 7438 C CA . VAL B 1 329 ? 25 -47.25 -28.719 1 97.75 329 VAL B CA 1
ATOM 7439 C C . VAL B 1 329 ? 25.703 -48.188 -29.719 1 97.75 329 VAL B C 1
ATOM 7441 O O . VAL B 1 329 ? 25.516 -49.406 -29.672 1 97.75 329 VAL B O 1
ATOM 7444 N N . LEU B 1 330 ? 26.5 -47.625 -30.594 1 98.06 330 LEU B N 1
ATOM 7445 C CA . LEU B 1 330 ? 27.047 -48.375 -31.703 1 98.06 330 LEU B CA 1
ATOM 7446 C C . LEU B 1 330 ? 28.578 -48.344 -31.688 1 98.06 330 LEU B C 1
ATOM 7448 O O . LEU B 1 330 ? 29.172 -47.281 -31.656 1 98.06 330 LEU B O 1
ATOM 7452 N N . GLY B 1 331 ? 29.188 -49.5 -31.766 1 97.44 331 GLY B N 1
ATOM 7453 C CA . GLY B 1 331 ? 30.594 -49.688 -32.031 1 97.44 331 GLY B CA 1
ATOM 7454 C C . GLY B 1 331 ? 31.484 -48.938 -31.031 1 97.44 331 GLY B C 1
ATOM 7455 O O . GLY B 1 331 ? 31.109 -48.781 -29.875 1 97.44 331 GLY B O 1
ATOM 7456 N N . GLY B 1 332 ? 32.75 -48.656 -31.594 1 96 332 GLY B N 1
ATOM 7457 C CA . GLY B 1 332 ? 33.75 -48 -30.766 1 96 332 GLY B CA 1
ATOM 7458 C C . GLY B 1 332 ? 34.938 -48.875 -30.438 1 96 332 GLY B C 1
ATOM 7459 O O . GLY B 1 332 ? 35.125 -49.906 -31.062 1 96 332 GLY B O 1
ATOM 7460 N N . GLU B 1 333 ? 35.719 -48.312 -29.547 1 95.38 333 GLU B N 1
ATOM 7461 C CA . GLU B 1 333 ? 36.906 -49.031 -29.047 1 95.38 333 GLU B CA 1
ATOM 7462 C C . GLU B 1 333 ? 36.688 -49.438 -27.594 1 95.38 333 GLU B C 1
ATOM 7464 O O . GLU B 1 333 ? 36.219 -48.688 -26.781 1 95.38 333 GLU B O 1
ATOM 7469 N N . THR B 1 334 ? 37 -50.688 -27.375 1 93.19 334 THR B N 1
ATOM 7470 C CA . THR B 1 334 ? 36.844 -51.25 -26.031 1 93.19 334 THR B CA 1
ATOM 7471 C C . THR B 1 334 ? 38.156 -51.875 -25.562 1 93.19 334 THR B C 1
ATOM 7473 O O . THR B 1 334 ? 38.938 -52.406 -26.375 1 93.19 334 THR B O 1
ATOM 7476 N N . PRO B 1 335 ? 38.438 -51.719 -24.312 1 87.31 335 PRO B N 1
ATOM 7477 C CA . PRO B 1 335 ? 39.656 -52.406 -23.797 1 87.31 335 PRO B CA 1
ATOM 7478 C C . PRO B 1 335 ? 39.562 -53.938 -23.906 1 87.31 335 PRO B C 1
ATOM 7480 O O . PRO B 1 335 ? 38.469 -54.5 -23.734 1 87.31 335 PRO B O 1
ATOM 7483 N N . GLU B 1 336 ? 40.594 -54.469 -24.484 1 74.5 336 GLU B N 1
ATOM 7484 C CA . GLU B 1 336 ? 40.625 -55.938 -24.656 1 74.5 336 GLU B CA 1
ATOM 7485 C C . GLU B 1 336 ? 40.625 -56.656 -23.312 1 74.5 336 GLU B C 1
ATOM 7487 O O . GLU B 1 336 ? 41.25 -56.188 -22.344 1 74.5 336 GLU B O 1
ATOM 7492 N N . ARG B 1 337 ? 39.719 -57.406 -23.078 1 59.12 337 ARG B N 1
ATOM 7493 C CA . ARG B 1 337 ? 39.75 -58.25 -21.891 1 59.12 337 ARG B CA 1
ATOM 7494 C C . ARG B 1 337 ? 41.062 -59 -21.797 1 59.12 337 ARG B C 1
ATOM 7496 O O . ARG B 1 337 ? 41.375 -59.844 -22.656 1 59.12 337 ARG B O 1
ATOM 7503 N N . ALA B 1 338 ? 42.219 -58.312 -21.5 1 46.94 338 ALA B N 1
ATOM 7504 C CA . ALA B 1 338 ? 43.438 -59.094 -21.297 1 46.94 338 ALA B CA 1
ATOM 7505 C C . ALA B 1 338 ? 43.188 -60.312 -20.438 1 46.94 338 ALA B C 1
ATOM 7507 O O . ALA B 1 338 ? 42.656 -60.219 -19.328 1 46.94 338 ALA B O 1
ATOM 7508 N N . GLN B 1 339 ? 43.094 -61.5 -20.844 1 42.91 339 GLN B N 1
ATOM 7509 C CA . GLN B 1 339 ? 43.469 -62.562 -19.922 1 42.91 339 GLN B CA 1
ATOM 7510 C C . GLN B 1 339 ? 44.625 -62.125 -19.047 1 42.91 339 GLN B C 1
ATOM 7512 O O . GLN B 1 339 ? 44.75 -62.562 -17.891 1 42.91 339 GLN B O 1
ATOM 7517 N N . TYR B 1 340 ? 46.062 -62.156 -19.641 1 38.72 340 TYR B N 1
ATOM 7518 C CA . TYR B 1 340 ? 47.344 -62.062 -18.953 1 38.72 340 TYR B CA 1
ATOM 7519 C C . TYR B 1 340 ? 47.656 -60.625 -18.531 1 38.72 340 TYR B C 1
ATOM 7521 O O . TYR B 1 340 ? 47.125 -59.688 -19.125 1 38.72 340 TYR B O 1
ATOM 7529 N N . SER B 1 341 ? 48.594 -60.344 -17.438 1 39.16 341 SER B N 1
ATOM 7530 C CA . SER B 1 341 ? 49.125 -59.312 -16.562 1 39.16 341 SER B CA 1
ATOM 7531 C C . SER B 1 341 ? 49.562 -58.094 -17.375 1 39.16 341 SER B C 1
ATOM 7533 O O . SER B 1 341 ? 50.094 -57.125 -16.828 1 39.16 341 SER B O 1
ATOM 7535 N N . THR B 1 342 ? 50.031 -58.219 -18.641 1 40.31 342 THR B N 1
ATOM 7536 C CA . THR B 1 342 ? 50.969 -57.125 -18.984 1 40.31 342 THR B CA 1
ATOM 7537 C C . THR B 1 342 ? 50.219 -55.812 -19.094 1 40.31 342 THR B C 1
ATOM 7539 O O . THR B 1 342 ? 49.062 -55.781 -19.469 1 40.31 342 THR B O 1
ATOM 7542 N N . LYS B 1 343 ? 50.875 -54.656 -18.641 1 48.78 343 LYS B N 1
ATOM 7543 C CA . LYS B 1 343 ? 50.688 -53.219 -18.469 1 48.78 343 LYS B CA 1
ATOM 7544 C C . LYS B 1 343 ? 50.062 -52.594 -19.703 1 48.78 343 LYS B C 1
ATOM 7546 O O . LYS B 1 343 ? 49.781 -51.406 -19.734 1 48.78 343 LYS B O 1
ATOM 7551 N N . ASP B 1 344 ? 50.25 -53.188 -20.938 1 47.56 344 ASP B N 1
ATOM 7552 C CA . ASP B 1 344 ? 49.875 -52.375 -22.094 1 47.56 344 ASP B CA 1
ATOM 7553 C C . ASP B 1 344 ? 48.406 -52.594 -22.453 1 47.56 344 ASP B C 1
ATOM 7555 O O . ASP B 1 344 ? 48.031 -53.688 -22.891 1 47.56 344 ASP B O 1
ATOM 7559 N N . SER B 1 345 ? 47.406 -52.094 -21.969 1 56.81 345 SER B N 1
ATOM 7560 C CA . SER B 1 345 ? 45.969 -52.156 -22.219 1 56.81 345 SER B CA 1
ATOM 7561 C C . SER B 1 345 ? 45.625 -51.875 -23.672 1 56.81 345 SER B C 1
ATOM 7563 O O . SER B 1 345 ? 45.656 -50.719 -24.109 1 56.81 345 SER B O 1
ATOM 7565 N N . SER B 1 346 ? 45.75 -52.719 -24.609 1 76.38 346 SER B N 1
ATOM 7566 C CA . SER B 1 346 ? 45.438 -52.594 -26.031 1 76.38 346 SER B CA 1
ATOM 7567 C C . SER B 1 346 ? 43.938 -52.438 -26.281 1 76.38 346 SER B C 1
ATOM 7569 O O . SER B 1 346 ? 43.125 -53.062 -25.609 1 76.38 346 SER B O 1
ATOM 7571 N N . LEU B 1 347 ? 43.5 -51.5 -27.125 1 87.56 347 LEU B N 1
ATOM 7572 C CA . LEU B 1 347 ? 42.125 -51.188 -27.484 1 87.56 347 LEU B CA 1
ATOM 7573 C C . LEU B 1 347 ? 41.719 -51.969 -28.734 1 87.56 347 LEU B C 1
ATOM 7575 O O . LEU B 1 347 ? 42.5 -52.125 -29.656 1 87.56 347 LEU B O 1
ATOM 7579 N N . CYS B 1 348 ? 40.562 -52.531 -28.609 1 92.31 348 CYS B N 1
ATOM 7580 C CA . CYS B 1 348 ? 40.031 -53.219 -29.766 1 92.31 348 CYS B CA 1
ATOM 7581 C C . CYS B 1 348 ? 38.75 -52.531 -30.281 1 92.31 348 CYS B C 1
ATOM 7583 O O . CYS B 1 348 ? 37.938 -52.062 -29.484 1 92.31 348 CYS B O 1
ATOM 7585 N N . VAL B 1 349 ? 38.625 -52.469 -31.609 1 95.94 349 VAL B N 1
ATOM 7586 C CA . VAL B 1 349 ? 37.438 -51.906 -32.25 1 95.94 349 VAL B CA 1
ATOM 7587 C C . VAL B 1 349 ? 36.312 -52.938 -32.25 1 95.94 349 VAL B C 1
ATOM 7589 O O . VAL B 1 349 ? 36.562 -54.125 -32.5 1 95.94 349 VAL B O 1
ATOM 7592 N N . THR B 1 350 ? 35.094 -52.594 -32.031 1 95.69 350 THR B N 1
ATOM 7593 C CA . THR B 1 350 ? 33.969 -53.531 -31.938 1 95.69 350 THR B CA 1
ATOM 7594 C C . THR B 1 350 ? 32.844 -53.125 -32.844 1 95.69 350 THR B C 1
ATOM 7596 O O . THR B 1 350 ? 32.719 -51.969 -33.219 1 95.69 350 THR B O 1
ATOM 7599 N N . ASN B 1 351 ? 31.969 -54.094 -33.25 1 97.31 351 ASN B N 1
ATOM 7600 C CA . ASN B 1 351 ? 30.781 -53.844 -34.031 1 97.31 351 ASN B CA 1
ATOM 7601 C C . ASN B 1 351 ? 29.516 -54.062 -33.219 1 97.31 351 ASN B C 1
ATOM 7603 O O . ASN B 1 351 ? 28.406 -54.094 -33.75 1 97.31 351 ASN B O 1
ATOM 7607 N N . ILE B 1 352 ? 29.609 -54.125 -31.906 1 96.38 352 ILE B N 1
ATOM 7608 C CA . ILE B 1 352 ? 28.484 -54.438 -31.016 1 96.38 352 ILE B CA 1
ATOM 7609 C C . ILE B 1 352 ? 27.547 -53.25 -30.953 1 96.38 352 ILE B C 1
ATOM 7611 O O . ILE B 1 352 ? 28 -52.094 -30.938 1 96.38 352 ILE B O 1
ATOM 7615 N N . VAL B 1 353 ? 26.297 -53.5 -30.906 1 97.5 353 VAL B N 1
ATOM 7616 C CA . VAL B 1 353 ? 25.281 -52.469 -30.781 1 97.5 353 VAL B CA 1
ATOM 7617 C C . VAL B 1 353 ? 24.375 -52.781 -29.594 1 97.5 353 VAL B C 1
ATOM 7619 O O . VAL B 1 353 ? 23.844 -53.906 -29.5 1 97.5 353 VAL B O 1
ATOM 7622 N N . TYR B 1 354 ? 24.188 -51.812 -28.703 1 96.94 354 TYR B N 1
ATOM 7623 C CA . TYR B 1 354 ? 23.266 -51.938 -27.578 1 96.94 354 TYR B CA 1
ATOM 7624 C C . TYR B 1 354 ? 22.125 -50.938 -27.719 1 96.94 354 TYR B C 1
ATOM 7626 O O . TYR B 1 354 ? 22.297 -49.844 -28.266 1 96.94 354 TYR B O 1
ATOM 7634 N N . ARG B 1 355 ? 21.016 -51.344 -27.25 1 97.31 355 ARG B N 1
ATOM 7635 C CA . ARG B 1 355 ? 19.844 -50.5 -27.172 1 97.31 355 ARG B CA 1
ATOM 7636 C C . ARG B 1 355 ? 19.359 -50.344 -25.734 1 97.31 355 ARG B C 1
ATOM 7638 O O . ARG B 1 355 ? 19.25 -51.344 -25.016 1 97.31 355 ARG B O 1
ATOM 7645 N N . TYR B 1 356 ? 19.047 -49.156 -25.328 1 96.44 356 TYR B N 1
ATOM 7646 C CA . TYR B 1 356 ? 18.562 -48.875 -23.969 1 96.44 356 TYR B CA 1
ATOM 7647 C C . TYR B 1 356 ? 17.078 -48.531 -23.984 1 96.44 356 TYR B C 1
ATOM 7649 O O . TYR B 1 356 ? 16.625 -47.688 -24.766 1 96.44 356 TYR B O 1
ATOM 7657 N N . ASP B 1 357 ? 16.312 -49.25 -23.172 1 94.62 357 ASP B N 1
ATOM 7658 C CA . ASP B 1 357 ? 14.898 -49 -22.969 1 94.62 357 ASP B CA 1
ATOM 7659 C C . ASP B 1 357 ? 14.656 -48.281 -21.656 1 94.62 357 ASP B C 1
ATOM 7661 O O . ASP B 1 357 ? 14.758 -48.875 -20.578 1 94.62 357 ASP B O 1
ATOM 7665 N N . PRO B 1 358 ? 14.344 -47 -21.766 1 92.81 358 PRO B N 1
ATOM 7666 C CA . PRO B 1 358 ? 14.188 -46.219 -20.531 1 92.81 358 PRO B CA 1
ATOM 7667 C C . PRO B 1 358 ? 12.977 -46.625 -19.719 1 92.81 358 PRO B C 1
ATOM 7669 O O . PRO B 1 358 ? 12.883 -46.312 -18.531 1 92.81 358 PRO B O 1
ATOM 7672 N N . ARG B 1 359 ? 11.969 -47.281 -20.281 1 90.19 359 ARG B N 1
ATOM 7673 C CA . ARG B 1 359 ? 10.75 -47.688 -19.594 1 90.19 359 ARG B CA 1
ATOM 7674 C C . ARG B 1 359 ? 11.047 -48.75 -18.531 1 90.19 359 ARG B C 1
ATOM 7676 O O . ARG B 1 359 ? 10.453 -48.719 -17.453 1 90.19 359 ARG B O 1
ATOM 7683 N N . PHE B 1 360 ? 12.039 -49.562 -18.859 1 90.56 360 PHE B N 1
ATOM 7684 C CA . PHE B 1 360 ? 12.352 -50.656 -17.938 1 90.56 360 PHE B CA 1
ATOM 7685 C C . PHE B 1 360 ? 13.805 -50.562 -17.484 1 90.56 360 PHE B C 1
ATOM 7687 O O . PHE B 1 360 ? 14.289 -51.469 -16.781 1 90.56 360 PHE B O 1
ATOM 7694 N N . ASP B 1 361 ? 14.5 -49.531 -17.891 1 92.12 361 ASP B N 1
ATOM 7695 C CA . ASP B 1 361 ? 15.891 -49.312 -17.516 1 92.12 361 ASP B CA 1
ATOM 7696 C C . ASP B 1 361 ? 16.75 -50.531 -17.828 1 92.12 361 ASP B C 1
ATOM 7698 O O . ASP B 1 361 ? 17.484 -51.031 -16.953 1 92.12 361 ASP B O 1
ATOM 7702 N N . GLN B 1 362 ? 16.609 -50.906 -19.016 1 93.81 362 GLN B N 1
ATOM 7703 C CA . GLN B 1 362 ? 17.328 -52.125 -19.406 1 93.81 362 GLN B CA 1
ATOM 7704 C C . GLN B 1 362 ? 18.031 -51.938 -20.75 1 93.81 362 GLN B C 1
ATOM 7706 O O . GLN B 1 362 ? 17.547 -51.219 -21.609 1 93.81 362 GLN B O 1
ATOM 7711 N N . TRP B 1 363 ? 19.203 -52.688 -20.875 1 95.94 363 TRP B N 1
ATOM 7712 C CA . TRP B 1 363 ? 19.953 -52.719 -22.125 1 95.94 363 TRP B CA 1
ATOM 7713 C C . TRP B 1 363 ? 19.703 -54.031 -22.859 1 95.94 363 TRP B C 1
ATOM 7715 O O . TRP B 1 363 ? 19.578 -55.094 -22.25 1 95.94 363 TRP B O 1
ATOM 7725 N N . LEU B 1 364 ? 19.625 -53.938 -24.078 1 96.06 364 LEU B N 1
ATOM 7726 C CA . LEU B 1 364 ? 19.5 -55.094 -24.953 1 96.06 364 LEU B CA 1
ATOM 7727 C C . LEU B 1 364 ? 20.547 -55.062 -26.078 1 96.06 364 LEU B C 1
ATOM 7729 O O . LEU B 1 364 ? 20.719 -54.031 -26.734 1 96.06 364 LEU B O 1
ATOM 7733 N N . GLN B 1 365 ? 21.312 -56.156 -26.219 1 95.88 365 GLN B N 1
ATOM 7734 C CA . GLN B 1 365 ? 22.219 -56.25 -27.359 1 95.88 365 GLN B CA 1
ATOM 7735 C C . GLN B 1 365 ? 21.469 -56.656 -28.625 1 95.88 365 GLN B C 1
ATOM 7737 O O . GLN B 1 365 ? 20.797 -57.688 -28.656 1 95.88 365 GLN B O 1
ATOM 7742 N N . VAL B 1 366 ? 21.547 -55.906 -29.625 1 96.75 366 VAL B N 1
ATOM 7743 C CA . VAL B 1 366 ? 20.906 -56.219 -30.891 1 96.75 366 VAL B CA 1
ATOM 7744 C C . VAL B 1 366 ? 21.953 -56.656 -31.906 1 96.75 366 VAL B C 1
ATOM 7746 O O . VAL B 1 366 ? 23.109 -56.844 -31.562 1 96.75 366 VAL B O 1
ATOM 7749 N N . SER B 1 367 ? 21.406 -56.844 -33.125 1 97.19 367 SER B N 1
ATOM 7750 C CA . SER B 1 367 ? 22.344 -57.281 -34.188 1 97.19 367 SER B CA 1
ATOM 7751 C C . SER B 1 367 ? 23.516 -56.312 -34.312 1 97.19 367 SER B C 1
ATOM 7753 O O . SER B 1 367 ? 23.312 -55.094 -34.375 1 97.19 367 SER B O 1
ATOM 7755 N N . GLY B 1 368 ? 24.688 -56.844 -34.375 1 97 368 GLY B N 1
ATOM 7756 C CA . GLY B 1 368 ? 25.875 -56 -34.531 1 97 368 GLY B CA 1
ATOM 7757 C C . GLY B 1 368 ? 26.109 -55.594 -35.969 1 97 368 GLY B C 1
ATOM 7758 O O . GLY B 1 368 ? 25.594 -56.219 -36.906 1 97 368 GLY B O 1
ATOM 7759 N N . MET B 1 369 ? 26.844 -54.562 -36.094 1 97.69 369 MET B N 1
ATOM 7760 C CA . MET B 1 369 ? 27.203 -54.094 -37.438 1 97.69 369 MET B CA 1
ATOM 7761 C C . MET B 1 369 ? 28 -55.156 -38.188 1 97.69 369 MET B C 1
ATOM 7763 O O . MET B 1 369 ? 28.516 -56.094 -37.594 1 97.69 369 MET B O 1
ATOM 7767 N N . LEU B 1 370 ? 28.109 -54.969 -39.5 1 97.19 370 LEU B N 1
ATOM 7768 C CA . LEU B 1 370 ? 28.828 -55.906 -40.312 1 97.19 370 LEU B CA 1
ATOM 7769 C C . LEU B 1 370 ? 30.328 -55.812 -40.094 1 97.19 370 LEU B C 1
ATOM 7771 O O . LEU B 1 370 ? 31.047 -56.812 -40.094 1 97.19 370 LEU B O 1
ATOM 7775 N N . GLU B 1 371 ? 30.812 -54.625 -39.875 1 96.62 371 GLU B N 1
ATOM 7776 C CA . GLU B 1 371 ? 32.219 -54.375 -39.656 1 96.62 371 GLU B CA 1
ATOM 7777 C C . GLU B 1 371 ? 32.469 -53.688 -38.312 1 96.62 371 GLU B C 1
ATOM 7779 O O . GLU B 1 371 ? 31.625 -52.938 -37.812 1 96.62 371 GLU B O 1
ATOM 7784 N N . ASN B 1 372 ? 33.656 -54.031 -37.781 1 96.62 372 ASN B N 1
ATOM 7785 C CA . ASN B 1 372 ? 34.094 -53.281 -36.594 1 96.62 372 ASN B CA 1
ATOM 7786 C C . ASN B 1 372 ? 34.469 -51.844 -36.969 1 96.62 372 ASN B C 1
ATOM 7788 O O . ASN B 1 372 ? 35.125 -51.594 -38 1 96.62 372 ASN B O 1
ATOM 7792 N N . ARG B 1 373 ? 33.969 -50.875 -36.281 1 96.5 373 ARG B N 1
ATOM 7793 C CA . ARG B 1 373 ? 34.281 -49.5 -36.625 1 96.5 373 ARG B CA 1
ATOM 7794 C C . ARG B 1 373 ? 34.375 -48.625 -35.406 1 96.5 373 ARG B C 1
ATOM 7796 O O . ARG B 1 373 ? 33.562 -48.75 -34.469 1 96.5 373 ARG B O 1
ATOM 7803 N N . ALA B 1 374 ? 35.312 -47.75 -35.406 1 97.06 374 ALA B N 1
ATOM 7804 C CA . ALA B 1 374 ? 35.469 -46.625 -34.469 1 97.06 374 ALA B CA 1
ATOM 7805 C C . ALA B 1 374 ? 35.656 -45.312 -35.219 1 97.06 374 ALA B C 1
ATOM 7807 O O . ALA B 1 374 ? 36.031 -45.312 -36.375 1 97.06 374 ALA B O 1
ATOM 7808 N N . GLN B 1 375 ? 35.312 -44.188 -34.531 1 96.62 375 GLN B N 1
ATOM 7809 C CA . GLN B 1 375 ? 35.469 -42.875 -35.125 1 96.62 375 GLN B CA 1
ATOM 7810 C C . GLN B 1 375 ? 34.688 -42.75 -36.438 1 96.62 375 GLN B C 1
ATOM 7812 O O . GLN B 1 375 ? 35.188 -42.25 -37.438 1 96.62 375 GLN B O 1
ATOM 7817 N N . PHE B 1 376 ? 33.531 -43.312 -36.406 1 97.62 376 PHE B N 1
ATOM 7818 C CA . PHE B 1 376 ? 32.594 -43.25 -37.531 1 97.62 376 PHE B CA 1
ATOM 7819 C C . PHE B 1 376 ? 31.438 -42.312 -37.219 1 97.62 376 PHE B C 1
ATOM 7821 O O . PHE B 1 376 ? 31.391 -41.688 -36.156 1 97.62 376 PHE B O 1
ATOM 7828 N N . SER B 1 377 ? 30.531 -42.062 -38.188 1 96.81 377 SER B N 1
ATOM 7829 C CA . SER B 1 377 ? 29.344 -41.25 -37.969 1 96.81 377 SER B CA 1
ATOM 7830 C C . SER B 1 377 ? 28.078 -42.062 -38.062 1 96.81 377 SER B C 1
ATOM 7832 O O . SER B 1 377 ? 28.031 -43.062 -38.812 1 96.81 377 SER B O 1
ATOM 7834 N N . CYS B 1 378 ? 27.172 -41.688 -37.281 1 96.75 378 CYS B N 1
ATOM 7835 C CA . CYS B 1 378 ? 25.891 -42.406 -37.281 1 96.75 378 CYS B CA 1
ATOM 7836 C C . CYS B 1 378 ? 24.734 -41.406 -37.438 1 96.75 378 CYS B C 1
ATOM 7838 O O . CYS B 1 378 ? 24.75 -40.312 -36.875 1 96.75 378 CYS B O 1
ATOM 7840 N N . CYS B 1 379 ? 23.734 -41.75 -38.219 1 95.81 379 CYS B N 1
ATOM 7841 C CA . CYS B 1 379 ? 22.547 -40.938 -38.438 1 95.81 379 CYS B CA 1
ATOM 7842 C C . CYS B 1 379 ? 21.297 -41.812 -38.531 1 95.81 379 CYS B C 1
ATOM 7844 O O . CYS B 1 379 ? 21.375 -43 -38.812 1 95.81 379 CYS B O 1
ATOM 7846 N N . ILE B 1 380 ? 20.219 -41.156 -38.25 1 95.5 380 ILE B N 1
ATOM 7847 C CA . ILE B 1 380 ? 18.938 -41.875 -38.344 1 95.5 380 ILE B CA 1
ATOM 7848 C C . ILE B 1 380 ? 18.094 -41.25 -39.438 1 95.5 380 ILE B C 1
ATOM 7850 O O . ILE B 1 380 ? 17.969 -40.031 -39.531 1 95.5 380 ILE B O 1
ATOM 7854 N N . ILE B 1 381 ? 17.562 -42.062 -40.25 1 94.12 381 ILE B N 1
ATOM 7855 C CA . ILE B 1 381 ? 16.547 -41.656 -41.219 1 94.12 381 ILE B CA 1
ATOM 7856 C C . ILE B 1 381 ? 15.367 -42.625 -41.156 1 94.12 381 ILE B C 1
ATOM 7858 O O . ILE B 1 381 ? 15.516 -43.812 -41.438 1 94.12 381 ILE B O 1
ATOM 7862 N N . ASP B 1 382 ? 14.211 -42.062 -40.75 1 90 382 ASP B N 1
ATOM 7863 C CA . ASP B 1 382 ? 13.008 -42.875 -40.625 1 90 382 ASP B CA 1
ATOM 7864 C C . ASP B 1 382 ? 13.242 -44.031 -39.656 1 90 382 ASP B C 1
ATOM 7866 O O . ASP B 1 382 ? 13.5 -43.844 -38.469 1 90 382 ASP B O 1
ATOM 7870 N N . LYS B 1 383 ? 13.227 -45.281 -40.188 1 92.38 383 LYS B N 1
ATOM 7871 C CA . LYS B 1 383 ? 13.352 -46.438 -39.344 1 92.38 383 LYS B CA 1
ATOM 7872 C C . LYS B 1 383 ? 14.727 -47.094 -39.5 1 92.38 383 LYS B C 1
ATOM 7874 O O . LYS B 1 383 ? 14.922 -48.219 -39.094 1 92.38 383 LYS B O 1
ATOM 7879 N N . TYR B 1 384 ? 15.648 -46.281 -40.031 1 95.19 384 TYR B N 1
ATOM 7880 C CA . TYR B 1 384 ? 16.953 -46.844 -40.312 1 95.19 384 TYR B CA 1
ATOM 7881 C C . TYR B 1 384 ? 18.062 -46.062 -39.594 1 95.19 384 TYR B C 1
ATOM 7883 O O . TYR B 1 384 ? 18.016 -44.844 -39.531 1 95.19 384 TYR B O 1
ATOM 7891 N N . ILE B 1 385 ? 19 -46.844 -39.125 1 97.31 385 ILE B N 1
ATOM 7892 C CA . ILE B 1 385 ? 20.234 -46.25 -38.594 1 97.31 385 ILE B CA 1
ATOM 7893 C C . ILE B 1 385 ? 21.391 -46.469 -39.562 1 97.31 385 ILE B C 1
ATOM 7895 O O . ILE B 1 385 ? 21.656 -47.625 -39.938 1 97.31 385 ILE B O 1
ATOM 7899 N N . PHE B 1 386 ? 22.047 -45.406 -39.906 1 97.69 386 PHE B N 1
ATOM 7900 C CA . PHE B 1 386 ? 23.172 -45.469 -40.812 1 97.69 386 PHE B CA 1
ATOM 7901 C C . PHE B 1 386 ? 24.5 -45.375 -40.062 1 97.69 386 PHE B C 1
ATOM 7903 O O . PHE B 1 386 ? 24.672 -44.469 -39.219 1 97.69 386 PHE B O 1
ATOM 7910 N N . ALA B 1 387 ? 25.359 -46.312 -40.219 1 98.12 387 ALA B N 1
ATOM 7911 C CA . ALA B 1 387 ? 26.734 -46.219 -39.75 1 98.12 387 ALA B CA 1
ATOM 7912 C C . ALA B 1 387 ? 27.703 -46.031 -40.906 1 98.12 387 ALA B C 1
ATOM 7914 O O . ALA B 1 387 ? 27.75 -46.875 -41.812 1 98.12 387 ALA B O 1
ATOM 7915 N N . MET B 1 388 ? 28.562 -45.031 -40.844 1 97.81 388 MET B N 1
ATOM 7916 C CA . MET B 1 388 ? 29.312 -44.625 -42.062 1 97.81 388 MET B CA 1
ATOM 7917 C C . MET B 1 388 ? 30.781 -44.438 -41.75 1 97.81 388 MET B C 1
ATOM 7919 O O . MET B 1 388 ? 31.156 -43.656 -40.875 1 97.81 388 MET B O 1
ATOM 7923 N N . GLY B 1 389 ? 31.578 -45.125 -42.531 1 97.81 389 GLY B N 1
ATOM 7924 C CA . GLY B 1 389 ? 33.031 -44.969 -42.438 1 97.81 389 GLY B CA 1
ATOM 7925 C C . GLY B 1 389 ? 33.594 -45.406 -41.125 1 97.81 389 GLY B C 1
ATOM 7926 O O . GLY B 1 389 ? 33.125 -46.344 -40.5 1 97.81 389 GLY B O 1
ATOM 7927 N N . GLY B 1 390 ? 34.75 -44.781 -40.781 1 97.31 390 GLY B N 1
ATOM 7928 C CA . GLY B 1 390 ? 35.438 -45.062 -39.5 1 97.31 390 GLY B CA 1
ATOM 7929 C C . GLY B 1 390 ? 36.688 -45.875 -39.688 1 97.31 390 GLY B C 1
ATOM 7930 O O . GLY B 1 390 ? 37.188 -46.031 -40.781 1 97.31 390 GLY B O 1
ATOM 7931 N N . ARG B 1 391 ? 37.188 -46.188 -38.531 1 96.56 391 ARG B N 1
ATOM 7932 C CA . ARG B 1 391 ? 38.375 -47 -38.469 1 96.56 391 ARG B CA 1
ATOM 7933 C C . ARG B 1 391 ? 38.062 -48.438 -38.031 1 96.56 391 ARG B C 1
ATOM 7935 O O . ARG B 1 391 ? 37.406 -48.625 -37 1 96.56 391 ARG B O 1
ATOM 7942 N N . GLY B 1 392 ? 38.5 -49.344 -38.781 1 94.31 392 GLY B N 1
ATOM 7943 C CA . GLY B 1 392 ? 38.281 -50.75 -38.469 1 94.31 392 GLY B CA 1
ATOM 7944 C C . GLY B 1 392 ? 39.438 -51.375 -37.688 1 94.31 392 GLY B C 1
ATOM 7945 O O . GLY B 1 392 ? 40.156 -50.656 -37 1 94.31 392 GLY B O 1
ATOM 7946 N N . ASP B 1 393 ? 39.531 -52.656 -37.844 1 91.19 393 ASP B N 1
ATOM 7947 C CA . ASP B 1 393 ? 40.594 -53.406 -37.188 1 91.19 393 ASP B CA 1
ATOM 7948 C C . ASP B 1 393 ? 41.969 -53 -37.75 1 91.19 393 ASP B C 1
ATOM 7950 O O . ASP B 1 393 ? 42.094 -52.688 -38.938 1 91.19 393 ASP B O 1
ATOM 7954 N N . GLN B 1 394 ? 42.906 -53.094 -36.875 1 87.19 394 GLN B N 1
ATOM 7955 C CA . GLN B 1 394 ? 44.281 -52.812 -37.25 1 87.19 394 GLN B CA 1
ATOM 7956 C C . GLN B 1 394 ? 44.406 -51.438 -37.906 1 87.19 394 GLN B C 1
ATOM 7958 O O . GLN B 1 394 ? 45.156 -51.281 -38.875 1 87.19 394 GLN B O 1
ATOM 7963 N N . GLN B 1 395 ? 43.562 -50.562 -37.656 1 87.12 395 GLN B N 1
ATOM 7964 C CA . GLN B 1 395 ? 43.625 -49.125 -38.031 1 87.12 395 GLN B CA 1
ATOM 7965 C C . GLN B 1 395 ? 43.312 -48.938 -39.5 1 87.12 395 GLN B C 1
ATOM 7967 O O . GLN B 1 395 ? 43.656 -47.938 -40.094 1 87.12 395 GLN B O 1
ATOM 7972 N N . THR B 1 396 ? 42.625 -49.906 -40.031 1 92.69 396 THR B N 1
ATOM 7973 C CA . THR B 1 396 ? 42.219 -49.781 -41.406 1 92.69 396 THR B CA 1
ATOM 7974 C C . THR B 1 396 ? 41.062 -48.812 -41.562 1 92.69 396 THR B C 1
ATOM 7976 O O . THR B 1 396 ? 40.125 -48.812 -40.75 1 92.69 396 THR B O 1
ATOM 7979 N N . LEU B 1 397 ? 41.156 -47.938 -42.531 1 95.31 397 LEU B N 1
ATOM 7980 C CA . LEU B 1 397 ? 40.062 -47 -42.781 1 95.31 397 LEU B CA 1
ATOM 7981 C C . LEU B 1 397 ? 38.969 -47.625 -43.625 1 95.31 397 LEU B C 1
ATOM 7983 O O . LEU B 1 397 ? 39.219 -48.438 -44.5 1 95.31 397 LEU B O 1
ATOM 7987 N N . LEU B 1 398 ? 37.781 -47.25 -43.344 1 96.19 398 LEU B N 1
ATOM 7988 C CA . LEU B 1 398 ? 36.625 -47.812 -44 1 96.19 398 LEU B CA 1
ATOM 7989 C C . LEU B 1 398 ? 35.906 -46.781 -44.844 1 96.19 398 LEU B C 1
ATOM 7991 O O . LEU B 1 398 ? 35.812 -45.625 -44.469 1 96.19 398 LEU B O 1
ATOM 7995 N N . SER B 1 399 ? 35.344 -47.188 -46 1 96.5 399 SER B N 1
ATOM 7996 C CA . SER B 1 399 ? 34.438 -46.375 -46.781 1 96.5 399 SER B CA 1
ATOM 7997 C C . SER B 1 399 ? 33.031 -46.938 -46.75 1 96.5 399 SER B C 1
ATOM 7999 O O . SER B 1 399 ? 32.094 -46.312 -47.25 1 96.5 399 SER B O 1
ATOM 8001 N N . THR B 1 400 ? 32.875 -48.031 -46.094 1 96.44 400 THR B N 1
ATOM 8002 C CA . THR B 1 400 ? 31.594 -48.75 -46.125 1 96.44 400 THR B CA 1
ATOM 8003 C C . THR B 1 400 ? 30.531 -48 -45.344 1 96.44 400 THR B C 1
ATOM 8005 O O . THR B 1 400 ? 30.828 -47.344 -44.344 1 96.44 400 THR B O 1
ATOM 8008 N N . VAL B 1 401 ? 29.344 -48.031 -45.844 1 97.19 401 VAL B N 1
ATOM 8009 C CA . VAL B 1 401 ? 28.141 -47.531 -45.188 1 97.19 401 VAL B CA 1
ATOM 8010 C C . VAL B 1 401 ? 27.172 -48.688 -44.938 1 97.19 401 VAL B C 1
ATOM 8012 O O . VAL B 1 401 ? 26.844 -49.438 -45.844 1 97.19 401 VAL B O 1
ATOM 8015 N N . GLU B 1 402 ? 26.812 -48.844 -43.688 1 97.62 402 GLU B N 1
ATOM 8016 C CA . GLU B 1 402 ? 25.875 -49.906 -43.312 1 97.62 402 GLU B CA 1
ATOM 8017 C C . GLU B 1 402 ? 24.578 -49.312 -42.75 1 97.62 402 GLU B C 1
ATOM 8019 O O . GLU B 1 402 ? 24.594 -48.25 -42.125 1 97.62 402 GLU B O 1
ATOM 8024 N N . VAL B 1 403 ? 23.516 -50 -43 1 97.12 403 VAL B N 1
ATOM 8025 C CA . VAL B 1 403 ? 22.188 -49.562 -42.594 1 97.12 403 VAL B CA 1
ATOM 8026 C C . VAL B 1 403 ? 21.516 -50.625 -41.719 1 97.12 403 VAL B C 1
ATOM 8028 O O . VAL B 1 403 ? 21.469 -51.781 -42.094 1 97.12 403 VAL B O 1
ATOM 8031 N N . TYR B 1 404 ? 21.141 -50.219 -40.594 1 97.56 404 TYR B N 1
ATOM 8032 C CA . TYR B 1 404 ? 20.406 -51.094 -39.688 1 97.56 404 TYR B CA 1
ATOM 8033 C C . TYR B 1 404 ? 18.906 -50.938 -39.875 1 97.56 404 TYR B C 1
ATOM 8035 O O . TYR B 1 404 ? 18.359 -49.844 -39.719 1 97.56 404 TYR B O 1
ATOM 8043 N N . ASP B 1 405 ? 18.234 -51.969 -40.219 1 96.25 405 ASP B N 1
ATOM 8044 C CA . ASP B 1 405 ? 16.781 -52 -40.25 1 96.25 405 ASP B CA 1
ATOM 8045 C C . ASP B 1 405 ? 16.203 -52.438 -38.906 1 96.25 405 ASP B C 1
ATOM 8047 O O . ASP B 1 405 ? 16.266 -53.594 -38.562 1 96.25 405 ASP B O 1
ATOM 8051 N N . ILE B 1 406 ? 15.664 -51.531 -38.281 1 95 406 ILE B N 1
ATOM 8052 C CA . ILE B 1 406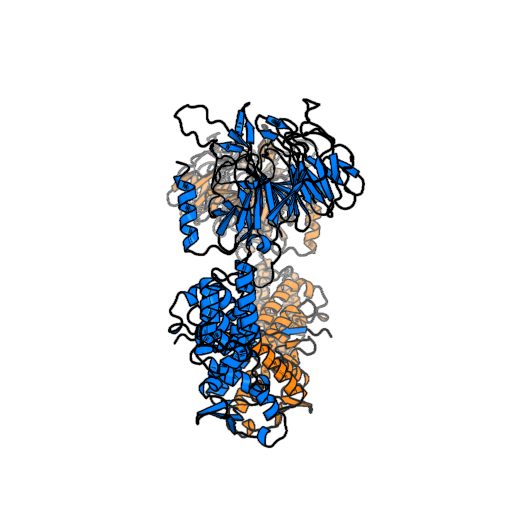 ? 15.18 -51.781 -36.906 1 95 406 ILE B CA 1
ATOM 8053 C C . ILE B 1 406 ? 14.094 -52.844 -36.938 1 95 406 ILE B C 1
ATOM 8055 O O . ILE B 1 406 ? 14.023 -53.688 -36.031 1 95 406 ILE B O 1
ATOM 8059 N N . ASN B 1 407 ? 13.289 -52.812 -37.969 1 93.25 407 ASN B N 1
ATOM 8060 C CA . ASN B 1 407 ? 12.203 -53.781 -38.094 1 93.25 407 ASN B CA 1
ATOM 8061 C C . ASN B 1 407 ? 12.727 -55.219 -38.188 1 93.25 407 ASN B C 1
ATOM 8063 O O . ASN B 1 407 ? 12.148 -56.125 -37.625 1 93.25 407 ASN B O 1
ATOM 8067 N N . ARG B 1 408 ? 13.836 -55.344 -38.781 1 93.88 408 ARG B N 1
ATOM 8068 C CA . ARG B 1 408 ? 14.352 -56.688 -39.062 1 93.88 408 ARG B CA 1
ATOM 8069 C C . ARG B 1 408 ? 15.531 -57.031 -38.156 1 93.88 408 ARG B C 1
ATOM 8071 O O . ARG B 1 408 ? 15.977 -58.188 -38.125 1 93.88 408 ARG B O 1
ATOM 8078 N N . ASP B 1 409 ? 16.016 -56.125 -37.469 1 95.88 409 ASP B N 1
ATOM 8079 C CA . ASP B 1 409 ? 17.203 -56.312 -36.625 1 95.88 409 ASP B CA 1
ATOM 8080 C C . ASP B 1 409 ? 18.359 -56.875 -37.469 1 95.88 409 ASP B C 1
ATOM 8082 O O . ASP B 1 409 ? 18.969 -57.875 -37.062 1 95.88 409 ASP B O 1
ATOM 8086 N N . THR B 1 410 ? 18.562 -56.188 -38.531 1 97.25 410 THR B N 1
ATOM 8087 C CA . THR B 1 410 ? 19.625 -56.625 -39.406 1 97.25 410 THR B CA 1
ATOM 8088 C C . THR B 1 410 ? 20.359 -55.438 -40.031 1 97.25 410 THR B C 1
ATOM 8090 O O . THR B 1 410 ? 19.781 -54.375 -40.188 1 97.25 410 THR B O 1
ATOM 8093 N N . TRP B 1 411 ? 21.656 -55.688 -40.312 1 97.69 411 TRP B N 1
ATOM 8094 C CA . TRP B 1 411 ? 22.484 -54.688 -41 1 97.69 411 TRP B CA 1
ATOM 8095 C C . TRP B 1 411 ? 22.703 -55.062 -42.469 1 97.69 411 TRP B C 1
ATOM 8097 O O . TRP B 1 411 ? 22.922 -56.219 -42.781 1 97.69 411 TRP B O 1
ATOM 8107 N N . THR B 1 412 ? 22.594 -54.125 -43.281 1 97.12 412 THR B N 1
ATOM 8108 C CA . THR B 1 412 ? 22.891 -54.344 -44.719 1 97.12 412 THR B CA 1
ATOM 8109 C C . THR B 1 412 ? 23.844 -53.25 -45.219 1 97.12 412 THR B C 1
ATOM 8111 O O . THR B 1 412 ? 23.938 -52.188 -44.625 1 97.12 412 THR B O 1
ATOM 8114 N N . LYS B 1 413 ? 24.531 -53.562 -46.312 1 95.69 413 LYS B N 1
ATOM 8115 C CA . LYS B 1 413 ? 25.453 -52.562 -46.906 1 95.69 413 LYS B CA 1
ATOM 8116 C C . LYS B 1 413 ? 24.688 -51.562 -47.781 1 95.69 413 LYS B C 1
ATOM 8118 O O . LYS B 1 413 ? 23.719 -51.938 -48.438 1 95.69 413 LYS B O 1
ATOM 8123 N N . CYS B 1 414 ? 25.172 -50.438 -47.781 1 94.38 414 CYS B N 1
ATOM 8124 C CA . CYS B 1 414 ? 24.688 -49.344 -48.625 1 94.38 414 CYS B CA 1
ATOM 8125 C C . CYS B 1 414 ? 25.812 -48.75 -49.469 1 94.38 414 CYS B C 1
ATOM 8127 O O . CYS B 1 414 ? 26.906 -49.312 -49.531 1 94.38 414 CYS B O 1
ATOM 8129 N N . LYS B 1 415 ? 25.453 -47.656 -50.25 1 94.75 415 LYS B N 1
ATOM 8130 C CA . LYS B 1 415 ? 26.453 -47.031 -51.094 1 94.75 415 LYS B CA 1
ATOM 8131 C C . LYS B 1 415 ? 27.656 -46.562 -50.25 1 94.75 415 LYS B C 1
ATOM 8133 O O . LYS B 1 415 ? 27.484 -45.875 -49.25 1 94.75 415 LYS B O 1
ATOM 8138 N N . ASP B 1 416 ? 28.859 -46.906 -50.719 1 96.25 416 ASP B N 1
ATOM 8139 C CA . ASP B 1 416 ? 30.094 -46.562 -50.031 1 96.25 416 ASP B CA 1
ATOM 8140 C C . ASP B 1 416 ? 30.328 -45.062 -50.062 1 96.25 416 ASP B C 1
ATOM 8142 O O . ASP B 1 416 ? 29.859 -44.375 -50.969 1 96.25 416 ASP B O 1
ATOM 8146 N N . LEU B 1 417 ? 30.984 -44.562 -49.031 1 96.19 417 LEU B N 1
ATOM 8147 C CA . LEU B 1 417 ? 31.469 -43.188 -49.062 1 96.19 417 LEU B CA 1
ATOM 8148 C C . LEU B 1 417 ? 32.406 -42.969 -50.219 1 96.19 417 LEU B C 1
ATOM 8150 O O . LEU B 1 417 ? 33 -43.906 -50.75 1 96.19 417 LEU B O 1
ATOM 8154 N N . PRO B 1 418 ? 32.594 -41.688 -50.625 1 92.19 418 PRO B N 1
ATOM 8155 C CA . PRO B 1 418 ? 33.469 -41.406 -51.75 1 92.19 418 PRO B CA 1
ATOM 8156 C C . PRO B 1 418 ? 34.938 -41.781 -51.469 1 92.19 418 PRO B C 1
ATOM 8158 O O . PRO B 1 418 ? 35.688 -42.094 -52.406 1 92.19 418 PRO B O 1
ATOM 8161 N N . SER B 1 419 ? 35.375 -41.781 -50.281 1 93.94 419 SER B N 1
ATOM 8162 C CA . SER B 1 419 ? 36.688 -42.188 -49.844 1 93.94 419 SER B CA 1
ATOM 8163 C C . SER B 1 419 ? 36.656 -42.875 -48.469 1 93.94 419 SER B C 1
ATOM 8165 O O . SER B 1 419 ? 35.688 -42.688 -47.719 1 93.94 419 SER B O 1
ATOM 8167 N N . LYS B 1 420 ? 37.719 -43.688 -48.25 1 95.75 420 LYS B N 1
ATOM 8168 C CA . LYS B 1 420 ? 37.875 -44.188 -46.875 1 95.75 420 LYS B CA 1
ATOM 8169 C C . LYS B 1 420 ? 38.219 -43.031 -45.906 1 95.75 420 LYS B C 1
ATOM 8171 O O . LYS B 1 420 ? 39.094 -42.219 -46.219 1 95.75 420 LYS B O 1
ATOM 8176 N N . MET B 1 421 ? 37.5 -42.969 -44.844 1 95 421 MET B N 1
ATOM 8177 C CA . MET B 1 421 ? 37.75 -41.812 -43.938 1 95 421 MET B CA 1
ATOM 8178 C C . MET B 1 421 ? 37.344 -42.156 -42.5 1 95 421 MET B C 1
ATOM 8180 O O . MET B 1 421 ? 36.562 -43.062 -42.281 1 95 421 MET B O 1
ATOM 8184 N N . HIS B 1 422 ? 37.906 -41.469 -41.562 1 95.75 422 HIS B N 1
ATOM 8185 C CA . HIS B 1 422 ? 37.562 -41.531 -40.156 1 95.75 422 HIS B CA 1
ATOM 8186 C C . HIS B 1 422 ? 37.625 -40.125 -39.531 1 95.75 422 HIS B C 1
ATOM 8188 O O . HIS B 1 422 ? 38.156 -39.219 -40.094 1 95.75 422 HIS B O 1
ATOM 8194 N N . GLY B 1 423 ? 36.938 -39.969 -38.375 1 95.56 423 GLY B N 1
ATOM 8195 C CA . GLY B 1 423 ? 36.938 -38.688 -37.625 1 95.56 423 GLY B CA 1
ATOM 8196 C C . GLY B 1 423 ? 36.062 -37.625 -38.25 1 95.56 423 GLY B C 1
ATOM 8197 O O . GLY B 1 423 ? 36.188 -36.438 -37.906 1 95.56 423 GLY B O 1
ATOM 8198 N N . HIS B 1 424 ? 35.312 -38 -39.281 1 96.31 424 HIS B N 1
ATOM 8199 C CA . HIS B 1 424 ? 34.312 -37.094 -39.875 1 96.31 424 HIS B CA 1
ATOM 8200 C C . HIS B 1 424 ? 33.062 -37 -39.031 1 96.31 424 HIS B C 1
ATOM 8202 O O . HIS B 1 424 ? 32.844 -37.844 -38.125 1 96.31 424 HIS B O 1
ATOM 8208 N N . ALA B 1 425 ? 32.281 -35.969 -39.219 1 96.69 425 ALA B N 1
ATOM 8209 C CA . ALA B 1 425 ? 31.016 -35.781 -38.531 1 96.69 425 ALA B CA 1
ATOM 8210 C C . ALA B 1 425 ? 29.828 -35.875 -39.469 1 96.69 425 ALA B C 1
ATOM 8212 O O . ALA B 1 425 ? 29.969 -35.625 -40.688 1 96.69 425 ALA B O 1
ATOM 8213 N N . GLY B 1 426 ? 28.688 -36.25 -38.875 1 96.62 426 GLY B N 1
ATOM 8214 C CA . GLY B 1 426 ? 27.5 -36.344 -39.719 1 96.62 426 GLY B CA 1
ATOM 8215 C C . GLY B 1 426 ? 26.234 -35.906 -39 1 96.62 426 GLY B C 1
ATOM 8216 O O . GLY B 1 426 ? 26.172 -35.938 -37.781 1 96.62 426 GLY B O 1
ATOM 8217 N N . THR B 1 427 ? 25.281 -35.438 -39.75 1 96.81 427 THR B N 1
ATOM 8218 C CA . THR B 1 427 ? 23.953 -35.094 -39.25 1 96.81 427 THR B CA 1
ATOM 8219 C C . THR B 1 427 ? 22.906 -35.219 -40.375 1 96.81 427 THR B C 1
ATOM 8221 O O . THR B 1 427 ? 23.25 -35.531 -41.5 1 96.81 427 THR B O 1
ATOM 8224 N N . VAL B 1 428 ? 21.703 -35.031 -40 1 96.69 428 VAL B N 1
ATOM 8225 C CA . VAL B 1 428 ? 20.625 -35.188 -40.969 1 96.69 428 VAL B CA 1
ATOM 8226 C C . VAL B 1 428 ? 19.781 -33.906 -41 1 96.69 428 VAL B C 1
ATOM 8228 O O . VAL B 1 428 ? 19.484 -33.312 -39.969 1 96.69 428 VAL B O 1
ATOM 8231 N N . HIS B 1 429 ? 19.516 -33.438 -42.156 1 95.94 429 HIS B N 1
ATOM 8232 C CA . HIS B 1 429 ? 18.562 -32.344 -42.406 1 95.94 429 HIS B CA 1
ATOM 8233 C C . HIS B 1 429 ? 17.594 -32.688 -43.531 1 95.94 429 HIS B C 1
ATOM 8235 O O . HIS B 1 429 ? 18.016 -33 -44.625 1 95.94 429 HIS B O 1
ATOM 8241 N N . SER B 1 430 ? 16.25 -32.719 -43.25 1 93.44 430 SER B N 1
ATOM 8242 C CA . SER B 1 430 ? 15.203 -33.031 -44.219 1 93.44 430 SER B CA 1
ATOM 8243 C C . SER B 1 430 ? 15.453 -34.375 -44.906 1 93.44 430 SER B C 1
ATOM 8245 O O . SER B 1 430 ? 15.414 -34.438 -46.156 1 93.44 430 SER B O 1
ATOM 8247 N N . ASN B 1 431 ? 15.805 -35.406 -44.156 1 92.81 431 ASN B N 1
ATOM 8248 C CA . ASN B 1 431 ? 16 -36.781 -44.594 1 92.81 431 ASN B CA 1
ATOM 8249 C C . ASN B 1 431 ? 17.203 -36.906 -45.531 1 92.81 431 ASN B C 1
ATOM 8251 O O . ASN B 1 431 ? 17.266 -37.844 -46.344 1 92.81 431 ASN B O 1
ATOM 8255 N N . ILE B 1 432 ? 18.031 -35.875 -45.469 1 96.25 432 ILE B N 1
ATOM 8256 C CA . ILE B 1 432 ? 19.297 -35.906 -46.188 1 96.25 432 ILE B CA 1
ATOM 8257 C C . ILE B 1 432 ? 20.453 -36 -45.219 1 96.25 432 ILE B C 1
ATOM 8259 O O . ILE B 1 432 ? 20.516 -35.25 -44.219 1 96.25 432 ILE B O 1
ATOM 8263 N N . ILE B 1 433 ? 21.375 -36.969 -45.438 1 97.12 433 ILE B N 1
ATOM 8264 C CA . ILE B 1 433 ? 22.547 -37.094 -44.594 1 97.12 433 ILE B CA 1
ATOM 8265 C C . ILE B 1 433 ? 23.656 -36.156 -45.062 1 97.12 433 ILE B C 1
ATOM 8267 O O . ILE B 1 433 ? 23.938 -36.094 -46.281 1 97.12 433 ILE B O 1
ATOM 8271 N N . TYR B 1 434 ? 24.25 -35.406 -44.219 1 97.5 434 TYR B N 1
ATOM 8272 C CA . TYR B 1 434 ? 25.422 -34.594 -44.5 1 97.5 434 TYR B CA 1
ATOM 8273 C C . TYR B 1 434 ? 26.625 -35.062 -43.688 1 97.5 434 TYR B C 1
ATOM 8275 O O . TYR B 1 434 ? 26.531 -35.281 -42.5 1 97.5 434 TYR B O 1
ATOM 8283 N N . ILE B 1 435 ? 27.734 -35.344 -44.312 1 97.5 435 ILE B N 1
ATOM 8284 C CA . ILE B 1 435 ? 28.984 -35.656 -43.625 1 97.5 435 ILE B CA 1
ATOM 8285 C C . ILE B 1 435 ? 30.047 -34.625 -43.969 1 97.5 435 ILE B C 1
ATOM 8287 O O . ILE B 1 435 ? 30.109 -34.156 -45.094 1 97.5 435 ILE B O 1
ATOM 8291 N N . SER B 1 436 ? 30.875 -34.312 -43.031 1 96.19 436 SER B N 1
ATOM 8292 C CA . SER B 1 436 ? 31.891 -33.281 -43.25 1 96.19 436 SER B CA 1
ATOM 8293 C C . SER B 1 436 ? 33.219 -33.688 -42.625 1 96.19 436 SER B C 1
ATOM 8295 O O . SER B 1 436 ? 33.25 -34.375 -41.625 1 96.19 436 SER B O 1
ATOM 8297 N N . GLY B 1 437 ? 34.281 -33.25 -43.25 1 95.81 437 GLY B N 1
ATOM 8298 C CA . GLY B 1 437 ? 35.625 -33.312 -42.688 1 95.81 437 GLY B CA 1
ATOM 8299 C C . GLY B 1 437 ? 36.125 -34.75 -42.562 1 95.81 437 GLY B C 1
ATOM 8300 O O . GLY B 1 437 ? 35.781 -35.625 -43.344 1 95.81 437 GLY B O 1
ATOM 8301 N N . GLY B 1 438 ? 37.094 -34.969 -41.562 1 95.25 438 GLY B N 1
ATOM 8302 C CA . GLY B 1 438 ? 37.75 -36.219 -41.344 1 95.25 438 GLY B CA 1
ATOM 8303 C C . GLY B 1 438 ? 39.094 -36.344 -42.062 1 95.25 438 GLY B C 1
ATOM 8304 O O . GLY B 1 438 ? 39.562 -35.344 -42.656 1 95.25 438 GLY B O 1
ATOM 8305 N N . LYS B 1 439 ? 39.656 -37.438 -41.875 1 94.81 439 LYS B N 1
ATOM 8306 C CA . LYS B 1 439 ? 40.906 -37.781 -42.562 1 94.81 439 LYS B CA 1
ATOM 8307 C C . LYS B 1 439 ? 40.688 -38.969 -43.5 1 94.81 439 LYS B C 1
ATOM 8309 O O . LYS B 1 439 ? 40 -39.938 -43.188 1 94.81 439 LYS B O 1
ATOM 8314 N N . THR B 1 440 ? 41.281 -38.812 -44.625 1 92.44 440 THR B N 1
ATOM 8315 C CA . THR B 1 440 ? 41.125 -39.844 -45.656 1 92.44 440 THR B CA 1
ATOM 8316 C C . THR B 1 440 ? 42.406 -40.656 -45.812 1 92.44 440 THR B C 1
ATOM 8318 O O . THR B 1 440 ? 43.469 -40.281 -45.25 1 92.44 440 THR B O 1
ATOM 8321 N N . ASP B 1 441 ? 42.312 -41.75 -46.438 1 87.31 441 ASP B N 1
ATOM 8322 C CA . ASP B 1 441 ? 43.5 -42.594 -46.688 1 87.31 441 ASP B CA 1
ATOM 8323 C C . ASP B 1 441 ? 44.438 -41.938 -47.656 1 87.31 441 ASP B C 1
ATOM 8325 O O . ASP B 1 441 ? 45.625 -42.25 -47.719 1 87.31 441 ASP B O 1
ATOM 8329 N N . THR B 1 442 ? 44 -41.094 -48.438 1 83.31 442 THR B N 1
ATOM 8330 C CA . THR B 1 442 ? 44.812 -40.5 -49.469 1 83.31 442 THR B CA 1
ATOM 8331 C C . THR B 1 442 ? 45.5 -39.219 -48.969 1 83.31 442 THR B C 1
ATOM 8333 O O . THR B 1 442 ? 46.469 -38.75 -49.562 1 83.31 442 THR B O 1
ATOM 8336 N N . GLN B 1 443 ? 45 -38.656 -47.969 1 80.31 443 GLN B N 1
ATOM 8337 C CA . GLN B 1 443 ? 45.562 -37.406 -47.469 1 80.31 443 GLN B CA 1
ATOM 8338 C C . GLN B 1 443 ? 45.781 -37.469 -45.969 1 80.31 443 GLN B C 1
ATOM 8340 O O . GLN B 1 443 ? 44.875 -37.844 -45.219 1 80.31 443 GLN B O 1
ATOM 8345 N N . ALA B 1 444 ? 46.969 -37.062 -45.531 1 81.06 444 ALA B N 1
ATOM 8346 C CA . ALA B 1 444 ? 47.344 -37.094 -44.125 1 81.06 444 ALA B CA 1
ATOM 8347 C C . ALA B 1 444 ? 46.625 -35.969 -43.344 1 81.06 444 ALA B C 1
ATOM 8349 O O . ALA B 1 444 ? 46.344 -36.094 -42.156 1 81.06 444 ALA B O 1
ATOM 8350 N N . ASN B 1 445 ? 46.344 -34.875 -44.094 1 87 445 ASN B N 1
ATOM 8351 C CA . ASN B 1 445 ? 45.75 -33.719 -43.438 1 87 445 ASN B CA 1
ATOM 8352 C C . ASN B 1 445 ? 44.219 -33.875 -43.344 1 87 445 ASN B C 1
ATOM 8354 O O . ASN B 1 445 ? 43.625 -34.625 -44.094 1 87 445 ASN B O 1
ATOM 8358 N N . SER B 1 446 ? 43.625 -33.156 -42.375 1 91.94 446 SER B N 1
ATOM 8359 C CA . SER B 1 446 ? 42.156 -33.125 -42.219 1 91.94 446 SER B CA 1
ATOM 8360 C C . SER B 1 446 ? 41.469 -32.531 -43.469 1 91.94 446 SER B C 1
ATOM 8362 O O . SER B 1 446 ? 42.062 -31.703 -44.156 1 91.94 446 SER B O 1
ATOM 8364 N N . SER B 1 447 ? 40.312 -32.938 -43.719 1 93.12 447 SER B N 1
ATOM 8365 C CA . SER B 1 447 ? 39.562 -32.5 -44.906 1 93.12 447 SER B CA 1
ATOM 8366 C C . SER B 1 447 ? 38.562 -31.422 -44.562 1 93.12 447 SER B C 1
ATOM 8368 O O . SER B 1 447 ? 38.094 -31.328 -43.406 1 93.12 447 SER B O 1
ATOM 8370 N N . LYS B 1 448 ? 38.25 -30.578 -45.562 1 94.12 448 LYS B N 1
ATOM 8371 C CA . LYS B 1 448 ? 37.156 -29.594 -45.469 1 94.12 448 LYS B CA 1
ATOM 8372 C C . LYS B 1 448 ? 35.938 -30.016 -46.281 1 94.12 448 LYS B C 1
ATOM 8374 O O . LYS B 1 448 ? 34.969 -29.266 -46.375 1 94.12 448 LYS B O 1
ATOM 8379 N N . ASP B 1 449 ? 36 -31.125 -46.844 1 95.56 449 ASP B N 1
ATOM 8380 C CA . ASP B 1 449 ? 34.969 -31.547 -47.812 1 95.56 449 ASP B CA 1
ATOM 8381 C C . ASP B 1 449 ? 33.656 -31.891 -47.094 1 95.56 449 ASP B C 1
ATOM 8383 O O . ASP B 1 449 ? 33.688 -32.344 -45.969 1 95.56 449 ASP B O 1
ATOM 8387 N N . VAL B 1 450 ? 32.625 -31.625 -47.812 1 97.31 450 VAL B N 1
ATOM 8388 C CA . VAL B 1 450 ? 31.266 -31.953 -47.344 1 97.31 450 VAL B CA 1
ATOM 8389 C C . VAL B 1 450 ? 30.516 -32.719 -48.406 1 97.31 450 VAL B C 1
ATOM 8391 O O . VAL B 1 450 ? 30.562 -32.375 -49.594 1 97.31 450 VAL B O 1
ATOM 8394 N N . TYR B 1 451 ? 29.906 -33.781 -47.969 1 97.25 451 TYR B N 1
ATOM 8395 C CA . TYR B 1 451 ? 29.094 -34.594 -48.875 1 97.25 451 TYR B CA 1
ATOM 8396 C C . TYR B 1 451 ? 27.688 -34.781 -48.344 1 97.25 451 TYR B C 1
ATOM 8398 O O . TYR B 1 451 ? 27.469 -34.781 -47.125 1 97.25 451 TYR B O 1
ATOM 8406 N N . SER B 1 452 ? 26.766 -34.875 -49.188 1 97.38 452 SER B N 1
ATOM 8407 C CA . SER B 1 452 ? 25.375 -35.188 -48.812 1 97.38 452 SER B CA 1
ATOM 8408 C C . SER B 1 452 ? 24.891 -36.438 -49.5 1 97.38 452 SER B C 1
ATOM 8410 O O . SER B 1 452 ? 25.391 -36.812 -50.562 1 97.38 452 SER B O 1
ATOM 8412 N N . PHE B 1 453 ? 24.016 -37.094 -48.906 1 95.94 453 PHE B N 1
ATOM 8413 C CA . PHE B 1 453 ? 23.453 -38.344 -49.406 1 95.94 453 PHE B CA 1
ATOM 8414 C C . PHE B 1 453 ? 21.953 -38.375 -49.25 1 95.94 453 PHE B C 1
ATOM 8416 O O . PHE B 1 453 ? 21.438 -38.219 -48.125 1 95.94 453 PHE B O 1
ATOM 8423 N N . ASN B 1 454 ? 21.281 -38.531 -50.281 1 92.25 454 ASN B N 1
ATOM 8424 C CA . ASN B 1 454 ? 19.828 -38.75 -50.344 1 92.25 454 ASN B CA 1
ATOM 8425 C C . ASN B 1 454 ? 19.5 -40.188 -50.688 1 92.25 454 ASN B C 1
ATOM 8427 O O . ASN B 1 454 ? 19.875 -40.688 -51.781 1 92.25 454 ASN B O 1
ATOM 8431 N N . ARG B 1 455 ? 18.875 -40.844 -49.812 1 85.69 455 ARG B N 1
ATOM 8432 C CA . ARG B 1 455 ? 18.594 -42.281 -49.969 1 85.69 455 ARG B CA 1
ATOM 8433 C C . ARG B 1 455 ? 17.859 -42.531 -51.281 1 85.69 455 ARG B C 1
ATOM 8435 O O . ARG B 1 455 ? 18.047 -43.562 -51.938 1 85.69 455 ARG B O 1
ATOM 8442 N N . LEU B 1 456 ? 17 -41.625 -51.719 1 86.69 456 LEU B N 1
ATOM 8443 C CA . LEU B 1 456 ? 16.25 -41.781 -52.969 1 86.69 456 LEU B CA 1
ATOM 8444 C C . LEU B 1 456 ? 17.172 -41.656 -54.188 1 86.69 456 LEU B C 1
ATOM 8446 O O . LEU B 1 456 ? 17.016 -42.406 -55.156 1 86.69 456 LEU B O 1
ATOM 8450 N N . GLU B 1 457 ? 18.141 -40.812 -54.094 1 87.88 457 GLU B N 1
ATOM 8451 C CA . GLU B 1 457 ? 19.062 -40.625 -55.188 1 87.88 457 GLU B CA 1
ATOM 8452 C C . GLU B 1 457 ? 20.156 -41.688 -55.188 1 87.88 457 GLU B C 1
ATOM 8454 O O . GLU B 1 457 ? 20.703 -42.062 -56.219 1 87.88 457 GLU B O 1
ATOM 8459 N N . GLY B 1 458 ? 20.531 -42.156 -54.062 1 86.94 458 GLY B N 1
ATOM 8460 C CA . GLY B 1 458 ? 21.453 -43.25 -53.906 1 86.94 458 GLY B CA 1
ATOM 8461 C C . GLY B 1 458 ? 22.891 -42.906 -54.188 1 86.94 458 GLY B C 1
ATOM 8462 O O . GLY B 1 458 ? 23.719 -43.75 -54.469 1 86.94 458 GLY B O 1
ATOM 8463 N N . GLN B 1 459 ? 23.203 -41.625 -54.344 1 91.06 459 GLN B N 1
ATOM 8464 C CA . GLN B 1 459 ? 24.562 -41.219 -54.625 1 91.06 459 GLN B CA 1
ATOM 8465 C C . GLN B 1 459 ? 25 -40.094 -53.688 1 91.06 459 GLN B C 1
ATOM 8467 O O . GLN B 1 459 ? 24.172 -39.281 -53.25 1 91.06 459 GLN B O 1
ATOM 8472 N N . TRP B 1 460 ? 26.266 -40.094 -53.344 1 95.5 460 TRP B N 1
ATOM 8473 C CA . TRP B 1 460 ? 26.859 -39.031 -52.562 1 95.5 460 TRP B CA 1
ATOM 8474 C C . TRP B 1 460 ? 27.156 -37.812 -53.438 1 95.5 460 TRP B C 1
ATOM 8476 O O . TRP B 1 460 ? 27.688 -37.969 -54.562 1 95.5 460 TRP B O 1
ATOM 8486 N N . LYS B 1 461 ? 26.781 -36.688 -53.031 1 95.56 461 LYS B N 1
ATOM 8487 C CA . LYS B 1 461 ? 27.047 -35.438 -53.75 1 95.56 461 LYS B CA 1
ATOM 8488 C C . LYS B 1 461 ? 27.953 -34.5 -52.969 1 95.56 461 LYS B C 1
ATOM 8490 O O . LYS B 1 461 ? 27.766 -34.312 -51.75 1 95.56 461 LYS B O 1
ATOM 8495 N N . LYS B 1 462 ? 28.953 -34 -53.625 1 95.88 462 LYS B N 1
ATOM 8496 C CA . LYS B 1 462 ? 29.844 -33.031 -52.969 1 95.88 462 LYS B CA 1
ATOM 8497 C C . LYS B 1 462 ? 29.172 -31.672 -52.812 1 95.88 462 LYS B C 1
ATOM 8499 O O . LYS B 1 462 ? 28.531 -31.172 -53.75 1 95.88 462 LYS B O 1
ATOM 8504 N N . GLN B 1 463 ? 29.234 -31.094 -51.688 1 97.31 463 GLN B N 1
ATOM 8505 C CA . GLN B 1 463 ? 28.672 -29.781 -51.344 1 97.31 463 GLN B CA 1
ATOM 8506 C C . GLN B 1 463 ? 29.766 -28.766 -51.094 1 97.31 463 GLN B C 1
ATOM 8508 O O . GLN B 1 463 ? 30.953 -29.062 -51.219 1 97.31 463 GLN B O 1
ATOM 8513 N N . ALA B 1 464 ? 29.312 -27.469 -50.781 1 97.06 464 ALA B N 1
ATOM 8514 C CA . ALA B 1 464 ? 30.297 -26.438 -50.469 1 97.06 464 ALA B CA 1
ATOM 8515 C C . ALA B 1 464 ? 31.188 -26.859 -49.312 1 97.06 464 ALA B C 1
ATOM 8517 O O . ALA B 1 464 ? 30.703 -27.328 -48.281 1 97.06 464 ALA B O 1
ATOM 8518 N N . SER B 1 465 ? 32.469 -26.734 -49.438 1 96.44 465 SER B N 1
ATOM 8519 C CA . SER B 1 465 ? 33.438 -27.125 -48.406 1 96.44 465 SER B CA 1
ATOM 8520 C C . SER B 1 465 ? 33.375 -26.188 -47.188 1 96.44 465 SER B C 1
ATOM 8522 O O . SER B 1 465 ? 33 -25.016 -47.312 1 96.44 465 SER B O 1
ATOM 8524 N N . MET B 1 466 ? 33.656 -26.75 -46.062 1 95.69 466 MET B N 1
ATOM 8525 C CA . MET B 1 466 ? 33.781 -25.938 -44.875 1 95.69 466 MET B CA 1
ATOM 8526 C C . MET B 1 466 ? 34.875 -24.891 -45.062 1 95.69 466 MET B C 1
ATOM 8528 O O . MET B 1 466 ? 35.75 -25.031 -45.938 1 95.69 466 MET B O 1
ATOM 8532 N N . SER B 1 467 ? 34.844 -23.812 -44.25 1 93.06 467 SER B N 1
ATOM 8533 C CA . SER B 1 467 ? 35.906 -22.812 -44.281 1 93.06 467 SER B CA 1
ATOM 8534 C C . SER B 1 467 ? 37.188 -23.328 -43.625 1 93.06 467 SER B C 1
ATOM 8536 O O . SER B 1 467 ? 38.281 -22.906 -44 1 93.06 467 SER B O 1
ATOM 8538 N N . ILE B 1 468 ? 37.031 -24.219 -42.625 1 92.12 468 ILE B N 1
ATOM 8539 C CA . ILE B 1 468 ? 38.156 -24.766 -41.906 1 92.12 468 ILE B CA 1
ATOM 8540 C C . ILE B 1 468 ? 38.094 -26.297 -41.938 1 92.12 468 ILE B C 1
ATOM 8542 O O . ILE B 1 468 ? 37.031 -26.875 -41.75 1 92.12 468 ILE B O 1
ATOM 8546 N N . ALA B 1 469 ? 39.281 -26.922 -42.25 1 93.62 469 ALA B N 1
ATOM 8547 C CA . ALA B 1 469 ? 39.344 -28.375 -42.188 1 93.62 469 ALA B CA 1
ATOM 8548 C C . ALA B 1 469 ? 39.188 -28.875 -40.75 1 93.62 469 ALA B C 1
ATOM 8550 O O . ALA B 1 469 ? 39.719 -28.266 -39.812 1 93.62 469 ALA B O 1
ATOM 8551 N N . ARG B 1 470 ? 38.531 -29.984 -40.625 1 95 470 ARG B N 1
ATOM 8552 C CA . ARG B 1 470 ? 38.219 -30.438 -39.25 1 95 470 ARG B CA 1
ATOM 8553 C C . ARG B 1 470 ? 38.406 -31.938 -39.125 1 95 470 ARG B C 1
ATOM 8555 O O . ARG B 1 470 ? 38.125 -32.688 -40.062 1 95 470 ARG B O 1
ATOM 8562 N N . PHE B 1 471 ? 38.812 -32.344 -38 1 95.12 471 PHE B N 1
ATOM 8563 C CA . PHE B 1 471 ? 38.906 -33.75 -37.594 1 95.12 471 PHE B CA 1
ATOM 8564 C C . PHE B 1 471 ? 38.438 -33.906 -36.156 1 95.12 471 PHE B C 1
ATOM 8566 O O . PHE B 1 471 ? 38.812 -33.156 -35.25 1 95.12 471 PHE B O 1
ATOM 8573 N N . GLY B 1 472 ? 37.562 -34.906 -35.969 1 94.31 472 GLY B N 1
ATOM 8574 C CA . GLY B 1 472 ? 37.031 -35.125 -34.625 1 94.31 472 GLY B CA 1
ATOM 8575 C C . GLY B 1 472 ? 36.031 -34.094 -34.188 1 94.31 472 GLY B C 1
ATOM 8576 O O . GLY B 1 472 ? 35.812 -33.906 -33 1 94.31 472 GLY B O 1
ATOM 8577 N N . HIS B 1 473 ? 35.469 -33.281 -35.094 1 95.44 473 HIS B N 1
ATOM 8578 C CA . HIS B 1 473 ? 34.438 -32.312 -34.812 1 95.44 473 HIS B CA 1
ATOM 8579 C C . HIS B 1 473 ? 33.062 -32.969 -34.781 1 95.44 473 HIS B C 1
ATOM 8581 O O . HIS B 1 473 ? 32.938 -34.188 -35 1 95.44 473 HIS B O 1
ATOM 8587 N N . GLN B 1 474 ? 32 -32.25 -34.375 1 96.31 474 GLN B N 1
ATOM 8588 C CA . GLN B 1 474 ? 30.641 -32.75 -34.344 1 96.31 474 GLN B CA 1
ATOM 8589 C C . GLN B 1 474 ? 29.703 -31.781 -35.062 1 96.31 474 GLN B C 1
ATOM 8591 O O . GLN B 1 474 ? 30 -30.594 -35.188 1 96.31 474 GLN B O 1
ATOM 8596 N N . MET B 1 475 ? 28.609 -32.312 -35.5 1 97.31 475 MET B N 1
ATOM 8597 C CA . MET B 1 475 ? 27.594 -31.547 -36.219 1 97.31 475 MET B CA 1
ATOM 8598 C C . MET B 1 475 ? 26.234 -31.656 -35.531 1 97.31 475 MET B C 1
ATOM 8600 O O . MET B 1 475 ? 25.922 -32.688 -34.906 1 97.31 475 MET B O 1
ATOM 8604 N N . ALA B 1 476 ? 25.516 -30.625 -35.656 1 96.44 476 ALA B N 1
ATOM 8605 C CA . ALA B 1 476 ? 24.156 -30.625 -35.156 1 96.44 476 ALA B CA 1
ATOM 8606 C C . ALA B 1 476 ? 23.203 -29.875 -36.094 1 96.44 476 ALA B C 1
ATOM 8608 O O . ALA B 1 476 ? 23.562 -28.844 -36.656 1 96.44 476 ALA B O 1
ATOM 8609 N N . THR B 1 477 ? 22.078 -30.359 -36.25 1 97.06 477 THR B N 1
ATOM 8610 C CA . THR B 1 477 ? 21.031 -29.688 -37 1 97.06 477 THR B CA 1
ATOM 8611 C C . THR B 1 477 ? 20.062 -28.953 -36.062 1 97.06 477 THR B C 1
ATOM 8613 O O . THR B 1 477 ? 19.516 -29.562 -35.125 1 97.06 477 THR B O 1
ATOM 8616 N N . VAL B 1 478 ? 19.938 -27.75 -36.25 1 95.88 478 VAL B N 1
ATOM 8617 C CA . VAL B 1 478 ? 18.969 -26.922 -35.531 1 95.88 478 VAL B CA 1
ATOM 8618 C C . VAL B 1 478 ? 18.078 -26.188 -36.531 1 95.88 478 VAL B C 1
ATOM 8620 O O . VAL B 1 478 ? 18.547 -25.359 -37.312 1 95.88 478 VAL B O 1
ATOM 8623 N N . LYS B 1 479 ? 16.797 -26.516 -36.562 1 92.88 479 LYS B N 1
ATOM 8624 C CA . LYS B 1 479 ? 15.836 -25.969 -37.531 1 92.88 479 LYS B CA 1
ATOM 8625 C C . LYS B 1 479 ? 16.281 -26.219 -38.969 1 92.88 479 LYS B C 1
ATOM 8627 O O . LYS B 1 479 ? 16.422 -27.375 -39.375 1 92.88 479 LYS B O 1
ATOM 8632 N N . ASP B 1 480 ? 16.578 -25.188 -39.625 1 93.94 480 ASP B N 1
ATOM 8633 C CA . ASP B 1 480 ? 16.844 -25.359 -41.062 1 93.94 480 ASP B CA 1
ATOM 8634 C C . ASP B 1 480 ? 18.312 -25.172 -41.375 1 93.94 480 ASP B C 1
ATOM 8636 O O . ASP B 1 480 ? 18.688 -24.922 -42.531 1 93.94 480 ASP B O 1
ATOM 8640 N N . ALA B 1 481 ? 19.125 -25.375 -40.312 1 95.88 481 ALA B N 1
ATOM 8641 C CA . ALA B 1 481 ? 20.547 -25.172 -40.562 1 95.88 481 ALA B CA 1
ATOM 8642 C C . ALA B 1 481 ? 21.375 -26.266 -39.875 1 95.88 481 ALA B C 1
ATOM 8644 O O . ALA B 1 481 ? 20.891 -26.922 -38.969 1 95.88 481 ALA B O 1
ATOM 8645 N N . ILE B 1 482 ? 22.562 -26.438 -40.438 1 97.44 482 ILE B N 1
ATOM 8646 C CA . ILE B 1 482 ? 23.516 -27.406 -39.875 1 97.44 482 ILE B CA 1
ATOM 8647 C C . ILE B 1 482 ? 24.719 -26.672 -39.281 1 97.44 482 ILE B C 1
ATOM 8649 O O . ILE B 1 482 ? 25.281 -25.766 -39.906 1 97.44 482 ILE B O 1
ATOM 8653 N N . PHE B 1 483 ? 25.094 -27 -38.125 1 97.06 483 PHE B N 1
ATOM 8654 C CA . PHE B 1 483 ? 26.203 -26.359 -37.406 1 97.06 483 PHE B CA 1
ATOM 8655 C C . PHE B 1 483 ? 27.359 -27.328 -37.25 1 97.06 483 PHE B C 1
ATOM 8657 O O . PHE B 1 483 ? 27.156 -28.516 -36.969 1 97.06 483 PHE B O 1
ATOM 8664 N N . THR B 1 484 ? 28.547 -26.891 -37.375 1 96.62 484 THR B N 1
ATOM 8665 C CA . THR B 1 484 ? 29.75 -27.656 -37.062 1 96.62 484 THR B CA 1
ATOM 8666 C C . THR B 1 484 ? 30.516 -27.062 -35.906 1 96.62 484 THR B C 1
ATOM 8668 O O . THR B 1 484 ? 30.656 -25.844 -35.812 1 96.62 484 THR B O 1
ATOM 8671 N N . PHE B 1 485 ? 30.938 -27.938 -35.031 1 95.19 485 PHE B N 1
ATOM 8672 C CA . PHE B 1 485 ? 31.578 -27.453 -33.812 1 95.19 485 PHE B CA 1
ATOM 8673 C C . PHE B 1 485 ? 32.969 -28.031 -33.656 1 95.19 485 PHE B C 1
ATOM 8675 O O . PHE B 1 485 ? 33.156 -29.25 -33.594 1 95.19 485 PHE B O 1
ATOM 8682 N N . LEU B 1 486 ? 33.938 -27.234 -33.625 1 93.5 486 LEU B N 1
ATOM 8683 C CA . LEU B 1 486 ? 35.312 -27.453 -33.156 1 93.5 486 LEU B CA 1
ATOM 8684 C C . LEU B 1 486 ? 35.938 -28.641 -33.875 1 93.5 486 LEU B C 1
ATOM 8686 O O . LEU B 1 486 ? 35.719 -28.859 -35.062 1 93.5 486 LEU B O 1
ATOM 8690 N N . GLY B 1 487 ? 36.969 -29.328 -33.344 1 91.81 487 GLY B N 1
ATOM 8691 C CA . GLY B 1 487 ? 37.75 -30.469 -33.781 1 91.81 487 GLY B CA 1
ATOM 8692 C C . GLY B 1 487 ? 38.844 -30.844 -32.844 1 91.81 487 GLY B C 1
ATOM 8693 O O . GLY B 1 487 ? 38.969 -30.25 -31.766 1 91.81 487 GLY B O 1
ATOM 8694 N N . ILE B 1 488 ? 39.406 -31.953 -33.188 1 86.06 488 ILE B N 1
ATOM 8695 C CA . ILE B 1 488 ? 40.562 -32.344 -32.406 1 86.06 488 ILE B CA 1
ATOM 8696 C C . ILE B 1 488 ? 41.812 -31.672 -32.969 1 86.06 488 ILE B C 1
ATOM 8698 O O . ILE B 1 488 ? 42.125 -31.797 -34.156 1 86.06 488 ILE B O 1
ATOM 8702 N N . TYR B 1 489 ? 42.531 -30.875 -32.156 1 73 489 TYR B N 1
ATOM 8703 C CA . TYR B 1 489 ? 43.75 -30.125 -32.375 1 73 489 TYR B CA 1
ATOM 8704 C C . TYR B 1 489 ? 43.5 -28.875 -33.188 1 73 489 TYR B C 1
ATOM 8706 O O . TYR B 1 489 ? 43.844 -27.766 -32.781 1 73 489 TYR B O 1
ATOM 8714 N N . GLU B 1 490 ? 42.719 -28.953 -34.375 1 79 490 GLU B N 1
ATOM 8715 C CA . GLU B 1 490 ? 42.312 -27.734 -35.094 1 79 490 GLU B CA 1
ATOM 8716 C C . GLU B 1 490 ? 40.938 -27.891 -35.719 1 79 490 GLU B C 1
ATOM 8718 O O . GLU B 1 490 ? 40.625 -28.938 -36.281 1 79 490 GLU B O 1
ATOM 8723 N N . PRO B 1 491 ? 40.031 -26.891 -35.656 1 77.75 491 PRO B N 1
ATOM 8724 C CA . PRO B 1 491 ? 40.094 -25.703 -34.812 1 77.75 491 PRO B CA 1
ATOM 8725 C C . PRO B 1 491 ? 39.656 -25.984 -33.375 1 77.75 491 PRO B C 1
ATOM 8727 O O . PRO B 1 491 ? 38.875 -26.906 -33.125 1 77.75 491 PRO B O 1
ATOM 8730 N N . PHE B 1 492 ? 40.156 -25.094 -32.469 1 76.81 492 PHE B N 1
ATOM 8731 C CA . PHE B 1 492 ? 39.875 -25.297 -31.047 1 76.81 492 PHE B CA 1
ATOM 8732 C C . PHE B 1 492 ? 38.688 -24.484 -30.609 1 76.81 492 PHE B C 1
ATOM 8734 O O . PHE B 1 492 ? 38.062 -24.75 -29.578 1 76.81 492 PHE B O 1
ATOM 8741 N N . SER B 1 493 ? 38.312 -23.469 -31.453 1 87.38 493 SER B N 1
ATOM 8742 C CA . SER B 1 493 ? 37.281 -22.578 -30.953 1 87.38 493 SER B CA 1
ATOM 8743 C C . SER B 1 493 ? 36.281 -22.234 -32.031 1 87.38 493 SER B C 1
ATOM 8745 O O . SER B 1 493 ? 35.125 -21.875 -31.75 1 87.38 493 SER B O 1
ATOM 8747 N N . ASP B 1 494 ? 36.562 -22.453 -33.219 1 90.75 494 ASP B N 1
ATOM 8748 C CA . ASP B 1 494 ? 35.75 -21.922 -34.312 1 90.75 494 ASP B CA 1
ATOM 8749 C C . ASP B 1 494 ? 34.562 -22.812 -34.594 1 90.75 494 ASP B C 1
ATOM 8751 O O . ASP B 1 494 ? 34.656 -24.031 -34.562 1 90.75 494 ASP B O 1
ATOM 8755 N N . ILE B 1 495 ? 33.438 -22.234 -34.938 1 95.12 495 ILE B N 1
ATOM 8756 C CA . ILE B 1 495 ? 32.188 -22.922 -35.344 1 95.12 495 ILE B CA 1
ATOM 8757 C C . ILE B 1 495 ? 31.641 -22.266 -36.594 1 95.12 495 ILE B C 1
ATOM 8759 O O . ILE B 1 495 ? 31.922 -21.094 -36.875 1 95.12 495 ILE B O 1
ATOM 8763 N N . GLU B 1 496 ? 30.891 -22.984 -37.375 1 95.25 496 GLU B N 1
ATOM 8764 C CA . GLU B 1 496 ? 30.281 -22.453 -38.594 1 95.25 496 GLU B CA 1
ATOM 8765 C C . GLU B 1 496 ? 28.922 -23.078 -38.844 1 95.25 496 GLU B C 1
ATOM 8767 O O . GLU B 1 496 ? 28.625 -24.156 -38.344 1 95.25 496 GLU B O 1
ATOM 8772 N N . LYS B 1 497 ? 28.203 -22.391 -39.625 1 96.81 497 LYS B N 1
ATOM 8773 C CA . LYS B 1 497 ? 26.844 -22.781 -39.969 1 96.81 497 LYS B CA 1
ATOM 8774 C C . LYS B 1 497 ? 26.719 -23 -41.469 1 96.81 497 LYS B C 1
ATOM 8776 O O . LYS B 1 497 ? 27.266 -22.234 -42.281 1 96.81 497 LYS B O 1
ATOM 8781 N N . TYR B 1 498 ? 26.094 -24.078 -41.812 1 97.31 498 TYR B N 1
ATOM 8782 C CA . TYR B 1 498 ? 25.812 -24.422 -43.188 1 97.31 498 TYR B CA 1
ATOM 8783 C C . TYR B 1 498 ? 24.328 -24.281 -43.5 1 97.31 498 TYR B C 1
ATOM 8785 O O . TYR B 1 498 ? 23.484 -24.812 -42.781 1 97.31 498 TYR B O 1
ATOM 8793 N N . ASP B 1 499 ? 24 -23.625 -44.594 1 96.44 499 ASP B N 1
ATOM 8794 C CA . ASP B 1 499 ? 22.641 -23.531 -45.125 1 96.44 499 ASP B CA 1
ATOM 8795 C C . ASP B 1 499 ? 22.438 -24.469 -46.312 1 96.44 499 ASP B C 1
ATOM 8797 O O . ASP B 1 499 ? 22.922 -24.188 -47.406 1 96.44 499 ASP B O 1
ATOM 8801 N N . PRO B 1 500 ? 21.75 -25.5 -46 1 94.88 500 PRO B N 1
ATOM 8802 C CA . PRO B 1 500 ? 21.578 -26.469 -47.094 1 94.88 500 PRO B CA 1
ATOM 8803 C C . PRO B 1 500 ? 20.828 -25.875 -48.281 1 94.88 500 PRO B C 1
ATOM 8805 O O . PRO B 1 500 ? 20.984 -26.344 -49.406 1 94.88 500 PRO B O 1
ATOM 8808 N N . LYS B 1 501 ? 20.016 -24.906 -48.094 1 94.44 501 LYS B N 1
ATOM 8809 C CA . LYS B 1 501 ? 19.266 -24.297 -49.188 1 94.44 501 LYS B CA 1
ATOM 8810 C C . LYS B 1 501 ? 20.172 -23.484 -50.125 1 94.44 501 LYS B C 1
ATOM 8812 O O . LYS B 1 501 ? 20.062 -23.578 -51.344 1 94.44 501 LYS B O 1
ATOM 8817 N N . THR B 1 502 ? 21.078 -22.75 -49.531 1 94.94 502 THR B N 1
ATOM 8818 C CA . THR B 1 502 ? 21.938 -21.891 -50.312 1 94.94 502 THR B CA 1
ATOM 8819 C C . THR B 1 502 ? 23.297 -22.547 -50.531 1 94.94 502 THR B C 1
ATOM 8821 O O . THR B 1 502 ? 24.109 -22.047 -51.312 1 94.94 502 THR B O 1
ATOM 8824 N N . ASN B 1 503 ? 23.594 -23.672 -49.906 1 96.31 503 ASN B N 1
ATOM 8825 C CA . ASN B 1 503 ? 24.859 -24.375 -50 1 96.31 503 ASN B CA 1
ATOM 8826 C C . ASN B 1 503 ? 26.031 -23.453 -49.625 1 96.31 503 ASN B C 1
ATOM 8828 O O . ASN B 1 503 ? 27 -23.375 -50.375 1 96.31 503 ASN B O 1
ATOM 8832 N N . GLN B 1 504 ? 25.828 -22.766 -48.5 1 96.12 504 GLN B N 1
ATOM 8833 C CA . GLN B 1 504 ? 26.828 -21.797 -48.062 1 96.12 504 GLN B CA 1
ATOM 8834 C C . GLN B 1 504 ? 27.156 -21.953 -46.594 1 96.12 504 GLN B C 1
ATOM 8836 O O . GLN B 1 504 ? 26.297 -22.391 -45.812 1 96.12 504 GLN B O 1
ATOM 8841 N N . TRP B 1 505 ? 28.438 -21.625 -46.281 1 95.94 505 TRP B N 1
ATOM 8842 C CA . TRP B 1 505 ? 28.891 -21.656 -44.906 1 95.94 505 TRP B CA 1
ATOM 8843 C C . TRP B 1 505 ? 29.031 -20.234 -44.344 1 95.94 505 TRP B C 1
ATOM 8845 O O . TRP B 1 505 ? 29.406 -19.312 -45.062 1 95.94 505 TRP B O 1
ATOM 8855 N N . THR B 1 506 ? 28.672 -20 -43.156 1 95.62 506 THR B N 1
ATOM 8856 C CA . THR B 1 506 ? 28.859 -18.75 -42.438 1 95.62 506 THR B CA 1
ATOM 8857 C C . THR B 1 506 ? 29.609 -18.984 -41.156 1 95.62 506 THR B C 1
ATOM 8859 O O . THR B 1 506 ? 29.266 -19.891 -40.375 1 95.62 506 THR B O 1
ATOM 8862 N N . ARG B 1 507 ? 30.625 -18.188 -40.844 1 93.44 507 ARG B N 1
ATOM 8863 C CA . ARG B 1 507 ? 31.359 -18.297 -39.594 1 93.44 507 ARG B CA 1
ATOM 8864 C C . ARG B 1 507 ? 30.578 -17.656 -38.438 1 93.44 507 ARG B C 1
ATOM 8866 O O . ARG B 1 507 ? 29.953 -16.609 -38.625 1 93.44 507 ARG B O 1
ATOM 8873 N N . LEU B 1 508 ? 30.641 -18.25 -37.344 1 95.38 508 LEU B N 1
ATOM 8874 C CA . LEU B 1 508 ? 29.906 -17.766 -36.188 1 95.38 508 LEU B CA 1
ATOM 8875 C C . LEU B 1 508 ? 30.844 -17.406 -35.031 1 95.38 508 LEU B C 1
ATOM 8877 O O . LEU B 1 508 ? 32.062 -17.547 -35.156 1 95.38 508 LEU B O 1
ATOM 8881 N N . ARG B 1 509 ? 30.312 -16.906 -33.938 1 91.69 509 ARG B N 1
ATOM 8882 C CA . ARG B 1 509 ? 31.125 -16.516 -32.781 1 91.69 509 ARG B CA 1
ATOM 8883 C C . ARG B 1 509 ? 31.875 -17.719 -32.219 1 91.69 509 ARG B C 1
ATOM 8885 O O . ARG B 1 509 ? 31.266 -18.734 -31.875 1 91.69 509 ARG B O 1
ATOM 8892 N N . PRO B 1 510 ? 33.156 -17.625 -32.062 1 92.06 510 PRO B N 1
ATOM 8893 C CA . PRO B 1 510 ? 33.938 -18.75 -31.562 1 92.06 510 PRO B CA 1
ATOM 8894 C C . PRO B 1 510 ? 33.719 -19 -30.078 1 92.06 510 PRO B C 1
ATOM 8896 O O . PRO B 1 510 ? 33.312 -18.078 -29.344 1 92.06 510 PRO B O 1
ATOM 8899 N N . LEU B 1 511 ? 33.938 -20.266 -29.688 1 91.5 511 LEU B N 1
ATOM 8900 C CA . LEU B 1 511 ? 33.938 -20.625 -28.266 1 91.5 511 LEU B CA 1
ATOM 8901 C C . LEU B 1 511 ? 35.031 -19.875 -27.516 1 91.5 511 LEU B C 1
ATOM 8903 O O . LEU B 1 511 ? 36.156 -19.766 -28.016 1 91.5 511 LEU B O 1
ATOM 8907 N N . PRO B 1 512 ? 34.781 -19.344 -26.406 1 81 512 PRO B N 1
ATOM 8908 C CA . PRO B 1 512 ? 35.75 -18.531 -25.688 1 81 512 PRO B CA 1
ATOM 8909 C C . PRO B 1 512 ? 36.969 -19.328 -25.25 1 81 512 PRO B C 1
ATOM 8911 O O . PRO B 1 512 ? 38.062 -18.781 -25.141 1 81 512 PRO B O 1
ATOM 8914 N N . PHE B 1 513 ? 36.781 -20.641 -24.969 1 83.44 513 PHE B N 1
ATOM 8915 C CA . PHE B 1 513 ? 37.906 -21.484 -24.562 1 83.44 513 PHE B CA 1
ATOM 8916 C C . PHE B 1 513 ? 38.031 -22.703 -25.469 1 83.44 513 PHE B C 1
ATOM 8918 O O . PHE B 1 513 ? 37 -23.203 -25.984 1 83.44 513 PHE B O 1
ATOM 8925 N N . ASP B 1 514 ? 39.219 -23.203 -25.609 1 86.12 514 ASP B N 1
ATOM 8926 C CA . ASP B 1 514 ? 39.438 -24.375 -26.453 1 86.12 514 ASP B CA 1
ATOM 8927 C C . ASP B 1 514 ? 38.781 -25.609 -25.859 1 86.12 514 ASP B C 1
ATOM 8929 O O . ASP B 1 514 ? 38.656 -25.734 -24.641 1 86.12 514 ASP B O 1
ATOM 8933 N N . ARG B 1 515 ? 38.344 -26.484 -26.75 1 91.62 515 ARG B N 1
ATOM 8934 C CA . ARG B 1 515 ? 37.688 -27.719 -26.297 1 91.62 515 ARG B CA 1
ATOM 8935 C C . ARG B 1 515 ? 37.781 -28.797 -27.375 1 91.62 515 ARG B C 1
ATOM 8937 O O . ARG B 1 515 ? 37.688 -28.5 -28.578 1 91.62 515 ARG B O 1
ATOM 8944 N N . PHE B 1 516 ? 38.062 -29.969 -26.938 1 91.62 516 PHE B N 1
ATOM 8945 C CA . PHE B 1 516 ? 37.969 -31.125 -27.828 1 91.62 516 PHE B CA 1
ATOM 8946 C C . PHE B 1 516 ? 37.531 -32.344 -27.078 1 91.62 516 PHE B C 1
ATOM 8948 O O . PHE B 1 516 ? 37.5 -32.375 -25.844 1 91.62 516 PHE B O 1
ATOM 8955 N N . SER B 1 517 ? 36.969 -33.406 -27.766 1 92.94 517 SER B N 1
ATOM 8956 C CA . SER B 1 517 ? 36.438 -34.656 -27.203 1 92.94 517 SER B CA 1
ATOM 8957 C C . SER B 1 517 ? 35.25 -34.375 -26.281 1 92.94 517 SER B C 1
ATOM 8959 O O . SER B 1 517 ? 35.188 -34.906 -25.172 1 92.94 517 SER B O 1
ATOM 8961 N N . TYR B 1 518 ? 34.406 -33.5 -26.641 1 93.12 518 TYR B N 1
ATOM 8962 C CA . TYR B 1 518 ? 33.219 -33.094 -25.906 1 93.12 518 TYR B CA 1
ATOM 8963 C C . TYR B 1 518 ? 32 -33.844 -26.359 1 93.12 518 TYR B C 1
ATOM 8965 O O . TYR B 1 518 ? 32 -34.469 -27.422 1 93.12 518 TYR B O 1
ATOM 8973 N N . GLY B 1 519 ? 30.984 -33.844 -25.484 1 95.12 519 GLY B N 1
ATOM 8974 C CA . GLY B 1 519 ? 29.672 -34.312 -25.906 1 95.12 519 GLY B CA 1
ATOM 8975 C C . GLY B 1 519 ? 28.812 -33.188 -26.5 1 95.12 519 GLY B C 1
ATOM 8976 O O . GLY B 1 519 ? 28.938 -32.031 -26.094 1 95.12 519 GLY B O 1
ATOM 8977 N N . LEU B 1 520 ? 27.984 -33.5 -27.406 1 96.12 520 LEU B N 1
ATOM 8978 C CA . LEU B 1 520 ? 27.141 -32.5 -28.078 1 96.12 520 LEU B CA 1
ATOM 8979 C C . LEU B 1 520 ? 25.688 -32.969 -28.125 1 96.12 520 LEU B C 1
ATOM 8981 O O . LEU B 1 520 ? 25.406 -34.125 -28.453 1 96.12 520 LEU B O 1
ATOM 8985 N N . VAL B 1 521 ? 24.828 -32.031 -27.75 1 96 521 VAL B N 1
ATOM 8986 C CA . VAL B 1 521 ? 23.406 -32.375 -27.812 1 96 521 VAL B CA 1
ATOM 8987 C C . VAL B 1 521 ? 22.609 -31.094 -28.094 1 96 521 VAL B C 1
ATOM 8989 O O . VAL B 1 521 ? 23.016 -30 -27.719 1 96 521 VAL B O 1
ATOM 8992 N N . VAL B 1 522 ? 21.531 -31.234 -28.75 1 95.69 522 VAL B N 1
ATOM 8993 C CA . VAL B 1 522 ? 20.625 -30.109 -29.031 1 95.69 522 VAL B CA 1
ATOM 8994 C C . VAL B 1 522 ? 19.406 -30.188 -28.125 1 95.69 522 VAL B C 1
ATOM 8996 O O . VAL B 1 522 ? 18.734 -31.219 -28.062 1 95.69 522 VAL B O 1
ATOM 8999 N N . VAL B 1 523 ? 19.219 -29.234 -27.438 1 92.75 523 VAL B N 1
ATOM 9000 C CA . VAL B 1 523 ? 18 -29.062 -26.641 1 92.75 523 VAL B CA 1
ATOM 9001 C C . VAL B 1 523 ? 17.266 -27.797 -27.078 1 92.75 523 VAL B C 1
ATOM 9003 O O . VAL B 1 523 ? 17.719 -26.688 -26.812 1 92.75 523 VAL B O 1
ATOM 9006 N N . GLU B 1 524 ? 16.125 -27.984 -27.828 1 88.75 524 GLU B N 1
ATOM 9007 C CA . GLU B 1 524 ? 15.367 -26.891 -28.422 1 88.75 524 GLU B CA 1
ATOM 9008 C C . GLU B 1 524 ? 16.219 -26.125 -29.438 1 88.75 524 GLU B C 1
ATOM 9010 O O . GLU B 1 524 ? 16.656 -26.688 -30.438 1 88.75 524 GLU B O 1
ATOM 9015 N N . GLN B 1 525 ? 16.594 -24.859 -29.031 1 91.12 525 GLN B N 1
ATOM 9016 C CA . GLN B 1 525 ? 17.359 -24.078 -29.984 1 91.12 525 GLN B CA 1
ATOM 9017 C C . GLN B 1 525 ? 18.75 -23.766 -29.438 1 91.12 525 GLN B C 1
ATOM 9019 O O . GLN B 1 525 ? 19.453 -22.875 -29.953 1 91.12 525 GLN B O 1
ATOM 9024 N N . THR B 1 526 ? 19.125 -24.594 -28.5 1 93.81 526 THR B N 1
ATOM 9025 C CA . THR B 1 526 ? 20.438 -24.422 -27.891 1 93.81 526 THR B CA 1
ATOM 9026 C C . THR B 1 526 ? 21.281 -25.672 -28.078 1 93.81 526 THR B C 1
ATOM 9028 O O . THR B 1 526 ? 20.797 -26.797 -27.859 1 93.81 526 THR B O 1
ATOM 9031 N N . VAL B 1 527 ? 22.469 -25.516 -28.547 1 96.38 527 VAL B N 1
ATOM 9032 C CA . VAL B 1 527 ? 23.406 -26.625 -28.656 1 96.38 527 VAL B CA 1
ATOM 9033 C C . VAL B 1 527 ? 24.312 -26.656 -27.422 1 96.38 527 VAL B C 1
ATOM 9035 O O . VAL B 1 527 ? 24.984 -25.656 -27.109 1 96.38 527 VAL B O 1
ATOM 9038 N N . LEU B 1 528 ? 24.359 -27.766 -26.766 1 95.88 528 LEU B N 1
ATOM 9039 C CA . LEU B 1 528 ? 25.141 -27.891 -25.547 1 95.88 528 LEU B CA 1
ATOM 9040 C C . LEU B 1 528 ? 26.406 -28.688 -25.781 1 95.88 528 LEU B C 1
ATOM 9042 O O . LEU B 1 528 ? 26.391 -29.719 -26.469 1 95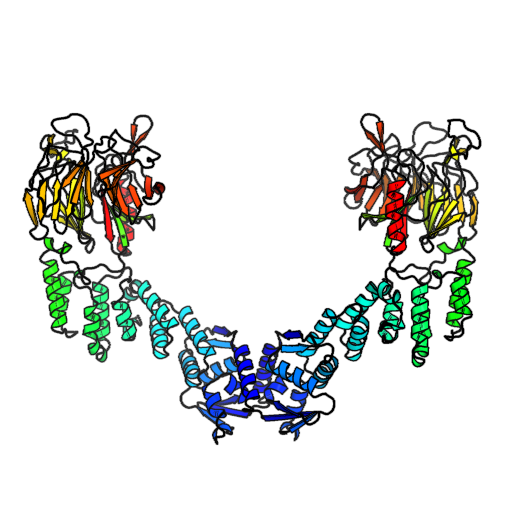.88 528 LEU B O 1
ATOM 9046 N N . LEU B 1 529 ? 27.5 -28.234 -25.312 1 95.62 529 LEU B N 1
ATOM 9047 C CA . LEU B 1 529 ? 28.766 -28.953 -25.25 1 95.62 529 LEU B CA 1
ATOM 9048 C C . LEU B 1 529 ? 29.047 -29.406 -23.812 1 95.62 529 LEU B C 1
ATOM 9050 O O . LEU B 1 529 ? 29.078 -28.594 -22.891 1 95.62 529 LEU B O 1
ATOM 9054 N N . LEU B 1 530 ? 29.188 -30.656 -23.688 1 94.56 530 LEU B N 1
ATOM 9055 C CA . LEU B 1 530 ? 29.406 -31.203 -22.359 1 94.56 530 LEU B CA 1
ATOM 9056 C C . LEU B 1 530 ? 30.812 -31.781 -22.219 1 94.56 530 LEU B C 1
ATOM 9058 O O . LEU B 1 530 ? 31.203 -32.656 -22.984 1 94.56 530 LEU B O 1
ATOM 9062 N N . GLY B 1 531 ? 31.469 -31.281 -21.266 1 92.88 531 GLY B N 1
ATOM 9063 C CA . GLY B 1 531 ? 32.781 -31.797 -20.906 1 92.88 531 GLY B CA 1
ATOM 9064 C C . GLY B 1 531 ? 33.812 -31.625 -22.016 1 92.88 531 GLY B C 1
ATOM 9065 O O . GLY B 1 531 ? 33.812 -30.609 -22.703 1 92.88 531 GLY B O 1
ATOM 9066 N N . GLY B 1 532 ? 34.688 -32.688 -22.094 1 93 532 GLY B N 1
ATOM 9067 C CA . GLY B 1 532 ? 35.812 -32.625 -23.031 1 93 532 GLY B CA 1
ATOM 9068 C C . GLY B 1 532 ? 37.125 -32.25 -22.375 1 93 532 GLY B C 1
ATOM 9069 O O . GLY B 1 532 ? 37.281 -32.406 -21.156 1 93 532 GLY B O 1
ATOM 9070 N N . LYS B 1 533 ? 38.031 -31.969 -23.281 1 91.88 533 LYS B N 1
ATOM 9071 C CA . LYS B 1 533 ? 39.344 -31.547 -22.812 1 91.88 533 LYS B CA 1
ATOM 9072 C C . LYS B 1 533 ? 39.719 -30.172 -23.344 1 91.88 533 LYS B C 1
ATOM 9074 O O . LYS B 1 533 ? 39.156 -29.719 -24.344 1 91.88 533 LYS B O 1
ATOM 9079 N N . LYS B 1 534 ? 40.562 -29.531 -22.594 1 87.56 534 LYS B N 1
ATOM 9080 C CA . LYS B 1 534 ? 41.125 -28.25 -23.016 1 87.56 534 LYS B CA 1
ATOM 9081 C C . LYS B 1 534 ? 42.625 -28.219 -22.812 1 87.56 534 LYS B C 1
ATOM 9083 O O . LYS B 1 534 ? 43.188 -29.062 -22.109 1 87.56 534 LYS B O 1
ATOM 9088 N N . TRP B 1 535 ? 43.188 -27.25 -23.5 1 82.94 535 TRP B N 1
ATOM 9089 C CA . TRP B 1 535 ? 44.625 -27.062 -23.328 1 82.94 535 TRP B CA 1
ATOM 9090 C C . TRP B 1 535 ? 44.875 -26.062 -22.188 1 82.94 535 TRP B C 1
ATOM 9092 O O . TRP B 1 535 ? 44.312 -24.969 -22.172 1 82.94 535 TRP B O 1
ATOM 9102 N N . GLN B 1 536 ? 45.625 -26.609 -21.266 1 80.06 536 GLN B N 1
ATOM 9103 C CA . GLN B 1 536 ? 46.094 -25.766 -20.172 1 80.06 536 GLN B CA 1
ATOM 9104 C C . GLN B 1 536 ? 47.562 -26.031 -19.859 1 80.06 536 GLN B C 1
ATOM 9106 O O . GLN B 1 536 ? 47.938 -27.172 -19.562 1 80.06 536 GLN B O 1
ATOM 9111 N N . ASP B 1 537 ? 48.344 -25.062 -19.859 1 80 537 ASP B N 1
ATOM 9112 C CA . ASP B 1 537 ? 49.781 -25.156 -19.594 1 80 537 ASP B CA 1
ATOM 9113 C C . ASP B 1 537 ? 50.406 -26.266 -20.438 1 80 537 ASP B C 1
ATOM 9115 O O . ASP B 1 537 ? 51.125 -27.109 -19.906 1 80 537 ASP B O 1
ATOM 9119 N N . SER B 1 538 ? 50 -26.391 -21.688 1 79.94 538 SER B N 1
ATOM 9120 C CA . SER B 1 538 ? 50.531 -27.297 -22.703 1 79.94 538 SER B CA 1
ATOM 9121 C C . SER B 1 538 ? 50.188 -28.75 -22.391 1 79.94 538 SER B C 1
ATOM 9123 O O . SER B 1 538 ? 50.875 -29.672 -22.844 1 79.94 538 SER B O 1
ATOM 9125 N N . GLN B 1 539 ? 49.156 -28.797 -21.484 1 85.81 539 GLN B N 1
ATOM 9126 C CA . GLN B 1 539 ? 48.656 -30.141 -21.203 1 85.81 539 GLN B CA 1
ATOM 9127 C C . GLN B 1 539 ? 47.156 -30.25 -21.453 1 85.81 539 GLN B C 1
ATOM 9129 O O . GLN B 1 539 ? 46.438 -29.266 -21.359 1 85.81 539 GLN B O 1
ATOM 9134 N N . GLU B 1 540 ? 46.781 -31.469 -21.844 1 86.25 540 GLU B N 1
ATOM 9135 C CA . GLU B 1 540 ? 45.375 -31.734 -21.984 1 86.25 540 GLU B CA 1
ATOM 9136 C C . GLU B 1 540 ? 44.719 -31.969 -20.641 1 86.25 540 GLU B C 1
ATOM 9138 O O . GLU B 1 540 ? 45.125 -32.844 -19.875 1 86.25 540 GLU B O 1
ATOM 9143 N N . VAL B 1 541 ? 43.781 -31.062 -20.328 1 88.75 541 VAL B N 1
ATOM 9144 C CA . VAL B 1 541 ? 43.094 -31.188 -19.047 1 88.75 541 VAL B CA 1
ATOM 9145 C C . VAL B 1 541 ? 41.594 -31.344 -19.297 1 88.75 541 VAL B C 1
ATOM 9147 O O . VAL B 1 541 ? 41 -30.578 -20.031 1 88.75 541 VAL B O 1
ATOM 9150 N N . PRO B 1 542 ? 41.062 -32.375 -18.703 1 90.25 542 PRO B N 1
ATOM 9151 C CA . PRO B 1 542 ? 39.594 -32.531 -18.828 1 90.25 542 PRO B CA 1
ATOM 9152 C C . PRO B 1 542 ? 38.812 -31.406 -18.156 1 90.25 542 PRO B C 1
ATOM 9154 O O . PRO B 1 542 ? 39.281 -30.844 -17.156 1 90.25 542 PRO B O 1
ATOM 9157 N N . THR B 1 543 ? 37.688 -31.031 -18.703 1 90.5 543 THR B N 1
ATOM 9158 C CA . THR B 1 543 ? 36.875 -29.953 -18.125 1 90.5 543 THR B CA 1
ATOM 9159 C C . THR B 1 543 ? 35.5 -30.484 -17.734 1 90.5 543 THR B C 1
ATOM 9161 O O . THR B 1 543 ? 34.969 -31.406 -18.359 1 90.5 543 THR B O 1
ATOM 9164 N N . GLN B 1 544 ? 34.906 -29.828 -16.766 1 89.75 544 GLN B N 1
ATOM 9165 C CA . GLN B 1 544 ? 33.594 -30.203 -16.281 1 89.75 544 GLN B CA 1
ATOM 9166 C C . GLN B 1 544 ? 32.531 -29.219 -16.812 1 89.75 544 GLN B C 1
ATOM 9168 O O . GLN B 1 544 ? 31.344 -29.391 -16.547 1 89.75 544 GLN B O 1
ATOM 9173 N N . ASN B 1 545 ? 32.906 -28.297 -17.594 1 89.69 545 ASN B N 1
ATOM 9174 C CA . ASN B 1 545 ? 32.031 -27.203 -17.969 1 89.69 545 ASN B CA 1
ATOM 9175 C C . ASN B 1 545 ? 31 -27.625 -19.016 1 89.69 545 ASN B C 1
ATOM 9177 O O . ASN B 1 545 ? 31.328 -28.359 -19.938 1 89.69 545 ASN B O 1
ATOM 9181 N N . ILE B 1 546 ? 29.797 -27.203 -18.812 1 92.25 546 ILE B N 1
ATOM 9182 C CA . ILE B 1 546 ? 28.75 -27.312 -19.812 1 92.25 546 ILE B CA 1
ATOM 9183 C C . ILE B 1 546 ? 28.422 -25.922 -20.359 1 92.25 546 ILE B C 1
ATOM 9185 O O . ILE B 1 546 ? 28.047 -25.016 -19.625 1 92.25 546 ILE B O 1
ATOM 9189 N N . VAL B 1 547 ? 28.594 -25.797 -21.656 1 94.31 547 VAL B N 1
ATOM 9190 C CA . VAL B 1 547 ? 28.344 -24.5 -22.281 1 94.31 547 VAL B CA 1
ATOM 9191 C C . VAL B 1 547 ? 27.266 -24.656 -23.344 1 94.31 547 VAL B C 1
ATOM 9193 O O . VAL B 1 547 ? 27.141 -25.719 -23.969 1 94.31 547 VAL B O 1
ATOM 9196 N N . GLY B 1 548 ? 26.484 -23.641 -23.484 1 94.62 548 GLY B N 1
ATOM 9197 C CA . GLY B 1 548 ? 25.406 -23.641 -24.469 1 94.62 548 GLY B CA 1
ATOM 9198 C C . GLY B 1 548 ? 25.562 -22.547 -25.5 1 94.62 548 GLY B C 1
ATOM 9199 O O . GLY B 1 548 ? 25.953 -21.422 -25.172 1 94.62 548 GLY B O 1
ATOM 9200 N N . TYR B 1 549 ? 25.328 -22.953 -26.719 1 95.75 549 TYR B N 1
ATOM 9201 C CA . TYR B 1 549 ? 25.328 -22 -27.828 1 95.75 549 TYR B CA 1
ATOM 9202 C C . TYR B 1 549 ? 23.906 -21.703 -28.281 1 95.75 549 TYR B C 1
ATOM 9204 O O . TYR B 1 549 ? 23.188 -22.594 -28.75 1 95.75 549 TYR B O 1
ATOM 9212 N N . ASP B 1 550 ? 23.531 -20.438 -28.203 1 94.38 550 ASP B N 1
ATOM 9213 C CA . ASP B 1 550 ? 22.234 -19.984 -28.688 1 94.38 550 ASP B CA 1
ATOM 9214 C C . ASP B 1 550 ? 22.281 -19.703 -30.188 1 94.38 550 ASP B C 1
ATOM 9216 O O . ASP B 1 550 ? 22.844 -18.703 -30.625 1 94.38 550 ASP B O 1
ATOM 9220 N N . THR B 1 551 ? 21.688 -20.5 -30.891 1 93.19 551 THR B N 1
ATOM 9221 C CA . THR B 1 551 ? 21.812 -20.438 -32.344 1 93.19 551 THR B CA 1
ATOM 9222 C C . THR B 1 551 ? 21.062 -19.234 -32.906 1 93.19 551 THR B C 1
ATOM 9224 O O . THR B 1 551 ? 21.344 -18.781 -34 1 93.19 551 THR B O 1
ATOM 9227 N N . GLU B 1 552 ? 20.141 -18.797 -32.25 1 91.56 552 GLU B N 1
ATOM 9228 C CA . GLU B 1 552 ? 19.359 -17.641 -32.688 1 91.56 552 GLU B CA 1
ATOM 9229 C C . GLU B 1 552 ? 20.125 -16.344 -32.5 1 91.56 552 GLU B C 1
ATOM 9231 O O . GLU B 1 552 ? 20.094 -15.461 -33.375 1 91.56 552 GLU B O 1
ATOM 9236 N N . ASN B 1 553 ? 20.891 -16.266 -31.453 1 92.19 553 ASN B N 1
ATOM 9237 C CA . ASN B 1 553 ? 21.531 -15 -31.109 1 92.19 553 ASN B CA 1
ATOM 9238 C C . ASN B 1 553 ? 23.031 -15.062 -31.312 1 92.19 553 ASN B C 1
ATOM 9240 O O . ASN B 1 553 ? 23.734 -14.062 -31.125 1 92.19 553 ASN B O 1
ATOM 9244 N N . ASP B 1 554 ? 23.578 -16.172 -31.719 1 94.25 554 ASP B N 1
ATOM 9245 C CA . ASP B 1 554 ? 25 -16.344 -31.969 1 94.25 554 ASP B CA 1
ATOM 9246 C C . ASP B 1 554 ? 25.812 -15.938 -30.75 1 94.25 554 ASP B C 1
ATOM 9248 O O . ASP B 1 554 ? 26.734 -15.117 -30.844 1 94.25 554 ASP B O 1
ATOM 9252 N N . CYS B 1 555 ? 25.438 -16.578 -29.672 1 93.25 555 CYS B N 1
ATOM 9253 C CA . CYS B 1 555 ? 26.141 -16.266 -28.438 1 93.25 555 CYS B CA 1
ATOM 9254 C C . CYS B 1 555 ? 26.297 -17.5 -27.562 1 93.25 555 CYS B C 1
ATOM 9256 O O . CYS B 1 555 ? 25.516 -18.453 -27.688 1 93.25 555 CYS B O 1
ATOM 9258 N N . TRP B 1 556 ? 27.312 -17.484 -26.703 1 92.88 556 TRP B N 1
ATOM 9259 C CA . TRP B 1 556 ? 27.609 -18.578 -25.797 1 92.88 556 TRP B CA 1
ATOM 9260 C C . TRP B 1 556 ? 27.172 -18.25 -24.375 1 92.88 556 TRP B C 1
ATOM 9262 O O . TRP B 1 556 ? 27.281 -17.109 -23.938 1 92.88 556 TRP B O 1
ATOM 9272 N N . GLU B 1 557 ? 26.719 -19.219 -23.734 1 92.69 557 GLU B N 1
ATOM 9273 C CA . GLU B 1 557 ? 26.375 -19.078 -22.328 1 92.69 557 GLU B CA 1
ATOM 9274 C C . GLU B 1 557 ? 26.891 -20.266 -21.516 1 92.69 557 GLU B C 1
ATOM 9276 O O . GLU B 1 557 ? 26.828 -21.406 -21.969 1 92.69 557 GLU B O 1
ATOM 9281 N N . GLU B 1 558 ? 27.344 -19.922 -20.344 1 89.19 558 GLU B N 1
ATOM 9282 C CA . GLU B 1 558 ? 27.688 -21 -19.422 1 89.19 558 GLU B CA 1
ATOM 9283 C C . GLU B 1 558 ? 26.453 -21.547 -18.703 1 89.19 558 GLU B C 1
ATOM 9285 O O . GLU B 1 558 ? 25.719 -20.781 -18.078 1 89.19 558 GLU B O 1
ATOM 9290 N N . ILE B 1 559 ? 26.219 -22.812 -18.781 1 87.88 559 ILE B N 1
ATOM 9291 C CA . ILE B 1 559 ? 25.016 -23.406 -18.219 1 87.88 559 ILE B CA 1
ATOM 9292 C C . ILE B 1 559 ? 25.297 -23.891 -16.797 1 87.88 559 ILE B C 1
ATOM 9294 O O . ILE B 1 559 ? 24.672 -23.406 -15.844 1 87.88 559 ILE B O 1
ATOM 9298 N N . CYS B 1 560 ? 26.141 -24.875 -16.641 1 88.25 560 CYS B N 1
ATOM 9299 C CA . CYS B 1 560 ? 26.547 -25.406 -15.352 1 88.25 560 CYS B CA 1
ATOM 9300 C C . CYS B 1 560 ? 27.812 -26.25 -15.477 1 88.25 560 CYS B C 1
ATOM 9302 O O . CYS B 1 560 ? 28.516 -26.172 -16.484 1 88.25 560 CYS B O 1
ATOM 9304 N N . SER B 1 561 ? 28.156 -26.969 -14.359 1 87.62 561 SER B N 1
ATOM 9305 C CA . SER B 1 561 ? 29.328 -27.828 -14.344 1 87.62 561 SER B CA 1
ATOM 9306 C C . SER B 1 561 ? 28.953 -29.25 -13.938 1 87.62 561 SER B C 1
ATOM 9308 O O . SER B 1 561 ? 28.109 -29.453 -13.062 1 87.62 561 SER B O 1
ATOM 9310 N N . MET B 1 562 ? 29.562 -30.156 -14.672 1 83.38 562 MET B N 1
ATOM 9311 C CA . MET B 1 562 ? 29.391 -31.547 -14.289 1 83.38 562 MET B CA 1
ATOM 9312 C C . MET B 1 562 ? 30.125 -31.859 -13 1 83.38 562 MET B C 1
ATOM 9314 O O . MET B 1 562 ? 31.062 -31.141 -12.625 1 83.38 562 MET B O 1
ATOM 9318 N N . ALA B 1 563 ? 29.656 -32.969 -12.32 1 74.88 563 ALA B N 1
ATOM 9319 C CA . ALA B 1 563 ? 30.297 -33.375 -11.07 1 74.88 563 ALA B CA 1
ATOM 9320 C C . ALA B 1 563 ? 31.734 -33.844 -11.32 1 74.88 563 ALA B C 1
ATOM 9322 O O . ALA B 1 563 ? 32.625 -33.625 -10.477 1 74.88 563 ALA B O 1
ATOM 9323 N N . PHE B 1 564 ? 31.922 -34.531 -12.461 1 80.88 564 PHE B N 1
ATOM 9324 C CA . PHE B 1 564 ? 33.25 -35 -12.828 1 80.88 564 PHE B CA 1
ATOM 9325 C C . PHE B 1 564 ? 33.562 -34.656 -14.273 1 80.88 564 PHE B C 1
ATOM 9327 O O . PHE B 1 564 ? 32.656 -34.562 -15.109 1 80.88 564 PHE B O 1
ATOM 9334 N N . PRO B 1 565 ? 34.875 -34.469 -14.422 1 88.75 565 PRO B N 1
ATOM 9335 C CA . PRO B 1 565 ? 35.25 -34.219 -15.805 1 88.75 565 PRO B CA 1
ATOM 9336 C C . PRO B 1 565 ? 35.156 -35.438 -16.703 1 88.75 565 PRO B C 1
ATOM 9338 O O . PRO B 1 565 ? 35.656 -36.5 -16.328 1 88.75 565 PRO B O 1
ATOM 9341 N N . PHE B 1 566 ? 34.469 -35.375 -17.719 1 90.44 566 PHE B N 1
ATOM 9342 C CA . PHE B 1 566 ? 34.312 -36.438 -18.703 1 90.44 566 PHE B CA 1
ATOM 9343 C C . PHE B 1 566 ? 34.906 -36.031 -20.047 1 90.44 566 PHE B C 1
ATOM 9345 O O . PHE B 1 566 ? 34.812 -34.844 -20.422 1 90.44 566 PHE B O 1
ATOM 9352 N N . SER B 1 567 ? 35.5 -37 -20.703 1 92.62 567 SER B N 1
ATOM 9353 C CA . SER B 1 567 ? 35.969 -36.75 -22.078 1 92.62 567 SER B CA 1
ATOM 9354 C C . SER B 1 567 ? 35.625 -37.938 -22.969 1 92.62 567 SER B C 1
ATOM 9356 O O . SER B 1 567 ? 35.562 -39.094 -22.5 1 92.62 567 SER B O 1
ATOM 9358 N N . GLY B 1 568 ? 35.281 -37.688 -24.219 1 92.69 568 GLY B N 1
ATOM 9359 C CA . GLY B 1 568 ? 35 -38.719 -25.203 1 92.69 568 GLY B CA 1
ATOM 9360 C C . GLY B 1 568 ? 33.594 -39.281 -25.062 1 92.69 568 GLY B C 1
ATOM 9361 O O . GLY B 1 568 ? 33.312 -40.375 -25.562 1 92.69 568 GLY B O 1
ATOM 9362 N N . LEU B 1 569 ? 32.781 -38.656 -24.344 1 92.06 569 LEU B N 1
ATOM 9363 C CA . LEU B 1 569 ? 31.422 -39.125 -24.141 1 92.06 569 LEU B CA 1
ATOM 9364 C C . LEU B 1 569 ? 30.516 -38.75 -25.297 1 92.06 569 LEU B C 1
ATOM 9366 O O . LEU B 1 569 ? 30.828 -37.781 -26.031 1 92.06 569 LEU B O 1
ATOM 9370 N N . GLN B 1 570 ? 29.484 -39.5 -25.5 1 95.5 570 GLN B N 1
ATOM 9371 C CA . GLN B 1 570 ? 28.406 -39.125 -26.406 1 95.5 570 GLN B CA 1
ATOM 9372 C C . GLN B 1 570 ? 27.109 -38.812 -25.656 1 95.5 570 GLN B C 1
ATOM 9374 O O . GLN B 1 570 ? 26.844 -39.406 -24.609 1 95.5 570 GLN B O 1
ATOM 9379 N N . CYS B 1 571 ? 26.422 -37.844 -26.188 1 95.5 571 CYS B N 1
ATOM 9380 C CA . CYS B 1 571 ? 25.219 -37.406 -25.5 1 95.5 571 CYS B CA 1
ATOM 9381 C C . CYS B 1 571 ? 24 -37.531 -26.391 1 95.5 571 CYS B C 1
ATOM 9383 O O . CYS B 1 571 ? 24.078 -37.312 -27.594 1 95.5 571 CYS B O 1
ATOM 9385 N N . SER B 1 572 ? 22.891 -37.844 -25.781 1 95.94 572 SER B N 1
ATOM 9386 C CA . SER B 1 572 ? 21.594 -37.938 -26.438 1 95.94 572 SER B CA 1
ATOM 9387 C C . SER B 1 572 ? 20.453 -37.562 -25.484 1 95.94 572 SER B C 1
ATOM 9389 O O . SER B 1 572 ? 20.578 -37.719 -24.281 1 95.94 572 SER B O 1
ATOM 9391 N N . VAL B 1 573 ? 19.391 -37.062 -26.094 1 95.44 573 VAL B N 1
ATOM 9392 C CA . VAL B 1 573 ? 18.25 -36.656 -25.281 1 95.44 573 VAL B CA 1
ATOM 9393 C C . VAL B 1 573 ? 17.25 -37.812 -25.203 1 95.44 573 VAL B C 1
ATOM 9395 O O . VAL B 1 573 ? 16.891 -38.406 -26.219 1 95.44 573 VAL B O 1
ATOM 9398 N N . LEU B 1 574 ? 16.875 -38.094 -24.078 1 95.19 574 LEU B N 1
ATOM 9399 C CA . LEU B 1 574 ? 15.922 -39.188 -23.828 1 95.19 574 LEU B CA 1
ATOM 9400 C C . LEU B 1 574 ? 14.859 -38.75 -22.828 1 95.19 574 LEU B C 1
ATOM 9402 O O . LEU B 1 574 ? 15.109 -37.875 -21.984 1 95.19 574 LEU B O 1
ATOM 9406 N N . GLN B 1 575 ? 13.664 -39.312 -23 1 93.62 575 GLN B N 1
ATOM 9407 C CA . GLN B 1 575 ? 12.609 -39.094 -22.016 1 93.62 575 GLN B CA 1
ATOM 9408 C C . GLN B 1 575 ? 12.617 -40.188 -20.953 1 93.62 575 GLN B C 1
ATOM 9410 O O . GLN B 1 575 ? 12.586 -41.375 -21.266 1 93.62 575 GLN B O 1
ATOM 9415 N N . LEU B 1 576 ? 12.789 -39.719 -19.75 1 92.19 576 LEU B N 1
ATOM 9416 C CA . LEU B 1 576 ? 12.781 -40.656 -18.641 1 92.19 576 LEU B CA 1
ATOM 9417 C C . LEU B 1 576 ? 11.625 -40.375 -17.688 1 92.19 576 LEU B C 1
ATOM 9419 O O . LEU B 1 576 ? 11.086 -39.25 -17.688 1 92.19 576 LEU B O 1
ATOM 9423 N N . SER B 1 577 ? 11.195 -41.438 -17 1 84.25 577 SER B N 1
ATOM 9424 C CA . SER B 1 577 ? 10.156 -41.25 -15.992 1 84.25 577 SER B CA 1
ATOM 9425 C C . SER B 1 577 ? 10.727 -40.625 -14.727 1 84.25 577 SER B C 1
ATOM 9427 O O . SER B 1 577 ? 11.945 -40.562 -14.555 1 84.25 577 SER B O 1
ATOM 9429 N N . ASP B 1 578 ? 9.867 -40.062 -13.898 1 76.94 578 ASP B N 1
ATOM 9430 C CA . ASP B 1 578 ? 10.305 -39.5 -12.625 1 76.94 578 ASP B CA 1
ATOM 9431 C C . ASP B 1 578 ? 10.867 -40.594 -11.703 1 76.94 578 ASP B C 1
ATOM 9433 O O . ASP B 1 578 ? 10.508 -41.781 -11.828 1 76.94 578 ASP B O 1
ATOM 9437 N N . VAL B 1 579 ? 12.078 -40.188 -10.969 1 62.44 579 VAL B N 1
ATOM 9438 C CA . VAL B 1 579 ? 12.82 -41.125 -10.133 1 62.44 579 VAL B CA 1
ATOM 9439 C C . VAL B 1 579 ? 11.961 -41.531 -8.938 1 62.44 579 VAL B C 1
ATOM 9441 O O . VAL B 1 579 ? 11.312 -40.688 -8.312 1 62.44 579 VAL B O 1
ATOM 9444 N N . THR B 1 580 ? 11.539 -42.75 -8.836 1 55.66 580 THR B N 1
ATOM 9445 C CA . THR B 1 580 ? 10.898 -43.219 -7.625 1 55.66 580 THR B CA 1
ATOM 9446 C C . THR B 1 580 ? 11.867 -43.188 -6.445 1 55.66 580 THR B C 1
ATOM 9448 O O . THR B 1 580 ? 13.078 -43.125 -6.633 1 55.66 580 THR B O 1
ATOM 9451 N N . GLU B 1 581 ? 11.531 -42.875 -5.172 1 48.22 581 GLU B N 1
ATOM 9452 C CA . GLU B 1 581 ? 12.32 -42.844 -3.947 1 48.22 581 GLU B CA 1
ATOM 9453 C C . GLU B 1 581 ? 13.391 -43.938 -3.951 1 48.22 581 GLU B C 1
ATOM 9455 O O . GLU B 1 581 ? 14.492 -43.75 -3.441 1 48.22 581 GLU B O 1
ATOM 9460 N N . SER B 1 582 ? 13.125 -45.156 -4.273 1 44.19 582 SER B N 1
ATOM 9461 C CA . SER B 1 582 ? 14.133 -46.219 -4.188 1 44.19 582 SER B CA 1
ATOM 9462 C C . SER B 1 582 ? 15.352 -45.875 -5.047 1 44.19 582 SER B C 1
ATOM 9464 O O . SER B 1 582 ? 16.469 -46.312 -4.738 1 44.19 582 SER B O 1
ATOM 9466 N N . ASP B 1 583 ? 15.281 -45.188 -5.988 1 45.78 583 ASP B N 1
ATOM 9467 C CA . ASP B 1 583 ? 16.328 -44.844 -6.949 1 45.78 583 ASP B CA 1
ATOM 9468 C C . ASP B 1 583 ? 17.156 -43.656 -6.469 1 45.78 583 ASP B C 1
ATOM 9470 O O . ASP B 1 583 ? 18.25 -43.406 -6.992 1 45.78 583 ASP B O 1
ATOM 9474 N N . GLU B 1 584 ? 16.672 -42.812 -5.789 1 46.97 584 GLU B N 1
ATOM 9475 C CA . GLU B 1 584 ? 17.453 -41.656 -5.309 1 46.97 584 GLU B CA 1
ATOM 9476 C C . GLU B 1 584 ? 18.578 -42.125 -4.379 1 46.97 584 GLU B C 1
ATOM 9478 O O . GLU B 1 584 ? 19.562 -41.406 -4.215 1 46.97 584 GLU B O 1
ATOM 9483 N N . LYS B 1 585 ? 18.516 -43.156 -3.643 1 42.44 585 LYS B N 1
ATOM 9484 C CA . LYS B 1 585 ? 19.578 -43.625 -2.77 1 42.44 585 LYS B CA 1
ATOM 9485 C C . LYS B 1 585 ? 20.766 -44.156 -3.584 1 42.44 585 LYS B C 1
ATOM 9487 O O . LYS B 1 585 ? 21.906 -44.094 -3.139 1 42.44 585 LYS B O 1
ATOM 9492 N N . CYS B 1 586 ? 20.562 -44.812 -4.621 1 37.56 586 CYS B N 1
ATOM 9493 C CA . CYS B 1 586 ? 21.703 -45.406 -5.309 1 37.56 586 CYS B CA 1
ATOM 9494 C C . CYS B 1 586 ? 22.531 -44.344 -6.008 1 37.56 586 CYS B C 1
ATOM 9496 O O . CYS B 1 586 ? 23.719 -44.531 -6.281 1 37.56 586 CYS B O 1
ATOM 9498 N N . SER B 1 587 ? 21.984 -43.281 -6.492 1 37.78 587 SER B N 1
ATOM 9499 C CA . SER B 1 587 ? 22.75 -42.344 -7.293 1 37.78 587 SER B CA 1
ATOM 9500 C C . SER B 1 587 ? 23.703 -41.531 -6.418 1 37.78 587 SER B C 1
ATOM 9502 O O . SER B 1 587 ? 24.719 -41 -6.898 1 37.78 587 SER B O 1
ATOM 9504 N N . LYS B 1 588 ? 23.344 -41.219 -5.32 1 44.81 588 LYS B N 1
ATOM 9505 C CA . LYS B 1 588 ? 24.328 -40.5 -4.5 1 44.81 588 LYS B CA 1
ATOM 9506 C C . LYS B 1 588 ? 25.516 -41.406 -4.164 1 44.81 588 LYS B C 1
ATOM 9508 O O . LYS B 1 588 ? 26.609 -40.938 -3.877 1 44.81 588 LYS B O 1
ATOM 9513 N N . VAL B 1 589 ? 25.219 -42.688 -3.881 1 35.66 589 VAL B N 1
ATOM 9514 C CA . VAL B 1 589 ? 26.266 -43.594 -3.396 1 35.66 589 VAL B CA 1
ATOM 9515 C C . VAL B 1 589 ? 27.219 -43.938 -4.535 1 35.66 589 VAL B C 1
ATOM 9517 O O . VAL B 1 589 ? 28.438 -43.969 -4.336 1 35.66 589 VAL B O 1
ATOM 9520 N N . HIS B 1 590 ? 26.688 -44.312 -5.695 1 36.59 590 HIS B N 1
ATOM 9521 C CA . HIS B 1 590 ? 27.625 -44.781 -6.715 1 36.59 590 HIS B CA 1
ATOM 9522 C C . HIS B 1 590 ? 28.391 -43.625 -7.336 1 36.59 590 HIS B C 1
ATOM 9524 O O . HIS B 1 590 ? 29.375 -43.812 -8.039 1 36.59 590 HIS B O 1
ATOM 9530 N N . ALA B 1 591 ? 27.797 -42.5 -7.359 1 36.72 591 ALA B N 1
ATOM 9531 C CA . ALA B 1 591 ? 28.609 -41.375 -7.824 1 36.72 591 ALA B CA 1
ATOM 9532 C C . ALA B 1 591 ? 29.781 -41.094 -6.875 1 36.72 591 ALA B C 1
ATOM 9534 O O . ALA B 1 591 ? 30.875 -40.75 -7.312 1 36.72 591 ALA B O 1
ATOM 9535 N N . LEU B 1 592 ? 29.656 -41.25 -5.543 1 35.53 592 LEU B N 1
ATOM 9536 C CA . LEU B 1 592 ? 30.766 -40.938 -4.652 1 35.53 592 LEU B CA 1
ATOM 9537 C C . LEU B 1 592 ? 31.766 -42.094 -4.598 1 35.53 592 LEU B C 1
ATOM 9539 O O . LEU B 1 592 ? 32.938 -41.875 -4.277 1 35.53 592 LEU B O 1
ATOM 9543 N N . LYS B 1 593 ? 31.406 -43.406 -4.52 1 36.34 593 LYS B N 1
ATOM 9544 C CA . LYS B 1 593 ? 32.438 -44.406 -4.215 1 36.34 593 LYS B CA 1
ATOM 9545 C C . LYS B 1 593 ? 33.469 -44.5 -5.332 1 36.34 593 LYS B C 1
ATOM 9547 O O . LYS B 1 593 ? 34.562 -45.031 -5.133 1 36.34 593 LYS B O 1
ATOM 9552 N N . LYS B 1 594 ? 32.969 -44.562 -6.562 1 37.62 594 LYS B N 1
ATOM 9553 C CA . LYS B 1 594 ? 34 -44.969 -7.531 1 37.62 594 LYS B CA 1
ATOM 9554 C C . LYS B 1 594 ? 35 -43.844 -7.785 1 37.62 594 LYS B C 1
ATOM 9556 O O . LYS B 1 594 ? 35.812 -43.938 -8.695 1 37.62 594 LYS B O 1
ATOM 9561 N N . VAL B 1 595 ? 34.688 -42.594 -7.23 1 30.84 595 VAL B N 1
ATOM 9562 C CA . VAL B 1 595 ? 35.812 -41.688 -7.371 1 30.84 595 VAL B CA 1
ATOM 9563 C C . VAL B 1 595 ? 36.844 -41.969 -6.281 1 30.84 595 VAL B C 1
ATOM 9565 O O . VAL B 1 595 ? 37.875 -41.25 -6.18 1 30.84 595 VAL B O 1
ATOM 9568 N N . GLN B 1 596 ? 36.594 -42.844 -5.289 1 25.41 596 GLN B N 1
ATOM 9569 C CA . GLN B 1 596 ? 37.781 -43.188 -4.504 1 25.41 596 GLN B CA 1
ATOM 9570 C C . GLN B 1 596 ? 38.625 -44.25 -5.191 1 25.41 596 GLN B C 1
ATOM 9572 O O . GLN B 1 596 ? 38.062 -45.219 -5.711 1 25.41 596 GLN B O 1
#

InterPro domains:
  IPR000210 BTB/POZ domain [PF00651] (20-124)
  IPR000210 BTB/POZ domain [PS50097] (29-96)
  IPR000210 BTB/POZ domain [SM00225] (29-126)
  IPR006652 Kelch repeat type 1 [PF01344] (317-369)
  IPR006652 Kelch repeat type 1 [SM00612] (279-325)
  IPR006652 Kelch repeat type 1 [SM00612] (326-383)
  IPR006652 Kelch repeat type 1 [SM00612] (384-431)
  IPR006652 Kelch repeat type 1 [SM00612] (432-480)
  IPR006652 Kelch repeat type 1 [SM00612] (481-525)
  IPR011333 SKP1/BTB/POZ domain superfamily [G3DSA:3.30.710.10] (6-128)
  IPR011333 SKP1/BTB/POZ domain superfamily [SSF54695] (8-124)
  IPR011705 BTB/Kelch-associated [PF07707] (131-234)
  IPR011705 BTB/Kelch-associated [SM00875] (131-236)
  IPR015915 Kelch-type beta-propeller [G3DSA:2.120.10.80] (266-588)
  IPR015915 Kelch-type beta-propeller [SSF117281] (278-573)
  IPR017096 BTB-kelch protein [PIRSF037037] (9-576)

Organism: Xenopus tropicalis (NCBI:txid8364)

Radius of gyration: 53.0 Å; Cα contacts (8 Å, |Δi|>4): 2576; chains: 2; bounding box: 101×136×103 Å

Foldseek 3Di:
DDDDDDDDPCVVVVVLVVQVVCQVVVHCQQAWEAAPNDTGTHHLVLLLVQFVQSVVQLVPPDPSVNDRYHYDYFAHPLLVVQVVCCSSNVDGDDDPVCLLRVLRSCVVRVRPSVNVVSLVVLLVPQDQQCLQVSLVSCVVSVVPVSNVSSLVVCQACVLVCLVDDVVSHCLLVHDLVSLLVSLQALARAQDALLSNVVSLLSSCLVDVVCLVCSVSNLVSRQLLLDDLVSLVCVLPDDSRDDDPVSNVVSVVSNVLVVQVLCVLVVDDSSNDHGNWDKWKKKQAFDFPNHFDFWIKTADLVVRDIATFDGHPFHFFQWAWDAGSQKIKIAKGWGFDPDPDDDPPGDIATFQWMWIADQSVRDIDTFDGEPFGFGQWEWEDADQKIKTAWHAGGPRHTFQWIWIARSNVSDIDTADGHPFGFGQWEWYDDPRKIKIAWTDGPVDPDIFQWMWIDHVVVRDIDTFDGHPDGAGNWYWDDAPQKIKIAAHDPPPFWWMWIAHPVVRDIGTFDTHPFGFGQWEWDDDHQKIKTAWGWGDDPNDTDIFFWIKIARPVVRDIDTRDGHPTGGGRIYIDMGIHGHDNVVRVVVRVVVVPPVVD/DDDDDDDDPCVVVVVLVVQVVCQVVVHQQQAWEAAPNDTGTHHLVLLLVQFVQSVVQLVPPDPRVNDRYHYDYQAHPLLVVQVVCCSSNVDGDDDPVCLLRVLRSCVVRVRPSVNVVSLVVLLVPQDQQCLQVSLVSCVVSVVPVSNVSSLVVCQACVLVCLVDDVVSHCLLVHDLVSLLVSLQALARAQDALLSLVVSLLSSCLSDVVCLVCSVSNLVSRQLLLDDLVSLVCVLPDDSRDDDPVSNVVSVVSNVLVVQVLCVLVVDDSSNDHGNWDKWKKKQAFDFPNHFDFWIKTADLVVRDIATFDGHPFRFFQWDWDAGSQKIKIAWGWGFDPDPDDDPPRDIATDQWMWIADQSVRDIDTFAGEPFGFGQWEWEDADQKIKTAWHAGGPRHTFQWIWIARSNVRDIDTADGHPFGFGQWEWYDDPRKIKIAWTDGPVDPDIFQWMWIDHVVVRDIDTFDGHPDGAGNWYWDDAPQKIKIAAHDPPPFWWMWIAHPVVRDIDTFDTHPFGFGQWEWDDDHQKIKTAWGWGDDPNDTDIFQWIKIARPVVRDIDTRDGHPTHGGRIYIDMGIHGHDNPVRVVVVVVVVPPVVD

pLDDT: mean 90.65, std 12.0, range [24.78, 98.12]

Sequence (1192 aa):
MSYFLAYCKSHRGTVFTQYQMLRAERQLCDVSLIVDGNEFPAHKSLLACSSDYFRAMFKDHTKESKATIVHLKVISATGLQNILDFIYTSWLSLSLSTLEDTLEAASYLQVLGAIPLCSQFLINTCDLESCCFVVNIAFKFYLTDALTEAEKYIITNLWRLLQEDLDDTELLELNVKSMINIIKSNDIPRVSEKSLLTLVLNWLQYDRIRLGYAKVLFDNIRYGLLPLDTLRKLYTQTDVPLTASIKCMIIKAINYHSTPSKQPLLQDKFSTLRNQKEWIMLVGGTANDTFVENVLGFDVYSHKWRSVTNLHLKVQHHCTCVIGNFLYVLGGETPERAQYSTKDSSLCVTNIVYRYDPRFDQWLQVSGMLENRAQFSCCIIDKYIFAMGGRGDQQTLLSTVEVYDINRDTWTKCKDLPSKMHGHAGTVHSNIIYISGGKTDTQANSSKDVYSFNRLEGQWKKQASMSIARFGHQMATVKDAIFTFLGIYEPFSDIEKYDPKTNQWTRLRPLPFDRFSYGLVVVEQTVLLLGGKKWQDSQEVPTQNIVGYDTENDCWEEICSMAFPFSGLQCSVLQLSDVTESDEKCSKVHALKKVQMSYFLAYCKSHRGTVFTQYQMLRAERQLCDVSLIVDGNEFPAHKSLLACSSDYFRAMFKDHTKESKATIVHLKVISATGLQNILDFIYTSWLSLSLSTLEDTLEAASYLQVLGAIPLCSQFLINTCDLESCCFVVNIAFKFYLTDALTEAEKYIITNLWRLLQEDLDDTELLELNVKSMINIIKSNDIPRVSEKSLLTLVLNWLQYDRIRLGYAKVLFDNIRYGLLPLDTLRKLYTQTDVPLTASIKCMIIKAINYHSTPSKQPLLQDKFSTLRNQKEWIMLVGGTANDTFVENVLGFDVYSHKWRSVTNLHLKVQHHCTCVIGNFLYVLGGETPERAQYSTKDSSLCVTNIVYRYDPRFDQWLQVSGMLENRAQFSCCIIDKYIFAMGGRGDQQTLLSTVEVYDINRDTWTKCKDLPSKMHGHAGTVHSNIIYISGGKTDTQANSSKDVYSFNRLEGQWKKQASMSIARFGHQMATVKDAIFTFLGIYEPFSDIEKYDPKTNQWTRLRPLPFDRFSYGLVVVEQTVLLLGGKKWQDSQEVPTQNIVGYDTENDCWEEICSMAFPFSGLQCSVLQLSDVTESDEKCSKVHALKKVQ

Secondary structure (DSSP, 8-state):
---EEEE-THHHHHHHHHHHHHHHTT-S--EEEEETTEEEEE-HHHHHHH-HHHHHHHHS-SGGGG-SEEE--SS-HHHHHHHHHHHHHSEEEE-TTTHHHHHHHHHHHT-TTHHHHHHHHHHHT--TTTHHHHHHHHHHTT-HHHHHHHHHHHHHHHHHHHHS-GGGSGGGG--HHHHHHHHH-S--TT--HHHHHHHHHHHHHH-GGGGGGHHHHHTTS-GGGS-HHHHHHHHH--SSPPPHHHHHHHHHHHHHHH-GGGGGGS--GGGSPTT-EEEEEEESSEETTEE---EEEEETTTTEEEEEPPPSS--BS-EEEEETTEEEEEEEEEE---SS--S---EEEEEEEEEEETTTTEEEEEPPPSS--BS-EEEEETTEEEEE--B-GGG-B---EEEEETTTTEEEE-PPPSS-EES-EEEEETTEEEEE--EESS-SSBB--EEEEETTTTEEEEEPPPSS-BSS-EEEEETTEEEEE--SSS-SS-EEEEETTTTEEEE-PPPSS--BS-EEEEETTEEEEE--EEEETTEEEE--EEEEEETTTTEEEEEEE-SS-EES-EEEEEEE----HHHHHHHHHHHHHTT-/---EEEE-TTHHHHHHHHHHHHHHTT-S--EEEEETTEEEEE-HHHHHHH-HHHHHHHHS-SGGGG-SEEE--SS-HHHHHHHHHHHHHSEEEE-TTTHHHHHHHHHHHT-TTTHHHHHHHHHHH--TTTHHHHHHHHHHTT-HHHHHHHHHHHHHHHHHHHHS-GGGSGGGG--HHHHHHHHH-S--TT--HHHHHHHHHHHHHH-GGGGGGHHHHHTTS-GGGS-HHHHHHHHH--SSPPPHHHHHHHHHHHHHHH-GGGGGG---GGGSPTT-EEEEEEESSEETTEE---EEEEETTTTEEEEEPPPSS--BS-EEEEETTEEEEEEEEEE---SS--S---EEEEEEEEEEETTTTEEEEEPPPSS--BS-EEEEETTEEEEE--B-GGG-B---EEEEETTTTEEEEEPPPSS-EES-EEEEETTEEEEE--EESS-SSBB--EEEEETTTTEEEEEPPPSS-BSS-EEEEETTEEEEE--SSS-SS-EEEEETTTTEEEE-PPPSS--BS-EEEEETTEEEEE--EEEETTEEEE--EEEEEETTTTEEEEEEE-SS-EES-EEEEEEE----HHHHHHHHHHHHHTT-

Nearest PDB structures (foldseek):
  7xot-assembly1_A  TM=9.412E-01  e=6.902E-26  Homo sapiens
  8h33-assembly1_J  TM=4.744E-01  e=7.080E-35  Homo sapiens
  8cia-assembly2_B  TM=9.150E-01  e=5.562E-23  Homo sapiens
  6n3h-assembly1_A  TM=8.893E-01  e=2.959E-20  Homo sapiens
  8h37-assembly1_A  TM=4.602E-01  e=2.882E-29  Homo sapiens